Protein 2ERO (pdb70)

Organism: Crotalus atrox (NCBI:txid8730)

Nearest PDB structures (foldseek):
  2ero-assembly1_A  TM=1.002E+00  e=1.747E-100  Crotalus atrox
  3hdb-assembly1_A  TM=7.049E-01  e=2.674E-64  Deinagkistrodon acutus
  3dsl-assembly1_B  TM=7.406E-01  e=2.273E-59  Bothrops jararaca
  2e3x-assembly1_A  TM=6.129E-01  e=1.352E-60  Daboia siamensis
  9clp-assembly1_A  TM=6.199E-01  e=7.951E-56  Echis carinatus

B-factor: mean 44.91, std 15.79, range [10.2, 107.61]

Structure (mmCIF, N/CA/C/O backbone):
data_2ERO
#
_entry.id   2ERO
#
_cell.length_a   86.710
_cell.length_b   93.270
_cell.length_c   137.740
_cell.angle_alpha   90.00
_cell.angle_beta   90.00
_cell.angle_gamma   90.00
#
_symmetry.space_group_name_H-M   'P 21 21 21'
#
loop_
_entity.id
_entity.type
_entity.pdbx_description
1 polymer 'vascular apoptosis-inducing protein 1'
2 branched 2-acetamido-2-deoxy-beta-D-glucopyranose-(1-4)-2-acetamido-2-deoxy-beta-D-glucopyranose
3 non-polymer 'ZINC ION'
4 non-polymer 'CALCIUM ION'
5 non-polymer 'COBALT (III) ION'
6 water water
#
loop_
_atom_site.group_PDB
_atom_site.id
_atom_site.type_symbol
_atom_site.label_atom_id
_atom_site.label_alt_id
_atom_site.label_comp_id
_atom_site.label_asym_id
_atom_site.label_entity_id
_atom_site.label_seq_id
_atom_site.pdbx_PDB_ins_code
_atom_site.Cartn_x
_atom_site.Cartn_y
_atom_site.Cartn_z
_atom_site.occupancy
_atom_site.B_iso_or_equiv
_atom_site.auth_seq_id
_atom_site.auth_comp_id
_atom_site.auth_asym_id
_atom_site.auth_atom_id
_atom_site.pdbx_PDB_model_num
ATOM 1 N N . SER A 1 2 ? 47.289 -9.909 88.908 1.00 66.49 185 SER A N 1
ATOM 2 C CA . SER A 1 2 ? 48.219 -8.890 88.341 1.00 66.87 185 SER A CA 1
ATOM 3 C C . SER A 1 2 ? 48.341 -9.098 86.838 1.00 65.80 185 SER A C 1
ATOM 4 O O . SER A 1 2 ? 48.868 -8.251 86.120 1.00 65.41 185 SER A O 1
ATOM 7 N N . ASN A 1 3 ? 47.853 -10.243 86.375 1.00 67.11 186 ASN A N 1
ATOM 8 C CA . ASN A 1 3 ? 47.884 -10.583 84.958 1.00 67.02 186 ASN A CA 1
ATOM 9 C C . ASN A 1 3 ? 46.727 -9.885 84.254 1.00 63.73 186 ASN A C 1
ATOM 10 O O . ASN A 1 3 ? 45.797 -9.399 84.906 1.00 64.93 186 ASN A O 1
ATOM 15 N N . LEU A 1 4 ? 46.782 -9.840 82.928 1.00 58.97 187 LEU A N 1
ATOM 16 C CA . LEU A 1 4 ? 45.731 -9.203 82.143 1.00 53.23 187 LEU A CA 1
ATOM 17 C C . LEU A 1 4 ? 45.282 -10.168 81.050 1.00 50.69 187 LEU A C 1
ATOM 18 O O . LEU A 1 4 ? 46.095 -10.612 80.239 1.00 47.99 187 LEU A O 1
ATOM 23 N N . THR A 1 5 ? 43.993 -10.501 81.029 1.00 45.82 188 THR A N 1
ATOM 24 C CA . THR A 1 5 ? 43.478 -11.418 80.018 1.00 45.90 188 THR A CA 1
ATOM 25 C C . THR A 1 5 ? 43.321 -10.725 78.668 1.00 47.51 188 THR A C 1
ATOM 26 O O . THR A 1 5 ? 43.176 -9.505 78.597 1.00 48.38 188 THR A O 1
ATOM 30 N N . PRO A 1 6 ? 43.358 -11.498 77.572 1.00 48.61 189 PRO A N 1
ATOM 31 C CA . PRO A 1 6 ? 43.215 -10.920 76.235 1.00 47.78 189 PRO A CA 1
ATOM 32 C C . PRO A 1 6 ? 41.949 -10.085 76.105 1.00 46.18 189 PRO A C 1
ATOM 33 O O . PRO A 1 6 ? 41.964 -9.020 75.489 1.00 47.79 189 PRO A O 1
ATOM 37 N N . GLU A 1 7 ? 40.858 -10.564 76.693 1.00 44.47 190 GLU A N 1
ATOM 38 C CA . GLU A 1 7 ? 39.587 -9.850 76.633 1.00 42.79 190 GLU A CA 1
ATOM 39 C C . GLU A 1 7 ? 39.665 -8.505 77.352 1.00 40.44 190 GLU A C 1
ATOM 40 O O . GLU A 1 7 ? 39.055 -7.526 76.922 1.00 36.59 190 GLU A O 1
ATOM 46 N N . GLN A 1 8 ? 40.418 -8.463 78.445 1.00 36.53 191 GLN A N 1
ATOM 47 C CA . GLN A 1 8 ? 40.571 -7.235 79.217 1.00 37.91 191 GLN A CA 1
ATOM 48 C C . GLN A 1 8 ? 41.438 -6.223 78.472 1.00 37.99 191 GLN A C 1
ATOM 49 O O . GLN A 1 8 ? 41.096 -5.045 78.392 1.00 36.92 191 GLN A O 1
ATOM 55 N N . GLN A 1 9 ? 42.554 -6.685 77.918 1.00 37.72 192 GLN A N 1
ATOM 56 C CA . GLN A 1 9 ? 43.451 -5.804 77.185 1.00 40.30 192 GLN A CA 1
ATOM 57 C C . GLN A 1 9 ? 42.748 -5.249 75.948 1.00 39.06 192 GLN A C 1
ATOM 58 O O . GLN A 1 9 ? 42.936 -4.093 75.575 1.00 37.94 192 GLN A O 1
ATOM 64 N N . ARG A 1 10 ? 41.942 -6.093 75.319 1.00 37.26 193 ARG A N 1
ATOM 65 C CA . ARG A 1 10 ? 41.196 -5.728 74.124 1.00 36.63 193 ARG A CA 1
ATOM 66 C C . ARG A 1 10 ? 40.160 -4.677 74.512 1.00 37.26 193 ARG A C 1
ATOM 67 O O . ARG A 1 10 ? 39.886 -3.737 73.757 1.00 35.73 193 ARG A O 1
ATOM 75 N N . TYR A 1 11 ? 39.595 -4.835 75.705 1.00 30.91 194 TYR A N 1
ATOM 76 C CA . TYR A 1 11 ? 38.610 -3.882 76.193 1.00 30.84 194 TYR A CA 1
ATOM 77 C C . TYR A 1 11 ? 39.279 -2.526 76.446 1.00 30.13 194 TYR A C 1
ATOM 78 O O . TYR A 1 11 ? 38.782 -1.490 76.007 1.00 28.96 194 TYR A O 1
ATOM 87 N N . LEU A 1 12 ? 40.400 -2.549 77.167 1.00 27.96 195 LEU A N 1
ATOM 88 C CA . LEU A 1 12 ? 41.161 -1.345 77.494 1.00 28.60 195 LEU A CA 1
ATOM 89 C C . LEU A 1 12 ? 41.616 -0.564 76.259 1.00 30.21 195 LEU A C 1
ATOM 90 O O . LEU A 1 12 ? 41.617 0.669 76.273 1.00 31.75 195 LEU A O 1
ATOM 95 N N . ASN A 1 13 ? 41.999 -1.286 75.203 1.00 28.29 196 ASN A N 1
ATOM 96 C CA . ASN A 1 13 ? 42.481 -0.680 73.958 1.00 30.61 196 ASN A CA 1
ATOM 97 C C . ASN A 1 13 ? 41.424 -0.050 73.078 1.00 30.79 196 ASN A C 1
ATOM 98 O O . ASN A 1 13 ? 41.741 0.760 72.209 1.00 32.85 196 ASN A O 1
ATOM 103 N N . ALA A 1 14 ? 40.178 -0.448 73.265 1.00 28.15 197 ALA A N 1
ATOM 104 C CA . ALA A 1 14 ? 39.118 0.090 72.445 1.00 24.62 197 ALA A CA 1
ATOM 105 C C . ALA A 1 14 ? 38.833 1.549 72.793 1.00 25.59 197 ALA A C 1
ATOM 106 O O . ALA A 1 14 ? 38.898 1.955 73.949 1.00 23.38 197 ALA A O 1
ATOM 108 N N . LYS A 1 15 ? 38.543 2.325 71.760 1.00 26.95 198 LYS A N 1
ATOM 109 C CA . LYS A 1 15 ? 38.210 3.733 71.888 1.00 30.57 198 LYS A CA 1
ATOM 110 C C . LYS A 1 15 ? 36.902 3.766 72.692 1.00 30.54 198 LYS A C 1
ATOM 111 O O . LYS A 1 15 ? 36.021 2.928 72.483 1.00 31.46 198 LYS A O 1
ATOM 117 N N . LYS A 1 16 ? 36.769 4.706 73.620 1.00 29.09 199 LYS A N 1
ATOM 118 C CA . LYS A 1 16 ? 35.540 4.782 74.404 1.00 24.80 199 LYS A CA 1
ATOM 119 C C . LYS A 1 16 ? 34.709 5.993 74.013 1.00 24.37 199 LYS A C 1
ATOM 120 O O . LYS A 1 16 ? 35.240 7.015 73.560 1.00 21.94 199 LYS A O 1
ATOM 126 N N . TYR A 1 17 ? 33.402 5.869 74.186 1.00 20.19 200 TYR A N 1
ATOM 127 C CA . TYR A 1 17 ? 32.492 6.962 73.894 1.00 23.69 200 TYR A CA 1
ATOM 128 C C . TYR A 1 17 ? 31.457 7.026 75.005 1.00 26.53 200 TYR A C 1
ATOM 129 O O . TYR A 1 17 ? 31.083 6.004 75.577 1.00 28.42 200 TYR A O 1
ATOM 138 N N . VAL A 1 18 ? 31.011 8.230 75.333 1.00 25.98 201 VAL A N 1
ATOM 139 C CA . VAL A 1 18 ? 29.959 8.380 76.319 1.00 27.37 201 VAL A CA 1
ATOM 140 C C . VAL A 1 18 ? 28.840 9.149 75.624 1.00 28.38 201 VAL A C 1
ATOM 141 O O . VAL A 1 18 ? 28.888 10.369 75.495 1.00 30.23 201 VAL A O 1
ATOM 145 N N . LYS A 1 19 ? 27.854 8.413 75.130 1.00 26.18 202 LYS A N 1
ATOM 146 C CA . LYS A 1 19 ? 26.728 9.026 74.457 1.00 27.35 202 LYS A CA 1
ATOM 147 C C . LYS A 1 19 ? 25.878 9.612 75.579 1.00 27.93 202 LYS A C 1
ATOM 148 O O . LYS A 1 19 ? 25.141 8.913 76.269 1.00 30.34 202 LYS A O 1
ATOM 154 N N . LEU A 1 20 ? 26.016 10.921 75.745 1.00 26.74 203 LEU A N 1
ATOM 155 C CA . LEU A 1 20 ? 25.375 11.671 76.805 1.00 22.75 203 LEU A CA 1
ATOM 156 C C . LEU A 1 20 ? 24.056 12.371 76.505 1.00 26.71 203 LEU A C 1
ATOM 157 O O . LEU A 1 20 ? 23.888 13.006 75.458 1.00 28.36 203 LEU A O 1
ATOM 162 N N . PHE A 1 21 ? 23.129 12.274 77.452 1.00 23.58 204 PHE A N 1
ATOM 163 C CA . PHE A 1 21 ? 21.844 12.932 77.313 1.00 26.63 204 PHE A CA 1
ATOM 164 C C . PHE A 1 21 ? 21.743 13.954 78.446 1.00 25.81 204 PHE A C 1
ATOM 165 O O . PHE A 1 21 ? 21.920 13.602 79.610 1.00 25.31 204 PHE A O 1
ATOM 173 N N . LEU A 1 22 ? 21.479 15.213 78.110 1.00 24.20 205 LEU A N 1
ATOM 174 C CA . LEU A 1 22 ? 21.346 16.254 79.129 1.00 26.51 205 LEU A CA 1
ATOM 175 C C . LEU A 1 22 ? 19.910 16.736 79.250 1.00 28.82 205 LEU A C 1
ATOM 176 O O . LEU A 1 22 ? 19.181 16.820 78.258 1.00 31.28 205 LEU A O 1
ATOM 181 N N . VAL A 1 23 ? 19.520 17.069 80.473 1.00 26.54 206 VAL A N 1
ATOM 182 C CA . VAL A 1 23 ? 18.181 17.559 80.751 1.00 26.57 206 VAL A CA 1
ATOM 183 C C . VAL A 1 23 ? 18.275 18.809 81.633 1.00 27.33 206 VAL A C 1
ATOM 184 O O . VAL A 1 23 ? 19.096 18.878 82.544 1.00 30.80 206 VAL A O 1
ATOM 188 N N . ALA A 1 24 ? 17.434 19.794 81.351 1.00 26.88 207 ALA A N 1
ATOM 189 C CA . ALA A 1 24 ? 17.406 21.034 82.115 1.00 23.20 207 ALA A CA 1
ATOM 190 C C . ALA A 1 24 ? 16.003 21.197 82.705 1.00 26.54 207 ALA A C 1
ATOM 191 O O . ALA A 1 24 ? 15.005 20.999 82.010 1.00 27.20 207 ALA A O 1
ATOM 193 N N . ASP A 1 25 ? 15.923 21.566 83.978 1.00 27.48 208 ASP A N 1
ATOM 194 C CA . ASP A 1 25 ? 14.630 21.722 84.632 1.00 27.97 208 ASP A CA 1
ATOM 195 C C . ASP A 1 25 ? 13.993 23.093 84.408 1.00 28.83 208 ASP A C 1
ATOM 196 O O . ASP A 1 25 ? 14.590 23.982 83.794 1.00 26.94 208 ASP A O 1
ATOM 201 N N . TYR A 1 26 ? 12.772 23.249 84.917 1.00 28.67 209 TYR A N 1
ATOM 202 C CA . TYR A 1 26 ? 12.022 24.486 84.757 1.00 28.92 209 TYR A CA 1
ATOM 203 C C . TYR A 1 26 ? 12.760 25.712 85.277 1.00 28.40 209 TYR A C 1
ATOM 204 O O . TYR A 1 26 ? 12.718 26.777 84.648 1.00 28.40 209 TYR A O 1
ATOM 213 N N . ILE A 1 27 ? 13.428 25.575 86.417 1.00 27.20 210 ILE A N 1
ATOM 214 C CA . ILE A 1 27 ? 14.170 26.698 86.977 1.00 27.42 210 ILE A CA 1
ATOM 215 C C . ILE A 1 27 ? 15.239 27.204 85.997 1.00 29.39 210 ILE A C 1
ATOM 216 O O . ILE A 1 27 ? 15.430 28.420 85.858 1.00 25.56 210 ILE A O 1
ATOM 221 N N . MET A 1 28 ? 15.923 26.283 85.315 1.00 27.66 211 MET A N 1
ATOM 222 C CA . MET A 1 28 ? 16.940 26.662 84.328 1.00 27.40 211 MET A CA 1
ATOM 223 C C . MET A 1 28 ? 16.254 27.511 83.264 1.00 28.66 211 MET A C 1
ATOM 224 O O . MET A 1 28 ? 16.790 28.524 82.823 1.00 28.53 211 MET A O 1
ATOM 229 N N . TYR A 1 29 ? 15.060 27.087 82.859 1.00 27.21 212 TYR A N 1
ATOM 230 C CA . TYR A 1 29 ? 14.303 27.812 81.847 1.00 29.89 212 TYR A CA 1
ATOM 231 C C . TYR A 1 29 ? 14.031 29.256 82.281 1.00 27.18 212 TYR A C 1
ATOM 232 O O . TYR A 1 29 ? 14.229 30.188 81.508 1.00 27.06 212 TYR A O 1
ATOM 241 N N . LEU A 1 30 ? 13.571 29.437 83.515 1.00 29.18 213 LEU A N 1
ATOM 242 C CA . LEU A 1 30 ? 13.281 30.775 84.023 1.00 28.88 213 LEU A CA 1
ATOM 243 C C . LEU A 1 30 ? 14.567 31.555 84.261 1.00 28.96 213 LEU A C 1
ATOM 244 O O . LEU A 1 30 ? 14.666 32.743 83.939 1.00 28.53 213 LEU A O 1
ATOM 249 N N . LYS A 1 31 ? 15.553 30.872 84.825 1.00 27.31 214 LYS A N 1
ATOM 250 C CA . LYS A 1 31 ? 16.840 31.485 85.111 1.00 28.99 214 LYS A CA 1
ATOM 251 C C . LYS A 1 31 ? 17.420 32.132 83.858 1.00 30.58 214 LYS A C 1
ATOM 252 O O . LYS A 1 31 ? 18.077 33.167 83.936 1.00 33.45 214 LYS A O 1
ATOM 258 N N . TYR A 1 32 ? 17.180 31.534 82.696 1.00 29.97 215 TYR A N 1
ATOM 259 C CA . TYR A 1 32 ? 17.705 32.118 81.473 1.00 31.39 215 TYR A CA 1
ATOM 260 C C . TYR A 1 32 ? 16.686 32.888 80.649 1.00 31.29 215 TYR A C 1
ATOM 261 O O . TYR A 1 32 ? 16.754 32.922 79.420 1.00 30.87 215 TYR A O 1
ATOM 270 N N . GLY A 1 33 ? 15.751 33.525 81.351 1.00 31.27 216 GLY A N 1
ATOM 271 C CA . GLY A 1 33 ? 14.737 34.347 80.712 1.00 28.11 216 GLY A CA 1
ATOM 272 C C . GLY A 1 33 ? 13.796 33.688 79.731 1.00 28.05 216 GLY A C 1
ATOM 273 O O . GLY A 1 33 ? 13.380 34.326 78.762 1.00 27.92 216 GLY A O 1
ATOM 274 N N . ARG A 1 34 ? 13.442 32.432 79.980 1.00 28.90 217 ARG A N 1
ATOM 275 C CA . ARG A 1 34 ? 12.534 31.714 79.086 1.00 33.77 217 ARG A CA 1
ATOM 276 C C . ARG A 1 34 ? 13.057 31.742 77.648 1.00 34.06 217 ARG A C 1
ATOM 277 O O . ARG A 1 34 ? 12.279 31.833 76.697 1.00 36.50 217 ARG A O 1
ATOM 285 N N . ASN A 1 35 ? 14.376 31.662 77.501 1.00 33.18 218 ASN A N 1
ATOM 286 C CA . ASN A 1 35 ? 15.032 31.693 76.192 1.00 35.55 218 ASN A CA 1
ATOM 287 C C . ASN A 1 35 ? 15.687 30.333 75.911 1.00 34.76 218 ASN A C 1
ATOM 288 O O . ASN A 1 35 ? 16.802 30.070 76.362 1.00 39.22 218 ASN A O 1
ATOM 293 N N . LEU A 1 36 ? 15.005 29.472 75.164 1.00 33.88 219 LEU A N 1
ATOM 294 C CA . LEU A 1 36 ? 15.538 28.142 74.858 1.00 33.18 219 LEU A CA 1
ATOM 295 C C . LEU A 1 36 ? 16.906 28.177 74.179 1.00 33.84 219 LEU A C 1
ATOM 296 O O . LEU A 1 36 ? 17.694 27.247 74.318 1.00 34.89 219 LEU A O 1
ATOM 301 N N . THR A 1 37 ? 17.187 29.239 73.436 1.00 33.81 220 THR A N 1
ATOM 302 C CA . THR A 1 37 ? 18.469 29.357 72.762 1.00 34.18 220 THR A CA 1
ATOM 303 C C . THR A 1 37 ? 19.547 29.547 73.820 1.00 34.18 220 THR A C 1
ATOM 304 O O . THR A 1 37 ? 20.622 28.944 73.751 1.00 33.70 220 THR A O 1
ATOM 308 N N . ALA A 1 38 ? 19.239 30.382 74.806 1.00 32.84 221 ALA A N 1
ATOM 309 C CA . ALA A 1 38 ? 20.173 30.672 75.883 1.00 31.65 221 ALA A CA 1
ATOM 310 C C . ALA A 1 38 ? 20.444 29.424 76.706 1.00 31.66 221 ALA A C 1
ATOM 311 O O . ALA A 1 38 ? 21.591 29.153 77.071 1.00 34.74 221 ALA A O 1
ATOM 313 N N . VAL A 1 39 ? 19.395 28.659 76.988 1.00 26.72 222 VAL A N 1
ATOM 314 C CA . VAL A 1 39 ? 19.558 27.450 77.778 1.00 25.78 222 VAL A CA 1
ATOM 315 C C . VAL A 1 39 ? 20.405 26.431 77.035 1.00 28.55 222 VAL A C 1
ATOM 316 O O . VAL A 1 39 ? 21.312 25.823 77.603 1.00 27.30 222 VAL A O 1
ATOM 320 N N . ARG A 1 40 ? 20.094 26.249 75.755 1.00 30.57 223 ARG A N 1
ATOM 321 C CA . ARG A 1 40 ? 20.818 25.301 74.924 1.00 28.94 223 ARG A CA 1
ATOM 322 C C . ARG A 1 40 ? 22.266 25.714 74.786 1.00 29.15 223 ARG A C 1
ATOM 323 O O . ARG A 1 40 ? 23.159 24.877 74.873 1.00 25.05 223 ARG A O 1
ATOM 331 N N . THR A 1 41 ? 22.493 27.004 74.563 1.00 29.30 224 THR A N 1
ATOM 332 C CA . THR A 1 41 ? 23.850 27.514 74.428 1.00 32.91 224 THR A CA 1
ATOM 333 C C . THR A 1 41 ? 24.635 27.208 75.704 1.00 32.21 224 THR A C 1
ATOM 334 O O . THR A 1 41 ? 25.815 26.850 75.651 1.00 29.08 224 THR A O 1
ATOM 338 N N . ARG A 1 42 ? 23.964 27.333 76.846 1.00 30.39 225 ARG A N 1
ATOM 339 C CA . ARG A 1 42 ? 24.586 27.063 78.138 1.00 29.47 225 ARG A CA 1
ATOM 340 C C . ARG A 1 42 ? 25.027 25.603 78.199 1.00 31.06 225 ARG A C 1
ATOM 341 O O . ARG A 1 42 ? 26.136 25.292 78.637 1.00 33.17 225 ARG A O 1
ATOM 349 N N . MET A 1 43 ? 24.159 24.707 77.740 1.00 30.36 226 MET A N 1
ATOM 350 C CA . MET A 1 43 ? 24.461 23.281 77.758 1.00 31.22 226 MET A CA 1
ATOM 351 C C . MET A 1 43 ? 25.561 22.892 76.771 1.00 29.70 226 MET A C 1
ATOM 352 O O . MET A 1 43 ? 26.385 22.024 77.066 1.00 28.85 226 MET A O 1
ATOM 357 N N . TYR A 1 44 ? 25.570 23.530 75.603 1.00 27.87 227 TYR A N 1
ATOM 358 C CA . TYR A 1 44 ? 26.590 23.253 74.600 1.00 30.40 227 TYR A CA 1
ATOM 359 C C . TYR A 1 44 ? 27.926 23.711 75.182 1.00 31.81 227 TYR A C 1
ATOM 360 O O . TYR A 1 44 ? 28.915 22.983 75.132 1.00 32.08 227 TYR A O 1
ATOM 369 N N . ASP A 1 45 ? 27.940 24.919 75.744 1.00 34.25 228 ASP A N 1
ATOM 370 C CA . ASP A 1 45 ? 29.153 25.465 76.347 1.00 34.10 228 ASP A CA 1
ATOM 371 C C . ASP A 1 45 ? 29.718 24.517 77.394 1.00 32.51 228 ASP A C 1
ATOM 372 O O . ASP A 1 45 ? 30.931 24.326 77.470 1.00 32.62 228 ASP A O 1
ATOM 377 N N . ILE A 1 46 ? 28.836 23.930 78.203 1.00 27.86 229 ILE A N 1
ATOM 378 C CA . ILE A 1 46 ? 29.260 22.992 79.231 1.00 23.95 229 ILE A CA 1
ATOM 379 C C . ILE A 1 46 ? 29.836 21.733 78.583 1.00 25.44 229 ILE A C 1
ATOM 380 O O . ILE A 1 46 ? 30.881 21.229 78.996 1.00 24.05 229 ILE A O 1
ATOM 385 N N . VAL A 1 47 ? 29.170 21.231 77.554 1.00 27.35 230 VAL A N 1
ATOM 386 C CA . VAL A 1 47 ? 29.673 20.052 76.867 1.00 28.58 230 VAL A CA 1
ATOM 387 C C . VAL A 1 47 ? 31.061 20.361 76.291 1.00 29.82 230 VAL A C 1
ATOM 388 O O . VAL A 1 47 ? 31.937 19.506 76.285 1.00 32.75 230 VAL A O 1
ATOM 392 N N . ASN A 1 48 ? 31.249 21.596 75.827 1.00 29.90 231 ASN A N 1
ATOM 393 C CA . ASN A 1 48 ? 32.513 22.037 75.247 1.00 32.07 231 ASN A CA 1
ATOM 394 C C . ASN A 1 48 ? 33.683 21.951 76.212 1.00 32.26 231 ASN A C 1
ATOM 395 O O . ASN A 1 48 ? 34.816 21.732 75.794 1.00 33.68 231 ASN A O 1
ATOM 400 N N . VAL A 1 49 ? 33.417 22.149 77.499 1.00 31.33 232 VAL A N 1
ATOM 401 C CA . VAL A 1 49 ? 34.471 22.083 78.499 1.00 29.29 232 VAL A CA 1
ATOM 402 C C . VAL A 1 49 ? 34.692 20.638 78.958 1.00 30.62 232 VAL A C 1
ATOM 403 O O . VAL A 1 49 ? 35.813 20.243 79.250 1.00 32.62 232 VAL A O 1
ATOM 407 N N . ILE A 1 50 ? 33.613 19.858 79.002 1.00 31.45 233 ILE A N 1
ATOM 408 C CA . ILE A 1 50 ? 33.660 18.457 79.419 1.00 33.25 233 ILE A CA 1
ATOM 409 C C . ILE A 1 50 ? 34.382 17.527 78.441 1.00 32.18 233 ILE A C 1
ATOM 410 O O . ILE A 1 50 ? 35.125 16.638 78.855 1.00 32.60 233 ILE A O 1
ATOM 415 N N . THR A 1 51 ? 34.154 17.724 77.148 1.00 29.59 234 THR A N 1
ATOM 416 C CA . THR A 1 51 ? 34.765 16.878 76.134 1.00 28.20 234 THR A CA 1
ATOM 417 C C . THR A 1 51 ? 36.292 16.839 76.203 1.00 31.53 234 THR A C 1
ATOM 418 O O . THR A 1 51 ? 36.883 15.758 76.250 1.00 30.14 234 THR A O 1
ATOM 422 N N . PRO A 1 52 ? 36.959 18.010 76.197 1.00 31.82 235 PRO A N 1
ATOM 423 C CA . PRO A 1 52 ? 38.424 17.972 76.275 1.00 31.58 235 PRO A CA 1
ATOM 424 C C . PRO A 1 52 ? 38.888 17.408 77.615 1.00 32.06 235 PRO A C 1
ATOM 425 O O . PRO A 1 52 ? 39.977 16.836 77.711 1.00 34.09 235 PRO A O 1
ATOM 429 N N . ILE A 1 53 ? 38.055 17.555 78.647 1.00 28.77 236 ILE A N 1
ATOM 430 C CA . ILE A 1 53 ? 38.393 17.007 79.956 1.00 27.98 236 ILE A CA 1
ATOM 431 C C . ILE A 1 53 ? 38.417 15.479 79.870 1.00 29.26 236 ILE A C 1
ATOM 432 O O . ILE A 1 53 ? 39.272 14.829 80.468 1.00 30.02 236 ILE A O 1
ATOM 437 N N . TYR A 1 54 ? 37.484 14.901 79.124 1.00 25.78 237 TYR A N 1
ATOM 438 C CA . TYR A 1 54 ? 37.437 13.447 79.023 1.00 28.60 237 TYR A CA 1
ATOM 439 C C . TYR A 1 54 ? 38.263 12.819 77.911 1.00 29.99 237 TYR A C 1
ATOM 440 O O . TYR A 1 54 ? 38.598 11.637 77.989 1.00 28.35 237 TYR A O 1
ATOM 449 N N . HIS A 1 55 ? 38.612 13.592 76.884 1.00 31.32 238 HIS A N 1
ATOM 450 C CA . HIS A 1 55 ? 39.402 13.017 75.800 1.00 29.72 238 HIS A CA 1
ATOM 451 C C . HIS A 1 55 ? 40.765 12.590 76.323 1.00 29.73 238 HIS A C 1
ATOM 452 O O . HIS A 1 55 ? 41.396 11.682 75.779 1.00 28.95 238 HIS A O 1
ATOM 459 N N . ARG A 1 56 ? 41.213 13.234 77.394 1.00 32.98 239 ARG A N 1
ATOM 460 C CA . ARG A 1 56 ? 42.492 12.883 77.992 1.00 36.62 239 ARG A CA 1
ATOM 461 C C . ARG A 1 56 ? 42.380 11.503 78.623 1.00 39.40 239 ARG A C 1
ATOM 462 O O . ARG A 1 56 ? 43.381 10.828 78.833 1.00 42.88 239 ARG A O 1
ATOM 470 N N . MET A 1 57 ? 41.151 11.090 78.924 1.00 40.97 240 MET A N 1
ATOM 471 C CA . MET A 1 57 ? 40.893 9.781 79.518 1.00 41.36 240 MET A CA 1
ATOM 472 C C . MET A 1 57 ? 40.493 8.793 78.429 1.00 40.43 240 MET A C 1
ATOM 473 O O . MET A 1 57 ? 39.872 7.767 78.712 1.00 43.34 240 MET A O 1
ATOM 478 N N . ASN A 1 58 ? 40.840 9.107 77.183 1.00 34.78 241 ASN A N 1
ATOM 479 C CA . ASN A 1 58 ? 40.513 8.243 76.053 1.00 35.29 241 ASN A CA 1
ATOM 480 C C . ASN A 1 58 ? 38.997 8.079 75.876 1.00 34.52 241 ASN A C 1
ATOM 481 O O . ASN A 1 58 ? 38.526 7.140 75.225 1.00 34.79 241 ASN A O 1
ATOM 486 N N . ILE A 1 59 ? 38.237 9.003 76.455 1.00 30.48 242 ILE A N 1
ATOM 487 C CA . ILE A 1 59 ? 36.786 8.970 76.347 1.00 31.68 242 ILE A CA 1
ATOM 488 C C . ILE A 1 59 ? 36.273 10.112 75.472 1.00 30.51 242 ILE A C 1
ATOM 489 O O . ILE A 1 59 ? 36.625 11.274 75.680 1.00 32.01 242 ILE A O 1
ATOM 494 N N . HIS A 1 60 ? 35.444 9.770 74.494 1.00 26.21 243 HIS A N 1
ATOM 495 C CA . HIS A 1 60 ? 34.877 10.770 73.596 1.00 26.21 243 HIS A CA 1
ATOM 496 C C . HIS A 1 60 ? 33.416 11.031 73.947 1.00 25.77 243 HIS A C 1
ATOM 497 O O . HIS A 1 60 ? 32.547 10.204 73.672 1.00 28.83 243 HIS A O 1
ATOM 504 N N . VAL A 1 61 ? 33.153 12.177 74.566 1.00 23.67 244 VAL A N 1
ATOM 505 C CA . VAL A 1 61 ? 31.799 12.555 74.949 1.00 26.31 244 VAL A CA 1
ATOM 506 C C . VAL A 1 61 ? 31.002 13.034 73.739 1.00 28.46 244 VAL A C 1
ATOM 507 O O . VAL A 1 61 ? 31.499 13.810 72.921 1.00 30.72 244 VAL A O 1
ATOM 511 N N . ALA A 1 62 ? 29.760 12.576 73.632 1.00 28.55 245 ALA A N 1
ATOM 512 C CA . ALA A 1 62 ? 28.899 12.963 72.516 1.00 28.08 245 ALA A CA 1
ATOM 513 C C . ALA A 1 62 ? 27.472 13.194 73.000 1.00 27.74 245 ALA A C 1
ATOM 514 O O . ALA A 1 62 ? 26.854 12.295 73.577 1.00 23.22 245 ALA A O 1
ATOM 516 N N . LEU A 1 63 ? 26.954 14.397 72.767 1.00 25.72 246 LEU A N 1
ATOM 517 C CA . LEU A 1 63 ? 25.590 14.723 73.179 1.00 28.41 246 LEU A CA 1
ATOM 518 C C . LEU A 1 63 ? 24.591 14.100 72.205 1.00 26.54 246 LEU A C 1
ATOM 519 O O . LEU A 1 63 ? 24.438 14.574 71.085 1.00 27.88 246 LEU A O 1
ATOM 524 N N . VAL A 1 64 ? 23.913 13.038 72.619 1.00 26.92 247 VAL A N 1
ATOM 525 C CA . VAL A 1 64 ? 22.943 12.401 71.728 1.00 32.04 247 VAL A CA 1
ATOM 526 C C . VAL A 1 64 ? 21.506 12.769 72.088 1.00 33.46 247 VAL A C 1
ATOM 527 O O . VAL A 1 64 ? 20.562 12.312 71.449 1.00 36.49 247 VAL A O 1
ATOM 531 N N . GLY A 1 65 ? 21.349 13.598 73.111 1.00 34.80 248 GLY A N 1
ATOM 532 C CA . GLY A 1 65 ? 20.020 14.008 73.521 1.00 37.17 248 GLY A CA 1
ATOM 533 C C . GLY A 1 65 ? 20.011 15.265 74.370 1.00 37.75 248 GLY A C 1
ATOM 534 O O . GLY A 1 65 ? 20.893 15.467 75.209 1.00 39.29 248 GLY A O 1
ATOM 535 N N . LEU A 1 66 ? 19.010 16.111 74.148 1.00 36.84 249 LEU A N 1
ATOM 536 C CA . LEU A 1 66 ? 18.868 17.356 74.890 1.00 34.81 249 LEU A CA 1
ATOM 537 C C . LEU A 1 66 ? 17.395 17.636 75.154 1.00 36.63 249 LEU A C 1
ATOM 538 O O . LEU A 1 66 ? 16.611 17.788 74.216 1.00 39.53 249 LEU A O 1
ATOM 543 N N . GLU A 1 67 ? 17.023 17.711 76.430 1.00 36.58 250 GLU A N 1
ATOM 544 C CA . GLU A 1 67 ? 15.635 17.968 76.808 1.00 35.00 250 GLU A CA 1
ATOM 545 C C . GLU A 1 67 ? 15.508 19.084 77.852 1.00 36.84 250 GLU A C 1
ATOM 546 O O . GLU A 1 67 ? 16.107 19.020 78.929 1.00 40.59 250 GLU A O 1
ATOM 552 N N . ILE A 1 68 ? 14.720 20.104 77.528 1.00 34.58 251 ILE A N 1
ATOM 553 C CA . ILE A 1 68 ? 14.505 21.228 78.429 1.00 33.81 251 ILE A CA 1
ATOM 554 C C . ILE A 1 68 ? 13.055 21.267 78.905 1.00 35.44 251 ILE A C 1
ATOM 555 O O . ILE A 1 68 ? 12.140 21.499 78.111 1.00 38.00 251 ILE A O 1
ATOM 560 N N . TRP A 1 69 ? 12.850 21.056 80.202 1.00 33.42 252 TRP A N 1
ATOM 561 C CA . TRP A 1 69 ? 11.510 21.070 80.771 1.00 30.62 252 TRP A CA 1
ATOM 562 C C . TRP A 1 69 ? 10.951 22.492 80.889 1.00 33.04 252 TRP A C 1
ATOM 563 O O . TRP A 1 69 ? 10.732 22.996 81.987 1.00 34.56 252 TRP A O 1
ATOM 574 N N . SER A 1 70 ? 10.711 23.115 79.741 1.00 34.12 253 SER A N 1
ATOM 575 C CA . SER A 1 70 ? 10.204 24.479 79.666 1.00 37.68 253 SER A CA 1
ATOM 576 C C . SER A 1 70 ? 8.710 24.632 79.948 1.00 40.32 253 SER A C 1
ATOM 577 O O . SER A 1 70 ? 8.157 25.729 79.825 1.00 40.00 253 SER A O 1
ATOM 580 N N . ASN A 1 71 ? 8.048 23.545 80.315 1.00 42.27 254 ASN A N 1
ATOM 581 C CA . ASN A 1 71 ? 6.627 23.614 80.617 1.00 44.34 254 ASN A CA 1
ATOM 582 C C . ASN A 1 71 ? 6.423 23.238 82.072 1.00 44.47 254 ASN A C 1
ATOM 583 O O . ASN A 1 71 ? 5.882 24.014 82.852 1.00 46.28 254 ASN A O 1
ATOM 588 N N . THR A 1 72 ? 6.876 22.042 82.430 1.00 45.02 255 THR A N 1
ATOM 589 C CA . THR A 1 72 ? 6.752 21.537 83.791 1.00 45.22 255 THR A CA 1
ATOM 590 C C . THR A 1 72 ? 7.818 20.469 84.004 1.00 42.58 255 THR A C 1
ATOM 591 O O . THR A 1 72 ? 8.199 19.784 83.063 1.00 43.22 255 THR A O 1
ATOM 595 N N . ASP A 1 73 ? 8.302 20.334 85.235 1.00 38.86 256 ASP A N 1
ATOM 596 C CA . ASP A 1 73 ? 9.305 19.326 85.541 1.00 40.89 256 ASP A CA 1
ATOM 597 C C . ASP A 1 73 ? 8.645 17.950 85.412 1.00 41.59 256 ASP A C 1
ATOM 598 O O . ASP A 1 73 ? 7.467 17.795 85.725 1.00 41.80 256 ASP A O 1
ATOM 603 N N . LYS A 1 74 ? 9.395 16.954 84.944 1.00 42.15 257 LYS A N 1
ATOM 604 C CA . LYS A 1 74 ? 8.847 15.605 84.795 1.00 41.34 257 LYS A CA 1
ATOM 605 C C . LYS A 1 74 ? 8.949 14.871 86.125 1.00 39.47 257 LYS A C 1
ATOM 606 O O . LYS A 1 74 ? 8.407 13.782 86.291 1.00 41.10 257 LYS A O 1
ATOM 612 N N . ILE A 1 75 ? 9.675 15.475 87.058 1.00 37.95 258 ILE A N 1
ATOM 613 C CA . ILE A 1 75 ? 9.843 14.937 88.404 1.00 35.93 258 ILE A CA 1
ATOM 614 C C . ILE A 1 75 ? 9.840 16.142 89.330 1.00 36.60 258 ILE A C 1
ATOM 615 O O . ILE A 1 75 ? 9.949 17.281 88.875 1.00 37.13 258 ILE A O 1
ATOM 620 N N . ILE A 1 76 ? 9.720 15.897 90.625 1.00 37.39 259 ILE A N 1
ATOM 621 C CA . ILE A 1 76 ? 9.715 16.983 91.585 1.00 37.98 259 ILE A CA 1
ATOM 622 C C . ILE A 1 76 ? 11.154 17.295 92.000 1.00 38.16 259 ILE A C 1
ATOM 623 O O . ILE A 1 76 ? 11.723 16.621 92.856 1.00 36.21 259 ILE A O 1
ATOM 628 N N . VAL A 1 77 ? 11.737 18.308 91.361 1.00 39.78 260 VAL A N 1
ATOM 629 C CA . VAL A 1 77 ? 13.107 18.736 91.649 1.00 39.90 260 VAL A CA 1
ATOM 630 C C . VAL A 1 77 ? 13.126 19.351 93.044 1.00 40.08 260 VAL A C 1
ATOM 631 O O . VAL A 1 77 ? 12.494 20.378 93.281 1.00 45.52 260 VAL A O 1
ATOM 635 N N . GLN A 1 78 ? 13.862 18.736 93.959 1.00 37.66 261 GLN A N 1
ATOM 636 C CA . GLN A 1 78 ? 13.907 19.215 95.336 1.00 38.23 261 GLN A CA 1
ATOM 637 C C . GLN A 1 78 ? 15.300 19.587 95.821 1.00 37.42 261 GLN A C 1
ATOM 638 O O . GLN A 1 78 ? 16.305 19.090 95.308 1.00 33.84 261 GLN A O 1
ATOM 644 N N . SER A 1 79 ? 15.347 20.450 96.834 1.00 36.51 262 SER A N 1
ATOM 645 C CA . SER A 1 79 ? 16.610 20.899 97.399 1.00 39.18 262 SER A CA 1
ATOM 646 C C . SER A 1 79 ? 17.433 19.746 97.970 1.00 36.72 262 SER A C 1
ATOM 647 O O . SER A 1 79 ? 18.631 19.884 98.181 1.00 37.06 262 SER A O 1
ATOM 650 N N . SER A 1 80 ? 16.792 18.613 98.225 1.00 35.55 263 SER A N 1
ATOM 651 C CA . SER A 1 80 ? 17.524 17.454 98.721 1.00 37.64 263 SER A CA 1
ATOM 652 C C . SER A 1 80 ? 18.134 16.764 97.500 1.00 37.58 263 SER A C 1
ATOM 653 O O . SER A 1 80 ? 17.413 16.336 96.602 1.00 37.64 263 SER A O 1
ATOM 656 N N . ALA A 1 81 ? 19.457 16.663 97.464 1.00 36.53 264 ALA A N 1
ATOM 657 C CA . ALA A 1 81 ? 20.135 16.041 96.337 1.00 36.79 264 ALA A CA 1
ATOM 658 C C . ALA A 1 81 ? 19.812 14.555 96.204 1.00 38.00 264 ALA A C 1
ATOM 659 O O . ALA A 1 81 ? 19.468 14.086 95.119 1.00 36.87 264 ALA A O 1
ATOM 661 N N . ASP A 1 82 ? 19.920 13.817 97.305 1.00 40.75 265 ASP A N 1
ATOM 662 C CA . ASP A 1 82 ? 19.649 12.383 97.302 1.00 42.29 265 ASP A CA 1
ATOM 663 C C . ASP A 1 82 ? 18.291 12.043 96.694 1.00 40.65 265 ASP A C 1
ATOM 664 O O . ASP A 1 82 ? 18.180 11.133 95.874 1.00 42.13 265 ASP A O 1
ATOM 669 N N . VAL A 1 83 ? 17.259 12.779 97.097 1.00 37.18 266 VAL A N 1
ATOM 670 C CA . VAL A 1 83 ? 15.909 12.538 96.597 1.00 35.33 266 VAL A CA 1
ATOM 671 C C . VAL A 1 83 ? 15.758 12.897 95.129 1.00 35.77 266 VAL A C 1
ATOM 672 O O . VAL A 1 83 ? 15.032 12.227 94.390 1.00 39.99 266 VAL A O 1
ATOM 676 N N . THR A 1 84 ? 16.444 13.949 94.697 1.00 35.29 267 THR A N 1
ATOM 677 C CA . THR A 1 84 ? 16.364 14.359 93.302 1.00 36.56 267 THR A CA 1
ATOM 678 C C . THR A 1 84 ? 17.083 13.368 92.380 1.00 36.81 267 THR A C 1
ATOM 679 O O . THR A 1 84 ? 16.650 13.137 91.249 1.00 37.35 267 THR A O 1
ATOM 683 N N . LEU A 1 85 ? 18.176 12.781 92.862 1.00 34.73 268 LEU A N 1
ATOM 684 C CA . LEU A 1 85 ? 18.913 11.817 92.056 1.00 37.85 268 LEU A CA 1
ATOM 685 C C . LEU A 1 85 ? 18.031 10.586 91.865 1.00 40.08 268 LEU A C 1
ATOM 686 O O . LEU A 1 85 ? 17.778 10.152 90.738 1.00 40.46 268 LEU A O 1
ATOM 691 N N . ASP A 1 86 ? 17.559 10.041 92.980 1.00 42.26 269 ASP A N 1
ATOM 692 C CA . ASP A 1 86 ? 16.702 8.864 92.960 1.00 44.24 269 ASP A CA 1
ATOM 693 C C . ASP A 1 86 ? 15.534 9.022 91.992 1.00 43.38 269 ASP A C 1
ATOM 694 O O . ASP A 1 86 ? 15.234 8.107 91.225 1.00 46.44 269 ASP A O 1
ATOM 699 N N . LEU A 1 87 ? 14.887 10.185 92.021 1.00 40.93 270 LEU A N 1
ATOM 700 C CA . LEU A 1 87 ? 13.748 10.447 91.148 1.00 37.11 270 LEU A CA 1
ATOM 701 C C . LEU A 1 87 ? 14.154 10.605 89.680 1.00 39.16 270 LEU A C 1
ATOM 702 O O . LEU A 1 87 ? 13.465 10.118 88.783 1.00 40.11 270 LEU A O 1
ATOM 707 N N . PHE A 1 88 ? 15.270 11.289 89.436 1.00 35.56 271 PHE A N 1
ATOM 708 C CA . PHE A 1 88 ? 15.739 11.494 88.075 1.00 32.82 271 PHE A CA 1
ATOM 709 C C . PHE A 1 88 ? 16.156 10.173 87.425 1.00 32.90 271 PHE A C 1
ATOM 710 O O . PHE A 1 88 ? 15.791 9.894 86.287 1.00 32.20 271 PHE A O 1
ATOM 718 N N . ALA A 1 89 ? 16.926 9.368 88.148 1.00 32.64 272 ALA A N 1
ATOM 719 C CA . ALA A 1 89 ? 17.375 8.086 87.623 1.00 34.26 272 ALA A CA 1
ATOM 720 C C . ALA A 1 89 ? 16.163 7.209 87.277 1.00 3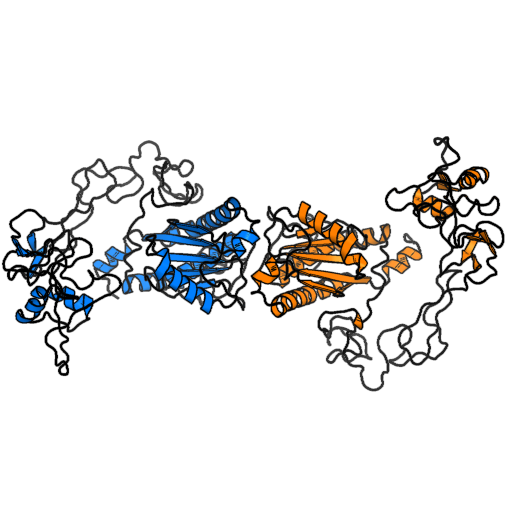8.52 272 ALA A C 1
ATOM 721 O O . ALA A 1 89 ? 16.166 6.499 86.265 1.00 38.22 272 ALA A O 1
ATOM 723 N N . LYS A 1 90 ? 15.123 7.269 88.108 1.00 39.84 273 LYS A N 1
ATOM 724 C CA . LYS A 1 90 ? 13.921 6.477 87.863 1.00 40.83 273 LYS A CA 1
ATOM 725 C C . LYS A 1 90 ? 13.152 6.985 86.651 1.00 40.76 273 LYS A C 1
ATOM 726 O O . LYS A 1 90 ? 12.586 6.195 85.888 1.00 41.22 273 LYS A O 1
ATOM 732 N N . TRP A 1 91 ? 13.128 8.302 86.472 1.00 37.57 274 TRP A N 1
ATOM 733 C CA . TRP A 1 91 ? 12.439 8.890 85.331 1.00 38.32 274 TRP A CA 1
ATOM 734 C C . TRP A 1 91 ? 13.187 8.487 84.066 1.00 43.08 274 TRP A C 1
ATOM 735 O O . TRP A 1 91 ? 12.588 8.272 83.013 1.00 45.08 274 TRP A O 1
ATOM 746 N N . ARG A 1 92 ? 14.508 8.411 84.180 1.00 43.92 275 ARG A N 1
ATOM 747 C CA . ARG A 1 92 ? 15.359 8.045 83.064 1.00 44.47 275 ARG A CA 1
ATOM 748 C C . ARG A 1 92 ? 15.114 6.584 82.686 1.00 45.05 275 ARG A C 1
ATOM 749 O O . ARG A 1 92 ? 14.906 6.255 81.516 1.00 42.62 275 ARG A O 1
ATOM 757 N N . ALA A 1 93 ? 15.145 5.718 83.694 1.00 44.54 276 ALA A N 1
ATOM 758 C CA . ALA A 1 93 ? 14.937 4.293 83.501 1.00 48.57 276 ALA A CA 1
ATOM 759 C C . ALA A 1 93 ? 13.498 3.951 83.133 1.00 51.80 276 ALA A C 1
ATOM 760 O O . ALA A 1 93 ? 13.187 2.793 82.861 1.00 56.06 276 ALA A O 1
ATOM 762 N N . THR A 1 94 ? 12.623 4.952 83.114 1.00 53.97 277 THR A N 1
ATOM 763 C CA . THR A 1 94 ? 11.218 4.717 82.796 1.00 55.56 277 THR A CA 1
ATOM 764 C C . THR A 1 94 ? 10.673 5.488 81.602 1.00 55.44 277 THR A C 1
ATOM 765 O O . THR A 1 94 ? 9.989 4.922 80.758 1.00 58.56 277 THR A O 1
ATOM 769 N N . ASP A 1 95 ? 10.972 6.778 81.531 1.00 56.21 278 ASP A N 1
ATOM 770 C CA . ASP A 1 95 ? 10.449 7.612 80.458 1.00 57.29 278 ASP A CA 1
ATOM 771 C C . ASP A 1 95 ? 11.444 8.038 79.378 1.00 56.95 278 ASP A C 1
ATOM 772 O O . ASP A 1 95 ? 11.041 8.348 78.258 1.00 57.48 278 ASP A O 1
ATOM 777 N N . LEU A 1 96 ? 12.737 8.052 79.694 1.00 55.15 279 LEU A N 1
ATOM 778 C CA . LEU A 1 96 ? 13.722 8.484 78.705 1.00 51.58 279 LEU A CA 1
ATOM 779 C C . LEU A 1 96 ? 14.354 7.348 77.898 1.00 50.03 279 LEU A C 1
ATOM 780 O O . LEU A 1 96 ? 14.503 7.467 76.681 1.00 50.24 279 LEU A O 1
ATOM 785 N N . LEU A 1 97 ? 14.722 6.251 78.561 1.00 44.91 280 LEU A N 1
ATOM 786 C CA . LEU A 1 97 ? 15.329 5.122 77.864 1.00 44.67 280 LEU A CA 1
ATOM 787 C C . LEU A 1 97 ? 14.373 4.434 76.891 1.00 49.05 280 LEU A C 1
ATOM 788 O O . LEU A 1 97 ? 14.805 3.805 75.925 1.00 49.10 280 LEU A O 1
ATOM 793 N N . SER A 1 98 ? 13.076 4.552 77.151 1.00 51.04 281 SER A N 1
ATOM 794 C CA . SER A 1 98 ? 12.072 3.947 76.286 1.00 53.58 281 SER A CA 1
ATOM 795 C C . SER A 1 98 ? 11.880 4.808 75.043 1.00 54.05 281 SER A C 1
ATOM 796 O O . SER A 1 98 ? 11.288 4.368 74.059 1.00 56.29 281 SER A O 1
ATOM 799 N N . ARG A 1 99 ? 12.388 6.033 75.094 1.00 52.91 282 ARG A N 1
ATOM 800 C CA . ARG A 1 99 ? 12.253 6.960 73.976 1.00 53.66 282 ARG A CA 1
ATOM 801 C C . ARG A 1 99 ? 13.579 7.275 73.282 1.00 53.70 282 ARG A C 1
ATOM 802 O O . ARG A 1 99 ? 13.592 7.775 72.160 1.00 54.92 282 ARG A O 1
ATOM 810 N N . LYS A 1 100 ? 14.694 6.979 73.945 1.00 53.05 283 LYS A N 1
ATOM 811 C CA . LYS A 1 100 ? 16.013 7.249 73.375 1.00 52.90 283 LYS A CA 1
ATOM 812 C C . LYS A 1 100 ? 17.118 6.418 74.023 1.00 50.27 283 LYS A C 1
ATOM 813 O O . LYS A 1 100 ? 17.148 6.234 75.236 1.00 49.25 283 LYS A O 1
ATOM 819 N N . SER A 1 101 ? 18.038 5.921 73.206 1.00 49.97 284 SER A N 1
ATOM 820 C CA . SER A 1 101 ? 19.139 5.117 73.720 1.00 48.00 284 SER A CA 1
ATOM 821 C C . SER A 1 101 ? 20.340 6.008 74.009 1.00 43.63 284 SER A C 1
ATOM 822 O O . SER A 1 101 ? 20.775 6.771 73.147 1.00 43.46 284 SER A O 1
ATOM 825 N N . HIS A 1 102 ? 20.857 5.925 75.228 1.00 37.24 285 HIS A N 1
ATOM 826 C CA . HIS A 1 102 ? 22.016 6.717 75.621 1.00 33.24 285 HIS A CA 1
ATOM 827 C C . HIS A 1 102 ? 22.752 5.994 76.740 1.00 31.39 285 HIS A C 1
ATOM 828 O O . HIS A 1 102 ? 22.188 5.114 77.393 1.00 29.40 285 HIS A O 1
ATOM 835 N N . ASP A 1 103 ? 24.009 6.367 76.960 1.00 31.71 286 ASP A N 1
ATOM 836 C CA . ASP A 1 103 ? 24.833 5.725 77.982 1.00 31.58 286 ASP A CA 1
ATOM 837 C C . ASP A 1 103 ? 24.746 6.337 79.370 1.00 33.13 286 ASP A C 1
ATOM 838 O O . ASP A 1 103 ? 24.981 5.659 80.369 1.00 35.05 286 ASP A O 1
ATOM 843 N N . ASN A 1 104 ? 24.417 7.619 79.439 1.00 31.92 287 ASN A N 1
ATOM 844 C CA . ASN A 1 104 ? 24.398 8.307 80.720 1.00 28.92 287 ASN A CA 1
ATOM 845 C C . ASN A 1 104 ? 23.648 9.628 80.569 1.00 28.99 287 ASN A C 1
ATOM 846 O O . ASN A 1 104 ? 23.715 10.282 79.527 1.00 31.89 287 ASN A O 1
ATOM 851 N N . ALA A 1 105 ? 22.908 10.001 81.602 1.00 26.92 288 ALA A N 1
ATOM 852 C CA . ALA A 1 105 ? 22.155 11.248 81.580 1.00 26.08 288 ALA A CA 1
ATOM 853 C C . ALA A 1 105 ? 22.504 12.071 82.804 1.00 25.38 288 ALA A C 1
ATOM 854 O O . ALA A 1 105 ? 22.826 11.529 83.862 1.00 27.36 288 ALA A O 1
ATOM 856 N N . GLN A 1 106 ? 22.444 13.387 82.647 1.00 23.45 289 GLN A N 1
ATOM 857 C CA . GLN A 1 106 ? 22.743 14.302 83.734 1.00 24.94 289 GLN A CA 1
ATOM 858 C C . GLN A 1 106 ? 21.648 15.357 83.777 1.00 27.17 289 GLN A C 1
ATOM 859 O O . GLN A 1 106 ? 21.225 15.875 82.738 1.00 25.51 289 GLN A O 1
ATOM 865 N N . LEU A 1 107 ? 21.172 15.656 84.976 1.00 28.03 290 LEU A N 1
ATOM 866 C CA . LEU A 1 107 ? 20.152 16.677 85.139 1.00 28.95 290 LEU A CA 1
ATOM 867 C C . LEU A 1 107 ? 20.839 17.979 85.552 1.00 29.18 290 LEU A C 1
ATOM 868 O O . LEU A 1 107 ? 21.511 18.033 86.577 1.00 28.44 290 LEU A O 1
ATOM 873 N N . LEU A 1 108 ? 20.697 19.016 84.735 1.00 25.91 291 LEU A N 1
ATOM 874 C CA . LEU A 1 108 ? 21.277 20.302 85.060 1.00 24.95 291 LEU A CA 1
ATOM 875 C C . LEU A 1 108 ? 20.131 21.120 85.649 1.00 27.76 291 LEU A C 1
ATOM 876 O O . LEU A 1 108 ? 19.209 21.517 84.930 1.00 26.88 291 LEU A O 1
ATOM 881 N N . THR A 1 109 ? 20.173 21.354 86.957 1.00 26.48 292 THR A N 1
ATOM 882 C CA . THR A 1 109 ? 19.101 22.099 87.616 1.00 30.49 292 THR A CA 1
ATOM 883 C C . THR A 1 109 ? 19.506 23.452 88.196 1.00 30.77 292 THR A C 1
ATOM 884 O O . THR A 1 109 ? 20.643 23.652 88.638 1.00 29.07 292 THR A O 1
ATOM 888 N N . GLY A 1 110 ? 18.548 24.372 88.211 1.00 28.62 293 GLY A N 1
ATOM 889 C CA . GLY A 1 110 ? 18.798 25.701 88.742 1.00 28.84 293 GLY A CA 1
ATOM 890 C C . GLY A 1 110 ? 18.520 25.822 90.234 1.00 29.81 293 GLY A C 1
ATOM 891 O O . GLY A 1 110 ? 18.761 26.868 90.837 1.00 33.50 293 GLY A O 1
ATOM 892 N N . ILE A 1 111 ? 18.013 24.749 90.829 1.00 28.65 294 ILE A N 1
ATOM 893 C CA . ILE A 1 111 ? 17.704 24.728 92.254 1.00 27.22 294 ILE A CA 1
ATOM 894 C C . ILE A 1 111 ? 19.000 24.645 93.069 1.00 28.43 294 ILE A C 1
ATOM 895 O O . ILE A 1 111 ? 20.059 24.298 92.539 1.00 30.75 294 ILE A O 1
ATOM 900 N N . ASN A 1 112 ? 18.920 24.968 94.356 1.00 26.56 295 ASN A N 1
ATOM 901 C CA . ASN A 1 112 ? 20.087 24.893 95.223 1.00 26.69 295 ASN A CA 1
ATOM 902 C C . ASN A 1 112 ? 19.989 23.656 96.095 1.00 28.89 295 ASN A C 1
ATOM 903 O O . ASN A 1 112 ? 19.003 23.481 96.806 1.00 33.48 295 ASN A O 1
ATOM 908 N N . PHE A 1 113 ? 20.997 22.795 96.052 1.00 31.51 296 PHE A N 1
ATOM 909 C CA . PHE A 1 113 ? 20.958 21.589 96.873 1.00 34.21 296 PHE A CA 1
ATOM 910 C C . PHE A 1 113 ? 21.399 21.923 98.281 1.00 35.73 296 PHE A C 1
ATOM 911 O O . PHE A 1 113 ? 22.354 22.677 98.468 1.00 37.38 296 PHE A O 1
ATOM 919 N N . ASN A 1 114 ? 20.702 21.356 99.265 1.00 36.06 297 ASN A N 1
ATOM 920 C CA . ASN A 1 114 ? 21.024 21.559 100.672 1.00 35.61 297 ASN A CA 1
ATOM 921 C C . ASN A 1 114 ? 22.488 21.212 100.887 1.00 35.92 297 ASN A C 1
ATOM 922 O O . ASN A 1 114 ? 22.997 20.263 100.295 1.00 33.81 297 ASN A O 1
ATOM 927 N N . GLY A 1 115 ? 23.163 21.982 101.731 1.00 35.48 298 GLY A N 1
ATOM 928 C CA . GLY A 1 115 ? 24.561 21.704 101.994 1.00 35.38 298 GLY A CA 1
ATOM 929 C C . GLY A 1 115 ? 25.497 22.388 101.021 1.00 35.24 298 GLY A C 1
ATOM 930 O O . GLY A 1 115 ? 25.065 23.194 100.199 1.00 36.21 298 GLY A O 1
ATOM 931 N N . PRO A 1 116 ? 26.797 22.072 101.089 1.00 34.79 299 PRO A N 1
ATOM 932 C CA . PRO A 1 116 ? 27.836 22.643 100.230 1.00 37.14 299 PRO A CA 1
ATOM 933 C C . PRO A 1 116 ? 27.997 22.006 98.849 1.00 38.95 299 PRO A C 1
ATOM 934 O O . PRO A 1 116 ? 28.658 22.575 97.980 1.00 39.12 299 PRO A O 1
ATOM 938 N N . THR A 1 117 ? 27.399 20.836 98.649 1.00 39.41 300 THR A N 1
ATOM 939 C CA . THR A 1 117 ? 27.513 20.128 97.370 1.00 40.29 300 THR A CA 1
ATOM 940 C C . THR A 1 117 ? 26.743 20.754 96.207 1.00 38.47 300 THR A C 1
ATOM 941 O O . THR A 1 117 ? 25.739 21.444 96.397 1.00 35.02 300 THR A O 1
ATOM 945 N N . ALA A 1 118 ? 27.225 20.489 94.997 1.00 36.38 301 ALA A N 1
ATOM 946 C CA . ALA A 1 118 ? 26.611 21.021 93.790 1.00 37.35 301 ALA A CA 1
ATOM 947 C C . ALA A 1 118 ? 26.280 19.905 92.808 1.00 37.23 301 ALA A C 1
ATOM 948 O O . ALA A 1 118 ? 26.166 20.135 91.602 1.00 35.68 301 ALA A O 1
ATOM 950 N N . GLY A 1 119 ? 26.128 18.691 93.324 1.00 36.01 302 GLY A N 1
ATOM 951 C CA . GLY A 1 119 ? 25.815 17.577 92.457 1.00 36.40 302 GLY A CA 1
ATOM 952 C C . GLY A 1 119 ? 25.868 16.252 93.175 1.00 36.13 302 GLY A C 1
ATOM 953 O O . GLY A 1 119 ? 26.343 16.169 94.306 1.00 35.64 302 GLY A O 1
ATOM 954 N N . LEU A 1 120 ? 25.378 15.211 92.511 1.00 33.60 303 LEU A N 1
ATOM 955 C CA . LEU A 1 120 ? 25.368 13.876 93.087 1.00 35.12 303 LEU A CA 1
ATOM 956 C C . LEU A 1 120 ? 25.243 12.857 91.957 1.00 34.60 303 LEU A C 1
ATOM 957 O O . LEU A 1 120 ? 24.625 13.135 90.931 1.00 33.63 303 LEU A O 1
ATOM 962 N N . GLY A 1 121 ? 25.834 11.685 92.143 1.00 33.88 304 GLY A N 1
ATOM 963 C CA . GLY A 1 121 ? 25.770 10.659 91.119 1.00 35.35 304 GLY A CA 1
ATOM 964 C C . GLY A 1 121 ? 26.076 9.281 91.671 1.00 38.53 304 GLY A C 1
ATOM 965 O O . GLY A 1 121 ? 26.711 9.149 92.719 1.00 44.11 304 GLY A O 1
ATOM 966 N N . TYR A 1 122 ? 25.631 8.250 90.967 1.00 36.93 305 TYR A N 1
ATOM 967 C CA . TYR A 1 122 ? 25.857 6.879 91.405 1.00 35.72 305 TYR A CA 1
ATOM 968 C C . TYR A 1 122 ? 27.250 6.375 91.052 1.00 33.30 305 TYR A C 1
ATOM 969 O O . TYR A 1 122 ? 27.693 6.462 89.908 1.00 33.89 305 TYR A O 1
ATOM 978 N N . LEU A 1 123 ? 27.943 5.848 92.054 1.00 35.34 306 LEU A N 1
ATOM 979 C CA . LEU A 1 123 ? 29.291 5.337 91.871 1.00 31.88 306 LEU A CA 1
ATOM 980 C C . LEU A 1 123 ? 29.312 4.098 90.986 1.00 35.44 306 LEU A C 1
ATOM 981 O O . LEU A 1 123 ? 28.679 3.088 91.304 1.00 34.62 306 LEU A O 1
ATOM 986 N N . GLY A 1 124 ? 30.037 4.197 89.871 1.00 35.92 307 GLY A N 1
ATOM 987 C CA . GLY A 1 124 ? 30.163 3.089 88.938 1.00 33.21 307 GLY A CA 1
ATOM 988 C C . GLY A 1 124 ? 28.893 2.644 88.235 1.00 32.33 307 GLY A C 1
ATOM 989 O O . GLY A 1 124 ? 28.802 1.503 87.792 1.00 33.94 307 GLY A O 1
ATOM 990 N N . GLY A 1 125 ? 27.919 3.536 88.111 1.00 30.19 308 GLY A N 1
ATOM 991 C CA . GLY A 1 125 ? 26.676 3.168 87.457 1.00 29.63 308 GLY A CA 1
ATOM 992 C C . GLY A 1 125 ? 26.621 3.433 85.961 1.00 31.91 308 GLY A C 1
ATOM 993 O O . GLY A 1 125 ? 25.531 3.480 85.388 1.00 29.85 308 GLY A O 1
ATOM 994 N N . ILE A 1 126 ? 27.780 3.594 85.322 1.00 30.25 309 ILE A N 1
ATOM 995 C CA . ILE A 1 126 ? 27.820 3.862 83.888 1.00 32.51 309 ILE A CA 1
ATOM 996 C C . ILE A 1 126 ? 27.232 2.697 83.075 1.00 33.12 309 ILE A C 1
ATOM 997 O O . ILE A 1 126 ? 27.563 1.532 83.310 1.00 30.87 309 ILE A O 1
ATOM 1002 N N . CYS A 1 127 ? 26.354 3.030 82.133 1.00 33.06 310 CYS A N 1
ATOM 1003 C CA . CYS A 1 127 ? 25.663 2.066 81.263 1.00 37.56 310 CYS A CA 1
ATOM 1004 C C . CYS A 1 127 ? 24.468 1.394 81.941 1.00 39.66 310 CYS A C 1
ATOM 1005 O O . CYS A 1 127 ? 23.575 0.879 81.269 1.00 41.77 310 CYS A O 1
ATOM 1008 N N . ASN A 1 128 ? 24.454 1.383 83.266 1.00 38.69 311 ASN A N 1
ATOM 1009 C CA . ASN A 1 128 ? 23.356 0.762 83.992 1.00 38.88 311 ASN A CA 1
ATOM 1010 C C . ASN A 1 128 ? 22.048 1.514 83.722 1.00 40.30 311 ASN A C 1
ATOM 1011 O O . ASN A 1 128 ? 21.988 2.733 83.842 1.00 42.10 311 ASN A O 1
ATOM 1016 N N . THR A 1 129 ? 21.002 0.787 83.349 1.00 41.27 312 THR A N 1
ATOM 1017 C CA . THR A 1 129 ? 19.712 1.404 83.053 1.00 43.59 312 THR A CA 1
ATOM 1018 C C . THR A 1 129 ? 19.059 2.030 84.293 1.00 43.20 312 THR A C 1
ATOM 1019 O O . THR A 1 129 ? 18.142 2.838 84.178 1.00 39.76 312 THR A O 1
ATOM 1023 N N . MET A 1 130 ? 19.544 1.654 85.473 1.00 41.34 313 MET A N 1
ATOM 1024 C CA . MET A 1 130 ? 19.017 2.171 86.732 1.00 43.03 313 MET A CA 1
ATOM 1025 C C . MET A 1 130 ? 19.850 3.328 87.267 1.00 44.08 313 MET A C 1
ATOM 1026 O O . MET A 1 130 ? 19.325 4.397 87.578 1.00 44.48 313 MET A O 1
ATOM 1031 N N . TYR A 1 131 ? 21.160 3.102 87.364 1.00 42.73 314 TYR A N 1
ATOM 1032 C CA . TYR A 1 131 ? 22.069 4.081 87.940 1.00 39.80 314 TYR A CA 1
ATOM 1033 C C . TYR A 1 131 ? 23.065 4.829 87.056 1.00 37.58 314 TYR A C 1
ATOM 1034 O O . TYR A 1 131 ? 24.045 5.361 87.569 1.00 38.91 314 TYR A O 1
ATOM 1043 N N . SER A 1 132 ? 22.856 4.885 85.748 1.00 33.92 315 SER A N 1
ATOM 1044 C CA . SER A 1 132 ? 23.806 5.635 84.933 1.00 30.94 315 SER A CA 1
ATOM 1045 C C . SER A 1 132 ? 23.295 7.054 84.829 1.00 29.85 315 SER A C 1
ATOM 1046 O O . SER A 1 132 ? 22.860 7.500 83.763 1.00 26.49 315 SER A O 1
ATOM 1049 N N . ALA A 1 133 ? 23.360 7.764 85.950 1.00 28.22 316 ALA A N 1
ATOM 1050 C CA . ALA A 1 133 ? 22.872 9.131 86.010 1.00 26.62 316 ALA A CA 1
ATOM 1051 C C . ALA A 1 133 ? 23.545 9.961 87.089 1.00 28.64 316 ALA A C 1
ATOM 1052 O O . ALA A 1 133 ? 24.212 9.439 87.991 1.00 25.14 316 ALA A O 1
ATOM 1054 N N . GLY A 1 134 ? 23.350 11.267 86.968 1.00 28.28 317 GLY A N 1
ATOM 1055 C CA . GLY A 1 134 ? 23.888 12.218 87.912 1.00 26.76 317 GLY A CA 1
ATOM 1056 C C . GLY A 1 134 ? 23.090 13.501 87.788 1.00 28.21 317 GLY A C 1
ATOM 1057 O O . GLY A 1 134 ? 22.368 13.701 86.805 1.00 25.67 317 GLY A O 1
ATOM 1058 N N . ILE A 1 135 ? 23.200 14.359 88.796 1.00 28.73 318 ILE A N 1
ATOM 1059 C CA . ILE A 1 135 ? 22.521 15.649 88.800 1.00 25.24 318 ILE A CA 1
ATOM 1060 C C . ILE A 1 135 ? 23.565 16.718 89.116 1.00 25.93 318 ILE A C 1
ATOM 1061 O O . ILE A 1 135 ? 24.475 16.496 89.918 1.00 23.42 318 ILE A O 1
ATOM 1066 N N . VAL A 1 136 ? 23.436 17.871 88.473 1.00 25.11 319 VAL A N 1
ATOM 1067 C CA . VAL A 1 136 ? 24.379 18.959 88.670 1.00 25.70 319 VAL A CA 1
ATOM 1068 C C . VAL A 1 136 ? 23.673 20.295 88.844 1.00 24.85 319 VAL A C 1
ATOM 1069 O O . VAL A 1 136 ? 22.763 20.627 88.093 1.00 27.83 319 VAL A O 1
ATOM 1073 N N . GLN A 1 137 ? 24.118 21.062 89.830 1.00 25.69 320 GLN A N 1
ATOM 1074 C CA . GLN A 1 137 ? 23.558 22.379 90.092 1.00 24.13 320 GLN A CA 1
ATOM 1075 C C . GLN A 1 137 ? 24.312 23.403 89.251 1.00 22.03 320 GLN A C 1
ATOM 1076 O O . GLN A 1 137 ? 25.538 23.393 89.216 1.00 21.63 320 GLN A O 1
ATOM 1082 N N . ASP A 1 138 ? 23.569 24.263 88.563 1.00 24.13 321 ASP A N 1
ATOM 1083 C CA . ASP A 1 138 ? 24.142 25.337 87.745 1.00 27.89 321 ASP A CA 1
ATOM 1084 C C . ASP A 1 138 ? 24.533 26.368 88.814 1.00 28.23 321 ASP A C 1
ATOM 1085 O O . ASP A 1 138 ? 24.086 27.514 88.795 1.00 30.41 321 ASP A O 1
ATOM 1090 N N . HIS A 1 139 ? 25.370 25.912 89.746 1.00 28.52 322 HIS A N 1
ATOM 1091 C CA . HIS A 1 139 ? 25.826 26.666 90.913 1.00 27.78 322 HIS A CA 1
ATOM 1092 C C . HIS A 1 139 ? 26.680 27.920 90.736 1.00 28.01 322 HIS A C 1
ATOM 1093 O O . HIS A 1 139 ? 26.903 28.648 91.698 1.00 30.21 322 HIS A O 1
ATOM 1100 N N . SER A 1 140 ? 27.163 28.183 89.532 1.00 27.08 323 SER A N 1
ATOM 1101 C CA . SER A 1 140 ? 28.003 29.350 89.319 1.00 27.59 323 SER A CA 1
ATOM 1102 C C . SER A 1 140 ? 27.722 29.986 87.974 1.00 30.61 323 SER A C 1
ATOM 1103 O O . SER A 1 140 ? 27.295 29.309 87.041 1.00 37.04 323 SER A O 1
ATOM 1106 N N . LYS A 1 141 ? 27.957 31.288 87.872 1.00 30.63 324 LYS A N 1
ATOM 1107 C CA . LYS A 1 141 ? 27.725 31.986 86.615 1.00 30.20 324 LYS A CA 1
ATOM 1108 C C . LYS A 1 141 ? 28.804 31.561 85.624 1.00 30.77 324 LYS A C 1
ATOM 1109 O O . LYS A 1 141 ? 28.597 31.614 84.410 1.00 31.33 324 LYS A O 1
ATOM 1115 N N . ILE A 1 142 ? 29.954 31.145 86.156 1.00 30.24 325 ILE A N 1
ATOM 1116 C CA . ILE A 1 142 ? 31.079 30.683 85.342 1.00 32.21 325 ILE A CA 1
ATOM 1117 C C . ILE A 1 142 ? 30.750 29.275 84.847 1.00 31.58 325 ILE A C 1
ATOM 1118 O O . ILE A 1 142 ? 30.888 28.305 85.593 1.00 31.32 325 ILE A O 1
ATOM 1123 N N . HIS A 1 143 ? 30.330 29.159 83.594 1.00 32.34 326 HIS A N 1
ATOM 1124 C CA . HIS A 1 143 ? 29.950 27.857 83.065 1.00 36.05 326 HIS A CA 1
ATOM 1125 C C . HIS A 1 143 ? 31.037 26.788 83.080 1.00 35.52 326 HIS A C 1
ATOM 1126 O O . HIS A 1 143 ? 30.718 25.600 83.103 1.00 33.11 326 HIS A O 1
ATOM 1133 N N . HIS A 1 144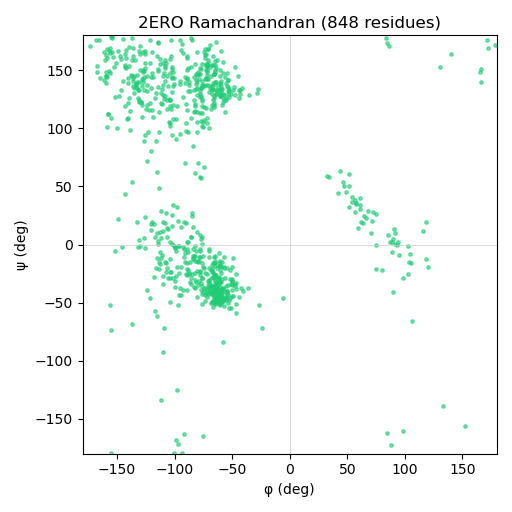 ? 32.311 27.173 83.087 1.00 35.42 327 HIS A N 1
ATOM 1134 C CA . HIS A 1 144 ? 33.334 26.138 83.112 1.00 35.15 327 HIS A CA 1
ATOM 1135 C C . HIS A 1 144 ? 33.416 25.476 84.492 1.00 33.44 327 HIS A C 1
ATOM 1136 O O . HIS A 1 144 ? 33.833 24.326 84.600 1.00 35.45 327 HIS A O 1
ATOM 1143 N N . LEU A 1 145 ? 32.992 26.181 85.541 1.00 32.78 328 LEU A N 1
ATOM 1144 C CA . LEU A 1 145 ? 32.993 25.603 86.888 1.00 31.12 328 LEU A CA 1
ATOM 1145 C C . LEU A 1 145 ? 31.863 24.583 87.008 1.00 28.21 328 LEU A C 1
ATOM 1146 O O . LEU A 1 145 ? 32.004 23.552 87.666 1.00 28.30 328 LEU A O 1
ATOM 1151 N N . VAL A 1 146 ? 30.735 24.885 86.378 1.00 26.37 329 VAL A N 1
ATOM 1152 C CA . VAL A 1 146 ? 29.590 23.983 86.394 1.00 22.72 329 VAL A CA 1
ATOM 1153 C C . VAL A 1 146 ? 29.978 22.716 85.634 1.00 23.77 329 VAL A C 1
ATOM 1154 O O . VAL A 1 146 ? 29.645 21.600 86.044 1.00 23.22 329 VAL A O 1
ATOM 1158 N N . ALA A 1 147 ? 30.700 22.905 84.530 1.00 21.50 330 ALA A N 1
ATOM 1159 C CA . ALA A 1 147 ? 31.152 21.791 83.708 1.00 23.01 330 ALA A CA 1
ATOM 1160 C C . ALA A 1 147 ? 32.044 20.851 84.510 1.00 22.58 330 ALA A C 1
ATOM 1161 O O . ALA A 1 147 ? 31.945 19.634 84.388 1.00 25.67 330 ALA A O 1
ATOM 1163 N N . ILE A 1 148 ? 32.918 21.417 85.330 1.00 23.42 331 ILE A N 1
ATOM 1164 C CA . ILE A 1 148 ? 33.800 20.600 86.141 1.00 23.07 331 ILE A CA 1
ATOM 1165 C C . ILE A 1 148 ? 32.958 19.780 87.125 1.00 25.01 331 ILE A C 1
ATOM 1166 O O . ILE A 1 148 ? 33.254 18.611 87.388 1.00 22.54 331 ILE A O 1
ATOM 1171 N N . ALA A 1 149 ? 31.900 20.392 87.647 1.00 20.37 332 ALA A N 1
ATOM 1172 C CA . ALA A 1 149 ? 31.007 19.726 88.583 1.00 19.82 332 ALA A CA 1
ATOM 1173 C C . ALA A 1 149 ? 30.351 18.531 87.888 1.00 22.50 332 ALA A C 1
ATOM 1174 O O . ALA A 1 149 ? 30.242 17.441 88.458 1.00 18.99 332 ALA A O 1
ATOM 1176 N N . MET A 1 150 ? 29.922 18.743 86.648 1.00 21.73 333 MET A N 1
ATOM 1177 C CA . MET A 1 150 ? 29.285 17.680 85.891 1.00 23.99 333 MET A CA 1
ATOM 1178 C C . MET A 1 150 ? 30.281 16.562 85.598 1.00 24.57 333 MET A C 1
ATOM 1179 O O . MET A 1 150 ? 29.941 15.381 85.697 1.00 27.84 333 MET A O 1
ATOM 1184 N N . ALA A 1 151 ? 31.506 16.934 85.237 1.00 21.07 334 ALA A N 1
ATOM 1185 C CA . ALA A 1 151 ? 32.534 15.942 84.934 1.00 20.01 334 ALA A CA 1
ATOM 1186 C C . ALA A 1 151 ? 32.808 15.112 86.181 1.00 20.99 334 ALA A C 1
ATOM 1187 O O . ALA A 1 151 ? 33.134 13.932 86.093 1.00 19.36 334 ALA A O 1
ATOM 1189 N N . HIS A 1 152 ? 32.659 15.751 87.341 1.00 23.56 335 HIS A N 1
ATOM 1190 C CA . HIS A 1 152 ? 32.854 15.114 88.638 1.00 25.86 335 HIS A CA 1
ATOM 1191 C C . HIS A 1 152 ? 31.804 14.006 88.819 1.00 26.22 335 HIS A C 1
ATOM 1192 O O . HIS A 1 152 ? 32.143 12.881 89.180 1.00 27.74 335 HIS A O 1
ATOM 1199 N N . GLU A 1 153 ? 30.534 14.321 88.560 1.00 21.10 336 GLU A N 1
ATOM 1200 C CA . GLU A 1 153 ? 29.475 13.326 88.703 1.00 24.27 336 GLU A CA 1
ATOM 1201 C C . GLU A 1 153 ? 29.638 12.201 87.679 1.00 26.06 336 GLU A C 1
ATOM 1202 O O . GLU A 1 153 ? 29.500 11.017 88.012 1.00 18.52 336 GLU A O 1
ATOM 1208 N N . MET A 1 154 ? 29.922 12.581 86.433 1.00 24.46 337 MET A N 1
ATOM 1209 C CA . MET A 1 154 ? 30.142 11.605 85.375 1.00 24.88 337 MET A CA 1
ATOM 1210 C C . MET A 1 154 ? 31.343 10.777 85.814 1.00 26.04 337 MET A C 1
ATOM 1211 O O . MET A 1 154 ? 31.458 9.593 85.503 1.00 24.27 337 MET A O 1
ATOM 1216 N N . GLY A 1 155 ? 32.243 11.430 86.538 1.00 28.42 338 GLY A N 1
ATOM 1217 C CA . GLY A 1 155 ? 33.422 10.753 87.035 1.00 28.82 338 GLY A CA 1
ATOM 1218 C C . GLY A 1 155 ? 33.009 9.647 87.980 1.00 29.65 338 GLY A C 1
ATOM 1219 O O . GLY A 1 155 ? 33.498 8.517 87.875 1.00 29.25 338 GLY A O 1
ATOM 1220 N N . HIS A 1 156 ? 32.123 9.968 88.918 1.00 27.20 339 HIS A N 1
ATOM 1221 C CA . HIS A 1 156 ? 31.645 8.956 89.849 1.00 27.24 339 HIS A CA 1
ATOM 1222 C C . HIS A 1 156 ? 30.995 7.843 89.029 1.00 27.37 339 HIS A C 1
ATOM 1223 O O . HIS A 1 156 ? 31.254 6.657 89.258 1.00 26.51 339 HIS A O 1
ATOM 1230 N N . ASN A 1 157 ? 30.152 8.239 88.072 1.00 22.60 340 ASN A N 1
ATOM 1231 C CA . ASN A 1 157 ? 29.466 7.285 87.206 1.00 24.23 340 ASN A CA 1
ATOM 1232 C C . ASN A 1 157 ? 30.459 6.329 86.574 1.00 24.66 340 ASN A C 1
ATOM 1233 O O . ASN A 1 157 ? 30.125 5.179 86.293 1.00 28.85 340 ASN A O 1
ATOM 1238 N N . LEU A 1 158 ? 31.684 6.810 86.373 1.00 26.73 341 LEU A N 1
ATOM 1239 C CA . LEU A 1 158 ? 32.742 6.025 85.751 1.00 25.62 341 LEU A CA 1
ATOM 1240 C C . LEU A 1 158 ? 33.672 5.294 86.717 1.00 27.37 341 LEU A C 1
ATOM 1241 O O . LEU A 1 158 ? 34.747 4.846 86.325 1.00 31.76 341 LEU A O 1
ATOM 1246 N N . GLY A 1 159 ? 33.265 5.185 87.976 1.00 28.61 342 GLY A N 1
ATOM 1247 C CA . GLY A 1 159 ? 34.063 4.464 88.954 1.00 29.28 342 GLY A CA 1
ATOM 1248 C C . GLY A 1 159 ? 35.104 5.223 89.761 1.00 32.31 342 GLY A C 1
ATOM 1249 O O . GLY A 1 159 ? 35.944 4.611 90.421 1.00 29.33 342 GLY A O 1
ATOM 1250 N N . MET A 1 160 ? 35.054 6.547 89.738 1.00 33.87 343 MET A N 1
ATOM 1251 C CA . MET A 1 160 ? 36.036 7.322 90.481 1.00 35.59 343 MET A CA 1
ATOM 1252 C C . MET A 1 160 ? 35.527 7.879 91.804 1.00 36.65 343 MET A C 1
ATOM 1253 O O . MET A 1 160 ? 34.409 8.388 91.897 1.00 33.48 343 MET A O 1
ATOM 1258 N N . ASP A 1 161 ? 36.363 7.758 92.831 1.00 39.16 344 ASP A N 1
ATOM 1259 C CA . ASP A 1 161 ? 36.041 8.262 94.155 1.00 41.80 344 ASP A CA 1
ATOM 1260 C C . ASP A 1 161 ? 36.650 9.649 94.307 1.00 40.83 344 ASP A C 1
ATOM 1261 O O . ASP A 1 161 ? 37.338 10.130 93.410 1.00 41.94 344 ASP A O 1
ATOM 1266 N N . HIS A 1 162 ? 36.389 10.303 95.431 1.00 40.77 345 HIS A N 1
ATOM 1267 C CA . HIS A 1 162 ? 36.956 11.625 95.661 1.00 40.99 345 HIS A CA 1
ATOM 1268 C C . HIS A 1 162 ? 38.445 11.479 95.936 1.00 39.81 345 HIS A C 1
ATOM 1269 O O . HIS A 1 162 ? 38.894 10.456 96.452 1.00 36.89 345 HIS A O 1
ATOM 1276 N N . ASP A 1 163 ? 39.214 12.498 95.579 1.00 43.48 346 ASP A N 1
ATOM 1277 C CA . ASP A 1 163 ? 40.654 12.477 95.805 1.00 46.67 346 ASP A CA 1
ATOM 1278 C C . ASP A 1 163 ? 40.991 12.607 97.291 1.00 48.53 346 ASP A C 1
ATOM 1279 O O . ASP A 1 163 ? 40.198 13.128 98.078 1.00 49.75 346 ASP A O 1
ATOM 1284 N N . LYS A 1 164 ? 42.167 12.116 97.662 1.00 51.90 347 LYS A N 1
ATOM 1285 C CA . LYS A 1 164 ? 42.651 12.192 99.035 1.00 54.66 347 LYS A CA 1
ATOM 1286 C C . LYS A 1 164 ? 43.692 13.310 99.068 1.00 56.49 347 LYS A C 1
ATOM 1287 O O . LYS A 1 164 ? 44.014 13.895 98.029 1.00 56.66 347 LYS A O 1
ATOM 1293 N N . ASP A 1 165 ? 44.216 13.612 100.250 1.00 59.29 348 ASP A N 1
ATOM 1294 C CA . ASP A 1 165 ? 45.223 14.661 100.377 1.00 60.69 348 ASP A CA 1
ATOM 1295 C C . ASP A 1 165 ? 46.470 14.303 99.575 1.00 58.17 348 ASP A C 1
ATOM 1296 O O . ASP A 1 165 ? 47.181 15.184 99.089 1.00 57.40 348 ASP A O 1
ATOM 1301 N N . THR A 1 166 ? 46.719 13.005 99.433 1.00 55.17 349 THR A N 1
ATOM 1302 C CA . THR A 1 166 ? 47.893 12.515 98.724 1.00 56.28 349 THR A CA 1
ATOM 1303 C C . THR A 1 166 ? 47.779 12.402 97.204 1.00 57.82 349 THR A C 1
ATOM 1304 O O . THR A 1 166 ? 48.791 12.201 96.525 1.00 59.48 349 THR A O 1
ATOM 1308 N N . CYS A 1 167 ? 46.568 12.522 96.666 1.00 57.16 350 CYS A N 1
ATOM 1309 C CA . CYS A 1 167 ? 46.367 12.425 95.219 1.00 57.67 350 CYS A CA 1
ATOM 1310 C C . CYS A 1 167 ? 46.645 13.767 94.551 1.00 57.61 350 CYS A C 1
ATOM 1311 O O . CYS A 1 167 ? 46.338 14.821 95.108 1.00 57.82 350 CYS A O 1
ATOM 1314 N N . THR A 1 168 ? 47.222 13.732 93.352 1.00 58.12 351 THR A N 1
ATOM 1315 C CA . THR A 1 168 ? 47.532 14.970 92.647 1.00 59.63 351 THR A CA 1
ATOM 1316 C C . THR A 1 168 ? 47.453 14.904 91.127 1.00 56.79 351 THR A C 1
ATOM 1317 O O . THR A 1 168 ? 47.472 13.826 90.527 1.00 54.06 351 THR A O 1
ATOM 1321 N N . CYS A 1 169 ? 47.375 16.089 90.529 1.00 55.62 352 CYS A N 1
ATOM 1322 C CA . CYS A 1 169 ? 47.299 16.273 89.083 1.00 55.71 352 CYS A CA 1
ATOM 1323 C C . CYS A 1 169 ? 47.976 17.615 88.802 1.00 57.87 352 CYS A C 1
ATOM 1324 O O . CYS A 1 169 ? 47.720 18.250 87.778 1.00 60.32 352 CYS A O 1
ATOM 1327 N N . GLY A 1 170 ? 48.826 18.048 89.730 1.00 57.82 353 GLY A N 1
ATOM 1328 C CA . GLY A 1 170 ? 49.520 19.313 89.565 1.00 59.80 353 GLY A CA 1
ATOM 1329 C C . GLY A 1 170 ? 49.486 20.205 90.794 1.00 61.01 353 GLY A C 1
ATOM 1330 O O . GLY A 1 170 ? 49.638 19.735 91.925 1.00 60.61 353 GLY A O 1
ATOM 1331 N N . THR A 1 171 ? 49.283 21.500 90.572 1.00 61.80 354 THR A N 1
ATOM 1332 C CA . THR A 1 171 ? 49.237 22.481 91.654 1.00 64.27 354 THR A CA 1
ATOM 1333 C C . THR A 1 171 ? 47.801 22.760 92.094 1.00 64.28 354 THR A C 1
ATOM 1334 O O . THR A 1 171 ? 47.525 22.951 93.280 1.00 65.04 354 THR A O 1
ATOM 1338 N N . ARG A 1 172 ? 46.894 22.784 91.125 1.00 61.91 355 ARG A N 1
ATOM 1339 C CA . ARG A 1 172 ? 45.488 23.042 91.401 1.00 59.26 355 ARG A CA 1
ATOM 1340 C C . ARG A 1 172 ? 44.764 21.742 91.702 1.00 55.31 355 ARG A C 1
ATOM 1341 O O . ARG A 1 172 ? 45.249 20.663 91.367 1.00 55.45 355 ARG A O 1
ATOM 1349 N N . PRO A 1 173 ? 43.594 21.826 92.351 1.00 51.83 356 PRO A N 1
ATOM 1350 C CA . PRO A 1 173 ? 42.826 20.620 92.670 1.00 47.21 356 PRO A CA 1
ATOM 1351 C C . PRO A 1 173 ? 42.292 19.968 91.388 1.00 43.88 356 PRO A C 1
ATOM 1352 O O . PRO A 1 173 ? 42.111 20.631 90.365 1.00 39.64 356 PRO A O 1
ATOM 1356 N N . CYS A 1 174 ? 42.048 18.666 91.448 1.00 43.04 357 CYS A N 1
ATOM 1357 C CA . CYS A 1 174 ? 41.578 17.922 90.291 1.00 38.58 357 CYS A CA 1
ATOM 1358 C C . CYS A 1 174 ? 40.062 17.822 90.241 1.00 38.75 357 CYS A C 1
ATOM 1359 O O . CYS A 1 174 ? 39.372 18.232 91.179 1.00 39.27 357 CYS A O 1
ATOM 1362 N N . VAL A 1 175 ? 39.553 17.291 89.135 1.00 33.72 358 VAL A N 1
ATOM 1363 C CA . VAL A 1 175 ? 38.120 17.142 88.929 1.00 31.15 358 VAL A CA 1
ATOM 1364 C C . VAL A 1 175 ? 37.430 16.399 90.064 1.00 33.49 358 VAL A C 1
ATOM 1365 O O . VAL A 1 175 ? 36.352 16.797 90.510 1.00 32.11 358 VAL A O 1
ATOM 1369 N N . MET A 1 176 ? 38.047 15.319 90.527 1.00 30.37 359 MET A N 1
ATOM 1370 C CA . MET A 1 176 ? 37.451 14.536 91.597 1.00 35.14 359 MET A CA 1
ATOM 1371 C C . MET A 1 176 ? 37.756 15.059 93.000 1.00 39.62 359 MET A C 1
ATOM 1372 O O . MET A 1 176 ? 37.761 14.296 93.969 1.00 40.32 359 MET A O 1
ATOM 1377 N N . ALA A 1 177 ? 38.000 16.361 93.111 1.00 41.99 360 ALA A N 1
ATOM 1378 C CA . ALA A 1 177 ? 38.273 16.959 94.416 1.00 46.88 360 ALA A CA 1
ATOM 1379 C C . ALA A 1 177 ? 37.009 16.818 95.250 1.00 45.83 360 ALA A C 1
ATOM 1380 O O . ALA A 1 177 ? 35.902 17.028 94.750 1.00 48.34 360 ALA A O 1
ATOM 1382 N N . GLY A 1 178 ? 37.183 16.464 96.521 1.00 47.66 361 GLY A N 1
ATOM 1383 C CA . GLY A 1 178 ? 36.055 16.278 97.417 1.00 47.70 361 GLY A CA 1
ATOM 1384 C C . GLY A 1 178 ? 35.103 17.452 97.558 1.00 49.08 361 GLY A C 1
ATOM 1385 O O . GLY A 1 178 ? 33.896 17.253 97.707 1.00 48.72 361 GLY A O 1
ATOM 1386 N N . ALA A 1 179 ? 35.629 18.673 97.519 1.00 51.22 362 ALA A N 1
ATOM 1387 C CA . ALA A 1 179 ? 34.790 19.857 97.658 1.00 54.50 362 ALA A CA 1
ATOM 1388 C C . ALA A 1 179 ? 35.036 20.885 96.557 1.00 56.85 362 ALA A C 1
ATOM 1389 O O . ALA A 1 179 ? 36.048 20.830 95.860 1.00 57.55 362 ALA A O 1
ATOM 1391 N N . LEU A 1 180 ? 34.104 21.823 96.416 1.00 59.71 363 LEU A N 1
ATOM 1392 C CA . LEU A 1 180 ? 34.196 22.870 95.401 1.00 62.93 363 LEU A CA 1
ATOM 1393 C C . LEU A 1 180 ? 35.383 23.813 95.585 1.00 65.81 363 LEU A C 1
ATOM 1394 O O . LEU A 1 180 ? 36.103 23.746 96.581 1.00 66.11 363 LEU A O 1
ATOM 1399 N N . SER A 1 181 ? 35.562 24.704 94.612 1.00 68.90 364 SER A N 1
ATOM 1400 C CA . SER A 1 181 ? 36.647 25.681 94.612 1.00 73.18 364 SER A CA 1
ATOM 1401 C C . SER A 1 181 ? 36.713 26.270 93.204 1.00 74.78 364 SER A C 1
ATOM 1402 O O . SER A 1 181 ? 36.562 25.534 92.227 1.00 76.11 364 SER A O 1
ATOM 1405 N N . CYS A 1 182 ? 36.936 27.579 93.084 1.00 76.13 365 CYS A N 1
ATOM 1406 C CA . CYS A 1 182 ? 36.994 28.197 91.761 1.00 78.10 365 CYS A CA 1
ATOM 1407 C C . CYS A 1 182 ? 38.375 28.108 91.130 1.00 77.64 365 CYS A C 1
ATOM 1408 O O . CYS A 1 182 ? 38.623 28.677 90.065 1.00 76.81 365 CYS A O 1
ATOM 1411 N N . GLU A 1 183 ? 39.269 27.381 91.794 1.00 77.59 366 GLU A N 1
ATOM 1412 C CA . GLU A 1 183 ? 40.629 27.180 91.303 1.00 77.93 366 GLU A CA 1
ATOM 1413 C C . GLU A 1 183 ? 40.703 25.812 90.634 1.00 74.64 366 GLU A C 1
ATOM 1414 O O . GLU A 1 183 ? 41.744 25.422 90.103 1.00 76.57 366 GLU A O 1
ATOM 1420 N N . ALA A 1 184 ? 39.584 25.093 90.670 1.00 68.93 367 ALA A N 1
ATOM 1421 C CA . ALA A 1 184 ? 39.479 23.764 90.085 1.00 63.67 367 ALA A CA 1
ATOM 1422 C C . ALA A 1 184 ? 40.117 23.662 88.698 1.00 60.48 367 ALA A C 1
ATOM 1423 O O . ALA A 1 184 ? 39.897 24.513 87.835 1.00 57.39 367 ALA A O 1
ATOM 1425 N N . SER A 1 185 ? 40.911 22.614 88.497 1.00 57.53 368 SER A N 1
ATOM 1426 C CA . SER A 1 185 ? 41.568 22.384 87.216 1.00 54.43 368 SER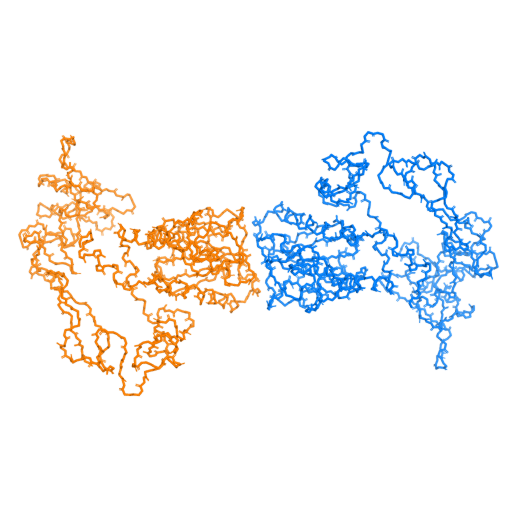 A CA 1
ATOM 1427 C C . SER A 1 185 ? 40.691 21.464 86.369 1.00 51.60 368 SER A C 1
ATOM 1428 O O . SER A 1 185 ? 39.612 21.049 86.799 1.00 50.95 368 SER A O 1
ATOM 1431 N N . PHE A 1 186 ? 41.165 21.141 85.171 1.00 46.54 369 PHE A N 1
ATOM 1432 C CA . PHE A 1 186 ? 40.423 20.287 84.254 1.00 42.95 369 PHE A CA 1
ATOM 1433 C C . PHE A 1 186 ? 41.048 18.900 84.162 1.00 42.34 369 PHE A C 1
ATOM 1434 O O . PHE A 1 186 ? 40.730 18.129 83.255 1.00 45.83 369 PHE A O 1
ATOM 1442 N N . LEU A 1 187 ? 41.931 18.580 85.099 1.00 38.57 370 LEU A N 1
ATOM 1443 C CA . LEU A 1 187 ? 42.618 17.297 85.085 1.00 35.62 370 LEU A CA 1
ATOM 1444 C C . LEU A 1 187 ? 42.172 16.306 86.149 1.00 34.94 370 LEU A C 1
ATOM 1445 O O . LEU A 1 187 ? 41.637 16.680 87.194 1.00 32.34 370 LEU A O 1
ATOM 1450 N N . PHE A 1 188 ? 42.395 15.031 85.859 1.00 31.10 371 PHE A N 1
ATOM 1451 C CA . PHE A 1 188 ? 42.063 13.965 86.788 1.00 29.28 371 PHE A CA 1
ATOM 1452 C C . PHE A 1 188 ? 43.370 13.567 87.472 1.00 30.23 371 PHE A C 1
ATOM 1453 O O . PHE A 1 188 ? 44.419 13.487 86.832 1.00 30.95 371 PHE A O 1
ATOM 1461 N N . SER A 1 189 ? 43.305 13.336 88.776 1.00 29.91 372 SER A N 1
ATOM 1462 C CA . SER A 1 189 ? 44.478 12.947 89.552 1.00 31.02 372 SER A CA 1
ATOM 1463 C C . SER A 1 189 ? 44.919 11.538 89.175 1.00 35.85 372 SER A C 1
ATOM 1464 O O . SER A 1 189 ? 44.219 10.835 88.445 1.00 35.05 372 SER A O 1
ATOM 1467 N N . ASP A 1 190 ? 46.075 11.123 89.682 1.00 40.02 373 ASP A N 1
ATOM 1468 C CA . ASP A 1 190 ? 46.566 9.786 89.394 1.00 43.62 373 ASP A CA 1
ATOM 1469 C C . ASP A 1 190 ? 45.654 8.748 90.038 1.00 42.48 373 ASP A C 1
ATOM 1470 O O . ASP A 1 190 ? 45.417 7.689 89.460 1.00 42.29 373 ASP A O 1
ATOM 1475 N N . CYS A 1 191 ? 45.127 9.064 91.219 1.00 40.97 374 CYS A N 1
ATOM 1476 C CA . CYS A 1 191 ? 44.237 8.145 91.921 1.00 44.43 374 CYS A CA 1
ATOM 1477 C C . CYS A 1 191 ? 42.970 7.881 91.120 1.00 44.86 374 CYS A C 1
ATOM 1478 O O . CYS A 1 191 ? 42.500 6.741 91.050 1.00 46.06 374 CYS A O 1
ATOM 1481 N N . SER A 1 192 ? 42.411 8.937 90.528 1.00 40.44 375 SER A N 1
ATOM 1482 C CA . SER A 1 192 ? 41.193 8.807 89.736 1.00 37.09 375 SER A CA 1
ATOM 1483 C C . SER A 1 192 ? 41.466 7.962 88.508 1.00 35.87 375 SER A C 1
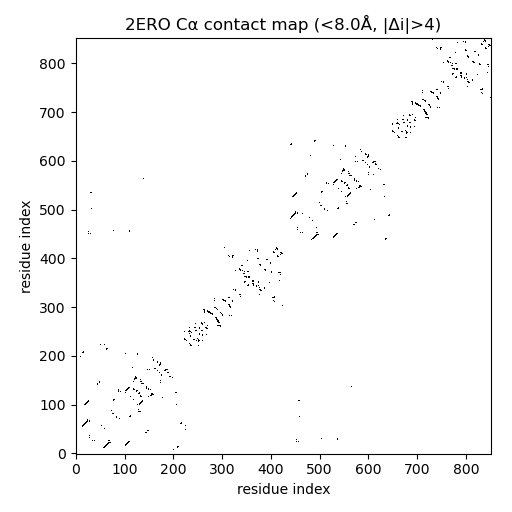ATOM 1484 O O . SER A 1 192 ? 40.632 7.157 88.101 1.00 34.06 375 SER A O 1
ATOM 1487 N N . GLN A 1 193 ? 42.645 8.151 87.924 1.00 36.26 376 GLN A N 1
ATOM 1488 C CA . GLN A 1 193 ? 43.032 7.401 86.739 1.00 40.69 376 GLN A CA 1
ATOM 1489 C C . GLN A 1 193 ? 43.245 5.927 87.050 1.00 43.48 376 GLN A C 1
ATOM 1490 O O . GLN A 1 193 ? 42.921 5.070 86.224 1.00 43.77 376 GLN A O 1
ATOM 1496 N N . LYS A 1 194 ? 43.783 5.618 88.227 1.00 43.31 377 LYS A N 1
ATOM 1497 C CA . LYS A 1 194 ? 43.993 4.219 88.563 1.00 43.74 377 LYS A CA 1
ATOM 1498 C C . LYS A 1 194 ? 42.689 3.540 88.974 1.00 40.97 377 LYS A C 1
ATOM 1499 O O . LYS A 1 194 ? 42.444 2.388 88.611 1.00 35.74 377 LYS A O 1
ATOM 1505 N N . ASP A 1 195 ? 41.847 4.243 89.722 1.00 39.25 378 ASP A N 1
ATOM 1506 C CA . ASP A 1 195 ? 40.581 3.647 90.117 1.00 42.25 378 ASP A CA 1
ATOM 1507 C C . ASP A 1 195 ? 39.742 3.378 88.874 1.00 42.37 378 ASP A C 1
ATOM 1508 O O . ASP A 1 195 ? 39.082 2.336 88.769 1.00 43.42 378 ASP A O 1
ATOM 1513 N N . HIS A 1 196 ? 39.777 4.317 87.930 1.00 37.06 379 HIS A N 1
ATOM 1514 C CA . HIS A 1 196 ? 39.011 4.184 86.697 1.00 33.68 379 HIS A CA 1
ATOM 1515 C C . HIS A 1 196 ? 39.486 3.002 85.856 1.00 31.04 379 HIS A C 1
ATOM 1516 O O . HIS A 1 196 ? 38.679 2.298 85.252 1.00 29.42 379 HIS A O 1
ATOM 1523 N N . ARG A 1 197 ? 40.794 2.790 85.805 1.00 27.29 380 ARG A N 1
ATOM 1524 C CA . ARG A 1 197 ? 41.328 1.677 85.043 1.00 28.58 380 ARG A CA 1
ATOM 1525 C C . ARG A 1 197 ? 40.812 0.386 85.671 1.00 30.01 380 ARG A C 1
ATOM 1526 O O . ARG A 1 197 ? 40.300 -0.488 84.978 1.00 31.01 380 ARG A O 1
ATOM 1534 N N . GLU A 1 198 ? 40.930 0.282 86.990 1.00 30.84 381 GLU A N 1
ATOM 1535 C CA . GLU A 1 198 ? 40.492 -0.911 87.697 1.00 34.01 381 GLU A CA 1
ATOM 1536 C C . GLU A 1 198 ? 38.993 -1.131 87.530 1.00 34.81 381 GLU A C 1
ATOM 1537 O O . GLU A 1 198 ? 38.541 -2.267 87.378 1.00 32.36 381 GLU A O 1
ATOM 1543 N N . PHE A 1 199 ? 38.220 -0.050 87.545 1.00 32.86 382 PHE A N 1
ATOM 1544 C CA . PHE A 1 199 ? 36.779 -0.180 87.384 1.00 30.70 382 PHE A CA 1
ATOM 1545 C C . PHE A 1 199 ? 36.435 -0.727 85.996 1.00 31.67 382 PHE A C 1
ATOM 1546 O O . PHE A 1 199 ? 35.453 -1.455 85.827 1.00 32.00 382 PHE A O 1
ATOM 1554 N N . LEU A 1 200 ? 37.242 -0.386 85.000 1.00 29.57 383 LEU A N 1
ATOM 1555 C CA . LEU A 1 200 ? 36.973 -0.857 83.649 1.00 32.39 383 LEU A CA 1
ATOM 1556 C C . LEU A 1 200 ? 37.360 -2.316 83.472 1.00 32.13 383 LEU A C 1
ATOM 1557 O O . LEU A 1 200 ? 36.626 -3.088 82.867 1.00 31.96 383 LEU A O 1
ATOM 1562 N N . ILE A 1 201 ? 38.513 -2.693 84.002 1.00 35.39 384 ILE A N 1
ATOM 1563 C CA . ILE A 1 201 ? 38.984 -4.064 83.890 1.00 36.61 384 ILE A CA 1
ATOM 1564 C C . ILE A 1 201 ? 38.048 -5.021 84.611 1.00 39.01 384 ILE A C 1
ATOM 1565 O O . ILE A 1 201 ? 37.848 -6.151 84.174 1.00 40.38 384 ILE A O 1
ATOM 1570 N N . LYS A 1 202 ? 37.463 -4.557 85.708 1.00 42.52 385 LYS A N 1
ATOM 1571 C CA . LYS A 1 202 ? 36.569 -5.387 86.502 1.00 44.07 385 LYS A CA 1
ATOM 1572 C C . LYS A 1 202 ? 35.134 -5.440 86.000 1.00 42.50 385 LYS A C 1
ATOM 1573 O O . LYS A 1 202 ? 34.506 -6.488 86.063 1.00 45.89 385 LYS A O 1
ATOM 1579 N N . ASN A 1 203 ? 34.624 -4.327 85.486 1.00 41.62 386 ASN A N 1
ATOM 1580 C CA . ASN A 1 203 ? 33.243 -4.269 85.008 1.00 39.27 386 ASN A CA 1
ATOM 1581 C C . ASN A 1 203 ? 33.048 -4.241 83.491 1.00 39.59 386 ASN A C 1
ATOM 1582 O O . ASN A 1 203 ? 31.964 -4.559 82.991 1.00 39.20 386 ASN A O 1
ATOM 1587 N N . MET A 1 204 ? 34.095 -3.855 82.768 1.00 39.07 387 MET A N 1
ATOM 1588 C CA . MET A 1 204 ? 34.049 -3.765 81.310 1.00 37.59 387 MET A CA 1
ATOM 1589 C C . MET A 1 204 ? 32.682 -3.378 80.748 1.00 37.07 387 MET A C 1
ATOM 1590 O O . MET A 1 204 ? 32.102 -4.131 79.968 1.00 36.57 387 MET A O 1
ATOM 1595 N N . PRO A 1 205 ? 32.150 -2.201 81.136 1.00 36.50 388 PRO A N 1
ATOM 1596 C CA . PRO A 1 205 ? 30.843 -1.766 80.626 1.00 37.00 388 PRO A CA 1
ATOM 1597 C C . PRO A 1 205 ? 30.879 -1.703 79.101 1.00 37.03 388 PRO A C 1
ATOM 1598 O O . PRO A 1 205 ? 31.766 -1.088 78.515 1.00 37.86 388 PRO A O 1
ATOM 1602 N N . GLN A 1 206 ? 29.899 -2.332 78.471 1.00 35.44 389 GLN A N 1
ATOM 1603 C CA . GLN A 1 206 ? 29.843 -2.418 77.019 1.00 35.29 389 GLN A CA 1
ATOM 1604 C C . GLN A 1 206 ? 29.291 -1.240 76.225 1.00 34.19 389 GLN A C 1
ATOM 1605 O O . GLN A 1 206 ? 29.731 -0.990 75.102 1.00 33.80 389 GLN A O 1
ATOM 1611 N N . CYS A 1 207 ? 28.339 -0.508 76.789 1.00 33.66 390 CYS A N 1
ATOM 1612 C CA . CYS A 1 207 ? 27.740 0.598 76.050 1.00 33.28 390 CYS A CA 1
ATOM 1613 C C . CYS A 1 207 ? 28.725 1.677 75.597 1.00 31.41 390 CYS A C 1
ATOM 1614 O O . CYS A 1 207 ? 28.510 2.322 74.570 1.00 30.39 390 CYS A O 1
ATOM 1617 N N . ILE A 1 208 ? 29.808 1.871 76.347 1.00 31.97 391 ILE A N 1
ATOM 1618 C CA . ILE A 1 208 ? 30.788 2.891 75.983 1.00 33.08 391 ILE A CA 1
ATOM 1619 C C . ILE A 1 208 ? 31.777 2.460 74.899 1.00 35.25 391 ILE A C 1
ATOM 1620 O O . ILE A 1 208 ? 32.768 3.154 74.655 1.00 35.32 391 ILE A O 1
ATOM 1625 N N . LEU A 1 209 ? 31.517 1.324 74.254 1.00 34.91 392 LEU A N 1
ATOM 1626 C CA . LEU A 1 209 ? 32.381 0.847 73.175 1.00 35.78 392 LEU A CA 1
ATOM 1627 C C . LEU A 1 209 ? 31.736 1.226 71.847 1.00 36.32 392 LEU A C 1
ATOM 1628 O O . LEU A 1 209 ? 32.423 1.404 70.834 1.00 35.56 392 LEU A O 1
ATOM 1633 N N . LYS A 1 210 ? 30.412 1.347 71.871 1.00 34.74 393 LYS A N 1
ATOM 1634 C CA . LYS A 1 210 ? 29.631 1.690 70.689 1.00 36.83 393 LYS A CA 1
ATOM 1635 C C . LYS A 1 210 ? 29.729 3.167 70.329 1.00 34.97 393 LYS A C 1
ATOM 1636 O O . LYS A 1 210 ? 29.360 4.040 71.110 1.00 33.89 393 LYS A O 1
ATOM 1642 N N . LYS A 1 211 ? 30.232 3.434 69.134 1.00 36.28 394 LYS A N 1
ATOM 1643 C CA . LYS A 1 211 ? 30.375 4.795 68.651 1.00 38.24 394 LYS A CA 1
ATOM 1644 C C . LYS A 1 211 ? 29.020 5.276 68.134 1.00 41.09 394 LYS A C 1
ATOM 1645 O O . LYS A 1 211 ? 28.278 4.515 67.504 1.00 42.47 394 LYS A O 1
ATOM 1651 N N . PRO A 1 212 ? 28.666 6.537 68.417 1.00 40.07 395 PRO A N 1
ATOM 1652 C CA . PRO A 1 212 ? 27.389 7.083 67.954 1.00 41.14 395 PRO A CA 1
ATOM 1653 C C . PRO A 1 212 ? 27.479 7.510 66.490 1.00 43.76 395 PRO A C 1
ATOM 1654 O O . PRO A 1 212 ? 28.537 7.929 66.027 1.00 45.71 395 PRO A O 1
ATOM 1658 N N . LEU A 1 213 ? 26.371 7.400 65.764 1.00 47.41 396 LEU A N 1
ATOM 1659 C CA . LEU A 1 213 ? 26.347 7.798 64.360 1.00 50.03 396 LEU A CA 1
ATOM 1660 C C . LEU A 1 213 ? 26.406 9.321 64.271 1.00 52.02 396 LEU A C 1
ATOM 1661 O O . LEU A 1 213 ? 25.856 10.022 65.121 1.00 53.73 396 LEU A O 1
ATOM 1666 N N . LYS A 1 214 ? 27.070 9.833 63.242 1.00 54.54 397 LYS A N 1
ATOM 1667 C CA . LYS A 1 214 ? 27.187 11.274 63.055 1.00 55.62 397 LYS A CA 1
ATOM 1668 C C . LYS A 1 214 ? 25.818 11.951 63.104 1.00 55.71 397 LYS A C 1
ATOM 1669 O O . LYS A 1 214 ? 25.724 13.152 63.363 1.00 56.48 397 LYS A O 1
ATOM 1675 N N . THR A 1 215 ? 24.759 11.182 62.858 1.00 53.85 398 THR A N 1
ATOM 1676 C CA . THR A 1 215 ? 23.408 11.734 62.875 1.00 53.24 398 THR A CA 1
ATOM 1677 C C . THR A 1 215 ? 22.731 11.592 64.237 1.00 55.61 398 THR A C 1
ATOM 1678 O O . THR A 1 215 ? 21.597 12.041 64.418 1.00 56.33 398 THR A O 1
ATOM 1682 N N . ASP A 1 216 ? 23.416 10.961 65.191 1.00 55.81 399 ASP A N 1
ATOM 1683 C CA . ASP A 1 216 ? 22.864 10.789 66.536 1.00 53.84 399 ASP A CA 1
ATOM 1684 C C . ASP A 1 216 ? 23.226 11.989 67.415 1.00 48.70 399 ASP A C 1
ATOM 1685 O O . ASP A 1 216 ? 22.562 12.255 68.410 1.00 47.32 399 ASP A O 1
ATOM 1690 N N . VAL A 1 217 ? 24.281 12.704 67.033 1.00 45.17 400 VAL A N 1
ATOM 1691 C CA . VAL A 1 217 ? 24.747 13.871 67.776 1.00 41.73 400 VAL A CA 1
ATOM 1692 C C . VAL A 1 217 ? 23.857 15.085 67.529 1.00 41.73 400 VAL A C 1
ATOM 1693 O O . VAL A 1 217 ? 23.820 15.619 66.424 1.00 41.03 400 VAL A O 1
ATOM 1697 N N . VAL A 1 218 ? 23.156 15.520 68.573 1.00 41.35 401 VAL A N 1
ATOM 1698 C CA . VAL A 1 218 ? 22.243 16.659 68.483 1.00 40.44 401 VAL A CA 1
ATOM 1699 C C . VAL A 1 218 ? 22.888 18.018 68.747 1.00 41.25 401 VAL A C 1
ATOM 1700 O O . VAL A 1 218 ? 22.247 19.055 68.591 1.00 43.60 401 VAL A O 1
ATOM 1704 N N . SER A 1 219 ? 24.150 18.020 69.153 1.00 41.78 402 SER A N 1
ATOM 1705 C CA . SER A 1 219 ? 24.843 19.274 69.418 1.00 43.65 402 SER A CA 1
ATOM 1706 C C . SER A 1 219 ? 25.347 19.879 68.109 1.00 46.39 402 SER A C 1
ATOM 1707 O O . SER A 1 219 ? 25.701 19.159 67.176 1.00 49.87 402 SER A O 1
ATOM 1710 N N . PRO A 1 220 ? 25.368 21.218 68.014 1.00 47.57 403 PRO A N 1
ATOM 1711 C CA . PRO A 1 220 ? 25.843 21.871 66.792 1.00 47.64 403 PRO A CA 1
ATOM 1712 C C . PRO A 1 220 ? 27.295 21.482 66.540 1.00 46.28 403 PRO A C 1
ATOM 1713 O O . PRO A 1 220 ? 28.139 21.615 67.424 1.00 45.33 403 PRO A O 1
ATOM 1717 N N . ALA A 1 221 ? 27.580 20.999 65.334 1.00 46.23 404 ALA A N 1
ATOM 1718 C CA . ALA A 1 221 ? 28.933 20.582 64.974 1.00 46.29 404 ALA A CA 1
ATOM 1719 C C . ALA A 1 221 ? 29.993 21.551 65.488 1.00 44.17 404 ALA A C 1
ATOM 1720 O O . ALA A 1 221 ? 29.850 22.764 65.375 1.00 47.28 404 ALA A O 1
ATOM 1722 N N . VAL A 1 222 ? 31.058 21.007 66.061 1.00 42.15 405 VAL A N 1
ATOM 1723 C CA . VAL A 1 222 ? 32.143 21.829 66.575 1.00 40.67 405 VAL A CA 1
ATOM 1724 C C . VAL A 1 222 ? 33.484 21.295 66.094 1.00 42.08 405 VAL A C 1
ATOM 1725 O O . VAL A 1 222 ? 33.792 20.118 66.280 1.00 41.07 405 VAL A O 1
ATOM 1729 N N . CYS A 1 223 ? 34.278 22.155 65.470 1.00 43.28 406 CYS A N 1
ATOM 1730 C CA . CYS A 1 223 ? 35.583 21.732 65.004 1.00 41.55 406 CYS A CA 1
ATOM 1731 C C . CYS A 1 223 ? 36.569 21.875 66.157 1.00 41.69 406 CYS A C 1
ATOM 1732 O O . CYS A 1 223 ? 36.925 22.985 66.561 1.00 39.90 406 CYS A O 1
ATOM 1735 N N . GLY A 1 224 ? 37.002 20.735 66.686 1.00 41.46 407 GLY A N 1
ATOM 1736 C CA . GLY A 1 224 ? 37.926 20.738 67.802 1.00 41.22 407 GLY A CA 1
ATOM 1737 C C . GLY A 1 224 ? 37.312 20.062 69.014 1.00 42.99 407 GLY A C 1
ATOM 1738 O O . GLY A 1 224 ? 37.759 20.264 70.140 1.00 45.14 407 GLY A O 1
ATOM 1739 N N . ASN A 1 225 ? 36.280 19.254 68.788 1.00 41.56 408 ASN A N 1
ATOM 1740 C CA . ASN A 1 225 ? 35.617 18.555 69.877 1.00 42.09 408 ASN A CA 1
ATOM 1741 C C . ASN A 1 225 ? 35.941 17.055 69.847 1.00 43.19 408 ASN A C 1
ATOM 1742 O O . ASN A 1 225 ? 35.236 16.243 70.447 1.00 45.73 408 ASN A O 1
ATOM 1747 N N . TYR A 1 226 ? 37.011 16.702 69.141 1.00 40.78 409 TYR A N 1
ATOM 1748 C CA . TYR A 1 226 ? 37.474 15.321 69.036 1.00 40.41 409 TYR A CA 1
ATOM 1749 C C . TYR A 1 226 ? 36.483 14.326 68.445 1.00 41.33 409 TYR A C 1
ATOM 1750 O O . TYR A 1 226 ? 36.661 13.112 68.568 1.00 41.20 409 TYR A O 1
ATOM 1759 N N . PHE A 1 227 ? 35.431 14.828 67.814 1.00 41.90 410 PHE A N 1
ATOM 1760 C CA . PHE A 1 227 ? 34.456 13.940 67.197 1.00 41.85 410 PHE A CA 1
ATOM 1761 C C . PHE A 1 227 ? 34.188 14.416 65.780 1.00 40.65 410 PHE A C 1
ATOM 1762 O O . PHE A 1 227 ? 33.803 15.564 65.565 1.00 43.12 410 PHE A O 1
ATOM 1770 N N . VAL A 1 228 ? 34.410 13.536 64.815 1.00 39.84 411 VAL A N 1
ATOM 1771 C CA . VAL A 1 228 ? 34.191 13.871 63.416 1.00 38.96 411 VAL A CA 1
ATOM 1772 C C . VAL A 1 228 ? 32.692 13.878 63.157 1.00 42.19 411 VAL A C 1
ATOM 1773 O O . VAL A 1 228 ? 32.062 12.824 63.090 1.00 43.26 411 VAL A O 1
ATOM 1777 N N . GLU A 1 229 ? 32.127 15.074 63.025 1.00 44.96 412 GLU A N 1
ATOM 1778 C CA . GLU A 1 229 ? 30.695 15.236 62.791 1.00 47.44 412 GLU A CA 1
ATOM 1779 C C . GLU A 1 229 ? 30.392 15.468 61.319 1.00 48.97 412 GLU A C 1
ATOM 1780 O O . GLU A 1 229 ? 31.256 15.281 60.462 1.00 49.21 412 GLU A O 1
ATOM 1786 N N . VAL A 1 230 ? 29.156 15.866 61.030 1.00 51.66 413 VAL A N 1
ATOM 1787 C CA . VAL A 1 230 ? 28.733 16.136 59.659 1.00 51.86 413 VAL A CA 1
ATOM 1788 C C . VAL A 1 230 ? 29.458 17.360 59.099 1.00 52.32 413 VAL A C 1
ATOM 1789 O O . VAL A 1 230 ? 29.416 18.444 59.693 1.00 50.25 413 VAL A O 1
ATOM 1793 N N . GLY A 1 231 ? 30.122 17.181 57.959 1.00 50.86 414 GLY A N 1
ATOM 1794 C CA . GLY A 1 231 ? 30.843 18.283 57.345 1.00 49.98 414 GLY A CA 1
ATOM 1795 C C . GLY A 1 231 ? 32.317 18.353 57.715 1.00 49.59 414 GLY A C 1
ATOM 1796 O O . GLY A 1 231 ? 33.019 19.264 57.290 1.00 51.29 414 GLY A O 1
ATOM 1797 N N . GLU A 1 232 ? 32.790 17.398 58.508 1.00 48.93 415 GLU A N 1
ATOM 1798 C CA . GLU A 1 232 ? 34.192 17.368 58.916 1.00 47.52 415 GLU A CA 1
ATOM 1799 C C . GLU A 1 232 ? 34.847 16.077 58.435 1.00 46.50 415 GLU A C 1
ATOM 1800 O O . GLU A 1 232 ? 34.194 15.038 58.348 1.00 47.39 415 GLU A O 1
ATOM 1806 N N . GLU A 1 233 ? 36.137 16.148 58.120 1.00 44.45 416 GLU A N 1
ATOM 1807 C CA . GLU A 1 233 ? 36.870 14.972 57.666 1.00 45.70 416 GLU A CA 1
ATOM 1808 C C . GLU A 1 233 ? 37.706 14.427 58.820 1.00 44.44 416 GLU A C 1
ATOM 1809 O O . GLU A 1 233 ? 37.981 13.234 58.891 1.00 46.26 416 GLU A O 1
ATOM 1815 N N . CYS A 1 234 ? 38.104 15.312 59.726 1.00 41.03 417 CYS A N 1
ATOM 1816 C CA . CYS A 1 234 ? 38.902 14.925 60.880 1.00 40.58 417 CYS A CA 1
ATOM 1817 C C . CYS A 1 234 ? 38.755 15.991 61.959 1.00 40.52 417 CYS A C 1
ATOM 1818 O O . CYS A 1 234 ? 38.362 17.121 61.673 1.00 41.63 417 CYS A O 1
ATOM 1821 N N . ASP A 1 235 ? 39.068 15.628 63.199 1.00 39.46 418 ASP A N 1
ATOM 1822 C CA . ASP A 1 235 ? 38.951 16.555 64.319 1.00 37.99 418 ASP A CA 1
ATOM 1823 C C . ASP A 1 235 ? 39.904 16.131 65.426 1.00 37.05 418 ASP A C 1
ATOM 1824 O O . ASP A 1 235 ? 39.687 15.126 66.092 1.00 38.04 418 ASP A O 1
ATOM 1829 N N . CYS A 1 236 ? 40.962 16.912 65.610 1.00 39.21 419 CYS A N 1
ATOM 1830 C CA . CYS A 1 236 ? 41.976 16.632 66.617 1.00 41.54 419 CYS A CA 1
ATOM 1831 C C . CYS A 1 236 ? 41.948 17.663 67.738 1.00 41.67 419 CYS A C 1
ATOM 1832 O O . CYS A 1 236 ? 42.972 17.940 68.360 1.00 42.40 419 CYS A O 1
ATOM 1835 N N . GLY A 1 237 ? 40.772 18.231 67.996 1.00 42.24 420 GLY A N 1
ATOM 1836 C CA . GLY A 1 237 ? 40.655 19.222 69.047 1.00 43.98 420 GLY A CA 1
ATOM 1837 C C . GLY A 1 237 ? 41.026 20.614 68.578 1.00 47.43 420 GLY A C 1
ATOM 1838 O O . GLY A 1 237 ? 41.063 20.875 67.375 1.00 49.01 420 GLY A O 1
ATOM 1839 N N . SER A 1 238 ? 41.301 21.510 69.522 1.00 50.68 421 SER A N 1
ATOM 1840 C CA . SER A 1 238 ? 41.659 22.888 69.193 1.00 54.25 421 SER A CA 1
ATOM 1841 C C . SER A 1 238 ? 43.061 23.004 68.594 1.00 55.33 421 SER A C 1
ATOM 1842 O O . SER A 1 238 ? 43.986 22.309 69.011 1.00 55.02 421 SER A O 1
ATOM 1845 N N . PRO A 1 239 ? 43.230 23.905 67.613 1.00 57.16 422 PRO A N 1
ATOM 1846 C CA . PRO A 1 239 ? 44.502 24.145 66.928 1.00 60.38 422 PRO A CA 1
ATOM 1847 C C . PRO A 1 239 ? 45.713 24.173 67.856 1.00 63.64 422 PRO A C 1
ATOM 1848 O O . PRO A 1 239 ? 46.787 23.688 67.500 1.00 64.38 422 PRO A O 1
ATOM 1852 N N . ARG A 1 240 ? 45.529 24.743 69.044 1.00 67.43 423 ARG A N 1
ATOM 1853 C CA . ARG A 1 240 ? 46.611 24.854 70.017 1.00 68.65 423 ARG A CA 1
ATOM 1854 C C . ARG A 1 240 ? 47.023 23.510 70.615 1.00 66.39 423 ARG A C 1
ATOM 1855 O O . ARG A 1 240 ? 48.201 23.299 70.918 1.00 66.43 423 ARG A O 1
ATOM 1863 N N . THR A 1 241 ? 46.067 22.601 70.786 1.00 62.69 424 THR A N 1
ATOM 1864 C CA . THR A 1 241 ? 46.368 21.292 71.362 1.00 61.24 424 THR A CA 1
ATOM 1865 C C . THR A 1 241 ? 46.674 20.222 70.314 1.00 60.58 424 THR A C 1
ATOM 1866 O O . THR A 1 241 ? 47.561 19.392 70.508 1.00 60.48 424 THR A O 1
ATOM 1870 N N . CYS A 1 242 ? 45.944 20.250 69.204 1.00 59.98 425 CYS A N 1
ATOM 1871 C CA . CYS A 1 242 ? 46.122 19.281 68.125 1.00 57.90 425 CYS A CA 1
ATOM 1872 C C . CYS A 1 242 ? 47.582 18.982 67.781 1.00 56.13 425 CYS A C 1
ATOM 1873 O O . CYS A 1 242 ? 48.395 19.889 67.623 1.00 53.23 425 CYS A O 1
ATOM 1876 N N . ARG A 1 243 ? 47.894 17.694 67.663 1.00 54.49 426 ARG A N 1
ATOM 1877 C CA . ARG A 1 243 ? 49.236 17.243 67.319 1.00 54.21 426 ARG A CA 1
ATOM 1878 C C . ARG A 1 243 ? 49.140 16.190 66.209 1.00 51.90 426 ARG A C 1
ATOM 1879 O O . ARG A 1 243 ? 50.067 15.407 65.996 1.00 49.71 426 ARG A O 1
ATOM 1887 N N . ASP A 1 244 ? 48.006 16.177 65.513 1.00 47.89 427 ASP A N 1
ATOM 1888 C CA . ASP A 1 244 ? 47.761 15.237 64.428 1.00 44.29 427 ASP A CA 1
ATOM 1889 C C . ASP A 1 244 ? 48.402 15.762 63.138 1.00 42.69 427 ASP A C 1
ATOM 1890 O O . ASP A 1 244 ? 47.993 16.792 62.605 1.00 43.28 427 ASP A O 1
ATOM 1895 N N . PRO A 1 245 ? 49.409 15.050 62.616 1.00 40.24 428 PRO A N 1
ATOM 1896 C CA . PRO A 1 245 ? 50.092 15.468 61.389 1.00 39.57 428 PRO A CA 1
ATOM 1897 C C . PRO A 1 245 ? 49.240 15.329 60.136 1.00 40.29 428 PRO A C 1
ATOM 1898 O O . PRO A 1 245 ? 49.652 15.743 59.053 1.00 42.47 428 PRO A O 1
ATOM 1902 N N . CYS A 1 246 ? 48.048 14.758 60.285 1.00 38.80 429 CYS A N 1
ATOM 1903 C CA . CYS A 1 246 ? 47.161 14.548 59.150 1.00 37.34 429 CYS A CA 1
ATOM 1904 C C . CYS A 1 246 ? 46.018 15.534 59.063 1.00 38.09 429 CYS A C 1
ATOM 1905 O O . CYS A 1 246 ? 45.466 15.756 57.986 1.00 38.73 429 CYS A O 1
ATOM 1908 N N . CYS A 1 247 ? 45.653 16.115 60.199 1.00 37.42 430 CYS A N 1
ATOM 1909 C CA . CYS A 1 247 ? 44.520 17.020 60.243 1.00 39.03 430 CYS A CA 1
ATOM 1910 C C . CYS A 1 247 ? 44.798 18.520 60.332 1.00 39.35 430 CYS A C 1
ATOM 1911 O O . CYS A 1 247 ? 45.778 18.959 60.929 1.00 39.93 430 CYS A O 1
ATOM 1914 N N . ASP A 1 248 ? 43.917 19.304 59.720 1.00 41.95 431 ASP A N 1
ATOM 1915 C CA . ASP A 1 248 ? 44.021 20.756 59.763 1.00 44.07 431 ASP A CA 1
ATOM 1916 C C . ASP A 1 248 ? 43.035 21.163 60.855 1.00 42.77 431 ASP A C 1
ATOM 1917 O O . ASP A 1 248 ? 41.854 21.381 60.590 1.00 42.51 431 ASP A O 1
ATOM 1922 N N . ALA A 1 249 ? 43.534 21.239 62.085 1.00 43.04 432 ALA A N 1
ATOM 1923 C CA . ALA A 1 249 ? 42.724 21.587 63.248 1.00 44.12 432 ALA A CA 1
ATOM 1924 C C . ALA A 1 249 ? 41.827 22.801 63.043 1.00 45.80 432 ALA A C 1
ATOM 1925 O O . ALA A 1 249 ? 40.733 22.864 63.597 1.00 46.30 432 ALA A O 1
ATOM 1927 N N . THR A 1 250 ? 42.289 23.760 62.249 1.00 46.04 433 THR A N 1
ATOM 1928 C CA . THR A 1 250 ? 41.518 24.969 62.000 1.00 45.63 433 THR A CA 1
ATOM 1929 C C . THR A 1 250 ? 40.266 24.750 61.146 1.00 46.51 433 THR A C 1
ATOM 1930 O O . THR A 1 250 ? 39.229 25.368 61.390 1.00 49.43 433 THR A O 1
ATOM 1934 N N . THR A 1 251 ? 40.352 23.865 60.160 1.00 43.77 434 THR A N 1
ATOM 1935 C CA . THR A 1 251 ? 39.216 23.627 59.277 1.00 43.84 434 THR A CA 1
ATOM 1936 C C . THR A 1 251 ? 38.610 22.243 59.423 1.00 44.71 434 THR A C 1
ATOM 1937 O O . THR A 1 251 ? 37.573 21.944 58.831 1.00 43.83 434 THR A O 1
ATOM 1941 N N . CYS A 1 252 ? 39.259 21.400 60.215 1.00 43.97 435 CYS A N 1
ATOM 1942 C CA . CYS A 1 252 ? 38.798 20.041 60.411 1.00 41.22 435 CYS A CA 1
ATOM 1943 C C . CYS A 1 252 ? 38.785 19.288 59.091 1.00 38.69 435 CYS A C 1
ATOM 1944 O O . CYS A 1 252 ? 37.984 18.385 58.876 1.00 38.39 435 CYS A O 1
ATOM 1947 N N . LYS A 1 253 ? 39.702 19.679 58.214 1.00 38.45 436 LYS A N 1
ATOM 1948 C CA . LYS A 1 253 ? 39.866 19.045 56.907 1.00 39.99 436 LYS A CA 1
ATOM 1949 C C . LYS A 1 253 ? 41.183 18.267 56.930 1.00 37.30 436 LYS A C 1
ATOM 1950 O O . LYS A 1 253 ? 42.078 18.577 57.716 1.00 36.62 436 LYS A O 1
ATOM 1956 N N . LEU A 1 254 ? 41.300 17.257 56.076 1.00 33.82 437 LEU A N 1
ATOM 1957 C CA . LEU A 1 254 ? 42.527 16.478 56.012 1.00 31.06 437 LEU A CA 1
ATOM 1958 C C . LEU A 1 254 ? 43.569 17.305 55.270 1.00 31.36 437 LEU A C 1
ATOM 1959 O O . LEU A 1 254 ? 43.247 17.996 54.303 1.00 31.08 437 LEU A O 1
ATOM 1964 N N . ARG A 1 255 ? 44.813 17.253 55.723 1.00 32.70 438 ARG A N 1
ATOM 1965 C CA . ARG A 1 255 ? 45.873 18.009 55.068 1.00 34.34 438 ARG A CA 1
ATOM 1966 C C . ARG A 1 255 ? 46.213 17.416 53.703 1.00 36.93 438 ARG A C 1
ATOM 1967 O O . ARG A 1 255 ? 45.797 16.306 53.363 1.00 35.57 438 ARG A O 1
ATOM 1975 N N . GLN A 1 256 ? 46.983 18.167 52.930 1.00 40.30 439 GLN A N 1
ATOM 1976 C CA . GLN A 1 256 ? 47.393 17.752 51.597 1.00 40.84 439 GLN A CA 1
ATOM 1977 C C . GLN A 1 256 ? 48.201 16.454 51.654 1.00 39.58 439 GLN A C 1
ATOM 1978 O O . GLN A 1 256 ? 49.171 16.349 52.407 1.00 38.10 439 GLN A O 1
ATOM 1984 N N . GLY A 1 257 ? 47.798 15.468 50.861 1.00 38.29 440 GLY A N 1
ATOM 1985 C CA . GLY A 1 257 ? 48.516 14.204 50.833 1.00 35.66 440 GLY A CA 1
ATOM 1986 C C . GLY A 1 257 ? 48.027 13.182 51.842 1.00 35.48 440 GLY A C 1
ATOM 1987 O O . GLY A 1 257 ? 48.604 12.105 51.978 1.00 34.89 440 GLY A O 1
ATOM 1988 N N . ALA A 1 258 ? 46.959 13.520 52.555 1.00 34.17 441 ALA A N 1
ATOM 1989 C CA . ALA A 1 258 ? 46.396 12.625 53.551 1.00 33.75 441 ALA A CA 1
ATOM 1990 C C . ALA A 1 258 ? 45.096 11.991 53.062 1.00 32.96 441 ALA A C 1
ATOM 1991 O O . ALA A 1 258 ? 44.247 12.664 52.480 1.00 34.45 441 ALA A O 1
ATOM 1993 N N . GLN A 1 259 ? 44.946 10.694 53.293 1.00 32.57 442 GLN A N 1
ATOM 1994 C CA . GLN A 1 259 ? 43.728 9.986 52.907 1.00 33.66 442 GLN A CA 1
ATOM 1995 C C . GLN A 1 259 ? 42.881 9.729 54.157 1.00 33.81 442 GLN A C 1
ATOM 1996 O O . GLN A 1 259 ? 41.665 9.555 54.069 1.00 35.42 442 GLN A O 1
ATOM 2002 N N . CYS A 1 260 ? 43.535 9.718 55.317 1.00 33.45 443 CYS A N 1
ATOM 2003 C CA . CYS A 1 260 ? 42.867 9.449 56.587 1.00 33.52 443 CYS A CA 1
ATOM 2004 C C . CYS A 1 260 ? 43.645 10.041 57.761 1.00 35.85 443 CYS A C 1
ATOM 2005 O O . CYS A 1 260 ? 44.794 10.456 57.606 1.00 35.91 443 CYS A O 1
ATOM 2008 N N . ALA A 1 261 ? 43.013 10.055 58.933 1.00 36.64 444 ALA A N 1
ATOM 2009 C CA . ALA A 1 261 ? 43.631 10.581 60.147 1.00 37.78 444 ALA A CA 1
ATOM 2010 C C . ALA A 1 261 ? 43.645 9.541 61.262 1.00 39.75 444 ALA A C 1
ATOM 2011 O O . ALA A 1 261 ? 44.619 9.442 62.006 1.00 42.56 444 ALA A O 1
ATOM 2013 N N . GLU A 1 262 ? 42.562 8.777 61.377 1.00 40.74 445 GLU A N 1
ATOM 2014 C CA . GLU A 1 262 ? 42.448 7.736 62.398 1.00 41.11 445 GLU A CA 1
ATOM 2015 C C . GLU A 1 262 ? 41.868 6.453 61.804 1.00 38.46 445 GLU A C 1
ATOM 2016 O O . GLU A 1 262 ? 41.270 6.478 60.728 1.00 40.03 445 GLU A O 1
ATOM 2022 N N . GLY A 1 263 ? 42.039 5.337 62.511 1.00 32.78 446 GLY A N 1
ATOM 2023 C CA . GLY A 1 263 ? 41.523 4.067 62.026 1.00 29.22 446 GLY A CA 1
ATOM 2024 C C . GLY A 1 263 ? 42.562 2.960 62.060 1.00 31.08 446 GLY A C 1
ATOM 2025 O O . GLY A 1 263 ? 43.762 3.214 61.967 1.00 28.59 446 GLY A O 1
ATOM 2026 N N . LEU A 1 264 ? 42.105 1.718 62.191 1.00 34.02 447 LEU A N 1
ATOM 2027 C CA . LEU A 1 264 ? 43.014 0.575 62.236 1.00 32.40 447 LEU A CA 1
ATOM 2028 C C . LEU A 1 264 ? 43.722 0.352 60.905 1.00 31.40 447 LEU A C 1
ATOM 2029 O O . LEU A 1 264 ? 44.771 -0.282 60.859 1.00 30.70 447 LEU A O 1
ATOM 2034 N N . CYS A 1 265 ? 43.141 0.873 59.830 1.00 30.34 448 CYS A N 1
ATOM 2035 C CA . CYS A 1 265 ? 43.734 0.730 58.506 1.00 34.09 448 CYS A CA 1
ATOM 2036 C C . CYS A 1 265 ? 44.319 2.042 58.021 1.00 35.66 448 CYS A C 1
ATOM 2037 O O . CYS A 1 265 ? 44.395 2.293 56.818 1.00 33.66 448 CYS A O 1
ATOM 2040 N N . CYS A 1 266 ? 44.719 2.881 58.973 1.00 33.75 449 CYS A N 1
ATOM 2041 C CA . CYS A 1 266 ? 45.324 4.163 58.659 1.00 33.27 449 CYS A CA 1
ATOM 2042 C C . CYS A 1 266 ? 46.688 4.217 59.338 1.00 34.64 449 CYS A C 1
ATOM 2043 O O . CYS A 1 266 ? 46.837 3.793 60.484 1.00 39.58 449 CYS A O 1
ATOM 2046 N N . ASP A 1 267 ? 47.689 4.717 58.623 1.00 34.55 450 ASP A N 1
ATOM 2047 C CA . ASP A 1 267 ? 49.040 4.828 59.164 1.00 32.87 450 ASP A CA 1
ATOM 2048 C C . ASP A 1 267 ? 49.747 5.988 58.487 1.00 31.56 450 ASP A C 1
ATOM 2049 O O . ASP A 1 267 ? 49.796 6.068 57.263 1.00 32.27 450 ASP A O 1
ATOM 2054 N N . GLN A 1 268 ? 50.285 6.892 59.296 1.00 30.54 451 GLN A N 1
ATOM 2055 C CA . GLN A 1 268 ? 50.979 8.064 58.782 1.00 29.27 451 GLN A CA 1
ATOM 2056 C C . GLN A 1 268 ? 50.157 8.781 57.710 1.00 29.90 451 GLN A C 1
ATOM 2057 O O . GLN A 1 268 ? 50.667 9.154 56.652 1.00 30.02 451 GLN A O 1
ATOM 2063 N N . CYS A 1 269 ? 48.869 8.951 58.008 1.00 27.98 452 CYS A N 1
ATOM 2064 C CA . CYS A 1 269 ? 47.918 9.640 57.137 1.00 28.54 452 CYS A CA 1
ATOM 2065 C C . CYS A 1 269 ? 47.519 8.916 55.853 1.00 29.11 452 CYS A C 1
ATOM 2066 O O . CYS A 1 269 ? 46.842 9.496 55.001 1.00 30.22 452 CYS A O 1
ATOM 2069 N N . ARG A 1 270 ? 47.902 7.651 55.722 1.00 28.41 453 ARG A N 1
ATOM 2070 C CA . ARG A 1 270 ? 47.619 6.897 54.506 1.00 26.84 453 ARG A CA 1
ATOM 2071 C C . ARG A 1 270 ? 46.924 5.566 54.763 1.00 26.51 453 ARG A C 1
ATOM 2072 O O . ARG A 1 270 ? 47.124 4.954 55.812 1.00 29.18 453 ARG A O 1
ATOM 2080 N N . PHE A 1 271 ? 46.116 5.123 53.803 1.00 21.88 454 PHE A N 1
ATOM 2081 C CA . PHE A 1 271 ? 45.422 3.842 53.912 1.00 22.17 454 PHE A CA 1
ATOM 2082 C C . PHE A 1 271 ? 46.477 2.734 53.854 1.00 23.61 454 PHE A C 1
ATOM 2083 O O . PHE A 1 271 ? 47.393 2.792 53.037 1.00 26.79 454 PHE A O 1
ATOM 2091 N N . LYS A 1 272 ? 46.361 1.730 54.715 1.00 26.27 455 LYS A N 1
ATOM 2092 C CA . LYS A 1 272 ? 47.314 0.625 54.693 1.00 28.90 455 LYS A CA 1
ATOM 2093 C C . LYS A 1 272 ? 47.048 -0.228 53.458 1.00 29.64 455 LYS A C 1
ATOM 2094 O O . LYS A 1 272 ? 45.929 -0.268 52.956 1.00 27.27 455 LYS A O 1
ATOM 2100 N N . GLY A 1 273 ? 48.081 -0.907 52.969 1.00 31.54 456 GLY A N 1
ATOM 2101 C CA . GLY A 1 273 ? 47.922 -1.728 51.779 1.00 30.38 456 GLY A CA 1
ATOM 2102 C C . GLY A 1 273 ? 46.805 -2.757 51.841 1.00 32.84 456 GLY A C 1
ATOM 210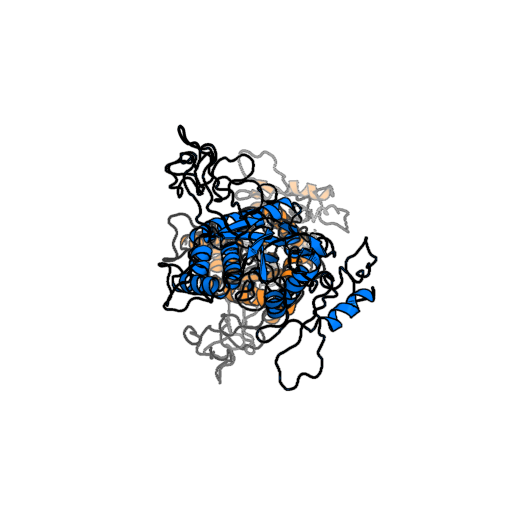3 O O . GLY A 1 273 ? 46.497 -3.305 52.907 1.00 32.30 456 GLY A O 1
ATOM 2104 N N . ALA A 1 274 ? 46.191 -3.023 50.693 1.00 30.33 457 ALA A N 1
ATOM 2105 C CA . ALA A 1 274 ? 45.126 -4.012 50.611 1.00 32.96 457 ALA A CA 1
ATOM 2106 C C . ALA A 1 274 ? 45.680 -5.367 51.066 1.00 35.11 457 ALA A C 1
ATOM 2107 O O . ALA A 1 274 ? 46.777 -5.764 50.672 1.00 33.56 457 ALA A O 1
ATOM 2109 N N . GLY A 1 275 ? 44.925 -6.059 51.912 1.00 35.15 458 GLY A N 1
ATOM 2110 C CA . GLY A 1 275 ? 45.367 -7.355 52.388 1.00 35.77 458 GLY A CA 1
ATOM 2111 C C . GLY A 1 275 ? 46.090 -7.356 53.722 1.00 36.15 458 GLY A C 1
ATOM 2112 O O . GLY A 1 275 ? 46.361 -8.420 54.272 1.00 37.86 458 GLY A O 1
ATOM 2113 N N . THR A 1 276 ? 46.409 -6.178 54.247 1.00 37.97 459 THR A N 1
ATOM 2114 C CA . THR A 1 276 ? 47.110 -6.083 55.527 1.00 37.75 459 THR A CA 1
ATOM 2115 C C . THR A 1 276 ? 46.169 -6.445 56.683 1.00 39.82 459 THR A C 1
ATOM 2116 O O . THR A 1 276 ? 45.006 -6.024 56.701 1.00 40.43 459 THR A O 1
ATOM 2120 N N . GLU A 1 277 ? 46.662 -7.223 57.645 1.00 39.49 460 GLU A N 1
ATOM 2121 C CA . GLU A 1 277 ? 45.833 -7.617 58.783 1.00 41.34 460 GLU A CA 1
ATOM 2122 C C . GLU A 1 277 ? 45.687 -6.487 59.782 1.00 40.43 460 GLU A C 1
ATOM 2123 O O . GLU A 1 277 ? 46.675 -5.909 60.236 1.00 40.81 460 GLU A O 1
ATOM 2129 N N . CYS A 1 278 ? 44.444 -6.179 60.127 1.00 39.93 461 CYS A N 1
ATOM 2130 C CA . CYS A 1 278 ? 44.181 -5.117 61.073 1.00 40.05 461 CYS A CA 1
ATOM 2131 C C . CYS A 1 278 ? 43.534 -5.583 62.369 1.00 39.34 461 CYS A C 1
ATOM 2132 O O . CYS A 1 278 ? 43.460 -4.826 63.335 1.00 39.89 461 CYS A O 1
ATOM 2135 N N . ARG A 1 279 ? 43.071 -6.829 62.398 1.00 40.15 462 ARG A N 1
ATOM 2136 C CA . ARG A 1 279 ? 42.459 -7.381 63.605 1.00 38.42 462 ARG A CA 1
ATOM 2137 C C . ARG A 1 279 ? 42.497 -8.904 63.612 1.00 37.63 462 ARG A C 1
ATOM 2138 O O . ARG A 1 279 ? 41.821 -9.553 62.814 1.00 34.39 462 ARG A O 1
ATOM 2146 N N . ALA A 1 280 ? 43.287 -9.467 64.519 1.00 36.00 463 ALA A N 1
ATOM 2147 C CA . ALA A 1 280 ? 43.400 -10.913 64.630 1.00 36.53 463 ALA A CA 1
ATOM 2148 C C . ALA A 1 280 ? 42.092 -11.491 65.165 1.00 37.78 463 ALA A C 1
ATOM 2149 O O . ALA A 1 280 ? 41.352 -10.812 65.875 1.00 35.13 463 ALA A O 1
ATOM 2151 N N . ALA A 1 281 ? 41.808 -12.743 64.817 1.00 39.00 464 ALA A N 1
ATOM 2152 C CA . ALA A 1 281 ? 40.591 -13.401 65.286 1.00 42.12 464 ALA A CA 1
ATOM 2153 C C . ALA A 1 281 ? 40.705 -13.602 66.795 1.00 42.65 464 ALA A C 1
ATOM 2154 O O . ALA A 1 281 ? 41.735 -14.071 67.288 1.00 44.66 464 ALA A O 1
ATOM 2156 N N . LYS A 1 282 ? 39.655 -13.251 67.532 1.00 42.48 465 LYS A N 1
ATOM 2157 C CA . LYS A 1 282 ? 39.691 -13.399 68.985 1.00 42.28 465 LYS A CA 1
ATOM 2158 C C . LYS A 1 282 ? 39.254 -14.779 69.462 1.00 42.62 465 LYS A C 1
ATOM 2159 O O . LYS A 1 282 ? 39.638 -15.211 70.545 1.00 41.37 465 LYS A O 1
ATOM 2165 N N . ASP A 1 283 ? 38.452 -15.470 68.660 1.00 44.85 466 ASP A N 1
ATOM 2166 C CA . ASP A 1 283 ? 37.995 -16.809 69.023 1.00 47.26 466 ASP A CA 1
ATOM 2167 C C . ASP A 1 283 ? 37.622 -17.649 67.800 1.00 47.71 466 ASP A C 1
ATOM 2168 O O . ASP A 1 283 ? 37.694 -17.174 66.666 1.00 48.13 466 ASP A O 1
ATOM 2173 N N . GLU A 1 284 ? 37.215 -18.892 68.044 1.00 47.70 467 GLU A N 1
ATOM 2174 C CA . GLU A 1 284 ? 36.856 -19.836 66.986 1.00 47.25 467 GLU A CA 1
ATOM 2175 C C . GLU A 1 284 ? 35.727 -19.419 66.041 1.00 46.05 467 GLU A C 1
ATOM 2176 O O . GLU A 1 284 ? 35.549 -20.025 64.985 1.00 46.69 467 GLU A O 1
ATOM 2182 N N . CYS A 1 285 ? 34.957 -18.399 66.412 1.00 44.42 468 CYS A N 1
ATOM 2183 C CA . CYS A 1 285 ? 33.868 -17.924 65.557 1.00 44.61 468 CYS A CA 1
ATOM 2184 C C . CYS A 1 285 ? 34.233 -16.593 64.902 1.00 42.68 468 CYS A C 1
ATOM 2185 O O . CYS A 1 285 ? 33.412 -15.963 64.233 1.00 39.59 468 CYS A O 1
ATOM 2188 N N . ASP A 1 286 ? 35.479 -16.184 65.097 1.00 38.97 469 ASP A N 1
ATOM 2189 C CA . ASP A 1 286 ? 35.983 -14.937 64.551 1.00 41.72 469 ASP A CA 1
ATOM 2190 C C . ASP A 1 286 ? 36.959 -15.244 63.415 1.00 44.53 469 ASP A C 1
ATOM 2191 O O . ASP A 1 286 ? 37.500 -16.353 63.323 1.00 47.47 469 ASP A O 1
ATOM 2196 N N . MET A 1 287 ? 37.175 -14.263 62.547 1.00 43.57 470 MET A N 1
ATOM 2197 C CA . MET A 1 287 ? 38.099 -14.418 61.431 1.00 44.68 470 MET A CA 1
ATOM 2198 C C . MET A 1 287 ? 38.985 -13.178 61.356 1.00 42.54 470 MET A C 1
ATOM 2199 O O . MET A 1 287 ? 38.507 -12.055 61.540 1.00 39.46 470 MET A O 1
ATOM 2204 N N . ALA A 1 288 ? 40.275 -13.380 61.105 1.00 42.09 471 ALA A N 1
ATOM 2205 C CA . ALA A 1 288 ? 41.202 -12.260 61.001 1.00 41.89 471 ALA A CA 1
ATOM 2206 C C . ALA A 1 288 ? 40.664 -11.296 59.945 1.00 41.03 471 ALA A C 1
ATOM 2207 O O . ALA A 1 288 ? 40.155 -11.717 58.902 1.00 40.26 471 ALA A O 1
ATOM 2209 N N . ASP A 1 289 ? 40.757 -10.005 60.230 1.00 39.79 472 ASP A N 1
ATOM 2210 C CA . ASP A 1 289 ? 40.266 -8.998 59.312 1.00 39.00 472 ASP A CA 1
ATOM 2211 C C . ASP A 1 289 ? 41.409 -8.357 58.542 1.00 37.16 472 ASP A C 1
ATOM 2212 O O . ASP A 1 289 ? 42.540 -8.291 59.022 1.00 35.74 472 ASP A O 1
ATOM 2217 N N . VAL A 1 290 ? 41.096 -7.879 57.346 1.00 34.75 473 VAL A N 1
ATOM 2218 C CA . VAL A 1 290 ? 42.090 -7.295 56.465 1.00 35.35 473 VAL A CA 1
ATOM 2219 C C . VAL A 1 290 ? 41.685 -5.928 55.901 1.00 34.72 473 VAL A C 1
ATOM 2220 O O . VAL A 1 290 ? 40.504 -5.653 55.719 1.00 32.34 473 VAL A O 1
ATOM 2224 N N . CYS A 1 291 ? 42.673 -5.077 55.631 1.00 34.31 474 CYS A N 1
ATOM 2225 C CA . CYS A 1 291 ? 42.409 -3.750 55.073 1.00 34.64 474 CYS A CA 1
ATOM 2226 C C . CYS A 1 291 ? 42.126 -3.851 53.583 1.00 35.09 474 CYS A C 1
ATOM 2227 O O . CYS A 1 291 ? 42.622 -4.754 52.910 1.00 37.02 474 CYS A O 1
ATOM 2230 N N . THR A 1 292 ? 41.335 -2.917 53.069 1.00 34.47 475 THR A N 1
ATOM 2231 C CA . THR A 1 292 ? 40.979 -2.907 51.658 1.00 32.74 475 THR A CA 1
ATOM 2232 C C . THR A 1 292 ? 41.969 -2.109 50.828 1.00 35.26 475 THR A C 1
ATOM 2233 O O . THR A 1 292 ? 42.106 -2.339 49.625 1.00 34.63 475 THR A O 1
ATOM 2237 N N . GLY A 1 293 ? 42.645 -1.166 51.473 1.00 33.35 476 GLY A N 1
ATOM 2238 C CA . GLY A 1 293 ? 43.592 -0.328 50.765 1.00 31.30 476 GLY A CA 1
ATOM 2239 C C . GLY A 1 293 ? 42.881 0.917 50.266 1.00 33.77 476 GLY A C 1
ATOM 2240 O O . GLY A 1 293 ? 43.481 1.782 49.631 1.00 36.87 476 GLY A O 1
ATOM 2241 N N . ARG A 1 294 ? 41.592 1.011 50.561 1.00 34.39 477 ARG A N 1
ATOM 2242 C CA . ARG A 1 294 ? 40.791 2.154 50.139 1.00 41.32 477 ARG A CA 1
ATOM 2243 C C . ARG A 1 294 ? 39.993 2.713 51.310 1.00 40.23 477 ARG A C 1
ATOM 2244 O O . ARG A 1 294 ? 39.194 3.628 51.143 1.00 39.50 477 ARG A O 1
ATOM 2252 N N . SER A 1 295 ? 40.200 2.157 52.493 1.00 37.61 478 SER A N 1
ATOM 2253 C CA . SER A 1 295 ? 39.460 2.609 53.659 1.00 37.64 478 SER A CA 1
ATOM 2254 C C . SER A 1 295 ? 40.344 2.615 54.895 1.00 37.44 478 SER A C 1
ATOM 2255 O O . SER A 1 295 ? 41.286 1.832 55.000 1.00 36.35 478 SER A O 1
ATOM 2258 N N . ALA A 1 296 ? 40.032 3.500 55.833 1.00 36.59 479 ALA A N 1
ATOM 2259 C CA . ALA A 1 296 ? 40.803 3.598 57.061 1.00 37.34 479 ALA A CA 1
ATOM 2260 C C . ALA A 1 296 ? 40.230 2.660 58.117 1.00 40.14 479 ALA A C 1
ATOM 2261 O O . ALA A 1 296 ? 40.888 2.354 59.116 1.00 40.64 479 ALA A O 1
ATOM 2263 N N . GLU A 1 297 ? 39.007 2.190 57.888 1.00 42.29 480 GLU A N 1
ATOM 2264 C CA . GLU A 1 297 ? 38.361 1.291 58.831 1.00 46.07 480 GLU A CA 1
ATOM 2265 C C . GLU A 1 297 ? 38.682 -0.165 58.528 1.00 46.01 480 GLU A C 1
ATOM 2266 O O . GLU A 1 297 ? 39.126 -0.508 57.436 1.00 44.05 480 GLU A O 1
ATOM 2272 N N . CYS A 1 298 ? 38.452 -1.014 59.520 1.00 45.39 481 CYS A N 1
ATOM 2273 C CA . CYS A 1 298 ? 38.719 -2.438 59.423 1.00 46.08 481 CYS A CA 1
ATOM 2274 C C . CYS A 1 298 ? 37.451 -3.187 59.806 1.00 47.01 481 CYS A C 1
ATOM 2275 O O . CYS A 1 298 ? 37.250 -3.517 60.974 1.00 47.74 481 CYS A O 1
ATOM 2278 N N . THR A 1 299 ? 36.595 -3.451 58.826 1.00 47.72 482 THR A N 1
ATOM 2279 C CA . THR A 1 299 ? 35.342 -4.147 59.088 1.00 49.39 482 THR A CA 1
ATOM 2280 C C . THR A 1 299 ? 35.590 -5.499 59.752 1.00 48.79 482 THR A C 1
ATOM 2281 O O . THR A 1 299 ? 36.382 -6.300 59.262 1.00 50.16 482 THR A O 1
ATOM 2285 N N . ASP A 1 300 ? 34.909 -5.741 60.870 1.00 47.25 483 ASP A N 1
ATOM 2286 C CA . ASP A 1 300 ? 35.063 -6.987 61.616 1.00 47.15 483 ASP A CA 1
ATOM 2287 C C . ASP A 1 300 ? 34.257 -8.121 60.992 1.00 46.24 483 ASP A C 1
ATOM 2288 O O . ASP A 1 300 ? 33.039 -8.166 61.120 1.00 43.71 483 ASP A O 1
ATOM 2293 N N . ARG A 1 301 ? 34.943 -9.038 60.320 1.00 48.23 484 ARG A N 1
ATOM 2294 C CA . ARG A 1 301 ? 34.265 -10.163 59.692 1.00 51.21 484 ARG A CA 1
ATOM 2295 C C . ARG A 1 301 ? 34.409 -11.411 60.556 1.00 49.24 484 ARG A C 1
ATOM 2296 O O . ARG A 1 301 ? 35.451 -11.642 61.175 1.00 46.48 484 ARG A O 1
ATOM 2304 N N . PHE A 1 302 ? 33.356 -12.220 60.583 1.00 47.32 485 PHE A N 1
ATOM 2305 C CA . PHE A 1 302 ? 33.345 -13.435 61.381 1.00 46.59 485 PHE A CA 1
ATOM 2306 C C . PHE A 1 302 ? 33.284 -14.670 60.511 1.00 48.20 485 PHE A C 1
ATOM 2307 O O . PHE A 1 302 ? 33.131 -14.574 59.293 1.00 48.00 485 PHE A O 1
ATOM 2315 N N . GLN A 1 303 ? 33.409 -15.831 61.151 1.00 48.78 486 GLN A N 1
ATOM 2316 C CA . GLN A 1 303 ? 33.326 -17.107 60.457 1.00 50.29 486 GLN A CA 1
ATOM 2317 C C . GLN A 1 303 ? 31.888 -17.214 59.962 1.00 51.10 486 GLN A C 1
ATOM 2318 O O . GLN A 1 303 ? 30.986 -16.599 60.530 1.00 51.03 486 GLN A O 1
ATOM 2324 N N . ARG A 1 304 ? 31.667 -17.979 58.901 1.00 54.66 487 ARG A N 1
ATOM 2325 C CA . ARG A 1 304 ? 30.319 -18.139 58.366 1.00 57.68 487 ARG A CA 1
ATOM 2326 C C . ARG A 1 304 ? 29.427 -18.884 59.355 1.00 55.95 487 ARG A C 1
ATOM 2327 O O . ARG A 1 304 ? 29.823 -19.899 59.925 1.00 54.12 487 ARG A O 1
ATOM 2335 N N . ASN A 1 305 ? 28.224 -18.363 59.567 1.00 54.19 488 ASN A N 1
ATOM 2336 C CA . ASN A 1 305 ? 27.277 -18.981 60.486 1.00 54.48 488 ASN A CA 1
ATOM 2337 C C . ASN A 1 305 ? 27.069 -20.451 60.122 1.00 56.98 488 ASN A C 1
ATOM 2338 O O . ASN A 1 305 ? 26.861 -20.791 58.956 1.00 59.10 488 ASN A O 1
ATOM 2343 N N . GLY A 1 306 ? 27.136 -21.322 61.125 1.00 57.17 489 GLY A N 1
ATOM 2344 C CA . GLY A 1 306 ? 26.972 -22.745 60.888 1.00 55.38 489 GLY A CA 1
ATOM 2345 C C . GLY A 1 306 ? 28.219 -23.483 61.325 1.00 57.44 489 GLY A C 1
ATOM 2346 O O . GLY A 1 306 ? 28.207 -24.691 61.555 1.00 59.29 489 GLY A O 1
ATOM 2347 N N . GLN A 1 307 ? 29.311 -22.738 61.435 1.00 57.24 490 GLN A N 1
ATOM 2348 C CA . GLN A 1 307 ? 30.593 -23.281 61.853 1.00 58.84 490 GLN A CA 1
ATOM 2349 C C . GLN A 1 307 ? 30.469 -23.910 63.240 1.00 60.01 490 GLN A C 1
ATOM 2350 O O . GLN A 1 307 ? 30.118 -23.235 64.207 1.00 57.95 490 GLN A O 1
ATOM 2356 N N . PRO A 1 308 ? 30.756 -25.215 63.356 1.00 61.14 491 PRO A N 1
ATOM 2357 C CA . PRO A 1 308 ? 30.666 -25.888 64.656 1.00 59.63 491 PRO A CA 1
ATOM 2358 C C . PRO A 1 308 ? 31.643 -25.270 65.653 1.00 58.19 491 PRO A C 1
ATOM 2359 O O . PRO A 1 308 ? 32.813 -25.055 65.329 1.00 59.42 491 PRO A O 1
ATOM 2363 N N . CYS A 1 309 ? 31.156 -24.988 66.861 1.00 55.18 492 CYS A N 1
ATOM 2364 C CA . CYS A 1 309 ? 31.979 -24.379 67.904 1.00 52.40 492 CYS A CA 1
ATOM 2365 C C . CYS A 1 309 ? 31.726 -24.969 69.291 1.00 51.84 492 CYS A C 1
ATOM 2366 O O . CYS A 1 309 ? 30.770 -25.715 69.500 1.00 47.95 492 CYS A O 1
ATOM 2369 N N . LYS A 1 310 ? 32.594 -24.608 70.233 1.00 51.87 493 LYS A N 1
ATOM 2370 C CA . LYS A 1 310 ? 32.519 -25.096 71.607 1.00 55.66 493 LYS A CA 1
ATOM 2371 C C . LYS A 1 310 ? 32.419 -26.617 71.643 1.00 56.81 493 LYS A C 1
ATOM 2372 O O . LYS A 1 310 ? 31.452 -27.187 72.152 1.00 55.32 493 LYS A O 1
ATOM 2378 N N . ASN A 1 311 ? 33.445 -27.259 71.094 1.00 58.76 494 ASN A N 1
ATOM 2379 C CA . ASN A 1 311 ? 33.541 -28.711 71.028 1.00 59.07 494 ASN A CA 1
ATOM 2380 C C . ASN A 1 311 ? 32.231 -29.340 70.559 1.00 57.86 494 ASN A C 1
ATOM 2381 O O . ASN A 1 311 ? 31.674 -30.219 71.211 1.00 55.26 494 ASN A O 1
ATOM 2386 N N . ASN A 1 312 ? 31.750 -28.861 69.417 1.00 57.30 495 ASN A N 1
ATOM 2387 C CA . ASN A 1 312 ? 30.523 -29.347 68.806 1.00 58.41 495 ASN A CA 1
ATOM 2388 C C . ASN A 1 312 ? 29.277 -29.243 69.678 1.00 56.65 495 ASN A C 1
ATOM 2389 O O . ASN A 1 312 ? 28.398 -30.104 69.621 1.00 55.44 495 ASN A O 1
ATOM 2394 N N . ASN A 1 313 ? 29.201 -28.193 70.486 1.00 54.23 496 ASN A N 1
ATOM 2395 C CA . ASN A 1 313 ? 28.033 -27.982 71.333 1.00 53.50 496 ASN A CA 1
ATOM 2396 C C . ASN A 1 313 ? 27.229 -26.815 70.774 1.00 51.87 496 ASN A C 1
ATOM 2397 O O . ASN A 1 313 ? 26.065 -26.628 71.117 1.00 52.06 496 ASN A O 1
ATOM 2402 N N . GLY A 1 314 ? 27.863 -26.040 69.902 1.00 50.28 497 GLY A N 1
ATOM 2403 C CA . GLY A 1 314 ? 27.187 -24.906 69.302 1.00 48.78 497 GLY A CA 1
ATOM 2404 C C . GLY A 1 314 ? 27.597 -24.655 67.863 1.00 46.63 497 GLY A C 1
ATOM 2405 O O . GLY A 1 314 ? 28.471 -25.327 67.323 1.00 44.41 497 GLY A O 1
ATOM 2406 N N . TYR A 1 315 ? 26.954 -23.674 67.245 1.00 46.39 498 TYR A N 1
ATOM 2407 C CA . TYR A 1 315 ? 27.240 -23.302 65.870 1.00 46.79 498 TYR A CA 1
ATOM 2408 C C . TYR A 1 315 ? 27.410 -21.795 65.837 1.00 46.87 498 TYR A C 1
ATOM 2409 O O . TYR A 1 315 ? 26.601 -21.069 66.413 1.00 49.62 498 TYR A O 1
ATOM 2418 N N . CYS A 1 316 ? 28.459 -21.319 65.177 1.00 45.12 499 CYS A N 1
ATOM 2419 C CA . CYS A 1 316 ? 28.702 -19.885 65.111 1.00 43.15 499 CYS A CA 1
ATOM 2420 C C . CYS A 1 316 ? 27.513 -19.114 64.580 1.00 40.96 499 CYS A C 1
ATOM 2421 O O . CYS A 1 316 ? 26.877 -19.524 63.611 1.00 39.85 499 CYS A O 1
ATOM 2424 N N . TYR A 1 317 ? 27.221 -17.993 65.231 1.00 39.03 500 TYR A N 1
ATOM 2425 C CA . TYR A 1 317 ? 26.135 -17.117 64.827 1.00 39.96 500 TYR A CA 1
ATOM 2426 C C . TYR A 1 317 ? 26.603 -15.671 65.001 1.00 41.49 500 TYR A C 1
ATOM 2427 O O . TYR A 1 317 ? 26.764 -15.189 66.126 1.00 40.65 500 TYR A O 1
ATOM 2436 N N . ASN A 1 318 ? 26.830 -14.998 63.875 1.00 42.02 501 ASN A N 1
ATOM 2437 C CA . ASN A 1 318 ? 27.283 -13.609 63.854 1.00 39.94 501 ASN A CA 1
ATOM 2438 C C . ASN A 1 318 ? 28.436 -13.321 64.806 1.00 39.80 501 ASN A C 1
ATOM 2439 O O . ASN A 1 318 ? 28.374 -12.378 65.593 1.00 39.37 501 ASN A O 1
ATOM 2444 N N . GLY A 1 319 ? 29.482 -14.140 64.745 1.00 38.67 502 GLY A N 1
ATOM 2445 C CA . GLY A 1 319 ? 30.638 -13.918 65.595 1.00 37.34 502 GLY A CA 1
ATOM 2446 C C . GLY A 1 319 ? 30.629 -14.555 66.972 1.00 40.22 502 GLY A C 1
ATOM 2447 O O . GLY A 1 319 ? 31.635 -14.506 67.684 1.00 39.49 502 GLY A O 1
ATOM 2448 N N . LYS A 1 320 ? 29.510 -15.154 67.360 1.00 41.23 503 LYS A N 1
ATOM 2449 C CA . LYS A 1 320 ? 29.427 -15.788 68.667 1.00 43.30 503 LYS A CA 1
ATOM 2450 C C . LYS A 1 320 ? 28.993 -17.246 68.585 1.00 43.28 503 LYS A C 1
ATOM 2451 O O . LYS A 1 320 ? 28.520 -17.714 67.544 1.00 41.04 503 LYS A O 1
ATOM 2457 N N . CYS A 1 321 ? 29.159 -17.958 69.695 1.00 42.85 504 CYS A N 1
ATOM 2458 C CA . CYS A 1 321 ? 28.775 -19.361 69.786 1.00 41.20 504 CYS A CA 1
ATOM 2459 C C . CYS A 1 321 ? 27.746 -19.493 70.903 1.00 41.86 504 CYS A C 1
ATOM 2460 O O . CYS A 1 321 ? 28.080 -19.871 72.027 1.00 45.83 504 CYS A O 1
ATOM 2463 N N . PRO A 1 322 ? 26.479 -19.172 70.614 1.00 40.10 505 PRO A N 1
ATOM 2464 C CA . PRO A 1 322 ? 25.423 -19.260 71.626 1.00 39.79 505 PRO A CA 1
ATOM 2465 C C . PRO A 1 322 ? 24.940 -20.680 71.918 1.00 38.10 505 PRO A C 1
ATOM 2466 O O . PRO A 1 322 ? 24.500 -21.392 71.013 1.00 40.28 505 PRO A O 1
ATOM 2470 N N . ILE A 1 323 ? 25.020 -21.076 73.188 1.00 35.37 506 ILE A N 1
ATOM 2471 C CA . ILE A 1 323 ? 24.586 -22.399 73.630 1.00 35.07 506 ILE A CA 1
ATOM 2472 C C . ILE A 1 323 ? 23.759 -22.301 74.916 1.00 35.72 506 ILE A C 1
ATOM 2473 O O . ILE A 1 323 ? 24.024 -21.459 75.779 1.00 31.11 506 ILE A O 1
ATOM 2478 N N . MET A 1 324 ? 22.761 -23.174 75.032 1.00 38.23 507 MET A N 1
ATOM 2479 C CA . MET A 1 324 ? 21.864 -23.215 76.186 1.00 37.59 507 MET A CA 1
ATOM 2480 C C . ME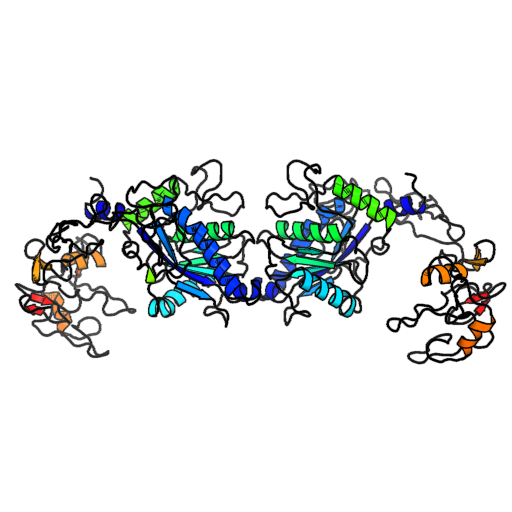T A 1 324 ? 22.548 -23.235 77.546 1.00 37.43 507 MET A C 1
ATOM 2481 O O . MET A 1 324 ? 22.079 -22.586 78.484 1.00 34.84 507 MET A O 1
ATOM 2486 N N . ALA A 1 325 ? 23.650 -23.969 77.652 1.00 38.43 508 ALA A N 1
ATOM 2487 C CA . ALA A 1 325 ? 24.395 -24.068 78.904 1.00 38.52 508 ALA A CA 1
ATOM 2488 C C . ALA A 1 325 ? 24.902 -22.709 79.415 1.00 39.78 508 ALA A C 1
ATOM 2489 O O . ALA A 1 325 ? 24.871 -22.443 80.620 1.00 41.55 508 ALA A O 1
ATOM 2491 N N . ASP A 1 326 ? 25.375 -21.854 78.511 1.00 38.47 509 ASP A N 1
ATOM 2492 C CA . ASP A 1 326 ? 25.861 -20.538 78.927 1.00 38.06 509 ASP A CA 1
ATOM 2493 C C . ASP A 1 326 ? 24.691 -19.600 79.157 1.00 35.50 509 ASP A C 1
ATOM 2494 O O . ASP A 1 326 ? 24.753 -18.709 80.000 1.00 37.76 509 ASP A O 1
ATOM 2499 N N . GLN A 1 327 ? 23.620 -19.812 78.405 1.00 35.85 510 GLN A N 1
ATOM 2500 C CA . GLN A 1 327 ? 22.434 -18.992 78.547 1.00 37.27 510 GLN A CA 1
ATOM 2501 C C . GLN A 1 327 ? 21.836 -19.149 79.950 1.00 38.02 510 GLN A C 1
ATOM 2502 O O . GLN A 1 327 ? 21.457 -18.156 80.578 1.00 37.41 510 GLN A O 1
ATOM 2508 N N . CYS A 1 328 ? 21.771 -20.382 80.453 1.00 34.61 511 CYS A N 1
ATOM 2509 C CA . CYS A 1 328 ? 21.229 -20.613 81.791 1.00 37.41 511 CYS A CA 1
ATOM 2510 C C . CYS A 1 328 ? 22.083 -19.917 82.846 1.00 38.20 511 CYS A C 1
ATOM 2511 O O . CYS A 1 328 ? 21.559 -19.337 83.796 1.00 35.78 511 CYS A O 1
ATOM 2514 N N . ILE A 1 329 ? 23.400 -19.996 82.681 1.00 38.13 512 ILE A N 1
ATOM 2515 C CA . ILE A 1 329 ? 24.326 -19.370 83.616 1.00 38.61 512 ILE A CA 1
ATOM 2516 C C . ILE A 1 329 ? 24.195 -17.850 83.556 1.00 40.07 512 ILE A C 1
ATOM 2517 O O . ILE A 1 329 ? 24.246 -17.174 84.585 1.00 40.17 512 ILE A O 1
ATOM 2522 N N . ALA A 1 330 ? 24.017 -17.319 82.350 1.00 38.11 513 ALA A N 1
ATOM 2523 C CA . ALA A 1 330 ? 23.881 -15.880 82.156 1.00 38.74 513 ALA A CA 1
ATOM 2524 C C . ALA A 1 330 ? 22.586 -15.342 82.766 1.00 39.37 513 ALA A C 1
ATOM 2525 O O . ALA A 1 330 ? 22.488 -14.159 83.096 1.00 38.33 513 ALA A O 1
ATOM 2527 N N . LEU A 1 331 ? 21.593 -16.211 82.918 1.00 38.57 514 LEU A N 1
ATOM 2528 C CA . LEU A 1 331 ? 20.313 -15.807 83.486 1.00 41.43 514 LEU A CA 1
ATOM 2529 C C . LEU A 1 331 ? 20.201 -16.090 84.988 1.00 42.58 514 LEU A C 1
ATOM 2530 O O . LEU A 1 331 ? 19.722 -15.244 85.750 1.00 43.05 514 LEU A O 1
ATOM 2535 N N . PHE A 1 332 ? 20.652 -17.268 85.414 1.00 40.53 515 PHE A N 1
ATOM 2536 C CA . PHE A 1 332 ? 20.545 -17.656 86.818 1.00 41.15 515 PHE A CA 1
ATOM 2537 C C . PHE A 1 332 ? 21.840 -17.773 87.623 1.00 43.86 515 PHE A C 1
ATOM 2538 O O . PHE A 1 332 ? 21.804 -18.191 88.780 1.00 42.71 515 PHE A O 1
ATOM 2546 N N . GLY A 1 333 ? 22.972 -17.406 87.024 1.00 45.08 516 GLY A N 1
ATOM 2547 C CA . GLY A 1 333 ? 24.239 -17.482 87.731 1.00 44.84 516 GLY A CA 1
ATOM 2548 C C . GLY A 1 333 ? 24.886 -18.856 87.694 1.00 48.71 516 GLY A C 1
ATOM 2549 O O . GLY A 1 333 ? 24.313 -19.797 87.149 1.00 48.34 516 GLY A O 1
ATOM 2550 N N . PRO A 1 334 ? 26.089 -19.004 88.278 1.00 50.63 517 PRO A N 1
ATOM 2551 C CA . PRO A 1 334 ? 26.819 -20.277 88.311 1.00 50.41 517 PRO A CA 1
ATOM 2552 C C . PRO A 1 334 ? 26.017 -21.416 88.934 1.00 50.23 517 PRO A C 1
ATOM 2553 O O . PRO A 1 334 ? 25.256 -21.208 89.882 1.00 49.07 517 PRO A O 1
ATOM 2557 N N . GLY A 1 335 ? 26.202 -22.621 88.400 1.00 49.96 518 GLY A N 1
ATOM 2558 C CA . GLY A 1 335 ? 25.497 -23.777 88.917 1.00 49.25 518 GLY A CA 1
ATOM 2559 C C . GLY A 1 335 ? 24.261 -24.136 88.113 1.00 47.97 518 GLY A C 1
ATOM 2560 O O . GLY A 1 335 ? 23.864 -25.302 88.055 1.00 49.02 518 GLY A O 1
ATOM 2561 N N . ALA A 1 336 ? 23.650 -23.135 87.490 1.00 44.51 519 ALA A N 1
ATOM 2562 C CA . ALA A 1 336 ? 22.454 -23.357 86.686 1.00 43.78 519 ALA A CA 1
ATOM 2563 C C . ALA A 1 336 ? 22.764 -24.239 85.482 1.00 41.21 519 ALA A C 1
ATOM 2564 O O . ALA A 1 336 ? 23.754 -24.021 84.789 1.00 43.88 519 ALA A O 1
ATOM 2566 N N . THR A 1 337 ? 21.927 -25.242 85.246 1.00 40.61 520 THR A N 1
ATOM 2567 C CA . THR A 1 337 ? 22.113 -26.135 84.109 1.00 40.13 520 THR A CA 1
ATOM 2568 C C . THR A 1 337 ? 20.804 -26.180 83.322 1.00 40.13 520 THR A C 1
ATOM 2569 O O . THR A 1 337 ? 19.757 -25.743 83.811 1.00 40.30 520 THR A O 1
ATOM 2573 N N . VAL A 1 338 ? 20.857 -26.700 82.103 1.00 37.80 521 VAL A N 1
ATOM 2574 C CA . VAL A 1 338 ? 19.663 -26.770 81.277 1.00 39.32 521 VAL A CA 1
ATOM 2575 C C . VAL A 1 338 ? 18.743 -27.882 81.764 1.00 38.52 521 VAL A C 1
ATOM 2576 O O . VAL A 1 338 ? 19.197 -28.976 82.096 1.00 40.41 521 VAL A O 1
ATOM 2580 N N . SER A 1 339 ? 17.447 -27.600 81.802 1.00 39.28 522 SER A N 1
ATOM 2581 C CA . SER A 1 339 ? 16.469 -28.583 82.244 1.00 41.37 522 SER A CA 1
ATOM 2582 C C . SER A 1 339 ? 16.393 -29.736 81.257 1.00 46.50 522 SER A C 1
ATOM 2583 O O . SER A 1 339 ? 16.836 -29.618 80.115 1.00 49.52 522 SER A O 1
ATOM 2586 N N . GLN A 1 340 ? 15.826 -30.849 81.708 1.00 51.15 523 GLN A N 1
ATOM 2587 C CA . GLN A 1 340 ? 15.654 -32.029 80.873 1.00 53.82 523 GLN A CA 1
ATOM 2588 C C . GLN A 1 340 ? 14.687 -31.693 79.730 1.00 52.66 523 GLN A C 1
ATOM 2589 O O . GLN A 1 340 ? 13.895 -30.754 79.835 1.00 51.52 523 GLN A O 1
ATOM 2595 N N . ASP A 1 341 ? 14.755 -32.459 78.644 1.00 52.00 524 ASP A N 1
ATOM 2596 C CA . ASP A 1 341 ? 13.899 -32.241 77.481 1.00 51.47 524 ASP A CA 1
ATOM 2597 C C . ASP A 1 341 ? 12.416 -32.083 77.808 1.00 52.11 524 ASP A C 1
ATOM 2598 O O . ASP A 1 341 ? 11.741 -31.201 77.272 1.00 53.74 524 ASP A O 1
ATOM 2603 N N . ALA A 1 342 ? 11.913 -32.944 78.682 1.00 49.34 525 ALA A N 1
ATOM 2604 C CA . ALA A 1 342 ? 10.506 -32.904 79.065 1.00 48.69 525 ALA A CA 1
ATOM 2605 C C . ALA A 1 342 ? 10.003 -31.510 79.422 1.00 48.18 525 ALA A C 1
ATOM 2606 O O . ALA A 1 342 ? 8.854 -31.173 79.138 1.00 49.64 525 ALA A O 1
ATOM 2608 N N . CYS A 1 343 ? 10.852 -30.694 80.043 1.00 46.70 526 CYS A N 1
ATOM 2609 C CA . CYS A 1 343 ? 10.437 -29.344 80.433 1.00 47.84 526 CYS A CA 1
ATOM 2610 C C . CYS A 1 343 ? 10.022 -28.455 79.263 1.00 47.43 526 CYS A C 1
ATOM 2611 O O . CYS A 1 343 ? 9.010 -27.754 79.328 1.00 48.61 526 CYS A O 1
ATOM 2614 N N . PHE A 1 344 ? 10.805 -28.479 78.194 1.00 45.57 527 PHE A N 1
ATOM 2615 C CA . PHE A 1 344 ? 10.510 -27.649 77.037 1.00 45.58 527 PHE A CA 1
ATOM 2616 C C . PHE A 1 344 ? 9.128 -27.893 76.436 1.00 45.92 527 PHE A C 1
ATOM 2617 O O . PHE A 1 344 ? 8.661 -27.117 75.606 1.00 44.81 527 PHE A O 1
ATOM 2625 N N . GLN A 1 345 ? 8.463 -28.954 76.878 1.00 46.75 528 GLN A N 1
ATOM 2626 C CA . GLN A 1 345 ? 7.133 -29.266 76.374 1.00 47.77 528 GLN A CA 1
ATOM 2627 C C . GLN A 1 345 ? 6.125 -28.215 76.819 1.00 48.85 528 GLN A C 1
ATOM 2628 O O . GLN A 1 345 ? 5.039 -28.111 76.240 1.00 50.20 528 GLN A O 1
ATOM 2634 N N . PHE A 1 346 ? 6.481 -27.434 77.839 1.00 46.35 529 PHE A N 1
ATOM 2635 C CA . PHE A 1 346 ? 5.593 -26.378 78.322 1.00 45.77 529 PHE A CA 1
ATOM 2636 C C . PHE A 1 346 ? 5.504 -25.250 77.297 1.00 46.62 529 PHE A C 1
ATOM 2637 O O . PHE A 1 346 ? 4.671 -24.354 77.429 1.00 46.56 529 PHE A O 1
ATOM 2645 N N . ASN A 1 347 ? 6.367 -25.285 76.285 1.00 45.41 530 ASN A N 1
ATOM 2646 C CA . ASN A 1 347 ? 6.335 -24.252 75.259 1.00 48.64 530 ASN A CA 1
ATOM 2647 C C . ASN A 1 347 ? 5.232 -24.531 74.247 1.00 50.96 530 ASN A C 1
ATOM 2648 O O . ASN A 1 347 ? 4.874 -23.663 73.453 1.00 51.47 530 ASN A O 1
ATOM 2653 N N . ARG A 1 348 ? 4.699 -25.749 74.268 1.00 53.21 531 ARG A N 1
ATOM 2654 C CA . ARG A 1 348 ? 3.618 -26.104 73.362 1.00 55.41 531 ARG A CA 1
ATOM 2655 C C . ARG A 1 348 ? 2.354 -25.447 73.899 1.00 57.91 531 ARG A C 1
ATOM 2656 O O . ARG A 1 348 ? 1.371 -25.270 73.185 1.00 57.69 531 ARG A O 1
ATOM 2664 N N . GLU A 1 349 ? 2.403 -25.083 75.175 1.00 61.51 532 GLU A N 1
ATOM 2665 C CA . GLU A 1 349 ? 1.292 -24.430 75.850 1.00 64.81 532 GLU A CA 1
ATOM 2666 C C . GLU A 1 349 ? 0.745 -23.304 74.985 1.00 66.37 532 GLU A C 1
ATOM 2667 O O . GLU A 1 349 ? -0.428 -23.302 74.610 1.00 68.11 532 GLU A O 1
ATOM 2673 N N . GLY A 1 350 ? 1.613 -22.350 74.663 1.00 65.97 533 GLY A N 1
ATOM 2674 C CA . GLY A 1 350 ? 1.202 -21.218 73.858 1.00 67.00 533 GLY A CA 1
ATOM 2675 C C . GLY A 1 350 ? 0.680 -20.097 74.738 1.00 68.27 533 GLY A C 1
ATOM 2676 O O . GLY A 1 350 ? 0.238 -19.058 74.247 1.00 67.48 533 GLY A O 1
ATOM 2677 N N . ASN A 1 351 ? 0.732 -20.309 76.051 1.00 69.39 534 ASN A N 1
ATOM 2678 C CA . ASN A 1 351 ? 0.259 -19.308 76.997 1.00 70.80 534 ASN A CA 1
ATOM 2679 C C . ASN A 1 351 ? 1.365 -18.361 77.456 1.00 67.57 534 ASN A C 1
ATOM 2680 O O . ASN A 1 351 ? 2.421 -18.278 76.837 1.00 67.82 534 ASN A O 1
ATOM 2685 N N . HIS A 1 352 ? 1.101 -17.666 78.555 1.00 63.72 535 HIS A N 1
ATOM 2686 C CA . HIS A 1 352 ? 2.003 -16.673 79.125 1.00 61.50 535 HIS A CA 1
ATOM 2687 C C . HIS A 1 352 ? 3.506 -16.747 78.845 1.00 57.48 535 HIS A C 1
ATOM 2688 O O . HIS A 1 352 ? 4.040 -15.916 78.111 1.00 52.75 535 HIS A O 1
ATOM 2695 N N . TYR A 1 353 ? 4.190 -17.728 79.428 1.00 53.57 536 TYR A N 1
ATOM 2696 C CA . TYR A 1 353 ? 5.638 -17.857 79.250 1.00 48.60 536 TYR A CA 1
ATOM 2697 C C . TYR A 1 353 ? 6.045 -18.898 78.216 1.00 47.15 536 TYR A C 1
ATOM 2698 O O . TYR A 1 353 ? 7.078 -18.756 77.560 1.00 47.71 536 TYR A O 1
ATOM 2707 N N . GLY A 1 354 ? 5.239 -19.947 78.082 1.00 46.13 537 GLY A N 1
ATOM 2708 C CA . GLY A 1 354 ? 5.556 -21.010 77.142 1.00 47.46 537 GLY A CA 1
ATOM 2709 C C . GLY A 1 354 ? 5.013 -20.833 75.736 1.00 48.84 537 GLY A C 1
ATOM 2710 O O . GLY A 1 354 ? 3.825 -21.038 75.486 1.00 49.06 537 GLY A O 1
ATOM 2711 N N . TYR A 1 355 ? 5.899 -20.466 74.816 1.00 49.68 538 TYR A N 1
ATOM 2712 C CA . TYR A 1 355 ? 5.539 -20.250 73.420 1.00 51.06 538 TYR A CA 1
ATOM 2713 C C . TYR A 1 355 ? 6.820 -20.125 72.594 1.00 53.65 538 TYR A C 1
ATOM 2714 O O . TYR A 1 355 ? 7.918 -20.129 73.148 1.00 54.10 538 TYR A O 1
ATOM 2723 N N . CYS A 1 356 ? 6.690 -20.010 71.275 1.00 58.12 539 CYS A N 1
ATOM 2724 C CA . CYS A 1 356 ? 7.868 -19.899 70.418 1.00 60.89 539 CYS A CA 1
ATOM 2725 C C . CYS A 1 356 ? 8.138 -18.513 69.856 1.00 62.79 539 CYS A C 1
ATOM 2726 O O . CYS A 1 356 ? 9.291 -18.162 69.600 1.00 63.32 539 CYS A O 1
ATOM 2729 N N . ARG A 1 357 ? 7.085 -17.728 69.662 1.00 65.51 540 ARG A N 1
ATOM 2730 C CA . ARG A 1 357 ? 7.238 -16.381 69.126 1.00 69.73 540 ARG A CA 1
ATOM 2731 C C . ARG A 1 357 ? 5.928 -15.616 69.144 1.00 73.21 540 ARG A C 1
ATOM 2732 O O . ARG A 1 357 ? 4.868 -16.177 69.415 1.00 71.49 540 ARG A O 1
ATOM 2740 N N . LYS A 1 358 ? 6.022 -14.322 68.850 1.00 78.57 541 LYS A N 1
ATOM 2741 C CA . LYS A 1 358 ? 4.868 -13.430 68.817 1.00 82.92 541 LYS A CA 1
ATOM 2742 C C . LYS A 1 358 ? 4.574 -13.029 67.372 1.00 86.72 541 LYS A C 1
ATOM 2743 O O . LYS A 1 358 ? 5.495 -12.729 66.609 1.00 87.73 541 LYS A O 1
ATOM 2749 N N . GLU A 1 359 ? 3.298 -13.029 66.997 1.00 90.22 542 GLU A N 1
ATOM 2750 C CA . GLU A 1 359 ? 2.904 -12.638 65.647 1.00 93.00 542 GLU A CA 1
ATOM 2751 C C . GLU A 1 359 ? 2.897 -11.112 65.632 1.00 94.77 542 GLU A C 1
ATOM 2752 O O . GLU A 1 359 ? 3.398 -10.477 64.705 1.00 96.04 542 GLU A O 1
ATOM 2758 N N . GLN A 1 360 ? 2.319 -10.541 66.683 1.00 95.85 543 GLN A N 1
ATOM 2759 C CA . GLN A 1 360 ? 2.232 -9.097 66.860 1.00 96.52 543 GLN A CA 1
ATOM 2760 C C . GLN A 1 360 ? 2.094 -8.864 68.357 1.00 95.40 543 GLN A C 1
ATOM 2761 O O . GLN A 1 360 ? 3.028 -8.425 69.027 1.00 95.51 543 GLN A O 1
ATOM 2767 N N . ASN A 1 361 ? 0.907 -9.173 68.864 1.00 94.01 544 ASN A N 1
ATOM 2768 C CA . ASN A 1 361 ? 0.588 -9.031 70.276 1.00 92.79 544 ASN A CA 1
ATOM 2769 C C . ASN A 1 361 ? 0.061 -10.383 70.736 1.00 89.78 544 ASN A C 1
ATOM 2770 O O . ASN A 1 361 ? -0.397 -10.536 71.870 1.00 89.11 544 ASN A O 1
ATOM 2775 N N . THR A 1 362 ? 0.131 -11.359 69.834 1.00 85.04 545 THR A N 1
ATOM 2776 C CA . THR A 1 362 ? -0.333 -12.711 70.110 1.00 81.67 545 THR A CA 1
ATOM 2777 C C . THR A 1 362 ? 0.818 -13.720 70.066 1.00 77.19 545 THR A C 1
ATOM 2778 O O . THR A 1 362 ? 1.601 -13.744 69.116 1.00 74.55 545 THR A O 1
ATOM 2782 N N . LYS A 1 363 ? 0.906 -14.550 71.101 1.00 73.39 546 LYS A N 1
ATOM 2783 C CA . LYS A 1 363 ? 1.962 -15.557 71.214 1.00 70.66 546 LYS A CA 1
ATOM 2784 C C . LYS A 1 363 ? 1.616 -16.868 70.519 1.00 68.44 546 LYS A C 1
ATOM 2785 O O . LYS A 1 363 ? 0.531 -17.416 70.702 1.00 67.93 546 LYS A O 1
ATOM 2791 N N . ILE A 1 364 ? 2.559 -17.371 69.732 1.00 66.88 547 ILE A N 1
ATOM 2792 C CA . ILE A 1 364 ? 2.369 -18.613 68.997 1.00 65.42 547 ILE A CA 1
ATOM 2793 C C . ILE A 1 364 ? 3.095 -19.760 69.692 1.00 63.56 547 ILE A C 1
ATOM 2794 O O . ILE A 1 364 ? 4.268 -19.643 70.042 1.00 62.12 547 ILE A O 1
ATOM 2799 N N . ALA A 1 365 ? 2.392 -20.871 69.885 1.00 61.24 548 ALA A N 1
ATOM 2800 C CA . ALA A 1 365 ? 2.973 -22.037 70.540 1.00 59.99 548 ALA A CA 1
ATOM 2801 C C . ALA A 1 365 ? 3.964 -22.754 69.636 1.00 59.20 548 ALA A C 1
ATOM 2802 O O . ALA A 1 365 ? 3.885 -22.658 68.415 1.00 59.46 548 ALA A O 1
ATOM 2804 N N . CYS A 1 366 ? 4.901 -23.474 70.244 1.00 59.12 549 CYS A N 1
ATOM 2805 C CA . CYS A 1 366 ? 5.897 -24.219 69.487 1.00 60.57 549 CYS A CA 1
ATOM 2806 C C . CYS A 1 366 ? 5.296 -25.527 68.995 1.00 61.96 549 CYS A C 1
ATOM 2807 O O . CYS A 1 366 ? 4.471 -26.134 69.679 1.00 61.03 549 CYS A O 1
ATOM 2810 N N . GLU A 1 367 ? 5.710 -25.966 67.810 1.00 63.29 550 GLU A N 1
ATOM 2811 C CA . GLU A 1 367 ? 5.244 -27.246 67.297 1.00 63.43 550 GLU A CA 1
ATOM 2812 C C . GLU A 1 367 ? 6.223 -28.231 67.931 1.00 62.44 550 GLU A C 1
ATOM 2813 O O . GLU A 1 367 ? 7.359 -27.867 68.235 1.00 61.45 550 GLU A O 1
ATOM 2819 N N . PRO A 1 368 ? 5.802 -29.485 68.140 1.00 61.52 551 PRO A N 1
ATOM 2820 C CA . PRO A 1 368 ? 6.676 -30.493 68.750 1.00 61.57 551 PRO A CA 1
ATOM 2821 C C . PRO A 1 368 ? 8.151 -30.378 68.347 1.00 62.98 551 PRO A C 1
ATOM 2822 O O . PRO A 1 368 ? 9.048 -30.589 69.168 1.00 61.97 551 PRO A O 1
ATOM 2826 N N . GLN A 1 369 ? 8.388 -30.027 67.088 1.00 62.95 552 GLN A N 1
ATOM 2827 C CA . GLN A 1 369 ? 9.744 -29.919 66.563 1.00 62.89 552 GLN A CA 1
ATOM 2828 C C . GLN A 1 369 ? 10.527 -28.663 66.977 1.00 60.31 552 GLN A C 1
ATOM 2829 O O . GLN A 1 369 ? 11.758 -28.698 67.059 1.00 56.66 552 GLN A O 1
ATOM 2835 N N . ASP A 1 370 ? 9.824 -27.562 67.234 1.00 59.88 553 ASP A N 1
ATOM 2836 C CA . ASP A 1 370 ? 10.477 -26.312 67.630 1.00 59.06 553 ASP A CA 1
ATOM 2837 C C . ASP A 1 370 ? 10.347 -26.079 69.135 1.00 57.68 553 ASP A C 1
ATOM 2838 O O . ASP A 1 370 ? 10.402 -24.943 69.611 1.00 57.51 553 ASP A O 1
ATOM 2843 N N . VAL A 1 371 ? 10.180 -27.159 69.879 1.00 55.44 554 VAL A N 1
ATOM 2844 C CA . VAL A 1 371 ? 10.005 -27.072 71.317 1.00 54.13 554 VAL A CA 1
ATOM 2845 C C . VAL A 1 371 ? 11.194 -26.430 72.041 1.00 52.24 554 VAL A C 1
ATOM 2846 O O . VAL A 1 371 ? 11.005 -25.643 72.963 1.00 49.09 554 VAL A O 1
ATOM 2850 N N . LYS A 1 372 ? 12.411 -26.753 71.611 1.00 51.66 555 LYS A N 1
ATOM 2851 C CA . LYS A 1 372 ? 13.612 -26.208 72.240 1.00 53.40 555 LYS A CA 1
ATOM 2852 C C . LYS A 1 372 ? 14.046 -24.827 71.749 1.00 54.75 555 LYS A C 1
ATOM 2853 O O . LYS A 1 372 ? 15.175 -24.399 72.002 1.00 54.97 555 LYS A O 1
ATOM 2859 N N . CYS A 1 373 ? 13.159 -24.124 71.057 1.00 53.07 556 CYS A N 1
ATOM 2860 C CA . CYS A 1 373 ? 13.501 -22.804 70.547 1.00 50.21 556 CYS A CA 1
ATOM 2861 C C . CYS A 1 373 ? 12.611 -21.691 71.077 1.00 48.93 556 CYS A C 1
ATOM 2862 O O . CYS A 1 373 ? 12.529 -20.617 70.484 1.00 49.47 556 CYS A O 1
ATOM 2865 N N . GLY A 1 374 ? 11.935 -21.958 72.189 1.00 46.21 557 GLY A N 1
ATOM 2866 C CA . GLY A 1 374 ? 11.088 -20.947 72.792 1.00 42.62 557 GLY A CA 1
ATOM 2867 C C . GLY A 1 374 ? 11.713 -20.542 74.115 1.00 40.43 557 GLY A C 1
ATOM 2868 O O . GLY A 1 374 ? 12.925 -20.309 74.193 1.00 36.27 557 GLY A O 1
ATOM 2869 N N . ARG A 1 375 ? 10.895 -20.465 75.160 1.00 37.37 558 ARG A N 1
ATOM 2870 C CA . ARG A 1 375 ? 11.395 -20.114 76.484 1.00 37.50 558 ARG A CA 1
ATOM 2871 C C . ARG A 1 375 ? 12.430 -21.166 76.896 1.00 35.91 558 ARG A C 1
ATOM 2872 O O . ARG A 1 375 ? 12.239 -22.361 76.655 1.00 33.19 558 ARG A O 1
ATOM 2880 N N . LEU A 1 376 ? 13.522 -20.711 77.504 1.00 35.66 559 LEU A N 1
ATOM 2881 C CA . LEU A 1 376 ? 14.593 -21.593 77.963 1.00 34.69 559 LEU A CA 1
ATOM 2882 C C . LEU A 1 376 ? 14.288 -22.093 79.376 1.00 34.76 559 LEU A C 1
ATOM 2883 O O . LEU A 1 376 ? 13.840 -21.319 80.222 1.00 34.83 559 LEU A O 1
ATOM 2888 N N . TYR A 1 377 ? 14.515 -23.381 79.627 1.00 34.03 560 TYR A N 1
ATOM 2889 C CA . TYR A 1 377 ? 14.262 -23.955 80.948 1.00 32.30 560 TYR A CA 1
ATOM 2890 C C . TYR A 1 377 ? 15.565 -24.361 81.625 1.00 35.35 560 TYR A C 1
ATOM 2891 O O . TYR A 1 377 ? 16.410 -25.030 81.028 1.00 35.19 560 TYR A O 1
ATOM 2900 N N . CYS A 1 378 ? 15.725 -23.933 82.872 1.00 37.61 561 CYS A N 1
ATOM 2901 C CA . CYS A 1 378 ? 16.930 -24.226 83.637 1.00 41.24 561 CYS A CA 1
ATOM 2902 C C . CYS A 1 378 ? 16.544 -24.611 85.056 1.00 39.44 561 CYS A C 1
ATOM 2903 O O . CYS A 1 378 ? 15.364 -24.586 85.416 1.00 39.78 561 CYS A O 1
ATOM 2906 N N . PHE A 1 379 ? 17.545 -24.958 85.859 1.00 37.62 562 PHE A N 1
ATOM 2907 C CA . PHE A 1 379 ? 17.329 -25.309 87.257 1.00 39.03 562 PHE A CA 1
ATOM 2908 C C . PHE A 1 379 ? 18.641 -25.166 88.019 1.00 37.11 562 PHE A C 1
ATOM 2909 O O . PHE A 1 379 ? 19.715 -25.406 87.475 1.00 38.06 562 PHE A O 1
ATOM 2917 N N . PRO A 1 380 ? 18.568 -24.742 89.291 1.00 38.63 563 PRO A N 1
ATOM 2918 C CA . PRO A 1 380 ? 19.750 -24.552 90.137 1.00 39.25 563 PRO A CA 1
ATOM 2919 C C . PRO A 1 380 ? 20.315 -25.865 90.675 1.00 42.52 563 PRO A C 1
ATOM 2920 O O . PRO A 1 380 ? 19.579 -26.833 90.864 1.00 47.18 563 PRO A O 1
ATOM 2924 N N . ASN A 1 381 ? 21.621 -25.889 90.925 1.00 44.04 564 ASN A N 1
ATOM 2925 C CA . ASN A 1 381 ? 22.297 -27.089 91.419 1.00 46.00 564 ASN A CA 1
ATOM 2926 C C . ASN A 1 381 ? 22.084 -27.349 92.911 1.00 44.71 564 ASN A C 1
ATOM 2927 O O . ASN A 1 381 ? 22.538 -28.361 93.435 1.00 48.47 564 ASN A O 1
ATOM 2932 N N . SER A 1 382 ? 21.398 -26.436 93.585 1.00 42.20 565 SER A N 1
ATOM 2933 C CA . SER A 1 382 ? 21.145 -26.563 95.017 1.00 41.69 565 SER A CA 1
ATOM 2934 C C . SER A 1 382 ? 20.459 -27.867 95.432 1.00 40.10 565 SER A C 1
ATOM 2935 O O . SER A 1 382 ? 19.378 -28.201 94.944 1.00 40.31 565 SER A O 1
ATOM 2938 N N . PRO A 1 383 ? 21.083 -28.614 96.353 1.00 36.38 566 PRO A N 1
ATOM 2939 C CA . PRO A 1 383 ? 20.530 -29.878 96.841 1.00 37.98 566 PRO A CA 1
ATOM 2940 C C . PRO A 1 383 ? 19.110 -29.718 97.374 1.00 38.31 566 PRO A C 1
ATOM 2941 O O . PRO A 1 383 ? 18.367 -30.690 97.476 1.00 36.26 566 PRO A O 1
ATOM 2945 N N . GLU A 1 384 ? 18.739 -28.483 97.705 1.00 40.25 567 GLU A N 1
ATOM 2946 C CA . GLU A 1 384 ? 17.410 -28.191 98.235 1.00 37.77 567 GLU A CA 1
ATOM 2947 C C . GLU A 1 384 ? 16.395 -27.851 97.150 1.00 37.70 567 GLU A C 1
ATOM 2948 O O . GLU A 1 384 ? 15.211 -27.697 97.436 1.00 38.68 567 GLU A O 1
ATOM 2954 N N . ASN A 1 385 ? 16.854 -27.721 95.907 1.00 37.84 568 ASN A N 1
ATOM 2955 C CA . ASN A 1 385 ? 15.949 -27.426 94.794 1.00 37.79 568 ASN A CA 1
ATOM 2956 C C . ASN A 1 385 ? 15.015 -28.611 94.542 1.00 37.50 568 ASN A C 1
ATOM 2957 O O . ASN A 1 385 ? 15.467 -29.752 94.412 1.00 34.95 568 ASN A O 1
ATOM 2962 N N . LYS A 1 386 ? 13.720 -28.333 94.462 1.00 36.77 569 LYS A N 1
ATOM 2963 C CA . LYS A 1 386 ? 12.727 -29.375 94.242 1.00 38.65 569 LYS A CA 1
ATOM 2964 C C . LYS A 1 386 ? 12.071 -29.291 92.871 1.00 37.79 569 LYS A C 1
ATOM 2965 O O . LYS A 1 386 ? 11.340 -30.195 92.480 1.00 39.44 569 LYS A O 1
ATOM 2971 N N . ASN A 1 387 ? 12.333 -28.218 92.136 1.00 36.65 570 ASN A N 1
ATOM 2972 C CA . ASN A 1 387 ? 11.720 -28.049 90.821 1.00 36.06 570 ASN A CA 1
ATOM 2973 C C . ASN A 1 387 ? 12.703 -28.231 89.668 1.00 35.57 570 ASN A C 1
ATOM 2974 O O . ASN A 1 387 ? 13.751 -27.600 89.630 1.00 34.48 570 ASN A O 1
ATOM 2979 N N . PRO A 1 388 ? 12.359 -29.099 88.705 1.00 35.44 571 PRO A N 1
ATOM 2980 C CA . PRO A 1 388 ? 13.187 -29.388 87.532 1.00 35.56 571 PRO A CA 1
ATOM 2981 C C . PRO A 1 388 ? 13.074 -28.356 86.402 1.00 37.34 571 PRO A C 1
ATOM 2982 O O . PRO A 1 388 ? 13.982 -28.253 85.575 1.00 34.96 571 PRO A O 1
ATOM 2986 N N . CYS A 1 389 ? 11.968 -27.611 86.353 1.00 37.88 572 CYS A N 1
ATOM 2987 C CA . CYS A 1 389 ? 11.767 -26.600 85.303 1.00 41.37 572 CYS A CA 1
ATOM 2988 C C . CYS A 1 389 ? 11.598 -25.179 85.844 1.00 38.27 572 CYS A C 1
ATOM 2989 O O . CYS A 1 389 ? 10.614 -24.877 86.524 1.00 36.71 572 CYS A O 1
ATOM 2992 N N . ASN A 1 390 ? 12.541 -24.301 85.514 1.00 37.24 573 ASN A N 1
ATOM 2993 C CA . ASN A 1 390 ? 12.470 -22.906 85.956 1.00 38.61 573 ASN A CA 1
ATOM 2994 C C . ASN A 1 390 ? 12.741 -21.989 84.775 1.00 38.63 573 ASN A C 1
ATOM 2995 O O . ASN A 1 390 ? 13.529 -22.330 83.892 1.00 38.73 573 ASN A O 1
ATOM 3000 N N . ILE A 1 391 ? 12.092 -20.829 84.750 1.00 38.42 574 ILE A N 1
ATOM 3001 C CA . ILE A 1 391 ? 12.295 -19.888 83.655 1.00 37.69 574 ILE A CA 1
ATOM 3002 C C . ILE A 1 391 ? 12.493 -18.454 84.125 1.00 38.65 574 ILE A C 1
ATOM 3003 O O . ILE A 1 391 ? 12.109 -18.086 85.237 1.00 39.61 574 ILE A O 1
ATOM 3008 N N . TYR A 1 392 ? 13.100 -17.650 83.261 1.00 37.88 575 TYR A N 1
ATOM 3009 C CA . TYR A 1 392 ? 13.366 -16.249 83.543 1.00 35.64 575 TYR A CA 1
ATOM 3010 C C . TYR A 1 392 ? 12.331 -15.453 82.753 1.00 36.74 575 TYR A C 1
ATOM 3011 O O . TYR A 1 392 ? 12.217 -15.609 81.537 1.00 35.26 575 TYR A O 1
ATOM 3020 N N . TYR A 1 393 ? 11.574 -14.607 83.444 1.00 35.17 576 TYR A N 1
ATOM 3021 C CA . TYR A 1 393 ? 10.550 -13.810 82.783 1.00 36.36 576 TYR A CA 1
ATOM 3022 C C . TYR A 1 393 ? 10.588 -12.340 83.198 1.00 37.89 576 TYR A C 1
ATOM 3023 O O . TYR A 1 393 ? 10.751 -12.008 84.375 1.00 40.14 576 TYR A O 1
ATOM 3032 N N . SER A 1 394 ? 10.428 -11.461 82.222 1.00 36.26 577 SER A N 1
ATOM 3033 C CA . SER A 1 394 ? 10.420 -10.031 82.486 1.00 36.62 577 SER A CA 1
ATOM 3034 C C . SER A 1 394 ? 9.180 -9.402 81.867 1.00 35.68 577 SER A C 1
ATOM 3035 O O . SER A 1 394 ? 9.067 -9.314 80.651 1.00 34.57 577 SER A O 1
ATOM 3038 N N . PRO A 1 395 ? 8.230 -8.958 82.698 1.00 37.98 578 PRO A N 1
ATOM 3039 C CA . PRO A 1 395 ? 7.030 -8.347 82.125 1.00 42.45 578 PRO A CA 1
ATOM 3040 C C . PRO A 1 395 ? 7.388 -7.109 81.307 1.00 48.18 578 PRO A C 1
ATOM 3041 O O . PRO A 1 395 ? 6.572 -6.600 80.540 1.00 48.99 578 PRO A O 1
ATOM 3045 N N . ASN A 1 396 ? 8.621 -6.636 81.482 1.00 53.62 579 ASN A N 1
ATOM 3046 C CA . ASN A 1 396 ? 9.128 -5.468 80.762 1.00 57.95 579 ASN A CA 1
ATOM 3047 C C . ASN A 1 396 ? 9.411 -5.836 79.297 1.00 59.03 579 ASN A C 1
ATOM 3048 O O . ASN A 1 396 ? 8.996 -5.125 78.378 1.00 60.92 579 ASN A O 1
ATOM 3053 N N . ASP A 1 397 ? 10.123 -6.947 79.099 1.00 58.86 580 ASP A N 1
ATOM 3054 C CA . ASP A 1 397 ? 10.482 -7.460 77.774 1.00 56.59 580 ASP A CA 1
ATOM 3055 C C . ASP A 1 397 ? 10.307 -8.982 77.801 1.00 53.59 580 ASP A C 1
ATOM 3056 O O . ASP A 1 397 ? 11.180 -9.713 78.271 1.00 53.18 580 ASP A O 1
ATOM 3061 N N . GLU A 1 398 ? 9.180 -9.460 77.288 1.00 50.56 581 GLU A N 1
ATOM 3062 C CA . GLU A 1 398 ? 8.888 -10.888 77.290 1.00 48.70 581 GLU A CA 1
ATOM 3063 C C . GLU A 1 398 ? 9.871 -11.760 76.521 1.00 46.19 581 GLU A C 1
ATOM 3064 O O . GLU A 1 398 ? 9.892 -12.973 76.692 1.00 44.30 581 GLU A O 1
ATOM 3070 N N . ASP A 1 399 ? 10.689 -11.144 75.680 1.00 46.59 582 ASP A N 1
ATOM 3071 C CA . ASP A 1 399 ? 11.657 -11.883 74.880 1.00 45.63 582 ASP A CA 1
ATOM 3072 C C . ASP A 1 399 ? 12.859 -12.277 75.740 1.00 43.22 582 ASP A C 1
ATOM 3073 O O . ASP A 1 399 ? 13.588 -13.223 75.431 1.00 38.90 582 ASP A O 1
ATOM 3078 N N . LYS A 1 400 ? 13.062 -11.534 76.821 1.00 38.67 583 LYS A N 1
ATOM 3079 C CA . LYS A 1 400 ? 14.156 -11.812 77.730 1.00 36.96 583 LYS A CA 1
ATOM 3080 C C . LYS A 1 400 ? 13.864 -13.163 78.375 1.00 37.10 583 LYS A C 1
ATOM 3081 O O . LYS A 1 400 ? 12.782 -13.376 78.924 1.00 37.32 583 LYS A O 1
ATOM 3087 N N . GLY A 1 401 ? 14.814 -14.085 78.287 1.00 36.24 584 GLY A N 1
ATOM 3088 C CA . GLY A 1 401 ? 14.609 -15.397 78.869 1.00 35.68 584 GLY A CA 1
ATOM 3089 C C . GLY A 1 401 ? 14.319 -16.468 77.833 1.00 37.30 584 GLY A C 1
ATOM 3090 O O . GLY A 1 401 ? 14.265 -17.658 78.165 1.00 36.99 584 GLY A O 1
ATOM 3091 N N . MET A 1 402 ? 14.125 -16.052 76.583 1.00 35.25 585 MET A N 1
ATOM 3092 C CA . MET A 1 402 ? 13.852 -16.989 75.492 1.00 35.27 585 MET A CA 1
ATOM 3093 C C . MET A 1 402 ? 15.178 -17.458 74.892 1.00 35.88 585 MET A C 1
ATOM 3094 O O . MET A 1 402 ? 16.177 -16.735 74.940 1.00 37.05 585 MET A O 1
ATOM 3099 N N . VAL A 1 403 ? 15.192 -18.669 74.337 1.00 34.10 586 VAL A N 1
ATOM 3100 C CA . VAL A 1 403 ? 16.402 -19.211 73.721 1.00 35.80 586 VAL A CA 1
ATOM 3101 C C . VAL A 1 403 ? 16.938 -18.226 72.680 1.00 35.66 586 VAL A C 1
ATOM 3102 O O . VAL A 1 403 ? 16.201 -17.760 71.813 1.00 35.04 586 VAL A O 1
ATOM 3106 N N . LEU A 1 404 ? 18.228 -17.920 72.768 1.00 37.42 587 LEU A N 1
ATOM 3107 C CA . LEU A 1 404 ? 18.857 -16.978 71.847 1.00 37.18 587 LEU A CA 1
ATOM 3108 C C . LEU A 1 404 ? 18.858 -17.458 70.399 1.00 40.44 587 LEU A C 1
ATOM 3109 O O . LEU A 1 404 ? 18.854 -18.660 70.125 1.00 41.01 587 LEU A O 1
ATOM 3114 N N . PRO A 1 405 ? 18.858 -16.511 69.444 1.00 41.84 588 PRO A N 1
ATOM 3115 C CA . PRO A 1 405 ? 18.865 -16.878 68.026 1.00 40.08 588 PRO A CA 1
ATOM 3116 C C . PRO A 1 405 ? 20.170 -17.599 67.700 1.00 40.75 588 PRO A C 1
ATOM 3117 O O . PRO A 1 405 ? 21.205 -17.320 68.306 1.00 40.28 588 PRO A O 1
ATOM 3121 N N . GLY A 1 406 ? 20.115 -18.530 66.754 1.00 40.22 589 GLY A N 1
ATOM 3122 C CA . GLY A 1 406 ? 21.312 -19.257 66.380 1.00 39.72 589 GLY A CA 1
ATOM 3123 C C . GLY A 1 406 ? 21.743 -20.315 67.380 1.00 38.26 589 GLY A C 1
ATOM 3124 O O . GLY A 1 406 ? 22.736 -21.006 67.163 1.00 36.73 589 GLY A O 1
ATOM 3125 N N . THR A 1 407 ? 21.006 -20.452 68.476 1.00 39.21 590 THR A N 1
ATOM 3126 C CA . THR A 1 407 ? 21.358 -21.454 69.475 1.00 41.98 590 THR A CA 1
ATOM 3127 C C . THR A 1 407 ? 21.131 -22.858 68.922 1.00 41.92 590 THR A C 1
ATOM 3128 O O . THR A 1 407 ? 20.108 -23.127 68.287 1.00 42.47 590 THR A O 1
ATOM 3132 N N . LYS A 1 408 ? 22.083 -23.750 69.166 1.00 41.87 591 LYS A N 1
ATOM 3133 C CA . LYS A 1 408 ? 21.979 -25.128 68.704 1.00 43.73 591 LYS A CA 1
ATOM 3134 C C . LYS A 1 408 ? 20.819 -25.843 69.408 1.00 47.06 591 LYS A C 1
ATOM 3135 O O . LYS A 1 408 ? 20.822 -25.986 70.635 1.00 44.75 591 LYS A O 1
ATOM 3141 N N . CYS A 1 409 ? 19.833 -26.281 68.627 1.00 51.84 592 CYS A N 1
ATOM 3142 C CA . CYS A 1 409 ? 18.653 -26.971 69.152 1.00 56.19 592 CYS A CA 1
ATOM 3143 C C . CYS A 1 409 ? 18.629 -28.458 68.820 1.00 57.51 592 CYS A C 1
ATOM 3144 O O . CYS A 1 409 ? 17.860 -29.215 69.406 1.00 56.96 592 CYS A O 1
ATOM 3147 N N . ALA A 1 410 ? 19.468 -28.877 67.879 1.00 62.12 593 ALA A N 1
ATOM 3148 C CA . ALA A 1 410 ? 19.527 -30.281 67.481 1.00 67.42 593 ALA A CA 1
ATOM 3149 C C . ALA A 1 410 ? 20.854 -30.622 66.807 1.00 70.04 593 ALA A C 1
ATOM 3150 O O . ALA A 1 410 ? 21.625 -29.731 66.455 1.00 71.60 593 ALA A O 1
ATOM 3152 N N . ASP A 1 411 ? 21.101 -31.920 66.627 1.00 72.41 594 ASP A N 1
ATOM 3153 C CA . ASP A 1 411 ? 22.332 -32.417 66.016 1.00 75.15 594 ASP A CA 1
ATOM 3154 C C . ASP A 1 411 ? 23.000 -31.443 65.054 1.00 77.04 594 ASP A C 1
ATOM 3155 O O . ASP A 1 411 ? 24.194 -31.170 65.176 1.00 80.44 594 ASP A O 1
ATOM 3160 N N . ARG A 1 412 ? 22.240 -30.923 64.095 1.00 75.44 595 ARG A N 1
ATOM 3161 C CA . ARG A 1 412 ? 22.798 -29.985 63.130 1.00 74.26 595 ARG A CA 1
ATOM 3162 C C . ARG A 1 412 ? 21.784 -28.908 62.779 1.00 71.27 595 ARG A C 1
ATOM 3163 O O . ARG A 1 412 ? 21.618 -28.552 61.612 1.00 69.54 595 ARG A O 1
ATOM 3171 N N . LYS A 1 413 ? 21.107 -28.392 63.800 1.00 68.90 596 LYS A N 1
ATOM 3172 C CA . LYS A 1 413 ? 20.107 -27.347 63.606 1.00 66.65 596 LYS A CA 1
ATOM 3173 C C . LYS A 1 413 ? 20.231 -26.259 64.676 1.00 62.90 596 LYS A C 1
ATOM 3174 O O . LYS A 1 413 ? 20.799 -26.486 65.742 1.00 61.77 596 LYS A O 1
ATOM 3180 N N . ALA A 1 414 ? 19.705 -25.075 64.378 1.00 58.35 597 ALA A N 1
ATOM 3181 C CA . ALA A 1 414 ? 19.754 -23.957 65.316 1.00 55.68 597 ALA A CA 1
ATOM 3182 C C . ALA A 1 414 ? 18.465 -23.148 65.239 1.00 54.96 597 ALA A C 1
ATOM 3183 O O . ALA A 1 414 ? 17.785 -23.138 64.212 1.00 54.71 597 ALA A O 1
ATOM 3185 N N . CYS A 1 415 ? 18.138 -22.462 66.328 1.00 53.01 598 CYS A N 1
ATOM 3186 C CA . CYS A 1 415 ? 16.916 -21.673 66.383 1.00 56.84 598 CYS A CA 1
ATOM 3187 C C . CYS A 1 415 ? 16.913 -20.464 65.457 1.00 59.53 598 CYS A C 1
ATOM 3188 O O . CYS A 1 415 ? 17.881 -19.704 65.401 1.00 61.18 598 CYS A O 1
ATOM 3191 N N . SER A 1 416 ? 15.812 -20.292 64.733 1.00 62.57 599 SER A N 1
ATOM 3192 C CA . SER A 1 416 ? 15.661 -19.177 63.805 1.00 64.68 599 SER A CA 1
ATOM 3193 C C . SER A 1 416 ? 14.623 -18.204 64.352 1.00 65.91 599 SER A C 1
ATOM 3194 O O . SER A 1 416 ? 14.951 -17.302 65.122 1.00 68.05 599 SER A O 1
ATOM 3197 N N . ASN A 1 417 ? 13.371 -18.384 63.956 1.00 66.62 600 ASN A N 1
ATOM 3198 C CA . ASN A 1 417 ? 12.303 -17.517 64.430 1.00 69.96 600 ASN A CA 1
ATOM 3199 C C . ASN A 1 417 ? 11.357 -18.372 65.249 1.00 70.43 600 ASN A C 1
ATOM 3200 O O . ASN A 1 417 ? 10.187 -18.535 64.901 1.00 69.91 600 ASN A O 1
ATOM 3205 N N . GLY A 1 418 ? 11.876 -18.920 66.343 1.00 70.53 601 GLY A N 1
ATOM 3206 C CA . GLY A 1 418 ? 11.071 -19.778 67.186 1.00 70.70 601 GLY A CA 1
ATOM 3207 C C . GLY A 1 418 ? 10.913 -21.120 66.499 1.00 70.58 601 GLY A C 1
ATOM 3208 O O . GLY A 1 418 ? 9.937 -21.833 66.722 1.00 71.86 601 GLY A O 1
ATOM 3209 N N . GLN A 1 419 ? 11.880 -21.452 65.647 1.00 69.79 602 GLN A N 1
ATOM 3210 C CA . GLN A 1 419 ? 11.864 -22.709 64.910 1.00 68.85 602 GLN A CA 1
ATOM 3211 C C . GLN A 1 419 ? 13.260 -23.302 64.820 1.00 68.08 602 GLN A C 1
ATOM 3212 O O . GLN A 1 419 ? 14.236 -22.586 64.610 1.00 66.60 602 GLN A O 1
ATOM 3218 N N . CYS A 1 420 ? 13.345 -24.618 64.980 1.00 69.52 603 CYS A N 1
ATOM 3219 C CA . CYS A 1 420 ? 14.621 -25.312 64.914 1.00 73.11 603 CYS A CA 1
ATOM 3220 C C . CYS A 1 420 ? 14.873 -25.722 63.467 1.00 73.60 603 CYS A C 1
ATOM 3221 O O . CYS A 1 420 ? 14.362 -26.736 63.001 1.00 75.32 603 CYS A O 1
ATOM 3224 N N . VAL A 1 421 ? 15.663 -24.916 62.763 1.00 75.24 604 VAL A N 1
ATOM 3225 C CA . VAL A 1 421 ? 15.970 -25.159 61.355 1.00 75.99 604 VAL A CA 1
ATOM 3226 C C . VAL A 1 421 ? 17.371 -25.725 61.144 1.00 77.84 604 VAL A C 1
ATOM 3227 O O . VAL A 1 421 ? 18.243 -25.579 62.000 1.00 77.26 604 VAL A O 1
ATOM 3231 N N . ASP A 1 422 ? 17.579 -26.361 59.991 1.00 81.17 605 ASP A N 1
ATOM 3232 C CA . ASP A 1 422 ? 18.872 -26.948 59.645 1.00 83.47 605 ASP A CA 1
ATOM 3233 C C . ASP A 1 422 ? 19.943 -25.884 59.486 1.00 83.50 605 ASP A C 1
ATOM 3234 O O . ASP A 1 422 ? 19.695 -24.815 58.930 1.00 82.49 605 ASP A O 1
ATOM 3239 N N . VAL A 1 423 ? 21.138 -26.191 59.971 1.00 84.84 606 VAL A N 1
ATOM 3240 C CA . VAL A 1 423 ? 22.253 -25.263 59.895 1.00 87.09 606 VAL A CA 1
ATOM 3241 C C . VAL A 1 423 ? 22.916 -25.336 58.519 1.00 88.68 606 VAL A C 1
ATOM 3242 O O . VAL A 1 423 ? 23.871 -24.611 58.236 1.00 88.82 606 VAL A O 1
ATOM 3246 N N . THR A 1 424 ? 22.398 -26.214 57.664 1.00 90.75 607 THR A N 1
ATOM 3247 C CA . THR A 1 424 ? 22.933 -26.386 56.316 1.00 92.44 607 THR A CA 1
ATOM 3248 C C . THR A 1 424 ? 22.309 -25.386 55.344 1.00 92.92 607 THR A C 1
ATOM 3249 O O . THR A 1 424 ? 22.538 -25.450 54.137 1.00 93.19 607 THR A O 1
ATOM 3253 N N . THR A 1 425 ? 21.516 -24.468 55.884 1.00 93.51 608 THR A N 1
ATOM 3254 C CA . THR A 1 425 ? 20.861 -23.436 55.090 1.00 93.77 608 THR A CA 1
ATOM 3255 C C . THR A 1 425 ? 21.438 -22.086 55.504 1.00 94.75 608 THR A C 1
ATOM 3256 O O . THR A 1 425 ? 21.606 -21.818 56.692 1.00 94.99 608 THR A O 1
ATOM 3260 N N . PRO A 1 426 ? 21.750 -21.221 54.528 1.00 95.41 609 PRO A N 1
ATOM 3261 C CA . PRO A 1 426 ? 22.311 -19.909 54.865 1.00 96.22 609 PRO A CA 1
ATOM 3262 C C . PRO A 1 426 ? 21.434 -19.120 55.839 1.00 96.91 609 PRO A C 1
ATOM 3263 O O . PRO A 1 426 ? 20.242 -18.919 55.596 1.00 96.67 609 PRO A O 1
ATOM 3267 N N . TYR A 1 427 ? 22.037 -18.687 56.944 1.00 96.71 610 TYR A N 1
ATOM 3268 C CA . TYR A 1 427 ? 21.327 -17.916 57.964 1.00 96.59 610 TYR A CA 1
ATOM 3269 C C . TYR A 1 427 ? 22.301 -17.013 58.722 1.00 96.86 610 TYR A C 1
ATOM 3270 O O . TYR A 1 427 ? 22.003 -15.805 58.854 1.00 97.70 610 TYR A O 1
ATOM 3280 N N . SER B 1 2 ? 39.328 74.094 107.540 1.00 98.37 185 SER B N 1
ATOM 3281 C CA . SER B 1 2 ? 40.303 74.751 106.622 1.00 99.30 185 SER B CA 1
ATOM 3282 C C . SER B 1 2 ? 39.791 74.763 105.180 1.00 98.50 185 SER B C 1
ATOM 3283 O O . SER B 1 2 ? 39.328 75.793 104.684 1.00 98.90 185 SER B O 1
ATOM 3286 N N . ASN B 1 3 ? 39.875 73.617 104.513 1.00 96.71 186 ASN B N 1
ATOM 3287 C CA . ASN B 1 3 ? 39.414 73.500 103.135 1.00 94.06 186 ASN B CA 1
ATOM 3288 C C . ASN B 1 3 ? 37.921 73.184 103.138 1.00 90.43 186 ASN B C 1
ATOM 3289 O O . ASN B 1 3 ? 37.193 73.543 102.210 1.00 89.39 186 ASN B O 1
ATOM 3294 N N . LEU B 1 4 ? 37.479 72.513 104.196 1.00 85.44 187 LEU B N 1
ATOM 3295 C CA . LEU B 1 4 ? 36.082 72.126 104.348 1.00 81.37 187 LEU B CA 1
ATOM 3296 C C . LEU B 1 4 ? 35.367 73.056 105.327 1.00 78.94 187 LEU B C 1
ATOM 3297 O O . LEU B 1 4 ? 35.951 73.498 106.315 1.00 79.79 187 LEU B O 1
ATOM 3302 N N . THR B 1 5 ? 34.103 73.351 105.050 1.00 75.37 188 THR B N 1
ATOM 3303 C CA . THR B 1 5 ? 33.325 74.218 105.926 1.00 73.30 188 THR B CA 1
ATOM 3304 C C . THR B 1 5 ? 33.013 73.464 107.217 1.00 73.04 188 THR B C 1
ATOM 3305 O O . THR B 1 5 ? 33.063 72.236 107.260 1.00 71.87 188 THR B O 1
ATOM 3309 N N . PRO B 1 6 ? 32.696 74.195 108.293 1.00 72.46 189 PRO B N 1
ATOM 3310 C CA . PRO B 1 6 ? 32.379 73.544 109.568 1.00 71.93 189 PRO B CA 1
ATOM 3311 C C . PRO B 1 6 ? 31.211 72.573 109.400 1.00 70.88 189 PRO B C 1
ATOM 3312 O O . PRO B 1 6 ? 31.013 71.667 110.212 1.00 70.87 189 PRO B O 1
ATOM 3316 N N . GLU B 1 7 ? 30.437 72.777 108.337 1.00 68.12 190 GLU B N 1
ATOM 3317 C CA . GLU B 1 7 ? 29.295 71.919 108.042 1.00 65.71 190 GLU B CA 1
ATOM 3318 C C . GLU B 1 7 ? 29.788 70.597 107.456 1.00 63.13 190 GLU B C 1
ATOM 3319 O O . GLU B 1 7 ? 29.400 69.524 107.917 1.00 60.84 190 GLU B O 1
ATOM 3325 N N . GLN B 1 8 ? 30.642 70.680 106.439 1.00 59.83 191 GLN B N 1
ATOM 3326 C CA . GLN B 1 8 ? 31.198 69.487 105.806 1.00 60.47 191 GLN B CA 1
ATOM 3327 C C . GLN B 1 8 ? 31.997 68.680 106.819 1.00 60.50 191 GLN B C 1
ATOM 3328 O O . GLN B 1 8 ? 31.802 67.471 106.962 1.00 59.36 191 GLN B O 1
ATOM 3334 N N . GLN B 1 9 ? 32.902 69.360 107.511 1.00 60.49 192 GLN B N 1
ATOM 3335 C CA . GLN B 1 9 ? 33.742 68.720 108.511 1.00 60.65 192 GLN B CA 1
ATOM 3336 C C . GLN B 1 9 ? 32.869 67.962 109.505 1.00 58.82 192 GLN B C 1
ATOM 3337 O O . GLN B 1 9 ? 33.126 66.802 109.813 1.00 58.06 192 GLN B O 1
ATOM 3343 N N . ARG B 1 10 ? 31.829 68.627 109.998 1.00 58.83 193 ARG B N 1
ATOM 3344 C CA . ARG B 1 10 ? 30.913 68.025 110.962 1.00 57.92 193 ARG B CA 1
ATOM 3345 C C . ARG B 1 10 ? 30.184 66.809 110.380 1.00 55.09 193 ARG B C 1
ATOM 3346 O O . ARG B 1 10 ? 29.982 65.808 111.069 1.00 53.41 193 ARG B O 1
ATOM 3354 N N . TYR B 1 11 ? 29.798 66.903 109.112 1.00 52.13 194 TYR B N 1
ATOM 3355 C CA . TYR B 1 11 ? 29.100 65.819 108.431 1.00 49.88 194 TYR B CA 1
ATOM 3356 C C . TYR B 1 11 ? 29.995 64.582 108.308 1.00 49.75 194 TYR B C 1
ATOM 3357 O O . TYR B 1 11 ? 29.551 63.458 108.542 1.00 48.83 194 TYR B O 1
ATOM 3366 N N . LEU B 1 12 ? 31.256 64.791 107.947 1.00 47.72 195 LEU B N 1
ATOM 3367 C CA . LEU B 1 12 ? 32.198 63.686 107.791 1.00 47.28 195 LEU B CA 1
ATOM 3368 C C . LEU B 1 12 ? 32.481 62.937 109.093 1.00 48.92 195 LEU B C 1
ATOM 3369 O O . LEU B 1 12 ? 32.665 61.720 109.085 1.00 48.63 195 LEU B O 1
ATOM 3374 N N . ASN B 1 13 ? 32.529 63.664 110.204 1.00 49.13 196 ASN B N 1
ATOM 3375 C CA . ASN B 1 13 ? 32.805 63.046 111.491 1.00 52.44 196 ASN B CA 1
ATOM 3376 C C . ASN B 1 13 ? 31.594 62.339 112.073 1.00 51.39 196 ASN B C 1
ATOM 3377 O O . ASN B 1 13 ? 31.708 61.612 113.059 1.00 52.26 196 ASN B O 1
ATOM 3382 N N . ALA B 1 14 ? 30.434 62.554 111.471 1.00 50.26 197 ALA B N 1
ATOM 3383 C CA . ALA B 1 14 ? 29.222 61.911 111.956 1.00 48.75 197 ALA B CA 1
ATOM 3384 C C . ALA B 1 14 ? 29.267 60.437 111.589 1.00 49.73 197 ALA B C 1
ATOM 3385 O O . ALA B 1 14 ? 29.875 60.055 110.588 1.00 49.02 197 ALA B O 1
ATOM 3387 N N . LYS B 1 15 ? 28.638 59.609 112.412 1.00 50.92 198 LYS B N 1
ATOM 3388 C CA . LYS B 1 15 ? 28.596 58.179 112.144 1.00 50.77 198 LYS B CA 1
ATOM 3389 C C . LYS B 1 15 ? 27.580 57.969 111.027 1.00 47.92 198 LYS B C 1
ATOM 3390 O O . LYS B 1 15 ? 26.517 58.594 111.027 1.00 48.21 198 LYS B O 1
ATOM 3396 N N . LYS B 1 16 ? 27.917 57.116 110.064 1.00 43.48 199 LYS B N 1
ATOM 3397 C CA . LYS B 1 16 ? 27.018 56.862 108.942 1.00 40.24 199 LYS B CA 1
ATOM 3398 C C . LYS B 1 16 ? 26.263 55.550 109.089 1.00 38.28 199 LYS B C 1
ATOM 3399 O O . LYS B 1 16 ? 26.774 54.590 109.666 1.00 38.42 199 LYS B O 1
ATOM 3405 N N . TYR B 1 17 ? 25.041 55.521 108.565 1.00 36.78 200 TYR B N 1
ATOM 3406 C CA . TYR B 1 17 ? 24.207 54.326 108.621 1.00 39.10 200 TYR B CA 1
ATOM 3407 C C . TYR B 1 17 ? 23.452 54.113 107.315 1.00 38.91 200 TYR B C 1
ATOM 3408 O O . TYR B 1 17 ? 22.746 55.004 106.847 1.00 42.24 200 TYR B O 1
ATOM 3417 N N . VAL B 1 18 ? 23.590 52.937 106.722 1.00 36.41 201 VAL B N 1
ATOM 3418 C CA . VAL B 1 18 ? 22.849 52.650 105.512 1.00 30.09 201 VAL B CA 1
ATOM 3419 C C . VAL B 1 18 ? 21.704 51.721 105.892 1.00 31.31 201 VAL B C 1
ATOM 3420 O O . VAL B 1 18 ? 21.912 50.540 106.170 1.00 33.61 201 VAL B O 1
ATOM 3424 N N . LYS B 1 19 ? 20.499 52.276 105.946 1.00 29.52 202 LYS B N 1
ATOM 3425 C CA . LYS B 1 19 ? 19.316 51.502 106.290 1.00 29.74 202 LYS B CA 1
ATOM 3426 C C . LYS B 1 19 ? 18.892 50.772 105.019 1.00 31.42 202 LYS B C 1
ATOM 3427 O O . LYS B 1 19 ? 18.212 51.326 104.152 1.00 31.40 202 LYS B O 1
ATOM 3433 N N . LEU B 1 20 ? 19.325 49.520 104.931 1.00 29.32 203 LEU B N 1
ATOM 3434 C CA . LEU B 1 20 ? 19.090 48.654 103.785 1.00 30.33 203 LEU B CA 1
ATOM 3435 C C . LEU B 1 20 ? 17.792 47.848 103.778 1.00 31.87 203 LEU B C 1
ATOM 3436 O O . LEU B 1 20 ? 17.353 47.317 104.803 1.00 33.33 203 LEU B O 1
ATOM 3441 N N . PHE B 1 21 ? 17.186 47.770 102.602 1.00 29.38 204 PHE B N 1
ATOM 3442 C CA . PHE B 1 21 ? 15.975 46.997 102.406 1.00 28.37 204 PHE B CA 1
ATOM 3443 C C . PHE B 1 21 ? 16.336 45.988 101.315 1.00 27.59 204 PHE B C 1
ATOM 3444 O O . PHE B 1 21 ? 16.745 46.381 100.220 1.00 25.19 204 PHE B O 1
ATOM 3452 N N . LEU B 1 22 ? 16.201 44.700 101.611 1.00 28.33 205 LEU B N 1
ATOM 3453 C CA . LEU B 1 22 ? 16.533 43.658 100.637 1.00 28.23 205 LEU B CA 1
ATOM 3454 C C . LEU B 1 22 ? 15.321 42.951 100.066 1.00 26.87 205 LEU B C 1
ATOM 3455 O O . LEU B 1 22 ? 14.364 42.667 100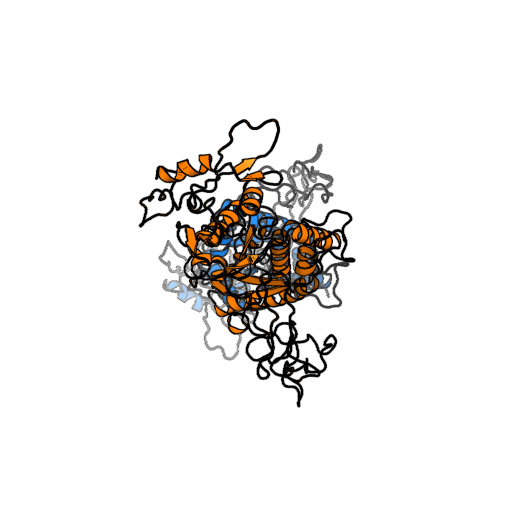.786 1.00 29.42 205 LEU B O 1
ATOM 3460 N N . VAL B 1 23 ? 15.383 42.658 98.769 1.00 26.26 206 VAL B N 1
ATOM 3461 C CA . VAL B 1 23 ? 14.303 41.959 98.072 1.00 28.02 206 VAL B CA 1
ATOM 3462 C C . VAL B 1 23 ? 14.838 40.726 97.341 1.00 29.65 206 VAL B C 1
ATOM 3463 O O . VAL B 1 23 ? 15.854 40.801 96.651 1.00 28.49 206 VAL B O 1
ATOM 3467 N N . ALA B 1 24 ? 14.159 39.595 97.504 1.00 28.13 207 ALA B N 1
ATOM 3468 C CA . ALA B 1 24 ? 14.539 38.352 96.833 1.00 28.61 207 ALA B CA 1
ATOM 3469 C C . ALA B 1 24 ? 13.428 38.096 95.821 1.00 30.08 207 ALA B C 1
ATOM 3470 O O . ALA B 1 24 ? 12.248 38.215 96.155 1.00 31.42 207 ALA B O 1
ATOM 3472 N N . ASP B 1 25 ? 13.791 37.750 94.588 1.00 28.91 208 ASP B N 1
ATOM 3473 C CA . ASP B 1 25 ? 12.779 37.548 93.556 1.00 28.61 208 ASP B CA 1
ATOM 3474 C C . ASP B 1 25 ? 12.166 36.152 93.516 1.00 27.84 208 ASP B C 1
ATOM 3475 O O . ASP B 1 25 ? 12.538 35.273 94.292 1.00 24.18 208 ASP B O 1
ATOM 3480 N N . TYR B 1 26 ? 11.208 35.967 92.615 1.00 28.94 209 TYR B N 1
ATOM 3481 C CA . TYR B 1 26 ? 10.508 34.695 92.480 1.00 26.90 209 TYR B CA 1
ATOM 3482 C C . TYR B 1 26 ? 11.456 33.526 92.265 1.00 27.13 209 TYR B C 1
ATOM 3483 O O . TYR B 1 26 ? 11.291 32.473 92.883 1.00 28.20 209 TYR B O 1
ATOM 3492 N N . ILE B 1 27 ? 12.449 33.707 91.394 1.00 27.74 210 ILE B N 1
ATOM 3493 C CA . ILE B 1 27 ? 13.421 32.648 91.119 1.00 27.47 210 ILE B CA 1
ATOM 3494 C C . ILE B 1 27 ? 14.206 32.278 92.386 1.00 30.17 210 ILE B C 1
ATOM 3495 O O . ILE B 1 27 ? 14.576 31.114 92.574 1.00 29.39 210 ILE B O 1
ATOM 3500 N N . MET B 1 28 ? 14.468 33.263 93.249 1.00 27.30 211 MET B N 1
ATOM 3501 C CA . MET B 1 28 ? 15.187 32.994 94.496 1.00 25.59 211 MET B CA 1
ATOM 3502 C C . MET B 1 28 ? 14.373 32.027 95.346 1.00 24.72 211 MET B C 1
ATOM 3503 O O . MET B 1 28 ? 14.913 31.083 95.918 1.00 25.77 211 MET B O 1
ATOM 3508 N N . TYR B 1 29 ? 13.067 32.277 95.410 1.00 24.87 212 TYR B N 1
ATOM 3509 C CA . TYR B 1 29 ? 12.137 31.458 96.177 1.00 26.98 212 TYR B CA 1
ATOM 3510 C C . TYR B 1 29 ? 12.111 30.017 95.675 1.00 28.72 212 TYR B C 1
ATOM 3511 O O . TYR B 1 29 ? 12.119 29.087 96.472 1.00 28.95 212 TYR B O 1
ATOM 3520 N N . LEU B 1 30 ? 12.060 29.833 94.356 1.00 29.40 213 LEU B N 1
ATOM 3521 C CA . LEU B 1 30 ? 12.055 28.488 93.781 1.00 28.95 213 LEU B CA 1
ATOM 3522 C C . LEU B 1 30 ? 13.416 27.833 94.009 1.00 29.23 213 LEU B C 1
ATOM 3523 O O . LEU B 1 30 ? 13.512 26.711 94.510 1.00 28.09 213 LEU B O 1
ATOM 3528 N N . LYS B 1 31 ? 14.467 28.561 93.648 1.00 31.61 214 LYS B N 1
ATOM 3529 C CA . LYS B 1 31 ? 15.838 28.086 93.791 1.00 27.53 214 LYS B CA 1
ATOM 3530 C C . LYS B 1 31 ? 16.113 27.475 95.157 1.00 28.36 214 LYS B C 1
ATOM 3531 O O . LYS B 1 31 ? 16.818 26.475 95.264 1.00 28.92 214 LYS B O 1
ATOM 3537 N N . TYR B 1 32 ? 15.553 28.063 96.208 1.00 28.76 215 TYR B N 1
ATOM 3538 C CA . TYR B 1 32 ? 15.784 27.524 97.537 1.00 30.74 215 TYR B CA 1
ATOM 3539 C C . TYR B 1 32 ? 14.663 26.621 98.056 1.00 33.63 215 TYR B C 1
ATOM 3540 O O . TYR B 1 32 ? 14.399 26.555 99.258 1.00 34.39 215 TYR B O 1
ATOM 3549 N N . GLY B 1 33 ? 14.024 25.916 97.125 1.00 35.14 216 GLY B N 1
ATOM 3550 C CA . GLY B 1 33 ? 12.975 24.968 97.462 1.00 33.91 216 GLY B CA 1
ATOM 3551 C C . GLY B 1 33 ? 11.664 25.485 98.011 1.00 35.11 216 GLY B C 1
ATOM 3552 O O . GLY B 1 33 ? 10.996 24.766 98.751 1.00 34.40 216 GLY B O 1
ATOM 3553 N N . ARG B 1 34 ? 11.281 26.704 97.643 1.00 37.11 217 ARG B N 1
ATOM 3554 C CA . ARG B 1 34 ? 10.029 27.291 98.129 1.00 37.85 217 ARG B CA 1
ATOM 3555 C C . ARG B 1 34 ? 10.043 27.294 99.656 1.00 36.33 217 ARG B C 1
ATOM 3556 O O . ARG B 1 34 ? 9.027 27.055 100.304 1.00 36.21 217 ARG B O 1
ATOM 3564 N N . ASN B 1 35 ? 11.215 27.569 100.219 1.00 34.95 218 ASN B N 1
ATOM 3565 C CA . ASN B 1 35 ? 11.409 27.580 101.658 1.00 34.67 218 ASN B CA 1
ATOM 3566 C C . ASN B 1 35 ? 11.774 28.990 102.117 1.00 34.36 218 ASN B C 1
ATOM 3567 O O . ASN B 1 35 ? 12.949 29.346 102.184 1.00 36.23 218 ASN B O 1
ATOM 3572 N N . LEU B 1 36 ? 10.763 29.795 102.429 1.00 34.16 219 LEU B N 1
ATOM 3573 C CA . LEU B 1 36 ? 10.987 31.162 102.875 1.00 30.62 219 LEU B CA 1
ATOM 3574 C C . LEU B 1 36 ? 12.043 31.212 103.973 1.00 31.06 219 LEU B C 1
ATOM 3575 O O . LEU B 1 36 ? 12.819 32.158 104.057 1.00 31.19 219 LEU B O 1
ATOM 3580 N N . THR B 1 37 ? 12.079 30.186 104.810 1.00 32.91 220 THR B N 1
ATOM 3581 C CA . THR B 1 37 ? 13.050 30.129 105.894 1.00 34.12 220 THR B CA 1
ATOM 3582 C C . THR B 1 37 ? 14.472 30.065 105.338 1.00 34.07 220 THR B C 1
ATOM 3583 O O . THR B 1 37 ? 15.395 30.662 105.899 1.00 32.90 220 THR B O 1
ATOM 3587 N N . ALA B 1 38 ? 14.640 29.337 104.236 1.00 31.46 221 ALA B N 1
ATOM 3588 C CA . ALA B 1 38 ? 15.946 29.187 103.602 1.00 28.99 221 ALA B CA 1
ATOM 3589 C C . ALA B 1 38 ? 16.354 30.472 102.875 1.00 28.96 221 ALA B C 1
ATOM 3590 O O . ALA B 1 38 ? 17.500 30.908 102.969 1.00 24.53 221 ALA B O 1
ATOM 3592 N N . VAL B 1 39 ? 15.416 31.072 102.149 1.00 26.89 222 VAL B N 1
ATOM 3593 C CA . VAL B 1 39 ? 15.708 32.307 101.434 1.00 30.87 222 VAL B CA 1
ATOM 3594 C C . VAL B 1 39 ? 16.097 33.389 102.439 1.00 33.09 222 VAL B C 1
ATOM 3595 O O . VAL B 1 39 ? 17.118 34.066 102.283 1.00 35.36 222 VAL B O 1
ATOM 3599 N N . ARG B 1 40 ? 15.281 33.536 103.474 1.00 33.63 223 ARG B N 1
ATOM 3600 C CA . ARG B 1 40 ? 15.520 34.528 104.513 1.00 37.83 223 ARG B CA 1
ATOM 3601 C C . ARG B 1 40 ? 16.899 34.327 105.142 1.00 38.48 223 ARG B C 1
ATOM 3602 O O . ARG B 1 40 ? 17.660 35.284 105.319 1.00 37.02 223 ARG B O 1
ATOM 3610 N N . THR B 1 41 ? 17.221 33.082 105.470 1.00 37.09 224 THR B N 1
ATOM 3611 C CA . THR B 1 41 ? 18.510 32.770 106.072 1.00 38.09 224 THR B CA 1
ATOM 3612 C C . THR B 1 41 ? 19.663 33.157 105.154 1.00 37.95 224 THR B C 1
ATOM 3613 O O . THR B 1 41 ? 20.648 33.745 105.597 1.00 39.07 224 THR B O 1
ATOM 3617 N N . ARG B 1 42 ? 19.540 32.817 103.876 1.00 36.54 225 ARG B N 1
ATOM 3618 C CA . ARG B 1 42 ? 20.561 33.146 102.894 1.00 35.51 225 ARG B CA 1
ATOM 3619 C C . ARG B 1 42 ? 20.809 34.660 102.940 1.00 37.85 225 ARG B C 1
ATOM 3620 O O . ARG B 1 42 ? 21.952 35.112 102.962 1.00 37.78 225 ARG B O 1
ATOM 3628 N N . MET B 1 43 ? 19.732 35.439 102.974 1.00 37.20 226 MET B N 1
ATOM 3629 C CA . MET B 1 43 ? 19.844 36.894 103.016 1.00 37.52 226 MET B CA 1
ATOM 3630 C C . MET B 1 43 ? 20.530 37.416 104.277 1.00 38.10 226 MET B C 1
ATOM 3631 O O . MET B 1 43 ? 21.304 38.381 104.219 1.00 34.73 226 MET B O 1
ATOM 3636 N N . TYR B 1 44 ? 20.246 36.786 105.416 1.00 35.79 227 TYR B N 1
ATOM 3637 C CA . TYR B 1 44 ? 20.864 37.200 106.669 1.00 35.53 227 TYR B CA 1
ATOM 3638 C C . TYR B 1 44 ? 22.365 36.973 106.571 1.00 36.40 227 TYR B C 1
ATOM 3639 O O . TYR B 1 44 ? 23.156 37.869 106.863 1.00 39.49 227 TYR B O 1
ATOM 3648 N N . ASP B 1 45 ? 22.756 35.775 106.153 1.00 34.63 228 ASP B N 1
ATOM 3649 C CA . ASP B 1 45 ? 24.172 35.456 106.027 1.00 33.96 228 ASP B CA 1
ATOM 3650 C C . ASP B 1 45 ? 24.879 36.481 105.154 1.00 30.82 228 ASP B C 1
ATOM 3651 O O . ASP B 1 45 ? 25.996 36.901 105.453 1.00 33.70 228 ASP B O 1
ATOM 3656 N N . ILE B 1 46 ? 24.219 36.894 104.081 1.00 28.93 229 ILE B N 1
ATOM 3657 C CA . ILE B 1 46 ? 24.785 37.875 103.177 1.00 27.76 229 ILE B CA 1
ATOM 3658 C C . ILE B 1 46 ? 24.989 39.219 103.880 1.00 28.37 229 ILE B C 1
ATOM 3659 O O . ILE B 1 46 ? 26.027 39.866 103.711 1.00 29.35 229 ILE B O 1
ATOM 3664 N N . VAL B 1 47 ? 24.013 39.639 104.679 1.00 28.80 230 VAL B N 1
ATOM 3665 C CA . VAL B 1 47 ? 24.149 40.905 105.390 1.00 30.13 230 VAL B CA 1
ATOM 3666 C C . VAL B 1 47 ? 25.215 40.779 106.475 1.00 30.74 230 VAL B C 1
ATOM 3667 O O . VAL B 1 47 ? 25.919 41.745 106.781 1.00 32.02 230 VAL B O 1
ATOM 3671 N N . ASN B 1 48 ? 25.343 39.583 107.043 1.00 30.34 231 ASN B N 1
ATOM 3672 C CA . ASN B 1 48 ? 26.341 39.345 108.082 1.00 30.95 231 ASN B CA 1
ATOM 3673 C C . ASN B 1 48 ? 27.761 39.486 107.540 1.00 31.95 231 ASN B C 1
ATOM 3674 O O . ASN B 1 48 ? 28.714 39.598 108.310 1.00 31.15 231 ASN B O 1
ATOM 3679 N N . VAL B 1 49 ? 27.902 39.469 106.216 1.00 31.73 232 VAL B N 1
ATOM 3680 C CA . VAL B 1 49 ? 29.208 39.618 105.583 1.00 29.69 232 VAL B CA 1
ATOM 3681 C C . VAL B 1 49 ? 29.392 41.057 105.106 1.00 30.52 232 VAL B C 1
ATOM 3682 O O . VAL B 1 49 ? 30.493 41.608 105.172 1.00 31.53 232 VAL B O 1
ATOM 3686 N N . ILE B 1 50 ? 28.312 41.666 104.634 1.00 27.63 233 ILE B N 1
ATOM 3687 C CA . ILE B 1 50 ? 28.364 43.041 104.156 1.00 31.69 233 ILE B CA 1
ATOM 3688 C C . ILE B 1 50 ? 28.673 44.027 105.286 1.00 34.51 233 ILE B C 1
ATOM 3689 O O . ILE B 1 50 ? 29.465 44.959 105.114 1.00 35.37 233 ILE B O 1
ATOM 3694 N N . THR B 1 51 ? 28.037 43.814 106.434 1.00 33.81 234 THR B N 1
ATOM 3695 C CA . THR B 1 51 ? 28.211 44.679 107.593 1.00 32.91 234 THR B CA 1
ATOM 3696 C C . THR B 1 51 ? 29.663 44.896 108.017 1.00 32.20 234 THR B C 1
ATOM 3697 O O . THR B 1 51 ? 30.099 46.039 108.152 1.00 34.82 234 THR B O 1
ATOM 3701 N N . PRO B 1 52 ? 30.427 43.820 108.259 1.00 32.70 235 PRO B N 1
ATOM 3702 C CA . PRO B 1 52 ? 31.815 44.099 108.652 1.00 31.17 235 PRO B CA 1
ATOM 3703 C C . PRO B 1 52 ? 32.620 44.751 107.525 1.00 31.98 235 PRO B C 1
ATOM 3704 O O . PRO B 1 52 ? 33.556 45.516 107.778 1.00 32.81 235 PRO B O 1
ATOM 3708 N N . ILE B 1 53 ? 32.250 44.463 106.279 1.00 31.32 236 ILE B N 1
ATOM 3709 C CA . ILE B 1 53 ? 32.948 45.054 105.143 1.00 29.99 236 ILE B CA 1
ATOM 3710 C C . ILE B 1 53 ? 32.799 46.570 105.157 1.00 31.25 236 ILE B C 1
ATOM 3711 O O . ILE B 1 53 ? 33.755 47.297 104.891 1.00 32.93 236 ILE B O 1
ATOM 3716 N N . TYR B 1 54 ? 31.600 47.047 105.472 1.00 28.71 237 TYR B N 1
ATOM 3717 C CA . TYR B 1 54 ? 31.344 48.474 105.487 1.00 29.63 237 TYR B CA 1
ATOM 3718 C C . TYR B 1 54 ? 31.732 49.180 106.769 1.00 33.52 237 TYR B C 1
ATOM 3719 O O . TYR B 1 54 ? 31.780 50.411 106.813 1.00 31.39 237 TYR B O 1
ATOM 3728 N N . HIS B 1 55 ? 32.009 48.415 107.818 1.00 34.07 238 HIS B N 1
ATOM 3729 C CA . HIS B 1 55 ? 32.414 49.041 109.061 1.00 36.99 238 HIS B CA 1
ATOM 3730 C C . HIS B 1 55 ? 33.768 49.714 108.853 1.00 36.71 238 HIS B C 1
ATOM 3731 O O . HIS B 1 55 ? 34.090 50.688 109.529 1.00 35.56 238 HIS B O 1
ATOM 3738 N N . ARG B 1 56 ? 34.543 49.205 107.900 1.00 33.74 239 ARG B N 1
ATOM 3739 C CA . ARG B 1 56 ? 35.854 49.773 107.607 1.00 36.83 239 ARG B CA 1
ATOM 3740 C C . ARG B 1 56 ? 35.741 51.070 106.813 1.00 38.05 239 ARG B C 1
ATOM 3741 O O . ARG B 1 56 ? 36.745 51.673 106.458 1.00 38.28 239 ARG B O 1
ATOM 3749 N N . MET B 1 57 ? 34.512 51.478 106.523 1.00 40.89 240 MET B N 1
ATOM 3750 C CA . MET B 1 57 ? 34.247 52.708 105.786 1.00 42.04 240 MET B CA 1
ATOM 3751 C C . MET B 1 57 ? 33.402 53.608 106.680 1.00 43.57 240 MET B C 1
ATOM 3752 O O . MET B 1 57 ? 32.757 54.539 106.205 1.00 45.50 240 MET B O 1
ATOM 3757 N N . ASN B 1 58 ? 33.397 53.307 107.976 1.00 40.83 241 ASN B N 1
ATOM 3758 C CA . ASN B 1 58 ? 32.638 54.090 108.944 1.00 43.00 241 ASN B CA 1
ATOM 3759 C C . ASN B 1 58 ? 31.152 54.152 108.629 1.00 40.01 241 ASN B C 1
ATOM 3760 O O . ASN B 1 58 ? 30.497 55.166 108.863 1.00 41.00 241 ASN B O 1
ATOM 3765 N N . ILE B 1 59 ? 30.622 53.056 108.105 1.00 37.31 242 ILE B N 1
ATOM 3766 C CA . ILE B 1 59 ? 29.211 52.986 107.768 1.00 33.99 242 ILE B CA 1
ATOM 3767 C C . ILE B 1 59 ? 28.652 51.703 108.330 1.00 31.81 242 ILE B C 1
ATOM 3768 O O . ILE B 1 59 ? 29.247 50.644 108.169 1.00 32.35 242 ILE B O 1
ATOM 3773 N N . HIS B 1 60 ? 27.513 51.793 108.999 1.00 30.93 243 HIS B N 1
ATOM 3774 C CA . HIS B 1 60 ? 26.899 50.594 109.521 1.00 28.95 243 HIS B CA 1
ATOM 3775 C C . HIS B 1 60 ? 25.687 50.252 108.677 1.00 28.32 243 HIS B C 1
ATOM 3776 O O . HIS B 1 60 ? 24.722 51.019 108.623 1.00 30.49 243 HIS B O 1
ATOM 3783 N N . VAL B 1 61 ? 25.746 49.101 108.019 1.00 27.32 244 VAL B N 1
ATOM 3784 C CA . VAL B 1 61 ? 24.653 48.616 107.185 1.00 24.82 244 VAL B CA 1
ATOM 3785 C C . VAL B 1 61 ? 23.645 47.911 108.094 1.00 24.85 244 VAL B C 1
ATOM 3786 O O . VAL B 1 61 ? 24.000 46.986 108.825 1.00 23.99 244 VAL B O 1
ATOM 3790 N N . ALA B 1 62 ? 22.395 48.354 108.053 1.00 21.80 245 ALA B N 1
ATOM 3791 C CA . ALA B 1 62 ? 21.363 47.755 108.886 1.00 23.38 245 ALA B CA 1
ATOM 3792 C C . ALA B 1 62 ? 20.145 47.348 108.059 1.00 27.52 245 ALA B C 1
ATOM 3793 O O . ALA B 1 62 ? 19.503 48.181 107.412 1.00 26.73 245 ALA B O 1
ATOM 3795 N N . LEU B 1 63 ? 19.830 46.061 108.093 1.00 23.86 246 LEU B N 1
ATOM 3796 C CA . LEU B 1 63 ? 18.695 45.540 107.360 1.00 27.08 246 LEU B CA 1
ATOM 3797 C C . LEU B 1 63 ? 17.440 46.028 108.066 1.00 27.45 246 LEU B C 1
ATOM 3798 O O . LEU B 1 63 ? 17.096 45.516 109.130 1.00 30.39 246 LEU B O 1
ATOM 3803 N N . VAL B 1 64 ? 16.766 47.020 107.489 1.00 28.10 247 VAL B N 1
ATOM 3804 C CA . VAL B 1 64 ? 15.548 47.555 108.110 1.00 30.92 247 VAL B CA 1
ATOM 3805 C C . VAL B 1 64 ? 14.282 47.020 107.458 1.00 31.47 247 VAL B C 1
ATOM 3806 O O . VAL B 1 64 ? 13.175 47.349 107.877 1.00 31.39 247 VAL B O 1
ATOM 3810 N N . GLY B 1 65 ? 14.454 46.194 106.433 1.00 29.71 248 GLY B N 1
ATOM 3811 C CA . GLY B 1 65 ? 13.307 45.631 105.749 1.00 32.02 248 GLY B CA 1
ATOM 3812 C C . GLY B 1 65 ? 13.689 44.487 104.830 1.00 34.97 248 GLY B C 1
ATOM 3813 O O . GLY B 1 65 ? 14.784 44.471 104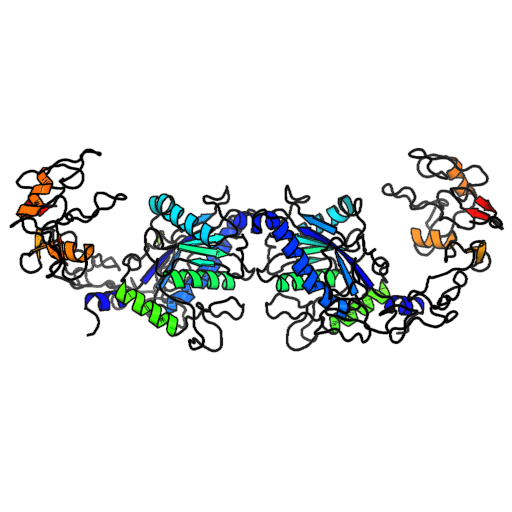.254 1.00 33.99 248 GLY B O 1
ATOM 3814 N N . LEU B 1 66 ? 12.776 43.534 104.679 1.00 33.03 249 LEU B N 1
ATOM 3815 C CA . LEU B 1 66 ? 13.022 42.377 103.833 1.00 36.38 249 LEU B CA 1
ATOM 3816 C C . LEU B 1 66 ? 11.751 41.888 103.151 1.00 38.66 249 LEU B C 1
ATOM 3817 O O . LEU B 1 66 ? 10.711 41.723 103.791 1.00 42.99 249 LEU B O 1
ATOM 3822 N N . GLU B 1 67 ? 11.840 41.638 101.852 1.00 37.98 250 GLU B N 1
ATOM 3823 C CA . GLU B 1 67 ? 10.685 41.180 101.097 1.00 36.39 250 GLU B CA 1
ATOM 3824 C C . GLU B 1 67 ? 11.065 40.041 100.143 1.00 37.57 250 GLU B C 1
ATOM 3825 O O . GLU B 1 67 ? 12.102 40.090 99.481 1.00 36.85 250 GLU B O 1
ATOM 3831 N N . ILE B 1 68 ? 10.229 39.007 100.095 1.00 36.36 251 ILE B N 1
ATOM 3832 C CA . ILE B 1 68 ? 10.479 37.868 99.213 1.00 32.85 251 ILE B CA 1
ATOM 3833 C C . ILE B 1 68 ? 9.284 37.717 98.291 1.00 29.55 251 ILE B C 1
ATOM 3834 O O . ILE B 1 68 ? 8.184 37.438 98.750 1.00 30.76 251 ILE B O 1
ATOM 3839 N N . TRP B 1 69 ? 9.494 37.898 96.992 1.00 27.96 252 TRP B N 1
ATOM 3840 C CA . TRP B 1 69 ? 8.392 37.793 96.046 1.00 30.04 252 TRP B CA 1
ATOM 3841 C C . TRP B 1 69 ? 8.027 36.344 95.741 1.00 32.75 252 TRP B C 1
ATOM 3842 O O . TRP B 1 69 ? 8.046 35.909 94.589 1.00 33.80 252 TRP B O 1
ATOM 3853 N N . SER B 1 70 ? 7.684 35.608 96.791 1.00 35.04 253 SER B N 1
ATOM 3854 C CA . SER B 1 70 ? 7.322 34.201 96.683 1.00 37.25 253 SER B CA 1
ATOM 3855 C C . SER B 1 70 ? 6.028 33.969 95.912 1.00 36.61 253 SER B C 1
ATOM 3856 O O . SER B 1 70 ? 5.811 32.886 95.379 1.00 36.69 253 SER B O 1
ATOM 3859 N N . ASN B 1 71 ? 5.162 34.970 95.850 1.00 38.75 254 ASN B N 1
ATOM 3860 C CA . ASN B 1 71 ? 3.918 34.787 95.116 1.00 44.63 254 ASN B CA 1
ATOM 3861 C C . ASN B 1 71 ? 4.064 35.096 93.642 1.00 46.53 254 ASN B C 1
ATOM 3862 O O . ASN B 1 71 ? 3.407 34.472 92.816 1.00 53.44 254 ASN B O 1
ATOM 3867 N N . THR B 1 72 ? 4.936 36.043 93.314 1.00 47.10 255 THR B N 1
ATOM 3868 C CA . THR B 1 72 ? 5.157 36.433 91.925 1.00 42.73 255 THR B CA 1
ATOM 3869 C C . THR B 1 72 ? 5.933 37.756 91.946 1.00 38.77 255 THR B C 1
ATOM 3870 O O . THR B 1 72 ? 5.797 38.523 92.899 1.00 38.26 255 THR B O 1
ATOM 3874 N N . ASP B 1 73 ? 6.747 38.020 90.924 1.00 34.66 256 ASP B N 1
ATOM 3875 C CA . ASP B 1 73 ? 7.532 39.263 90.885 1.00 34.03 256 ASP B CA 1
ATOM 3876 C C . ASP B 1 73 ? 6.669 40.520 90.785 1.00 32.41 256 ASP B C 1
ATOM 3877 O O . ASP B 1 73 ? 5.574 40.493 90.218 1.00 32.98 256 ASP B O 1
ATOM 3882 N N . LYS B 1 74 ? 7.173 41.618 91.342 1.00 31.88 257 LYS B N 1
ATOM 3883 C CA . LYS B 1 74 ? 6.469 42.897 91.319 1.00 33.85 257 LYS B CA 1
ATOM 3884 C C . LYS B 1 74 ? 7.015 43.811 90.220 1.00 33.88 257 LYS B C 1
ATOM 3885 O O . LYS B 1 74 ? 6.534 44.928 90.026 1.00 37.15 257 LYS B O 1
ATOM 3891 N N . ILE B 1 75 ? 8.041 43.335 89.524 1.00 32.27 258 ILE B N 1
ATOM 3892 C CA . ILE B 1 75 ? 8.630 44.058 88.402 1.00 31.99 258 ILE B CA 1
ATOM 3893 C C . ILE B 1 75 ? 9.012 42.991 87.388 1.00 36.04 258 ILE B C 1
ATOM 3894 O O . ILE B 1 75 ? 9.081 41.805 87.719 1.00 36.98 258 ILE B O 1
ATOM 3899 N N . ILE B 1 76 ? 9.270 43.395 86.154 1.00 36.05 259 ILE B N 1
ATOM 3900 C CA . ILE B 1 76 ? 9.640 42.421 85.154 1.00 34.15 259 ILE B CA 1
ATOM 3901 C C . ILE B 1 76 ? 11.135 42.123 85.231 1.00 33.89 259 ILE B C 1
ATOM 3902 O O . ILE B 1 76 ? 11.937 42.731 84.523 1.00 33.87 259 ILE B O 1
ATOM 3907 N N . VAL B 1 77 ? 11.501 41.199 86.119 1.00 30.77 260 VAL B N 1
ATOM 3908 C CA . VAL B 1 77 ? 12.892 40.777 86.275 1.00 27.18 260 VAL B CA 1
ATOM 3909 C C . VAL B 1 77 ? 13.258 40.078 84.976 1.00 28.61 260 VAL B C 1
ATOM 3910 O O . VAL B 1 77 ? 12.555 39.171 84.549 1.00 30.02 260 VAL B O 1
ATOM 3914 N N . GLN B 1 78 ? 14.359 40.488 84.356 1.00 30.20 261 GLN B N 1
ATOM 3915 C CA . GLN B 1 78 ? 14.755 39.908 83.078 1.00 28.82 261 GLN B CA 1
ATOM 3916 C C . GLN B 1 78 ? 16.263 39.866 82.835 1.00 27.59 261 GLN B C 1
ATOM 3917 O O . GLN B 1 78 ? 17.041 40.504 83.536 1.00 28.85 261 GLN B O 1
ATOM 3923 N N . SER B 1 79 ? 16.655 39.108 81.819 1.00 27.96 262 SER B N 1
ATOM 3924 C CA . SER B 1 79 ? 18.051 38.910 81.450 1.00 30.82 262 SER B CA 1
ATOM 3925 C C . SER B 1 79 ? 18.884 40.180 81.307 1.00 31.40 262 SER B C 1
ATOM 3926 O O . SER B 1 79 ? 20.093 40.158 81.523 1.00 30.38 262 SER B O 1
ATOM 3929 N N . SER B 1 80 ? 18.247 41.279 80.920 1.00 32.55 263 SER B N 1
ATOM 3930 C CA . SER B 1 80 ? 18.954 42.546 80.771 1.00 31.39 263 SER B CA 1
ATOM 3931 C C . SER B 1 80 ? 19.073 43.223 82.129 1.00 32.44 263 SER B C 1
ATOM 3932 O O . SER B 1 80 ? 18.072 43.615 82.727 1.00 34.38 263 SER B O 1
ATOM 3935 N N . ALA B 1 81 ? 20.298 43.358 82.625 1.00 33.27 264 ALA B N 1
ATOM 3936 C CA . ALA B 1 81 ? 20.507 43.985 83.922 1.00 34.00 264 ALA B CA 1
ATOM 3937 C C . ALA B 1 81 ? 20.065 45.444 83.896 1.00 32.22 264 ALA B C 1
ATOM 3938 O O . ALA B 1 81 ? 19.486 45.944 84.859 1.00 31.62 264 ALA B O 1
ATOM 3940 N N . ASP B 1 82 ? 20.322 46.115 82.779 1.00 33.90 265 ASP B N 1
ATOM 3941 C CA . ASP B 1 82 ? 19.957 47.521 82.626 1.00 36.48 265 ASP B CA 1
ATOM 3942 C C . ASP B 1 82 ? 18.458 47.769 82.801 1.00 35.85 265 ASP B C 1
ATOM 3943 O O . ASP B 1 82 ? 18.052 48.659 83.555 1.00 34.60 265 ASP B O 1
ATOM 3948 N N . VAL B 1 83 ? 17.643 46.979 82.102 1.00 32.12 266 VAL B N 1
ATOM 3949 C CA . VAL B 1 83 ? 16.193 47.116 82.177 1.00 29.84 266 VAL B CA 1
ATOM 3950 C C . VAL B 1 83 ? 15.673 46.759 83.568 1.00 28.53 266 VAL B C 1
ATOM 3951 O O . VAL B 1 83 ? 14.784 47.437 84.107 1.00 26.36 266 VAL B O 1
ATOM 3955 N N . THR B 1 84 ? 16.235 45.705 84.152 1.00 25.93 267 THR B N 1
ATOM 3956 C CA . THR B 1 84 ? 15.815 45.266 85.477 1.00 27.00 267 THR B CA 1
ATOM 3957 C C . THR B 1 84 ? 16.084 46.331 86.532 1.00 27.33 267 THR B C 1
ATOM 3958 O O . THR B 1 84 ? 15.227 46.595 87.376 1.00 26.04 267 THR B O 1
ATOM 3962 N N . LEU B 1 85 ? 17.267 46.943 86.477 1.00 24.61 268 LEU B N 1
ATOM 3963 C CA . LEU B 1 85 ? 17.628 47.988 87.430 1.00 24.32 268 LEU B CA 1
ATOM 3964 C C . LEU B 1 85 ? 16.631 49.138 87.318 1.00 24.77 268 LEU B C 1
ATOM 3965 O O . LEU B 1 85 ? 16.072 49.604 88.314 1.00 23.67 268 LEU B O 1
ATOM 3970 N N . ASP B 1 86 ? 16.410 49.588 86.091 1.00 26.29 269 ASP B N 1
ATOM 3971 C CA . ASP B 1 86 ? 15.472 50.669 85.829 1.00 29.93 269 ASP B CA 1
ATOM 3972 C C . ASP B 1 86 ? 14.092 50.347 86.432 1.00 29.53 269 ASP B C 1
ATOM 3973 O O . ASP B 1 86 ? 13.513 51.157 87.158 1.00 32.21 269 ASP B O 1
ATOM 3978 N N . LEU B 1 87 ? 13.574 49.160 86.148 1.00 27.18 270 LEU B N 1
ATOM 3979 C CA . LEU B 1 87 ? 12.272 48.762 86.670 1.00 29.81 270 LEU B CA 1
ATOM 3980 C C . LEU B 1 87 ? 12.269 48.647 88.195 1.00 28.46 270 LEU B C 1
ATOM 3981 O O . LEU B 1 87 ? 11.310 49.055 88.850 1.00 28.28 270 LEU B O 1
ATOM 3986 N N . PHE B 1 88 ? 13.338 48.098 88.762 1.00 25.94 271 PHE B N 1
ATOM 3987 C CA . PHE B 1 88 ? 13.420 47.965 90.210 1.00 26.83 271 PHE B CA 1
ATOM 3988 C C . PHE B 1 88 ? 13.442 49.330 90.906 1.00 25.57 271 PHE B C 1
ATOM 3989 O O . PHE B 1 88 ? 12.743 49.533 91.898 1.00 26.05 271 PHE B O 1
ATOM 3997 N N . ALA B 1 89 ? 14.248 50.257 90.398 1.00 24.20 272 ALA B N 1
ATOM 3998 C CA . ALA B 1 89 ? 14.331 51.585 90.994 1.00 26.55 272 ALA B CA 1
ATOM 3999 C C . ALA B 1 89 ? 12.968 52.277 90.930 1.00 29.62 272 ALA B C 1
ATOM 4000 O O . ALA B 1 89 ? 12.505 52.860 91.917 1.00 32.37 272 ALA B O 1
ATOM 4002 N N . LYS B 1 90 ? 12.326 52.206 89.766 1.00 30.73 273 LYS B N 1
ATOM 4003 C CA . LYS B 1 90 ? 11.010 52.812 89.572 1.00 33.30 273 LYS B CA 1
ATOM 4004 C C . LYS B 1 90 ? 10.006 52.263 90.572 1.00 32.49 273 LYS B C 1
ATOM 4005 O O . LYS B 1 90 ? 9.255 53.020 91.188 1.00 35.80 273 LYS B O 1
ATOM 4011 N N . TRP B 1 91 ? 9.993 50.939 90.718 1.00 30.45 274 TRP B N 1
ATOM 4012 C CA . TRP B 1 91 ? 9.092 50.270 91.646 1.00 30.34 274 TRP B CA 1
ATOM 4013 C C . TRP B 1 91 ? 9.406 50.698 93.075 1.00 33.35 274 TRP B C 1
ATOM 4014 O O . TRP B 1 91 ? 8.515 50.812 93.915 1.00 35.25 274 TRP B O 1
ATOM 4025 N N . ARG B 1 92 ? 10.685 50.917 93.351 1.00 33.06 275 ARG B N 1
ATOM 4026 C CA . ARG B 1 92 ? 11.100 51.347 94.676 1.00 35.26 275 ARG B CA 1
ATOM 4027 C C . ARG B 1 92 ? 10.541 52.736 94.987 1.00 37.93 275 ARG B C 1
ATOM 4028 O O . ARG B 1 92 ? 10.154 53.023 96.126 1.00 36.26 275 ARG B O 1
ATOM 4036 N N . ALA B 1 93 ? 10.489 53.590 93.967 1.00 35.92 276 ALA B N 1
ATOM 4037 C CA . ALA B 1 93 ? 10.008 54.952 94.141 1.00 38.99 276 ALA B CA 1
ATOM 4038 C C . ALA B 1 93 ? 8.494 55.103 94.288 1.00 40.99 276 ALA B C 1
ATOM 4039 O O . ALA B 1 93 ? 8.027 55.888 95.113 1.00 39.78 276 ALA B O 1
ATOM 4041 N N . THR B 1 94 ? 7.727 54.353 93.504 1.00 41.69 277 THR B N 1
ATOM 4042 C CA . THR B 1 94 ? 6.275 54.469 93.570 1.00 46.50 277 THR B CA 1
ATOM 4043 C C . THR B 1 94 ? 5.571 53.479 94.490 1.00 47.24 277 THR B C 1
ATOM 4044 O O . THR B 1 94 ? 4.428 53.716 94.891 1.00 49.78 277 THR B O 1
ATOM 4048 N N . ASP B 1 95 ? 6.237 52.384 94.837 1.00 44.18 278 ASP B N 1
ATOM 4049 C CA . ASP B 1 95 ? 5.606 51.383 95.685 1.00 43.76 278 ASP B CA 1
ATOM 4050 C C . ASP B 1 95 ? 6.247 51.185 97.058 1.00 42.44 278 ASP B C 1
ATOM 4051 O O . ASP B 1 95 ? 5.598 51.409 98.077 1.00 45.06 278 ASP B O 1
ATOM 4056 N N . LEU B 1 96 ? 7.511 50.777 97.096 1.00 41.98 279 LEU B N 1
ATOM 4057 C CA . LEU B 1 96 ? 8.185 50.522 98.372 1.00 41.25 279 LEU B CA 1
ATOM 4058 C C . LEU B 1 96 ? 8.387 51.743 99.269 1.00 41.73 279 LEU B C 1
ATOM 4059 O O . LEU B 1 96 ? 8.043 51.708 100.447 1.00 41.94 279 LEU B O 1
ATOM 4064 N N . LEU B 1 97 ? 8.949 52.817 98.724 1.00 43.28 280 LEU B N 1
ATOM 4065 C CA . LEU B 1 97 ? 9.185 54.020 99.514 1.00 45.33 280 LEU B CA 1
ATOM 4066 C C . LEU B 1 97 ? 7.903 54.644 100.057 1.00 46.62 280 LEU B C 1
ATOM 4067 O O . LEU B 1 97 ? 7.953 55.574 100.858 1.00 48.21 280 LEU B O 1
ATOM 4072 N N . SER B 1 98 ? 6.754 54.136 99.634 1.00 47.89 281 SER B N 1
ATOM 4073 C CA . SER B 1 98 ? 5.489 54.682 100.107 1.00 51.26 281 SER B CA 1
ATOM 4074 C C . SER B 1 98 ? 4.981 53.945 101.343 1.00 51.78 281 SER B C 1
ATOM 4075 O O . SER B 1 98 ? 4.037 54.395 101.992 1.00 52.19 281 SER B O 1
ATOM 4078 N N . ARG B 1 99 ? 5.603 52.816 101.667 1.00 51.12 282 ARG B N 1
ATOM 4079 C CA . ARG B 1 99 ? 5.177 52.033 102.821 1.00 49.38 282 ARG B CA 1
ATOM 4080 C C . ARG B 1 99 ? 6.311 51.609 103.750 1.00 48.89 282 ARG B C 1
ATOM 4081 O O . ARG B 1 99 ? 6.074 50.981 104.785 1.00 49.53 282 ARG B O 1
ATOM 4089 N N . LYS B 1 100 ? 7.541 51.958 103.393 1.00 47.55 283 LYS B N 1
ATOM 4090 C CA . LYS B 1 100 ? 8.689 51.597 104.213 1.00 45.70 283 LYS B CA 1
ATOM 4091 C C . LYS B 1 100 ? 9.866 52.514 103.930 1.00 47.02 283 LYS B C 1
ATOM 4092 O O . LYS B 1 100 ? 10.444 52.481 102.844 1.00 47.25 283 LYS B O 1
ATOM 4098 N N . SER B 1 101 ? 10.218 53.338 104.910 1.00 44.71 284 SER B N 1
ATOM 4099 C CA . SER B 1 101 ? 11.333 54.251 104.749 1.00 41.88 284 SER B CA 1
ATOM 4100 C C . SER B 1 101 ? 12.637 53.469 104.833 1.00 38.47 284 SER B C 1
ATOM 4101 O O . SER B 1 101 ? 12.796 52.597 105.689 1.00 34.51 284 SER B O 1
ATOM 4104 N N . HIS B 1 102 ? 13.559 53.777 103.929 1.00 35.04 285 HIS B N 1
ATOM 4105 C CA . HIS B 1 102 ? 14.859 53.119 103.886 1.00 30.67 285 HIS B CA 1
ATOM 4106 C C . HIS B 1 102 ? 15.748 53.930 102.961 1.00 28.36 285 HIS B C 1
ATOM 4107 O O . HIS B 1 102 ? 15.258 54.594 102.055 1.00 32.06 285 HIS B O 1
ATOM 4114 N N . ASP B 1 103 ? 17.052 53.855 103.182 1.00 30.88 286 ASP B N 1
ATOM 4115 C CA . ASP B 1 103 ? 18.024 54.616 102.401 1.00 28.05 286 ASP B CA 1
ATOM 4116 C C . ASP B 1 103 ? 18.451 53.963 101.102 1.00 28.97 286 ASP B C 1
ATOM 4117 O O . ASP B 1 103 ? 18.865 54.646 100.170 1.00 29.79 286 ASP B O 1
ATOM 4122 N N . ASN B 1 104 ? 18.356 52.640 101.039 1.00 26.97 287 ASN B N 1
ATOM 4123 C CA . ASN B 1 104 ? 18.826 51.928 99.867 1.00 23.36 287 ASN B CA 1
ATOM 4124 C C . ASN B 1 104 ? 18.191 50.549 99.749 1.00 25.82 287 ASN B C 1
ATOM 4125 O O . ASN B 1 104 ? 17.937 49.875 100.752 1.00 26.89 287 ASN B O 1
ATOM 4130 N N . ALA B 1 105 ? 17.927 50.132 98.515 1.00 24.59 288 ALA B N 1
ATOM 4131 C CA . ALA B 1 105 ? 17.329 48.828 98.275 1.00 23.09 288 ALA B CA 1
ATOM 4132 C C . ALA B 1 105 ? 18.162 48.051 97.267 1.00 25.14 288 ALA B C 1
ATOM 4133 O O . ALA B 1 105 ? 18.653 48.610 96.288 1.00 22.06 288 ALA B O 1
ATOM 4135 N N . GLN B 1 106 ? 18.322 46.759 97.521 1.00 25.20 289 GLN B N 1
ATOM 4136 C CA . GLN B 1 106 ? 19.079 45.903 96.625 1.00 25.31 289 GLN B CA 1
ATOM 4137 C C . GLN B 1 106 ? 18.208 44.708 96.295 1.00 26.30 289 GLN B C 1
ATOM 4138 O O . GLN B 1 106 ? 17.545 44.159 97.172 1.00 24.96 289 GLN B O 1
ATOM 4144 N N . LEU B 1 107 ? 18.195 44.333 95.023 1.00 25.69 290 LEU B N 1
ATOM 4145 C CA . LEU B 1 107 ? 17.419 43.194 94.559 1.00 25.96 290 LEU B CA 1
ATOM 4146 C C . LEU B 1 107 ? 18.319 41.978 94.361 1.00 25.79 290 LEU B C 1
ATOM 4147 O O . LEU B 1 107 ? 19.268 42.020 93.583 1.00 29.38 290 LEU B O 1
ATOM 4152 N N . LEU B 1 108 ? 18.033 40.905 95.084 1.00 25.14 291 LEU B N 1
ATOM 4153 C CA . LEU B 1 108 ? 18.791 39.676 94.944 1.00 25.06 291 LEU B CA 1
ATOM 4154 C C . LEU B 1 108 ? 17.931 38.752 94.093 1.00 26.50 291 LEU B C 1
ATOM 4155 O O . LEU B 1 108 ? 16.905 38.256 94.555 1.00 29.05 291 LEU B O 1
ATOM 4160 N N . THR B 1 109 ? 18.346 38.536 92.848 1.00 27.44 292 THR B N 1
ATOM 4161 C CA . THR B 1 109 ? 17.607 37.681 91.918 1.00 27.34 292 THR B CA 1
ATOM 4162 C C . THR B 1 109 ? 18.371 36.431 91.531 1.00 26.77 292 THR B C 1
ATOM 4163 O O . THR B 1 109 ? 19.606 36.436 91.486 1.00 24.89 292 THR B O 1
ATOM 4167 N N . GLY B 1 110 ? 17.618 35.377 91.221 1.00 27.32 293 GLY B N 1
ATOM 4168 C CA . GLY B 1 110 ? 18.204 34.110 90.821 1.00 23.79 293 GLY B CA 1
ATOM 4169 C C . GLY B 1 110 ? 18.384 33.986 89.315 1.00 24.79 293 GLY B C 1
ATOM 4170 O O . GLY B 1 110 ? 18.934 32.995 88.825 1.00 26.09 293 GLY B O 1
ATOM 4171 N N . ILE B 1 111 ? 17.920 34.985 88.570 1.00 20.51 294 ILE B N 1
ATOM 4172 C CA . ILE B 1 111 ? 18.056 34.965 87.119 1.00 23.64 294 ILE B CA 1
ATOM 4173 C C . ILE B 1 111 ? 19.523 35.174 86.723 1.00 28.72 294 ILE B C 1
ATOM 4174 O O . ILE B 1 111 ? 20.364 35.525 87.556 1.00 28.95 294 ILE B O 1
ATOM 4179 N N . ASN B 1 112 ? 19.826 34.946 85.453 1.00 29.19 295 ASN B N 1
ATOM 4180 C CA . ASN B 1 112 ? 21.176 35.131 84.945 1.00 27.12 295 ASN B CA 1
ATOM 4181 C C . ASN B 1 112 ? 21.172 36.328 84.023 1.00 28.59 295 ASN B C 1
ATOM 4182 O O . ASN B 1 112 ? 20.450 36.341 83.026 1.00 29.32 295 ASN B O 1
ATOM 4187 N N . PHE B 1 113 ? 21.975 37.333 84.344 1.00 28.72 296 PHE B N 1
ATOM 4188 C CA . PHE B 1 113 ? 22.035 38.516 83.501 1.00 30.70 296 PHE B CA 1
ATOM 4189 C C . PHE B 1 113 ? 22.902 38.268 82.275 1.00 30.62 296 PHE B C 1
ATOM 4190 O O . PHE B 1 113 ? 23.919 37.568 82.352 1.00 27.59 296 PHE B O 1
ATOM 4198 N N . ASN B 1 114 ? 22.492 38.832 81.139 1.00 31.36 297 ASN B N 1
ATOM 4199 C CA . ASN B 1 114 ? 23.263 38.693 79.911 1.00 32.59 297 ASN B CA 1
ATOM 4200 C C . ASN B 1 114 ? 24.634 39.305 80.185 1.00 32.47 297 ASN B C 1
ATOM 4201 O O . ASN B 1 114 ? 24.746 40.287 80.924 1.00 34.61 297 ASN B O 1
ATOM 4206 N N . GLY B 1 115 ? 25.673 38.729 79.598 1.00 30.60 298 GLY B N 1
ATOM 4207 C CA . GLY B 1 115 ? 27.003 39.250 79.822 1.00 33.62 298 GLY B CA 1
ATOM 4208 C C . GLY B 1 115 ? 27.580 38.673 81.098 1.00 35.31 298 GLY B C 1
ATOM 4209 O O . GLY B 1 115 ? 26.882 37.985 81.836 1.00 34.64 298 GLY B O 1
ATOM 4210 N N . PRO B 1 116 ? 28.857 38.944 81.388 1.00 37.03 299 PRO B N 1
ATOM 4211 C CA . PRO B 1 116 ? 29.544 38.449 82.584 1.00 36.34 299 PRO B CA 1
ATOM 4212 C C . PRO B 1 116 ? 29.247 39.201 83.885 1.00 36.22 299 PRO B C 1
ATOM 4213 O O . PRO B 1 116 ? 29.617 38.744 84.964 1.00 34.88 299 PRO B O 1
ATOM 4217 N N . THR B 1 117 ? 28.590 40.349 83.791 1.00 37.40 300 THR B N 1
ATOM 4218 C CA . THR B 1 117 ? 28.271 41.120 84.991 1.00 41.08 300 THR B CA 1
ATOM 4219 C C . THR B 1 117 ? 27.284 40.370 85.882 1.00 40.67 300 THR B C 1
ATOM 4220 O O . THR B 1 117 ? 26.423 39.646 85.389 1.00 40.44 300 THR B O 1
ATOM 4224 N N . ALA B 1 118 ? 27.424 40.548 87.192 1.00 39.43 301 ALA B N 1
ATOM 4225 C CA . ALA B 1 118 ? 26.554 39.888 88.157 1.00 37.42 301 ALA B CA 1
ATOM 4226 C C . ALA B 1 118 ? 25.768 40.908 88.977 1.00 37.77 301 ALA B C 1
ATOM 4227 O O . ALA B 1 118 ? 25.249 40.588 90.046 1.00 38.39 301 ALA B O 1
ATOM 4229 N N . GLY B 1 119 ? 25.694 42.137 88.478 1.00 35.49 302 GLY B N 1
ATOM 4230 C CA . GLY B 1 119 ? 24.971 43.172 89.192 1.00 32.63 302 GLY B CA 1
ATOM 4231 C C . GLY B 1 119 ? 25.034 44.513 88.494 1.00 32.34 302 GLY B C 1
ATOM 4232 O O . GLY B 1 119 ? 25.770 44.688 87.525 1.00 33.18 302 GLY B O 1
ATOM 4233 N N . LEU B 1 120 ? 24.253 45.466 88.986 1.00 32.10 303 LEU B N 1
ATOM 4234 C CA . LEU B 1 120 ? 24.226 46.801 88.411 1.00 30.66 303 LEU B CA 1
ATOM 4235 C C . LEU B 1 120 ? 23.670 47.762 89.456 1.00 30.11 303 LEU B C 1
ATOM 4236 O O . LEU B 1 120 ? 22.804 47.394 90.250 1.00 30.04 303 LEU B O 1
ATOM 4241 N N . GLY B 1 121 ? 24.186 48.985 89.467 1.00 31.23 304 GLY B N 1
ATOM 4242 C CA . GLY B 1 121 ? 23.712 49.972 90.417 1.00 31.47 304 GLY B CA 1
ATOM 4243 C C . GLY B 1 121 ? 23.964 51.388 89.938 1.00 31.59 304 GLY B C 1
ATOM 4244 O O . GLY B 1 121 ? 24.933 51.646 89.233 1.00 35.27 304 GLY B O 1
ATOM 4245 N N . TYR B 1 122 ? 23.083 52.311 90.300 1.00 30.75 305 TYR B N 1
ATOM 4246 C CA . TYR B 1 122 ? 23.256 53.700 89.905 1.00 31.77 305 TYR B CA 1
ATOM 4247 C C . TYR B 1 122 ? 24.452 54.284 90.668 1.00 33.58 305 TYR B C 1
ATOM 4248 O O . TYR B 1 122 ? 24.569 54.124 91.888 1.00 32.41 305 TYR B O 1
ATOM 4257 N N . LEU B 1 123 ? 25.347 54.943 89.935 1.00 32.81 306 LEU B N 1
ATOM 4258 C CA . LEU B 1 123 ? 26.537 55.546 90.523 1.00 31.75 306 LEU B CA 1
ATOM 4259 C C . LEU B 1 123 ? 26.177 56.790 91.322 1.00 29.17 306 LEU B C 1
ATOM 4260 O O . LEU B 1 123 ? 25.677 57.757 90.775 1.00 28.62 306 LEU B O 1
ATOM 4265 N N . GLY B 1 124 ? 26.430 56.756 92.625 1.00 30.55 307 GLY B N 1
ATOM 4266 C CA . GLY B 1 124 ? 26.121 57.900 93.462 1.00 25.61 307 GLY B CA 1
ATOM 4267 C C . GLY B 1 124 ? 24.641 58.122 93.717 1.00 25.38 307 GLY B C 1
ATOM 4268 O O . GLY B 1 124 ? 24.214 59.250 93.955 1.00 24.20 307 GLY B O 1
ATOM 4269 N N . GLY B 1 125 ? 23.849 57.055 93.690 1.00 23.48 308 GLY B N 1
ATOM 4270 C CA . GLY B 1 125 ? 22.423 57.219 93.920 1.00 24.37 308 GLY B CA 1
ATOM 4271 C C . GLY B 1 125 ? 22.006 57.146 95.377 1.00 25.98 308 GLY B C 1
ATOM 4272 O O . GLY B 1 125 ? 20.819 57.264 95.693 1.00 24.39 308 GLY B O 1
ATOM 4273 N N . ILE B 1 126 ? 22.976 56.983 96.273 1.00 25.22 309 ILE B N 1
ATOM 4274 C CA . ILE B 1 126 ? 22.670 56.854 97.690 1.00 27.05 309 ILE B CA 1
ATOM 4275 C C . ILE B 1 126 ? 21.695 57.916 98.206 1.00 27.92 309 ILE B C 1
ATOM 4276 O O . ILE B 1 126 ? 21.871 59.115 97.978 1.00 26.54 309 ILE B O 1
ATOM 4281 N N . CYS B 1 127 ? 20.652 57.449 98.884 1.00 28.36 310 CYS B N 1
ATOM 4282 C CA . CYS B 1 127 ? 19.600 58.300 99.441 1.00 28.91 310 CYS B CA 1
ATOM 4283 C C . CYS B 1 127 ? 18.631 58.855 98.414 1.00 29.27 310 CYS B C 1
ATOM 4284 O O . CYS B 1 127 ? 17.520 59.250 98.767 1.00 28.95 310 CYS B O 1
ATOM 4287 N N . ASN B 1 128 ? 19.030 58.895 97.148 1.00 30.65 311 ASN B N 1
ATOM 4288 C CA . ASN B 1 128 ? 18.138 59.442 96.137 1.00 30.78 311 ASN B CA 1
ATOM 4289 C C . ASN B 1 128 ? 16.857 58.631 96.024 1.00 30.46 311 ASN B C 1
ATOM 4290 O O . ASN B 1 128 ? 16.871 57.403 95.998 1.00 29.93 311 ASN B O 1
ATOM 4295 N N . THR B 1 129 ? 15.744 59.344 95.953 1.00 32.61 312 THR B N 1
ATOM 4296 C CA . THR B 1 129 ? 14.425 58.740 95.861 1.00 33.19 312 THR B CA 1
ATOM 4297 C C . THR B 1 129 ? 14.194 57.881 94.617 1.00 31.42 312 THR B C 1
ATOM 4298 O O . THR B 1 129 ? 13.289 57.042 94.592 1.00 29.71 312 THR B O 1
ATOM 4302 N N . MET B 1 130 ? 15.015 58.064 93.593 1.00 27.74 313 MET B N 1
ATOM 4303 C CA . MET B 1 130 ? 14.836 57.273 92.394 1.00 30.85 313 MET B CA 1
ATOM 4304 C C . MET B 1 130 ? 16.062 56.509 91.938 1.00 30.22 313 MET B C 1
ATOM 4305 O O . MET B 1 130 ? 15.979 55.736 90.986 1.00 32.52 313 MET B O 1
ATOM 4310 N N . TYR B 1 131 ? 17.190 56.683 92.625 1.00 28.80 314 TYR B N 1
ATOM 4311 C CA . TYR B 1 131 ? 18.413 56.000 92.206 1.00 26.38 314 TYR B CA 1
ATOM 4312 C C . TYR B 1 131 ? 19.193 55.237 93.264 1.00 25.63 314 TYR B C 1
ATOM 4313 O O . TYR B 1 131 ? 20.215 54.632 92.960 1.00 22.00 314 TYR B O 1
ATOM 4322 N N . SER B 1 132 ? 18.725 55.256 94.507 1.00 27.16 315 SER B N 1
ATOM 4323 C CA . SER B 1 132 ? 19.437 54.534 95.554 1.00 25.31 315 SER B CA 1
ATOM 4324 C C . SER B 1 132 ? 19.075 53.055 95.443 1.00 25.20 315 SER B C 1
ATOM 4325 O O . SER B 1 132 ? 18.378 52.505 96.296 1.00 24.90 315 SER B O 1
ATOM 4328 N N . ALA B 1 133 ? 19.563 52.409 94.389 1.00 22.32 316 ALA B N 1
ATOM 4329 C CA . ALA B 1 133 ? 19.239 51.012 94.166 1.00 22.83 316 ALA B CA 1
ATOM 4330 C C . ALA B 1 133 ? 20.312 50.220 93.435 1.00 21.12 316 ALA B C 1
ATOM 4331 O O . ALA B 1 133 ? 21.129 50.770 92.698 1.00 21.19 316 ALA B O 1
ATOM 4333 N N . GLY B 1 134 ? 20.291 48.910 93.651 1.00 20.99 317 GLY B N 1
ATOM 4334 C CA . GLY B 1 134 ? 21.231 48.022 93.002 1.00 18.29 317 GLY B CA 1
ATOM 4335 C C . GLY B 1 134 ? 20.593 46.653 92.880 1.00 21.99 317 GLY B C 1
ATOM 4336 O O . GLY B 1 134 ? 19.704 46.305 93.662 1.00 25.09 317 GLY B O 1
ATOM 4337 N N . ILE B 1 135 ? 21.013 45.886 91.882 1.00 22.63 318 ILE B N 1
ATOM 4338 C CA . ILE B 1 135 ? 20.499 44.535 91.691 1.00 20.14 318 ILE B CA 1
ATOM 4339 C C . ILE B 1 135 ? 21.721 43.631 91.681 1.00 22.45 318 ILE B C 1
ATOM 4340 O O . ILE B 1 135 ? 22.787 44.019 91.202 1.00 22.82 318 ILE B O 1
ATOM 4345 N N . VAL B 1 136 ? 21.559 42.432 92.222 1.00 19.57 319 VAL B N 1
ATOM 4346 C CA . VAL B 1 136 ? 22.649 41.491 92.314 1.00 18.57 319 VAL B CA 1
ATOM 4347 C C . VAL B 1 136 ? 22.153 40.119 91.914 1.00 20.41 319 VAL B C 1
ATOM 4348 O O . VAL B 1 136 ? 21.037 39.733 92.249 1.00 21.88 319 VAL B O 1
ATOM 4352 N N . GLN B 1 137 ? 22.988 39.393 91.183 1.00 19.80 320 GLN B N 1
ATOM 4353 C CA . GLN B 1 137 ? 22.656 38.041 90.787 1.00 21.33 320 GLN B CA 1
ATOM 4354 C C . GLN B 1 137 ? 23.194 37.113 91.879 1.00 22.00 320 GLN B C 1
ATOM 4355 O O . GLN B 1 137 ? 24.284 37.330 92.411 1.00 20.91 320 GLN B O 1
ATOM 4361 N N . ASP B 1 138 ? 22.423 36.097 92.228 1.00 23.46 321 ASP B N 1
ATOM 4362 C CA . ASP B 1 138 ? 22.851 35.131 93.230 1.00 27.81 321 ASP B CA 1
ATOM 4363 C C . ASP B 1 138 ? 23.745 34.166 92.415 1.00 28.61 321 ASP B C 1
ATOM 4364 O O . ASP B 1 138 ? 23.479 32.969 92.300 1.00 24.59 321 ASP B O 1
ATOM 4369 N N . HIS B 1 139 ? 24.820 34.737 91.872 1.00 28.56 322 HIS B N 1
ATOM 4370 C CA . HIS B 1 139 ? 25.759 34.062 90.978 1.00 30.38 322 HIS B CA 1
ATOM 4371 C C . HIS B 1 139 ? 26.628 32.908 91.460 1.00 31.76 322 HIS B C 1
ATOM 4372 O O . HIS B 1 139 ? 27.180 32.173 90.642 1.00 29.41 322 HIS B O 1
ATOM 4379 N N . SER B 1 140 ? 26.759 32.734 92.767 1.00 34.02 323 SER B N 1
ATOM 4380 C CA . SER B 1 140 ? 27.579 31.645 93.286 1.00 30.59 323 SER B CA 1
ATOM 4381 C C . SER B 1 140 ? 26.934 30.989 94.483 1.00 29.63 323 SER B C 1
ATOM 4382 O O . SER B 1 140 ? 26.159 31.611 95.196 1.00 33.03 323 SER B O 1
ATOM 4385 N N . LYS B 1 141 ? 27.261 29.724 94.702 1.00 28.98 324 LYS B N 1
ATOM 4386 C CA . LYS B 1 141 ? 26.715 28.989 95.827 1.00 29.99 324 LYS B CA 1
ATOM 4387 C C . LYS B 1 141 ? 27.309 29.542 97.125 1.00 30.18 324 LYS B C 1
ATOM 4388 O O . LYS B 1 141 ? 26.659 29.524 98.172 1.00 29.81 324 LYS B O 1
ATOM 4394 N N . ILE B 1 142 ? 28.541 30.041 97.040 1.00 31.73 325 ILE B N 1
ATOM 4395 C CA . ILE B 1 142 ? 29.256 30.613 98.186 1.00 34.67 325 ILE B CA 1
ATOM 4396 C C . ILE B 1 142 ? 28.660 31.989 98.513 1.00 34.27 325 ILE B C 1
ATOM 4397 O O . ILE B 1 142 ? 28.896 32.958 97.791 1.00 35.29 325 ILE B O 1
ATOM 4402 N N . HIS B 1 143 ? 27.908 32.084 99.608 1.00 31.30 326 HIS B N 1
ATOM 4403 C CA . HIS B 1 143 ? 27.253 33.341 99.949 1.00 33.47 326 HIS B CA 1
ATOM 4404 C C . HIS B 1 143 ? 28.142 34.557 100.219 1.00 33.65 326 HIS B C 1
ATOM 4405 O O . HIS B 1 143 ? 27.709 35.686 99.976 1.00 27.79 326 HIS B O 1
ATOM 4412 N N . HIS B 1 144 ? 29.372 34.355 100.689 1.00 33.41 327 HIS B N 1
ATOM 4413 C CA . HIS B 1 144 ? 30.228 35.508 100.947 1.00 35.29 327 HIS B CA 1
ATOM 4414 C C . HIS B 1 144 ? 30.660 36.169 99.630 1.00 34.59 327 HIS B C 1
ATOM 4415 O O . HIS B 1 144 ? 31.031 37.344 99.612 1.00 33.90 327 HIS B O 1
ATOM 4422 N N . LEU B 1 145 ? 30.579 35.426 98.527 1.00 31.25 328 LEU B N 1
ATOM 4423 C CA . LEU B 1 145 ? 30.923 35.978 97.214 1.00 30.33 328 LEU B CA 1
ATOM 4424 C C . LEU B 1 145 ? 29.736 36.758 96.649 1.00 29.61 328 LEU B C 1
ATOM 4425 O O . LEU B 1 145 ? 29.906 37.651 95.816 1.00 30.50 328 LEU B O 1
ATOM 4430 N N . VAL B 1 146 ? 28.531 36.417 97.088 1.00 27.17 329 VAL B N 1
ATOM 4431 C CA . VAL B 1 146 ? 27.354 37.129 96.620 1.00 25.18 329 VAL B CA 1
ATOM 4432 C C . VAL B 1 146 ? 27.297 38.426 97.419 1.00 25.29 329 VAL B C 1
ATOM 4433 O O . VAL B 1 146 ? 26.899 39.481 96.912 1.00 23.76 329 VAL B O 1
ATOM 4437 N N . ALA B 1 147 ? 27.721 38.347 98.675 1.00 22.94 330 ALA B N 1
ATOM 4438 C CA . ALA B 1 147 ? 27.739 39.522 99.522 1.00 24.53 330 ALA B CA 1
ATOM 4439 C C . ALA B 1 147 ? 28.712 40.547 98.925 1.00 23.42 330 ALA B C 1
ATOM 4440 O O . ALA B 1 147 ? 28.395 41.729 98.824 1.00 25.69 330 ALA B O 1
ATOM 4442 N N . ILE B 1 148 ? 29.891 40.094 98.513 1.00 21.26 331 ILE B N 1
ATOM 4443 C CA . ILE B 1 148 ? 30.861 41.004 97.921 1.00 25.18 331 ILE B CA 1
ATOM 4444 C C . ILE B 1 148 ? 30.260 41.668 96.685 1.00 27.36 331 ILE B C 1
ATOM 4445 O O . ILE B 1 148 ? 30.400 42.880 96.487 1.00 28.45 331 ILE B O 1
ATOM 4450 N N . ALA B 1 149 ? 29.573 40.883 95.865 1.00 22.04 332 ALA B N 1
ATOM 4451 C CA . ALA B 1 149 ? 28.948 41.436 94.669 1.00 23.20 332 ALA B CA 1
ATOM 4452 C C . ALA B 1 149 ? 27.937 42.494 95.083 1.00 24.59 332 ALA B C 1
ATOM 4453 O O . ALA B 1 149 ? 27.851 43.548 94.455 1.00 24.28 332 ALA B O 1
ATOM 4455 N N . MET B 1 150 ? 27.170 42.215 96.137 1.00 21.74 333 MET B N 1
ATOM 4456 C CA . MET B 1 150 ? 26.181 43.180 96.596 1.00 23.00 333 MET B CA 1
ATOM 4457 C C . MET B 1 150 ? 26.871 44.416 97.152 1.00 24.41 333 MET B C 1
ATOM 4458 O O . MET B 1 150 ? 26.415 45.534 96.929 1.00 24.31 333 MET B O 1
ATOM 4463 N N . ALA B 1 151 ? 27.976 44.215 97.864 1.00 26.31 334 ALA B N 1
ATOM 4464 C CA . ALA B 1 151 ? 28.736 45.326 98.441 1.00 28.13 334 ALA B CA 1
ATOM 4465 C C . ALA B 1 151 ? 29.311 46.206 97.329 1.00 27.62 334 ALA B C 1
ATOM 4466 O O . ALA B 1 151 ? 29.423 47.419 97.474 1.00 29.27 334 ALA B O 1
ATOM 4468 N N . HIS B 1 152 ? 29.672 45.571 96.220 1.00 25.38 335 HIS B N 1
ATOM 4469 C CA . HIS B 1 152 ? 30.214 46.257 95.053 1.00 27.53 335 HIS B CA 1
ATOM 4470 C C . HIS B 1 152 ? 29.165 47.235 94.498 1.00 28.62 335 HIS B C 1
ATOM 4471 O O . HIS B 1 152 ? 29.478 48.393 94.206 1.00 28.67 335 HIS B O 1
ATOM 4478 N N . GLU B 1 153 ? 27.917 46.778 94.362 1.00 27.26 336 GLU B N 1
ATOM 4479 C CA . GLU B 1 153 ? 26.861 47.645 93.836 1.00 29.75 336 GLU B CA 1
ATOM 4480 C C . GLU B 1 153 ? 26.556 48.784 94.804 1.00 30.37 336 GLU B C 1
ATOM 4481 O O . GLU B 1 153 ? 26.329 49.923 94.383 1.00 30.65 336 GLU B O 1
ATOM 4487 N N . MET B 1 154 ? 26.534 48.471 96.096 1.00 28.38 337 MET B N 1
ATOM 4488 C CA . MET B 1 154 ? 26.297 49.486 97.110 1.00 27.37 337 MET B CA 1
ATOM 4489 C C . MET B 1 154 ? 27.492 50.426 97.022 1.00 30.54 337 MET B C 1
ATOM 4490 O O . MET B 1 154 ? 27.395 51.613 97.343 1.00 30.08 337 MET B O 1
ATOM 4495 N N . GLY B 1 155 ? 28.622 49.875 96.582 1.00 28.28 338 GLY B N 1
ATOM 4496 C CA . GLY B 1 155 ? 29.822 50.671 96.426 1.00 27.98 338 GLY B CA 1
ATOM 4497 C C . GLY B 1 155 ? 29.545 51.779 95.431 1.00 29.24 338 GLY B C 1
ATOM 4498 O O . GLY B 1 155 ? 29.788 52.949 95.722 1.00 30.83 338 GLY B O 1
ATOM 4499 N N . HIS B 1 156 ? 29.027 51.412 94.262 1.00 27.83 339 HIS B N 1
ATOM 4500 C CA . HIS B 1 156 ? 28.708 52.389 93.226 1.00 24.66 339 HIS B CA 1
ATOM 4501 C C . HIS B 1 156 ? 27.694 53.384 93.782 1.00 29.80 339 HIS B C 1
ATOM 4502 O O . HIS B 1 156 ? 27.858 54.602 93.628 1.00 31.58 339 HIS B O 1
ATOM 4509 N N . ASN B 1 157 ? 26.643 52.862 94.420 1.00 27.55 340 ASN B N 1
ATOM 4510 C CA . ASN B 1 157 ? 25.603 53.703 95.012 1.00 28.46 340 ASN B CA 1
ATOM 4511 C C . ASN B 1 157 ? 26.231 54.779 95.890 1.00 30.60 340 ASN B C 1
ATOM 4512 O O . ASN B 1 157 ? 25.721 55.896 95.980 1.00 32.79 340 ASN B O 1
ATOM 4517 N N . LEU B 1 158 ? 27.330 54.423 96.550 1.00 29.68 341 LEU B N 1
ATOM 4518 C CA . LEU B 1 158 ? 28.023 55.331 97.453 1.00 30.98 341 LEU B CA 1
ATOM 4519 C C . LEU B 1 158 ? 29.100 56.173 96.769 1.00 32.57 341 LEU B C 1
ATOM 4520 O O . LEU B 1 158 ? 29.985 56.717 97.429 1.00 32.98 341 LEU B O 1
ATOM 4525 N N . GLY B 1 159 ? 29.018 56.268 95.445 1.00 36.27 342 GLY B N 1
ATOM 4526 C CA . GLY B 1 159 ? 29.950 57.088 94.688 1.00 34.21 342 GLY B CA 1
ATOM 4527 C C . GLY B 1 159 ? 31.285 56.508 94.273 1.00 36.09 342 GLY B C 1
ATOM 4528 O O . GLY B 1 159 ? 32.127 57.236 93.755 1.00 36.55 342 GLY B O 1
ATOM 4529 N N . MET B 1 160 ? 31.493 55.215 94.476 1.00 37.98 343 MET B N 1
ATOM 4530 C CA . MET B 1 160 ? 32.764 54.604 94.106 1.00 39.11 343 MET B CA 1
ATOM 4531 C C . MET B 1 160 ? 32.791 54.035 92.692 1.00 42.12 343 MET B C 1
ATOM 4532 O O . MET B 1 160 ? 31.795 53.500 92.199 1.00 42.05 343 MET B O 1
ATOM 4537 N N . ASP B 1 161 ? 33.948 54.161 92.046 1.00 44.13 344 ASP B N 1
ATOM 4538 C CA . ASP B 1 161 ? 34.155 53.653 90.695 1.00 43.77 344 ASP B CA 1
ATOM 4539 C C . ASP B 1 161 ? 34.908 52.341 90.817 1.00 42.65 344 ASP B C 1
ATOM 4540 O O . ASP B 1 161 ? 35.210 51.902 91.922 1.00 43.08 344 ASP B O 1
ATOM 4545 N N . HIS B 1 162 ? 35.207 51.719 89.681 1.00 42.52 345 HIS B N 1
ATOM 4546 C CA . HIS B 1 162 ? 35.950 50.465 89.684 1.00 45.00 345 HIS B CA 1
ATOM 4547 C C . HIS B 1 162 ? 37.426 50.747 89.910 1.00 47.31 345 HIS B C 1
ATOM 4548 O O . HIS B 1 162 ? 37.937 51.782 89.482 1.00 48.43 345 HIS B O 1
ATOM 4555 N N . ASP B 1 163 ? 38.111 49.837 90.593 1.00 49.38 346 ASP B N 1
ATOM 4556 C CA . ASP B 1 163 ? 39.533 50.020 90.824 1.00 51.92 346 ASP B CA 1
ATOM 4557 C C . ASP B 1 163 ? 40.228 49.933 89.476 1.00 56.12 346 ASP B C 1
ATOM 4558 O O . ASP B 1 163 ? 39.888 49.095 88.638 1.00 52.15 346 ASP B O 1
ATOM 4563 N N . LYS B 1 164 ? 41.198 50.814 89.271 1.00 61.90 347 LYS B N 1
ATOM 4564 C CA . LYS B 1 164 ? 41.951 50.839 88.035 1.00 67.85 347 LYS B CA 1
ATOM 4565 C C . LYS B 1 164 ? 43.365 50.346 88.314 1.00 71.00 347 LYS B C 1
ATOM 4566 O O . LYS B 1 164 ? 43.890 50.540 89.406 1.00 73.19 347 LYS B O 1
ATOM 4572 N N . ASP B 1 165 ? 43.951 49.694 87.316 1.00 74.09 348 ASP B N 1
ATOM 4573 C CA . ASP B 1 165 ? 45.305 49.146 87.359 1.00 76.32 348 ASP B CA 1
ATOM 4574 C C . ASP B 1 165 ? 46.207 49.425 88.570 1.00 75.85 348 ASP B C 1
ATOM 4575 O O . ASP B 1 165 ? 46.846 48.507 89.085 1.00 75.33 348 ASP B O 1
ATOM 4580 N N . THR B 1 166 ? 46.266 50.679 89.021 1.00 73.89 349 THR B N 1
ATOM 4581 C CA . THR B 1 166 ? 47.136 51.049 90.139 1.00 72.16 349 THR B CA 1
ATOM 4582 C C . THR B 1 166 ? 46.535 51.129 91.550 1.00 71.26 349 THR B C 1
ATOM 4583 O O . THR B 1 166 ? 47.258 51.418 92.508 1.00 71.86 349 THR B O 1
ATOM 4587 N N . CYS B 1 167 ? 45.235 50.882 91.691 1.00 67.02 350 CYS B N 1
ATOM 4588 C CA . CYS B 1 167 ? 44.602 50.930 93.010 1.00 61.79 350 CYS B CA 1
ATOM 4589 C C . CYS B 1 167 ? 44.898 49.641 93.771 1.00 57.62 350 CYS B C 1
ATOM 4590 O O . CYS B 1 167 ? 45.004 48.574 93.170 1.00 54.43 350 CYS B O 1
ATOM 4593 N N . THR B 1 168 ? 45.032 49.737 95.088 1.00 54.24 351 THR B N 1
ATOM 4594 C CA . THR B 1 168 ? 45.335 48.555 95.888 1.00 55.01 351 THR B CA 1
ATOM 4595 C C . THR B 1 168 ? 44.721 48.554 97.289 1.00 53.97 351 THR B C 1
ATOM 4596 O O . THR B 1 168 ? 44.342 49.598 97.820 1.00 53.20 351 THR B O 1
ATOM 4600 N N . CYS B 1 169 ? 44.620 47.360 97.865 1.00 54.15 352 CYS B N 1
ATOM 4601 C CA . CYS B 1 169 ? 44.083 47.165 99.212 1.00 56.30 352 CYS B CA 1
ATOM 4602 C C . CYS B 1 169 ? 44.860 46.002 99.806 1.00 56.70 352 CYS B C 1
ATOM 4603 O O . CYS B 1 169 ? 44.650 45.622 100.958 1.00 58.18 352 CYS B O 1
ATOM 4606 N N . GLY B 1 170 ? 45.759 45.445 98.999 1.00 56.81 353 GLY B N 1
ATOM 4607 C CA . GLY B 1 170 ? 46.575 44.326 99.436 1.00 56.47 353 GLY B CA 1
ATOM 4608 C C . GLY B 1 170 ? 46.999 43.437 98.282 1.00 56.38 353 GLY B C 1
ATOM 4609 O O . GLY B 1 170 ? 47.050 43.875 97.133 1.00 55.51 353 GLY B O 1
ATOM 4610 N N . THR B 1 171 ? 47.299 42.179 98.581 1.00 56.77 354 THR B N 1
ATOM 4611 C CA . THR B 1 171 ? 47.722 41.243 97.549 1.00 59.23 354 THR B CA 1
ATOM 4612 C C . THR B 1 171 ? 46.548 40.633 96.788 1.00 58.45 354 THR B C 1
ATOM 4613 O O . THR B 1 171 ? 46.744 39.974 95.768 1.00 59.32 354 THR B O 1
ATOM 4617 N N . ARG B 1 172 ? 45.332 40.860 97.279 1.00 57.89 355 ARG B N 1
ATOM 4618 C CA . ARG B 1 172 ? 44.130 40.331 96.635 1.00 57.72 355 ARG B CA 1
ATOM 4619 C C . ARG B 1 172 ? 43.223 41.442 96.097 1.00 54.51 355 ARG B C 1
ATOM 4620 O O . ARG B 1 172 ? 43.340 42.601 96.498 1.00 55.92 355 ARG B O 1
ATOM 4628 N N . PRO B 1 173 ? 42.304 41.096 95.180 1.00 51.38 356 PRO B N 1
ATOM 4629 C CA . PRO B 1 173 ? 41.373 42.066 94.584 1.00 50.00 356 PRO B CA 1
ATOM 4630 C C . PRO B 1 173 ? 40.478 42.727 95.633 1.00 48.53 356 PRO B C 1
ATOM 4631 O O . PRO B 1 173 ? 40.159 42.118 96.653 1.00 48.27 356 PRO B O 1
ATOM 4635 N N . CYS B 1 174 ? 40.063 43.964 95.374 1.00 45.12 357 CYS B N 1
ATOM 4636 C CA . CYS B 1 174 ? 39.216 44.685 96.319 1.00 44.45 357 CYS B CA 1
ATOM 4637 C C . CYS B 1 174 ? 37.759 44.708 95.870 1.00 41.73 357 CYS B C 1
ATOM 4638 O O . CYS B 1 174 ? 37.449 44.457 94.707 1.00 38.96 357 CYS B O 1
ATOM 4641 N N . VAL B 1 175 ? 36.873 45.013 96.809 1.00 37.69 358 VAL B N 1
ATOM 4642 C CA . VAL B 1 175 ? 35.450 45.055 96.538 1.00 34.71 358 VAL B CA 1
ATOM 4643 C C . VAL B 1 175 ? 35.106 45.749 95.231 1.00 35.63 358 VAL B C 1
ATOM 4644 O O . VAL B 1 175 ? 34.291 45.250 94.462 1.00 35.07 358 VAL B O 1
ATOM 4648 N N . MET B 1 176 ? 35.728 46.895 94.971 1.00 37.25 359 MET B N 1
ATOM 4649 C CA . MET B 1 176 ? 35.425 47.623 93.750 1.00 36.76 359 MET B CA 1
ATOM 4650 C C . MET B 1 176 ? 36.202 47.180 92.523 1.00 38.38 359 MET B C 1
ATOM 4651 O O . MET B 1 176 ? 36.381 47.957 91.584 1.00 38.01 359 MET B O 1
ATOM 4656 N N . ALA B 1 177 ? 36.666 45.932 92.523 1.00 39.23 360 ALA B N 1
ATOM 4657 C CA . ALA B 1 177 ? 37.376 45.417 91.360 1.00 41.78 360 ALA B CA 1
ATOM 4658 C C . ALA B 1 177 ? 36.331 45.377 90.254 1.00 44.40 360 ALA B C 1
ATOM 4659 O O . ALA B 1 177 ? 35.152 45.132 90.522 1.00 39.88 360 ALA B O 1
ATOM 4661 N N . GLY B 1 178 ? 36.761 45.619 89.019 1.00 49.05 361 GLY B N 1
ATOM 4662 C CA . GLY B 1 178 ? 35.840 45.633 87.893 1.00 50.05 361 GLY B CA 1
ATOM 4663 C C . GLY B 1 178 ? 35.169 44.326 87.504 1.00 51.34 361 GLY B C 1
ATOM 4664 O O . GLY B 1 178 ? 34.066 44.349 86.964 1.00 50.62 361 GLY B O 1
ATOM 4665 N N . ALA B 1 179 ? 35.817 43.194 87.765 1.00 54.20 362 ALA B N 1
ATOM 4666 C CA . ALA B 1 179 ? 35.241 41.900 87.403 1.00 58.27 362 ALA B CA 1
ATOM 4667 C C . ALA B 1 179 ? 35.243 40.888 88.546 1.00 60.95 362 ALA B C 1
ATOM 4668 O O . ALA B 1 179 ? 35.849 41.118 89.593 1.00 62.33 362 ALA B O 1
ATOM 4670 N N . LEU B 1 180 ? 34.566 39.761 88.324 1.00 64.09 363 LEU B N 1
ATOM 4671 C CA . LEU B 1 180 ? 34.451 38.689 89.316 1.00 65.01 363 LEU B CA 1
ATOM 4672 C C . LEU B 1 180 ? 35.706 37.849 89.526 1.00 65.06 363 LEU B C 1
ATOM 4673 O O . LEU B 1 180 ? 36.658 37.914 88.749 1.00 65.53 363 LEU B O 1
ATOM 4678 N N . SER B 1 181 ? 35.673 37.050 90.588 1.00 65.94 364 SER B N 1
ATOM 4679 C CA . SER B 1 181 ? 36.763 36.158 90.972 1.00 68.57 364 SER B CA 1
ATOM 4680 C C . SER B 1 181 ? 36.488 35.713 92.404 1.00 70.64 364 SER B C 1
ATOM 4681 O O . SER B 1 181 ? 35.896 36.464 93.180 1.00 71.04 364 SER B O 1
ATOM 4684 N N . CYS B 1 182 ? 36.897 34.500 92.766 1.00 72.55 365 CYS B N 1
ATOM 4685 C CA . CYS B 1 182 ? 36.654 34.050 94.132 1.00 76.38 365 CYS B CA 1
ATOM 4686 C C . CYS B 1 182 ? 37.806 34.435 95.051 1.00 76.92 365 CYS B C 1
ATOM 4687 O O . CYS B 1 182 ? 37.798 34.119 96.242 1.00 76.77 365 CYS B O 1
ATOM 4690 N N . GLU B 1 183 ? 38.792 35.127 94.485 1.00 77.00 366 GLU B N 1
ATOM 4691 C CA . GLU B 1 183 ? 39.942 35.594 95.250 1.00 75.80 366 GLU B CA 1
ATOM 4692 C C . GLU B 1 183 ? 39.513 36.897 95.912 1.00 73.28 366 GLU B C 1
ATOM 4693 O O . GLU B 1 183 ? 40.208 37.437 96.772 1.00 74.46 366 GLU B O 1
ATOM 4699 N N . ALA B 1 184 ? 38.349 37.388 95.497 1.00 68.52 367 ALA B N 1
ATOM 4700 C CA . ALA B 1 184 ? 37.786 38.625 96.018 1.00 64.75 367 ALA B CA 1
ATOM 4701 C C . ALA B 1 184 ? 37.926 38.723 97.531 1.00 61.82 367 ALA B C 1
ATOM 4702 O O . ALA B 1 184 ? 37.583 37.790 98.258 1.00 61.03 367 ALA B O 1
ATOM 4704 N N . SER B 1 185 ? 38.444 39.856 97.999 1.00 57.85 368 SER B N 1
ATOM 4705 C CA . SER B 1 185 ? 38.615 40.087 99.429 1.00 55.26 368 SER B CA 1
ATOM 4706 C C . SER B 1 185 ? 37.428 40.902 99.932 1.00 51.70 368 SER B C 1
ATOM 4707 O O . SER B 1 185 ? 36.465 41.123 99.204 1.00 50.08 368 SER B O 1
ATOM 4710 N N . PHE B 1 186 ? 37.500 41.356 101.177 1.00 49.02 369 PHE B N 1
ATOM 4711 C CA . PHE B 1 186 ? 36.418 42.134 101.758 1.00 47.30 369 PHE B CA 1
ATOM 4712 C C . PHE B 1 186 ? 36.861 43.573 102.003 1.00 43.72 369 PHE B C 1
ATOM 4713 O O . PHE B 1 186 ? 36.159 44.347 102.652 1.00 44.71 369 PHE B O 1
ATOM 4721 N N . LEU B 1 187 ? 38.020 43.932 101.467 1.00 37.03 370 LEU B N 1
ATOM 4722 C CA . LEU B 1 187 ? 38.554 45.270 101.667 1.00 35.42 370 LEU B CA 1
ATOM 4723 C C . LEU B 1 187 ? 38.375 46.214 100.481 1.00 35.83 370 LEU B C 1
ATOM 4724 O O . LEU B 1 187 ? 38.339 45.791 99.324 1.00 36.05 370 LEU B O 1
ATOM 4729 N N . PHE B 1 188 ? 38.271 47.504 100.786 1.00 36.05 371 PHE B N 1
ATOM 4730 C CA . PHE B 1 188 ? 38.136 48.535 99.768 1.00 36.28 371 PHE B CA 1
ATOM 4731 C C . PHE B 1 188 ? 39.527 49.083 99.472 1.00 37.99 371 PHE B C 1
ATOM 4732 O O . PHE B 1 188 ? 40.342 49.237 100.380 1.00 37.86 371 PHE B O 1
ATOM 4740 N N . SER B 1 189 ? 39.796 49.363 98.204 1.00 39.70 372 SER B N 1
ATOM 4741 C CA . SER B 1 189 ? 41.084 49.904 97.794 1.00 43.00 372 SER B CA 1
ATOM 4742 C C . SER B 1 189 ? 41.181 51.354 98.239 1.00 46.83 372 SER B C 1
ATOM 4743 O O . SER B 1 189 ? 40.173 51.990 98.556 1.00 47.74 372 SER B O 1
ATOM 4746 N N . ASP B 1 190 ? 42.403 51.875 98.241 1.00 50.05 373 ASP B N 1
ATOM 4747 C CA . ASP B 1 190 ? 42.667 53.258 98.625 1.00 51.72 373 ASP B CA 1
ATOM 4748 C C . ASP B 1 190 ? 41.875 54.235 97.748 1.00 50.63 373 ASP B C 1
ATOM 4749 O O . ASP B 1 190 ? 41.377 55.249 98.235 1.00 52.23 373 ASP B O 1
ATOM 4754 N N . CYS B 1 191 ? 41.769 53.923 96.456 1.00 48.77 374 CYS B N 1
ATOM 4755 C CA . CYS B 1 191 ? 41.034 54.766 95.513 1.00 49.19 374 CYS B CA 1
ATOM 4756 C C . CYS B 1 191 ? 39.574 54.908 95.907 1.00 49.10 374 CYS B C 1
ATOM 4757 O O . CYS B 1 191 ? 39.015 56.009 95.878 1.00 47.85 374 CYS B O 1
ATOM 4760 N N . SER B 1 192 ? 38.952 53.782 96.257 1.00 46.60 375 SER B N 1
ATOM 4761 C CA . SER B 1 192 ? 37.555 53.772 96.665 1.00 43.25 375 SER B CA 1
ATOM 4762 C C . SER B 1 192 ? 37.377 54.676 97.877 1.00 42.60 375 SER B C 1
ATOM 4763 O O . SER B 1 192 ? 36.373 55.381 98.001 1.00 42.56 375 SER B O 1
ATOM 4766 N N . GLN B 1 193 ? 38.361 54.648 98.769 1.00 41.38 376 GLN B N 1
ATOM 4767 C CA . GLN B 1 193 ? 38.330 55.465 99.975 1.00 44.16 376 GLN B CA 1
ATOM 4768 C C . GLN B 1 193 ? 38.216 56.937 99.595 1.00 45.50 376 GLN B C 1
ATOM 4769 O O . GLN B 1 193 ? 37.381 57.666 100.130 1.00 43.76 376 GLN B O 1
ATOM 4775 N N . LYS B 1 194 ? 39.068 57.369 98.668 1.00 46.96 377 LYS B N 1
ATOM 4776 C CA . LYS B 1 194 ? 39.064 58.756 98.222 1.00 51.24 377 LYS B CA 1
ATOM 4777 C C . LYS B 1 194 ? 37.801 59.104 97.449 1.00 50.83 377 LYS B C 1
ATOM 4778 O O . LYS B 1 194 ? 37.164 60.118 97.732 1.00 50.22 377 LYS B O 1
ATOM 4784 N N . ASP B 1 195 ? 37.448 58.275 96.469 1.00 49.68 378 ASP B N 1
ATOM 4785 C CA . ASP B 1 195 ? 36.249 58.530 95.682 1.00 47.11 378 ASP B CA 1
ATOM 4786 C C . ASP B 1 195 ? 35.085 58.759 96.633 1.00 44.92 378 ASP B C 1
ATOM 4787 O O . ASP B 1 195 ? 34.402 59.782 96.561 1.00 43.97 378 ASP B O 1
ATOM 4792 N N . HIS B 1 196 ? 34.877 57.800 97.528 1.00 39.88 379 HIS B N 1
ATOM 4793 C CA . HIS B 1 196 ? 33.787 57.873 98.488 1.00 38.81 379 HIS B CA 1
ATOM 4794 C C . HIS B 1 196 ? 33.816 59.138 99.330 1.00 41.29 379 HIS B C 1
ATOM 4795 O O . HIS B 1 196 ? 32.787 59.803 99.505 1.00 41.38 379 HIS B O 1
ATOM 4802 N N . ARG B 1 197 ? 34.990 59.465 99.859 1.00 40.17 380 ARG B N 1
ATOM 4803 C CA . ARG B 1 197 ? 35.143 60.652 100.684 1.00 42.90 380 ARG B CA 1
ATOM 4804 C C . ARG B 1 197 ? 34.777 61.901 99.883 1.00 42.71 380 ARG B C 1
ATOM 4805 O O . ARG B 1 197 ? 33.987 62.729 100.338 1.00 44.02 380 ARG B O 1
ATOM 4813 N N . GLU B 1 198 ? 35.345 62.027 98.686 1.00 40.14 381 GLU B N 1
ATOM 4814 C CA . GLU B 1 198 ? 35.067 63.181 97.839 1.00 42.01 381 GLU B CA 1
ATOM 4815 C C . GLU B 1 198 ? 33.580 63.259 97.526 1.00 42.42 381 GLU B C 1
ATOM 4816 O O . GLU B 1 198 ? 32.980 64.336 97.578 1.00 40.51 381 GLU B O 1
ATOM 4822 N N . PHE B 1 199 ? 32.986 62.111 97.209 1.00 42.13 382 PHE B N 1
ATOM 4823 C CA . PHE B 1 199 ? 31.570 62.056 96.889 1.00 37.92 382 PHE B CA 1
ATOM 4824 C C . PHE B 1 199 ? 30.770 62.659 98.027 1.00 37.72 382 PHE B C 1
ATOM 4825 O O . PHE B 1 199 ? 29.860 63.450 97.796 1.00 38.86 382 PHE B O 1
ATOM 4833 N N . LEU B 1 200 ? 31.115 62.272 99.253 1.00 37.87 383 LEU B N 1
ATOM 4834 C CA . LEU B 1 200 ? 30.427 62.772 100.439 1.00 40.12 383 LEU B CA 1
ATOM 4835 C C . LEU B 1 200 ? 30.628 64.272 100.605 1.00 40.78 383 LEU B C 1
ATOM 4836 O O . LEU B 1 200 ? 29.681 65.011 100.886 1.00 41.58 383 LEU B O 1
ATOM 4841 N N . ILE B 1 201 ? 31.864 64.719 100.430 1.00 40.13 384 ILE B N 1
ATOM 4842 C CA . ILE B 1 201 ? 32.167 66.134 100.560 1.00 42.36 384 ILE B CA 1
ATOM 4843 C C . ILE B 1 201 ? 31.287 66.957 99.622 1.00 42.28 384 ILE B C 1
ATOM 4844 O O . ILE B 1 201 ? 30.680 67.941 100.040 1.00 41.22 384 ILE B O 1
ATOM 4849 N N . LYS B 1 202 ? 31.194 66.531 98.364 1.00 43.24 385 LYS B N 1
ATOM 4850 C CA . LYS B 1 202 ? 30.396 67.242 97.369 1.00 45.81 385 LYS B CA 1
ATOM 4851 C C . LYS B 1 202 ? 28.892 67.050 97.462 1.00 43.82 385 LYS B C 1
ATOM 4852 O O . LYS B 1 202 ? 28.132 67.940 97.088 1.00 43.48 385 LYS B O 1
ATOM 4858 N N . ASN B 1 203 ? 28.447 65.905 97.966 1.00 41.89 386 ASN B N 1
ATOM 4859 C CA . ASN B 1 203 ? 27.016 65.651 98.001 1.00 38.73 386 ASN B CA 1
ATOM 4860 C C . ASN B 1 203 ? 26.340 65.566 99.359 1.00 38.62 386 ASN B C 1
ATOM 4861 O O . ASN B 1 203 ? 25.134 65.751 99.453 1.00 39.54 386 ASN B O 1
ATOM 4866 N N . MET B 1 204 ? 27.108 65.294 100.403 1.00 40.12 387 MET B N 1
ATOM 4867 C CA . MET B 1 204 ? 26.562 65.192 101.754 1.00 40.93 387 MET B CA 1
ATOM 4868 C C . MET B 1 204 ? 25.149 64.606 101.838 1.00 39.63 387 MET B C 1
ATOM 4869 O O . MET B 1 204 ? 24.235 65.252 102.348 1.00 39.42 387 MET B O 1
ATOM 4874 N N . PRO B 1 205 ? 24.947 63.377 101.333 1.00 40.52 388 PRO B N 1
ATOM 4875 C CA . PRO B 1 205 ? 23.593 62.821 101.427 1.00 40.91 388 PRO B CA 1
ATOM 4876 C C . PRO B 1 205 ? 23.177 62.754 102.898 1.00 40.87 388 PRO B C 1
ATOM 4877 O O . PRO B 1 205 ? 23.892 62.198 103.728 1.00 45.47 388 PRO B O 1
ATOM 4881 N N . GLN B 1 206 ? 22.023 63.330 103.208 1.00 37.96 389 GLN B N 1
ATOM 4882 C CA . GLN B 1 206 ? 21.518 63.394 104.574 1.00 38.22 389 GLN B CA 1
ATOM 4883 C C . GLN B 1 206 ? 20.981 62.115 105.208 1.00 40.30 389 GLN B C 1
ATOM 4884 O O . GLN B 1 206 ? 21.245 61.840 106.379 1.00 42.18 389 GLN B O 1
ATOM 4890 N N . CYS B 1 207 ? 20.225 61.334 104.444 1.00 39.50 390 CYS B N 1
ATOM 4891 C CA . CYS B 1 207 ? 19.603 60.130 104.972 1.00 37.03 390 CYS B CA 1
ATOM 4892 C C . CYS B 1 207 ? 20.500 59.148 105.732 1.00 35.82 390 CYS B C 1
ATOM 4893 O O . CYS B 1 207 ? 20.034 58.498 106.670 1.00 33.76 390 CYS B O 1
ATOM 4896 N N . ILE B 1 208 ? 21.777 59.051 105.361 1.00 33.78 391 ILE B N 1
ATOM 4897 C CA . ILE B 1 208 ? 22.674 58.123 106.051 1.00 36.36 391 ILE B CA 1
ATOM 4898 C C . ILE B 1 208 ? 23.197 58.595 107.414 1.00 39.01 391 ILE B C 1
ATOM 4899 O O . ILE B 1 208 ? 24.072 57.958 108.005 1.00 39.18 391 ILE B O 1
ATOM 4904 N N . LEU B 1 209 ? 22.656 59.705 107.912 1.00 40.20 392 LEU B N 1
ATOM 4905 C CA . LEU B 1 209 ? 23.045 60.230 109.220 1.00 38.46 392 LEU B CA 1
ATOM 4906 C C . LEU B 1 209 ? 22.040 59.755 110.267 1.00 36.53 392 LEU B C 1
ATOM 4907 O O . LEU B 1 209 ? 22.354 59.680 111.447 1.00 35.17 392 LEU B O 1
ATOM 4912 N N . LYS B 1 210 ? 20.826 59.448 109.819 1.00 39.40 393 LYS B N 1
ATOM 4913 C CA . LYS B 1 210 ? 19.753 58.986 110.700 1.00 41.78 393 LYS B CA 1
ATOM 4914 C C . LYS B 1 210 ? 20.000 57.547 111.125 1.00 42.27 393 LYS B C 1
ATOM 4915 O O . LYS B 1 210 ? 20.051 56.645 110.292 1.00 41.98 393 LYS B O 1
ATOM 4921 N N . LYS B 1 211 ? 20.152 57.338 112.428 1.00 41.44 394 LYS B N 1
ATOM 4922 C CA . LYS B 1 211 ? 20.398 56.008 112.966 1.00 40.05 394 LYS B CA 1
ATOM 4923 C C . LYS B 1 211 ? 19.094 55.222 113.077 1.00 38.85 394 LYS B C 1
ATOM 4924 O O . LYS B 1 211 ? 18.077 55.742 113.541 1.00 40.62 394 LYS B O 1
ATOM 4930 N N . PRO B 1 212 ? 19.101 53.957 112.641 1.00 35.30 395 PRO B N 1
ATOM 4931 C CA . PRO B 1 212 ? 17.870 53.172 112.735 1.00 35.95 395 PRO B CA 1
ATOM 4932 C C . PRO B 1 212 ? 17.548 52.789 114.175 1.00 37.36 395 PRO B C 1
ATOM 4933 O O . PRO B 1 212 ? 18.451 52.612 114.992 1.00 37.22 395 PRO B O 1
ATOM 4937 N N . LEU B 1 213 ? 16.261 52.672 114.483 1.00 39.90 396 LEU B N 1
ATOM 4938 C CA . LEU B 1 213 ? 15.835 52.278 115.820 1.00 39.77 396 LEU B CA 1
ATOM 4939 C C . LEU B 1 213 ? 16.141 50.794 115.946 1.00 39.12 396 LEU B C 1
ATOM 4940 O O . LEU B 1 213 ? 15.986 50.054 114.982 1.00 41.68 396 LEU B O 1
ATOM 4945 N N . LYS B 1 214 ? 16.577 50.355 117.121 1.00 39.58 397 LYS B N 1
ATOM 4946 C CA . LYS B 1 214 ? 16.891 48.944 117.313 1.00 42.19 397 LYS B CA 1
ATOM 4947 C C . LYS B 1 214 ? 15.720 48.076 116.855 1.00 43.27 397 LYS B C 1
ATOM 4948 O O . LYS B 1 214 ? 15.916 46.979 116.335 1.00 42.59 397 LYS B O 1
ATOM 4954 N N . THR B 1 215 ? 14.503 48.580 117.046 1.00 42.36 398 THR B N 1
ATOM 4955 C CA . THR B 1 215 ? 13.300 47.849 116.666 1.00 43.64 398 THR B CA 1
ATOM 4956 C C . THR B 1 215 ? 12.998 47.894 115.169 1.00 43.70 398 THR B C 1
ATOM 4957 O O . THR B 1 215 ? 12.062 47.237 114.709 1.00 42.57 398 THR B O 1
ATOM 4961 N N . ASP B 1 216 ? 13.777 48.669 114.414 1.00 42.80 399 ASP B N 1
ATOM 4962 C CA . ASP B 1 216 ? 13.586 48.751 112.967 1.00 44.23 399 ASP B CA 1
ATOM 4963 C C . ASP B 1 216 ? 14.437 47.701 112.250 1.00 43.35 399 ASP B C 1
ATOM 4964 O O . ASP B 1 216 ? 14.222 47.422 111.077 1.00 46.84 399 ASP B O 1
ATOM 4969 N N . VAL B 1 217 ? 15.411 47.124 112.947 1.00 40.96 400 VAL B N 1
ATOM 4970 C CA . VAL B 1 217 ? 16.273 46.116 112.335 1.00 40.53 400 VAL B CA 1
ATOM 4971 C C . VAL B 1 217 ? 15.597 44.748 112.357 1.00 39.60 400 VAL B C 1
ATOM 4972 O O . VAL B 1 217 ? 15.270 44.233 113.421 1.00 40.49 400 VAL B O 1
ATOM 4976 N N . VAL B 1 218 ? 15.399 44.159 111.180 1.00 35.92 401 VAL B N 1
ATOM 4977 C CA . VAL B 1 218 ? 14.739 42.862 111.091 1.00 33.91 401 VAL B CA 1
ATOM 4978 C C . VAL B 1 218 ? 15.678 41.665 111.005 1.00 33.10 401 VAL B C 1
ATOM 4979 O O . VAL B 1 218 ? 15.217 40.529 110.944 1.00 33.87 401 VAL B O 1
ATOM 4983 N N . SER B 1 219 ? 16.985 41.910 111.000 1.00 29.89 402 SER B N 1
ATOM 4984 C CA . SER B 1 219 ? 17.955 40.819 110.929 1.00 28.78 402 SER B CA 1
ATOM 4985 C C . SER B 1 219 ? 18.295 40.344 112.337 1.00 26.91 402 SER B C 1
ATOM 4986 O O . SER B 1 219 ? 18.372 41.140 113.263 1.00 30.38 402 SER B O 1
ATOM 4989 N N . PRO B 1 220 ? 18.485 39.029 112.515 1.00 26.64 403 PRO B N 1
ATOM 4990 C CA . PRO B 1 220 ? 18.818 38.499 113.841 1.00 28.80 403 PRO B CA 1
ATOM 4991 C C . PRO B 1 220 ? 20.010 39.252 114.405 1.00 31.49 403 PRO B C 1
ATOM 4992 O O . PRO B 1 220 ? 21.013 39.451 113.714 1.00 32.60 403 PRO B O 1
ATOM 4996 N N . ALA B 1 221 ? 19.895 39.675 115.658 1.00 30.73 404 ALA B N 1
ATOM 4997 C CA . ALA B 1 221 ? 20.959 40.415 116.321 1.00 30.50 404 ALA B CA 1
ATOM 4998 C C . ALA B 1 221 ? 22.294 39.674 116.259 1.00 32.66 404 ALA B C 1
ATOM 4999 O O . ALA B 1 221 ? 22.343 38.445 116.364 1.00 33.67 404 ALA B O 1
ATOM 5001 N N . VAL B 1 222 ? 23.375 40.423 116.070 1.00 30.47 405 VAL B N 1
ATOM 5002 C CA . VAL B 1 222 ? 24.705 39.825 116.031 1.00 31.86 405 VAL B CA 1
ATOM 5003 C C . VAL B 1 222 ? 25.555 40.543 117.063 1.00 34.16 405 VAL B C 1
ATOM 5004 O O . VAL B 1 222 ? 25.787 41.749 116.956 1.00 34.49 405 VAL B O 1
ATOM 5008 N N . CYS B 1 223 ? 26.009 39.805 118.069 1.00 35.65 406 CYS B N 1
ATOM 5009 C CA . CYS B 1 223 ? 26.827 40.391 119.119 1.00 39.17 406 CYS B CA 1
ATOM 5010 C C . CYS B 1 223 ? 28.261 40.570 118.640 1.00 38.08 406 CYS B C 1
ATOM 5011 O O . CYS B 1 223 ? 28.971 39.595 118.388 1.00 39.06 406 CYS B O 1
ATOM 5014 N N . GLY B 1 224 ? 28.680 41.826 118.515 1.00 36.46 407 GLY B N 1
ATOM 5015 C CA . GLY B 1 224 ? 30.024 42.116 118.055 1.00 33.22 407 GLY B CA 1
ATOM 5016 C C . GLY B 1 224 ? 30.054 42.847 116.724 1.00 31.87 407 GLY B C 1
ATOM 5017 O O . GLY B 1 224 ? 31.114 42.966 116.114 1.00 32.35 407 GLY B O 1
ATOM 5018 N N . ASN B 1 225 ? 28.902 43.333 116.265 1.00 29.68 408 ASN B N 1
ATOM 5019 C CA . ASN B 1 225 ? 28.854 44.057 114.996 1.00 30.34 408 ASN B CA 1
ATOM 5020 C C . ASN B 1 225 ? 28.781 45.573 115.185 1.00 29.15 408 ASN B C 1
ATOM 5021 O O . ASN B 1 225 ? 28.440 46.306 114.262 1.00 27.38 408 ASN B O 1
ATOM 5026 N N . TYR B 1 226 ? 29.107 46.027 116.391 1.00 30.79 409 TYR B N 1
ATOM 5027 C CA . TYR B 1 226 ? 29.124 47.451 116.727 1.00 31.85 409 TYR B CA 1
ATOM 5028 C C . TYR B 1 226 ? 27.788 48.191 116.654 1.00 32.36 409 TYR B C 1
ATOM 5029 O O . TYR B 1 226 ? 27.753 49.421 116.574 1.00 33.96 409 TYR B O 1
ATOM 5038 N N . PHE B 1 227 ? 26.690 47.451 116.674 1.00 32.76 410 PHE B N 1
ATOM 5039 C CA . PHE B 1 227 ? 25.372 48.076 116.652 1.00 32.16 410 PHE B CA 1
ATOM 5040 C C . PHE B 1 227 ? 24.534 47.359 117.695 1.00 31.47 410 PHE B C 1
ATOM 5041 O O . PHE B 1 227 ? 24.492 46.127 117.727 1.00 31.35 410 PHE B O 1
ATOM 5049 N N . VAL B 1 228 ? 23.879 48.133 118.551 1.00 31.75 411 VAL B N 1
ATOM 5050 C CA . VAL B 1 228 ? 23.055 47.575 119.608 1.00 32.53 411 VAL B CA 1
ATOM 5051 C C . VAL B 1 228 ? 21.701 47.161 119.054 1.00 33.95 411 VAL B C 1
ATOM 5052 O O . VAL B 1 228 ? 20.909 47.999 118.627 1.00 35.63 411 VAL B O 1
ATOM 5056 N N . GLU B 1 229 ? 21.441 45.860 119.067 1.00 34.98 412 GLU B N 1
ATOM 5057 C CA . GLU B 1 229 ? 20.194 45.324 118.543 1.00 38.21 412 GLU B CA 1
ATOM 5058 C C . GLU B 1 229 ? 19.329 44.738 119.656 1.00 41.11 412 GLU B C 1
ATOM 5059 O O . GLU B 1 229 ? 19.827 44.415 120.739 1.00 40.77 412 GLU B O 1
ATOM 5065 N N . VAL B 1 230 ? 18.033 44.615 119.388 1.00 40.57 413 VAL B N 1
ATOM 5066 C CA . VAL B 1 230 ? 17.104 44.081 120.377 1.00 42.51 413 VAL B CA 1
ATOM 5067 C C . VAL B 1 230 ? 17.700 42.851 121.054 1.00 42.52 413 VAL B C 1
ATOM 5068 O O . VAL B 1 230 ? 18.111 41.909 120.384 1.00 41.37 413 VAL B O 1
ATOM 5072 N N . GLY B 1 231 ? 17.749 42.873 122.383 1.00 45.39 414 GLY B N 1
ATOM 5073 C CA . GLY B 1 231 ? 18.308 41.756 123.126 1.00 45.02 414 GLY B CA 1
ATOM 5074 C C . GLY B 1 231 ? 19.704 42.056 123.643 1.00 46.27 414 GLY B C 1
ATOM 5075 O O . GLY B 1 231 ? 20.212 41.353 124.513 1.00 46.70 414 GLY B O 1
ATOM 5076 N N . GLU B 1 232 ? 20.330 43.103 123.107 1.00 45.06 415 GLU B N 1
ATOM 5077 C CA . GLU B 1 232 ? 21.673 43.491 123.526 1.00 43.02 415 GLU B CA 1
ATOM 5078 C C . GLU B 1 232 ? 21.587 44.783 124.328 1.00 44.58 415 GLU B C 1
ATOM 5079 O O . GLU B 1 232 ? 20.662 45.574 124.150 1.00 43.35 415 GLU B O 1
ATOM 5085 N N . GLU B 1 233 ? 22.551 44.992 125.219 1.00 46.37 416 GLU B N 1
ATOM 5086 C CA . GLU B 1 233 ? 22.582 46.198 126.038 1.00 46.04 416 GLU B CA 1
ATOM 5087 C C . GLU B 1 233 ? 23.645 47.137 125.495 1.00 43.22 416 GLU B C 1
ATOM 5088 O O . GLU B 1 233 ? 23.538 48.354 125.620 1.00 44.83 416 GLU B O 1
ATOM 5094 N N . CYS B 1 234 ? 24.670 46.550 124.886 1.00 40.25 417 CYS B N 1
ATOM 5095 C CA . CYS B 1 234 ? 25.774 47.298 124.299 1.00 37.82 417 CYS B CA 1
ATOM 5096 C C . CYS B 1 234 ? 26.493 46.394 123.308 1.00 36.14 417 CYS B C 1
ATOM 5097 O O . CYS B 1 234 ? 26.283 45.178 123.306 1.00 34.58 417 CYS B O 1
ATOM 5100 N N . ASP B 1 235 ? 27.333 46.986 122.466 1.00 35.61 418 ASP B N 1
ATOM 5101 C CA . ASP B 1 235 ? 28.072 46.227 121.459 1.00 34.06 418 ASP B CA 1
ATOM 5102 C C . ASP B 1 235 ? 29.298 47.029 121.031 1.00 35.39 418 ASP B C 1
ATOM 5103 O O . ASP B 1 235 ? 29.194 47.971 120.238 1.00 31.57 418 ASP B O 1
ATOM 5108 N N . CYS B 1 236 ? 30.454 46.646 121.566 1.00 39.04 419 CYS B N 1
ATOM 5109 C CA . CYS B 1 236 ? 31.726 47.310 121.277 1.00 41.05 419 CYS B CA 1
ATOM 5110 C C . CYS B 1 236 ? 32.609 46.466 120.357 1.00 41.49 419 CYS B C 1
ATOM 5111 O O . CYS B 1 236 ? 33.805 46.736 120.204 1.00 43.48 419 CYS B O 1
ATOM 5114 N N . GLY B 1 237 ? 32.019 45.444 119.749 1.00 37.97 420 GLY B N 1
ATOM 5115 C CA . GLY B 1 237 ? 32.784 44.576 118.875 1.00 37.98 420 GLY B CA 1
ATOM 5116 C C . GLY B 1 237 ? 33.207 43.305 119.596 1.00 37.42 420 GLY B C 1
ATOM 5117 O O . GLY B 1 237 ? 32.625 42.925 120.610 1.00 35.84 420 GLY B O 1
ATOM 5118 N N . SER B 1 238 ? 34.222 42.639 119.069 1.00 36.96 421 SER B N 1
ATOM 5119 C CA . SER B 1 238 ? 34.708 41.411 119.672 1.00 39.90 421 SER B CA 1
ATOM 5120 C C . SER B 1 238 ? 35.491 41.727 120.943 1.00 41.59 421 SER B C 1
ATOM 5121 O O . SER B 1 238 ? 35.859 42.873 121.190 1.00 42.31 421 SER B O 1
ATOM 5124 N N . PRO B 1 239 ? 35.749 40.707 121.772 1.00 42.04 422 PRO B N 1
ATOM 5125 C CA . PRO B 1 239 ? 36.499 40.931 123.009 1.00 40.46 422 PRO B CA 1
ATOM 5126 C C . PRO B 1 239 ? 37.901 41.474 122.734 1.00 40.56 422 PRO B C 1
ATOM 5127 O O . PRO B 1 239 ? 38.506 42.110 123.593 1.00 41.19 422 PRO B O 1
ATOM 5131 N N . ARG B 1 240 ? 38.405 41.242 121.526 1.00 37.94 423 ARG B N 1
ATOM 5132 C CA . ARG B 1 240 ? 39.745 41.694 121.176 1.00 38.69 423 ARG B CA 1
ATOM 5133 C C . ARG B 1 240 ? 39.833 43.159 120.737 1.00 40.06 423 ARG B C 1
ATOM 5134 O O . ARG B 1 240 ? 40.860 43.807 120.945 1.00 39.96 423 ARG B O 1
ATOM 5142 N N . THR B 1 241 ? 38.766 43.679 120.135 1.00 39.62 424 THR B N 1
ATOM 5143 C CA . THR B 1 241 ? 38.770 45.061 119.663 1.00 39.96 424 THR B CA 1
ATOM 5144 C C . THR B 1 241 ? 37.987 46.013 120.555 1.00 38.68 424 THR B C 1
ATOM 5145 O O . THR B 1 241 ? 38.092 47.233 120.416 1.00 35.87 424 THR B O 1
ATOM 5149 N N . CYS B 1 242 ? 37.202 45.457 121.467 1.00 38.26 425 CYS B N 1
ATOM 5150 C CA . CYS B 1 242 ? 36.397 46.271 122.365 1.00 42.95 425 CYS B CA 1
ATOM 5151 C C . CYS B 1 242 ? 37.235 47.256 123.190 1.00 43.93 425 CYS B C 1
ATOM 5152 O O . CYS B 1 242 ? 38.162 46.868 123.896 1.00 43.71 425 CYS B O 1
ATOM 5155 N N . ARG B 1 243 ? 36.896 48.536 123.089 1.00 44.48 426 ARG B N 1
ATOM 5156 C CA . ARG B 1 243 ? 37.603 49.574 123.830 1.00 46.50 426 ARG B CA 1
ATOM 5157 C C . ARG B 1 243 ? 36.689 50.243 124.845 1.00 45.21 426 ARG B C 1
ATOM 5158 O O . ARG B 1 243 ? 37.050 51.252 125.442 1.00 48.12 426 ARG B O 1
ATOM 5166 N N . ASP B 1 244 ? 35.506 49.678 125.043 1.00 45.19 427 ASP B N 1
ATOM 5167 C CA . ASP B 1 244 ? 34.555 50.242 125.986 1.00 45.77 427 ASP B CA 1
ATOM 5168 C C . ASP B 1 244 ? 34.513 49.431 127.277 1.00 45.77 427 ASP B C 1
ATOM 5169 O O . ASP B 1 244 ? 33.888 48.375 127.348 1.00 46.48 427 ASP B O 1
ATOM 5174 N N . PRO B 1 245 ? 35.169 49.939 128.328 1.00 46.59 428 PRO B N 1
ATOM 5175 C CA . PRO B 1 245 ? 35.233 49.290 129.641 1.00 46.86 428 PRO B CA 1
ATOM 5176 C C . PRO B 1 245 ? 33.875 49.015 130.281 1.00 47.42 428 PRO B C 1
ATOM 5177 O O . PRO B 1 245 ? 33.765 48.176 131.173 1.00 50.51 428 PRO B O 1
ATOM 5181 N N . CYS B 1 246 ? 32.840 49.714 129.828 1.00 46.33 429 CYS B N 1
ATOM 5182 C CA . CYS B 1 246 ? 31.506 49.528 130.391 1.00 46.74 429 CYS B CA 1
ATOM 5183 C C . CYS B 1 246 ? 30.804 48.279 129.875 1.00 46.43 429 CYS B C 1
ATOM 5184 O O . CYS B 1 246 ? 29.920 47.729 130.533 1.00 44.95 429 CYS B O 1
ATOM 5187 N N . CYS B 1 247 ? 31.211 47.826 128.699 1.00 46.73 430 CYS B N 1
ATOM 5188 C CA . CYS B 1 247 ? 30.584 46.675 128.070 1.00 47.05 430 CYS B CA 1
ATOM 5189 C C . CYS B 1 247 ? 31.419 45.396 128.098 1.00 45.79 430 CYS B C 1
ATOM 5190 O O . CYS B 1 247 ? 32.644 45.441 128.018 1.00 48.74 430 CYS B O 1
ATOM 5193 N N . ASP B 1 248 ? 30.742 44.262 128.231 1.00 42.42 431 ASP B N 1
ATOM 5194 C CA . ASP B 1 248 ? 31.403 42.967 128.199 1.00 43.29 431 ASP B CA 1
ATOM 5195 C C . ASP B 1 248 ? 31.114 42.439 126.795 1.00 40.56 431 ASP B C 1
ATOM 5196 O O . ASP B 1 248 ? 30.075 41.834 126.541 1.00 35.70 431 ASP B O 1
ATOM 5201 N N . ALA B 1 249 ? 32.047 42.695 125.888 1.00 40.63 432 ALA B N 1
ATOM 5202 C CA . ALA B 1 249 ? 31.916 42.301 124.492 1.00 40.98 432 ALA B CA 1
ATOM 5203 C C . ALA B 1 249 ? 31.530 40.848 124.225 1.00 42.57 432 ALA B C 1
ATOM 5204 O O . ALA B 1 249 ? 31.061 40.529 123.137 1.00 46.19 432 ALA B O 1
ATOM 5206 N N . THR B 1 250 ? 31.719 39.970 125.204 1.00 43.79 433 THR B N 1
ATOM 5207 C CA . THR B 1 250 ? 31.402 38.556 125.009 1.00 44.44 433 THR B CA 1
ATOM 5208 C C . THR B 1 250 ? 29.909 38.250 125.074 1.00 43.89 433 THR B C 1
ATOM 5209 O O . THR B 1 250 ? 29.413 37.363 124.374 1.00 40.01 433 THR B O 1
ATOM 5213 N N . THR B 1 251 ? 29.194 38.991 125.908 1.00 41.66 434 THR B N 1
ATOM 5214 C CA . THR B 1 251 ? 27.768 38.764 126.075 1.00 43.07 434 THR B CA 1
ATOM 5215 C C . THR B 1 251 ? 26.916 39.898 125.531 1.00 44.05 434 THR B C 1
ATOM 5216 O O . THR B 1 251 ? 25.697 39.756 125.396 1.00 44.77 434 THR B O 1
ATOM 5220 N N . CYS B 1 252 ? 27.554 41.019 125.212 1.00 44.29 435 CYS B N 1
ATOM 5221 C CA . CYS B 1 252 ? 26.834 42.192 124.726 1.00 47.64 435 CYS B CA 1
ATOM 5222 C C . CYS B 1 252 ? 25.858 42.648 125.811 1.00 50.17 435 CYS B C 1
ATOM 5223 O O . CYS B 1 252 ? 24.715 43.041 125.544 1.00 49.37 435 CYS B O 1
ATOM 5226 N N . LYS B 1 253 ? 26.346 42.576 127.046 1.00 49.59 436 LYS B N 1
ATOM 5227 C CA . LYS B 1 253 ? 25.601 42.984 128.227 1.00 51.07 436 LYS B CA 1
ATOM 5228 C C . LYS B 1 253 ? 26.486 43.966 128.986 1.00 50.36 436 LYS B C 1
ATOM 5229 O O . LYS B 1 253 ? 27.716 43.873 128.934 1.00 49.40 436 LYS B O 1
ATOM 5235 N N . LEU B 1 254 ? 25.861 44.916 129.675 1.00 49.88 437 LEU B N 1
ATOM 5236 C CA . LEU B 1 254 ? 26.604 45.901 130.451 1.00 52.49 437 LEU B CA 1
ATOM 5237 C C . LEU B 1 254 ? 27.315 45.180 131.589 1.00 54.93 437 LEU B C 1
ATOM 5238 O O . LEU B 1 254 ? 26.802 44.193 132.123 1.00 53.87 437 LEU B O 1
ATOM 5243 N N . ARG B 1 255 ? 28.495 45.666 131.960 1.00 59.65 438 ARG B N 1
ATOM 5244 C CA . ARG B 1 255 ? 29.232 45.051 133.057 1.00 64.10 438 ARG B CA 1
ATOM 5245 C C . ARG B 1 255 ? 28.719 45.599 134.378 1.00 65.91 438 ARG B C 1
ATOM 5246 O O . ARG B 1 255 ? 28.541 46.808 134.531 1.00 65.58 438 ARG B O 1
ATOM 5254 N N . GLN B 1 256 ? 28.468 44.691 135.315 1.00 70.25 439 GLN B N 1
ATOM 5255 C CA . GLN B 1 256 ? 27.941 45.032 136.634 1.00 73.87 439 GLN B CA 1
ATOM 5256 C C . GLN B 1 256 ? 28.336 46.429 137.095 1.00 72.63 439 GLN B C 1
ATOM 5257 O O . GLN B 1 256 ? 29.506 46.811 137.046 1.00 70.09 439 GLN B O 1
ATOM 5263 N N . GLY B 1 257 ? 27.336 47.188 137.533 1.00 72.57 440 GLY B N 1
ATOM 5264 C CA . GLY B 1 257 ? 27.579 48.543 137.988 1.00 73.22 440 GLY B CA 1
ATOM 5265 C C . GLY B 1 257 ? 27.091 49.562 136.975 1.00 72.96 440 GLY B C 1
ATOM 5266 O O . GLY B 1 257 ? 26.152 50.312 137.240 1.00 74.37 440 GLY B O 1
ATOM 5267 N N . ALA B 1 258 ? 27.731 49.573 135.809 1.00 71.71 441 ALA B N 1
ATOM 5268 C CA . ALA B 1 258 ? 27.395 50.490 134.725 1.00 69.16 441 ALA B CA 1
ATOM 5269 C C . ALA B 1 258 ? 25.899 50.555 134.419 1.00 67.32 441 ALA B C 1
ATOM 5270 O O . ALA B 1 258 ? 25.165 49.598 134.652 1.00 65.28 441 ALA B O 1
ATOM 5272 N N . GLN B 1 259 ? 25.457 51.696 133.895 1.00 67.05 442 GLN B N 1
ATOM 5273 C CA . GLN B 1 259 ? 24.051 51.902 133.541 1.00 67.48 442 GLN B CA 1
ATOM 5274 C C . GLN B 1 259 ? 23.934 52.106 132.031 1.00 65.49 442 GLN B C 1
ATOM 5275 O O . GLN B 1 259 ? 22.861 51.943 131.447 1.00 65.26 442 GLN B O 1
ATOM 5281 N N . CYS B 1 260 ? 25.052 52.476 131.414 1.00 63.77 443 CYS B N 1
ATOM 5282 C CA . CYS B 1 260 ? 25.122 52.736 129.981 1.00 63.30 443 CYS B CA 1
ATOM 5283 C C . CYS B 1 260 ? 26.554 52.513 129.505 1.00 62.27 443 CYS B C 1
ATOM 5284 O O . CYS B 1 260 ? 27.444 52.236 130.307 1.00 59.90 443 CYS B O 1
ATOM 5287 N N . ALA B 1 261 ? 26.780 52.659 128.203 1.00 62.05 444 ALA B N 1
ATOM 5288 C CA . ALA B 1 261 ? 28.108 52.451 127.649 1.00 64.40 444 ALA B CA 1
ATOM 5289 C C . ALA B 1 261 ? 28.492 53.505 126.623 1.00 65.64 444 ALA B C 1
ATOM 5290 O O . ALA B 1 261 ? 29.384 54.316 126.845 1.00 65.73 444 ALA B O 1
ATOM 5292 N N . GLU B 1 262 ? 27.820 53.472 125.484 1.00 71.18 445 GLU B N 1
ATOM 5293 C CA . GLU B 1 262 ? 28.093 54.419 124.418 1.00 74.57 445 GLU B CA 1
ATOM 5294 C C . GLU B 1 262 ? 27.021 55.491 124.428 1.00 74.61 445 GLU B C 1
ATOM 5295 O O . GLU B 1 262 ? 25.858 55.213 124.728 1.00 75.86 445 GLU B O 1
ATOM 5301 N N . GLY B 1 263 ? 27.416 56.719 124.116 1.00 73.66 446 GLY B N 1
ATOM 5302 C CA . GLY B 1 263 ? 26.452 57.801 124.094 1.00 73.14 446 GLY B CA 1
ATOM 5303 C C . GLY B 1 263 ? 26.976 59.098 124.669 1.00 72.07 446 GLY B C 1
ATOM 5304 O O . GLY B 1 263 ? 27.989 59.120 125.376 1.00 71.64 446 GLY B O 1
ATOM 5305 N N . LEU B 1 264 ? 26.271 60.183 124.366 1.00 70.57 447 LEU B N 1
ATOM 5306 C CA . LEU B 1 264 ? 26.645 61.509 124.836 1.00 67.88 447 LEU B CA 1
ATOM 5307 C C . LEU B 1 264 ? 26.221 61.761 126.282 1.00 65.59 447 LEU B C 1
ATOM 5308 O O . LEU B 1 264 ? 26.690 62.703 126.917 1.00 64.45 447 LEU B O 1
ATOM 5313 N N . CYS B 1 265 ? 25.330 60.922 126.803 1.00 64.71 448 CYS B N 1
ATOM 5314 C CA . CYS B 1 265 ? 24.875 61.077 128.177 1.00 65.15 448 CYS B CA 1
ATOM 5315 C C . CYS B 1 265 ? 25.309 59.922 129.059 1.00 64.31 448 CYS B C 1
ATOM 5316 O O . CYS B 1 265 ? 24.510 59.349 129.798 1.00 63.08 448 CYS B O 1
ATOM 5319 N N . CYS B 1 266 ? 26.589 59.583 128.975 1.00 64.40 449 CYS B N 1
ATOM 5320 C CA . CYS B 1 266 ? 27.136 58.508 129.783 1.00 64.96 449 CYS B CA 1
ATOM 5321 C C . CYS B 1 266 ? 28.593 58.828 130.089 1.00 65.02 449 CYS B C 1
ATOM 5322 O O . CYS B 1 266 ? 29.377 59.123 129.184 1.00 62.64 449 CYS B O 1
ATOM 5325 N N . ASP B 1 267 ? 28.943 58.791 131.371 1.00 66.55 450 ASP B N 1
ATOM 5326 C CA . ASP B 1 267 ? 30.306 59.064 131.811 1.00 67.01 450 ASP B CA 1
ATOM 5327 C C . ASP B 1 267 ? 30.707 57.969 132.789 1.00 65.22 450 ASP B C 1
ATOM 5328 O O . ASP B 1 267 ? 29.929 57.610 133.673 1.00 62.99 450 ASP B O 1
ATOM 5333 N N . GLN B 1 268 ? 31.917 57.442 132.628 1.00 64.67 451 GLN B N 1
ATOM 5334 C CA . GLN B 1 268 ? 32.409 56.372 133.488 1.00 64.10 451 GLN B CA 1
ATOM 5335 C C . GLN B 1 268 ? 31.326 55.333 133.764 1.00 61.58 451 GLN B C 1
ATOM 5336 O O . GLN B 1 268 ? 31.132 54.903 134.902 1.00 59.74 451 GLN B O 1
ATOM 5342 N N . CYS B 1 269 ? 30.614 54.951 132.712 1.00 58.24 452 CYS B N 1
ATOM 5343 C CA . CYS B 1 269 ? 29.561 53.949 132.802 1.00 56.77 452 CYS B CA 1
ATOM 5344 C C . CYS B 1 269 ? 28.347 54.358 133.628 1.00 56.52 452 CYS B C 1
ATOM 5345 O O . CYS B 1 269 ? 27.607 53.501 134.113 1.00 55.42 452 CYS B O 1
ATOM 5348 N N . ARG B 1 270 ? 28.135 55.659 133.787 1.00 58.53 453 ARG B N 1
ATOM 5349 C CA . ARG B 1 270 ? 26.986 56.144 134.542 1.00 59.81 453 ARG B CA 1
ATOM 5350 C C . ARG B 1 270 ? 26.325 57.326 133.841 1.00 59.11 453 ARG B C 1
ATOM 5351 O O . ARG B 1 270 ? 26.997 58.143 133.210 1.00 56.45 453 ARG B O 1
ATOM 5359 N N . PHE B 1 271 ? 25.000 57.395 133.945 1.00 58.61 454 PHE B N 1
ATOM 5360 C CA . PHE B 1 271 ? 24.216 58.466 133.335 1.00 56.42 454 PHE B CA 1
ATOM 5361 C C . PHE B 1 271 ? 24.739 59.840 133.727 1.00 55.35 454 PHE B C 1
ATOM 5362 O O . PHE B 1 271 ? 24.888 60.131 134.916 1.00 55.97 454 PHE B O 1
ATOM 5370 N N . LYS B 1 272 ? 25.020 60.682 132.738 1.00 53.75 455 LYS B N 1
ATOM 5371 C CA . LYS B 1 272 ? 25.496 62.028 133.035 1.00 53.89 455 LYS B CA 1
ATOM 5372 C C . LYS B 1 272 ? 24.444 62.719 133.897 1.00 54.09 455 LYS B C 1
ATOM 5373 O O . LYS B 1 272 ? 23.271 62.340 133.878 1.00 50.43 455 LYS B O 1
ATOM 5379 N N . GLY B 1 273 ? 24.868 63.728 134.649 1.00 55.59 456 GLY B N 1
ATOM 5380 C CA . GLY B 1 273 ? 23.944 64.438 135.516 1.00 57.97 456 GLY B CA 1
ATOM 5381 C C . GLY B 1 273 ? 22.777 65.102 134.809 1.00 58.21 456 GLY B C 1
ATOM 5382 O O . GLY B 1 273 ? 22.948 65.727 133.761 1.00 56.45 456 GLY B O 1
ATOM 5383 N N . ALA B 1 274 ? 21.580 64.964 135.380 1.00 57.89 457 ALA B N 1
ATOM 5384 C CA . ALA B 1 274 ? 20.391 65.580 134.805 1.00 56.00 457 ALA B CA 1
ATOM 5385 C C . ALA B 1 274 ? 20.679 67.064 134.604 1.00 55.15 457 ALA B C 1
ATOM 5386 O O . ALA B 1 274 ? 21.212 67.727 135.494 1.00 56.69 457 ALA B O 1
ATOM 5388 N N . GLY B 1 275 ? 20.339 67.583 133.434 1.00 53.49 458 GLY B N 1
ATOM 5389 C CA . GLY B 1 275 ? 20.586 68.985 133.173 1.00 53.03 458 GLY B CA 1
ATOM 5390 C C . GLY B 1 275 ? 21.976 69.244 132.630 1.00 53.91 458 GLY B C 1
ATOM 5391 O O . GLY B 1 275 ? 22.357 70.391 132.404 1.00 53.44 458 GLY B O 1
ATOM 5392 N N . THR B 1 276 ? 22.747 68.183 132.421 1.00 56.77 459 THR B N 1
ATOM 5393 C CA . THR B 1 276 ? 24.094 68.345 131.895 1.00 60.76 459 THR B CA 1
ATOM 5394 C C . THR B 1 276 ? 24.042 68.505 130.380 1.00 63.94 459 THR B C 1
ATOM 5395 O O . THR B 1 276 ? 23.242 67.855 129.701 1.00 62.73 459 THR B O 1
ATOM 5399 N N . GLU B 1 277 ? 24.895 69.379 129.854 1.00 65.99 460 GLU B N 1
ATOM 5400 C CA . GLU B 1 277 ? 24.940 69.617 128.421 1.00 69.26 460 GLU B CA 1
ATOM 5401 C C . GLU B 1 277 ? 25.697 68.496 127.726 1.00 71.14 460 GLU B C 1
ATOM 5402 O O . GLU B 1 277 ? 26.826 68.171 128.097 1.00 72.60 460 GLU B O 1
ATOM 5408 N N . CYS B 1 278 ? 25.068 67.901 126.721 1.00 71.93 461 CYS B N 1
ATOM 5409 C CA . CYS B 1 278 ? 25.684 66.810 125.976 1.00 73.21 461 CYS B CA 1
ATOM 5410 C C . CYS B 1 278 ? 26.162 67.311 124.619 1.00 72.82 461 CYS B C 1
ATOM 5411 O O . CYS B 1 278 ? 27.302 67.073 124.218 1.00 75.22 461 CYS B O 1
ATOM 5414 N N . ARG B 1 279 ? 25.271 68.011 123.920 1.00 70.77 462 ARG B N 1
ATOM 5415 C CA . ARG B 1 279 ? 25.555 68.540 122.592 1.00 68.10 462 ARG B CA 1
ATOM 5416 C C . ARG B 1 279 ? 25.326 70.046 122.546 1.00 67.25 462 ARG B C 1
ATOM 5417 O O . ARG B 1 279 ? 24.219 70.525 122.792 1.00 66.74 462 ARG B O 1
ATOM 5425 N N . ALA B 1 280 ? 26.378 70.790 122.233 1.00 67.55 463 ALA B N 1
ATOM 5426 C CA . ALA B 1 280 ? 26.284 72.238 122.151 1.00 69.19 463 ALA B CA 1
ATOM 5427 C C . ALA B 1 280 ? 25.540 72.640 120.883 1.00 70.68 463 ALA B C 1
ATOM 5428 O O . ALA B 1 280 ? 25.427 71.848 119.944 1.00 70.45 463 ALA B O 1
ATOM 5430 N N . ALA B 1 281 ? 25.031 73.870 120.862 1.00 71.66 464 ALA B N 1
ATOM 5431 C CA . ALA B 1 281 ? 24.302 74.380 119.705 1.00 73.22 464 ALA B CA 1
ATOM 5432 C C . ALA B 1 281 ? 25.263 74.580 118.529 1.00 73.07 464 ALA B C 1
ATOM 5433 O O . ALA B 1 281 ? 26.353 75.130 118.697 1.00 72.29 464 ALA B O 1
ATOM 5435 N N . LYS B 1 282 ? 24.850 74.130 117.345 1.00 72.77 465 LYS B N 1
ATOM 5436 C CA . LYS B 1 282 ? 25.680 74.248 116.148 1.00 72.41 465 LYS B CA 1
ATOM 5437 C C . LYS B 1 282 ? 25.496 75.575 115.421 1.00 71.95 465 LYS B C 1
ATOM 5438 O O . LYS B 1 282 ? 26.395 76.035 114.718 1.00 71.28 465 LYS B O 1
ATOM 5444 N N . ASP B 1 283 ? 24.329 76.189 115.592 1.00 71.82 466 ASP B N 1
ATOM 5445 C CA . ASP B 1 283 ? 24.044 77.469 114.953 1.00 70.23 466 ASP B CA 1
ATOM 5446 C C . ASP B 1 283 ? 22.954 78.245 115.682 1.00 69.53 466 ASP B C 1
ATOM 5447 O O . ASP B 1 283 ? 22.236 77.700 116.523 1.00 67.76 466 ASP B O 1
ATOM 5452 N N . GLU B 1 284 ? 22.839 79.522 115.336 1.00 67.83 467 GLU B N 1
ATOM 5453 C CA . GLU B 1 284 ? 21.871 80.421 115.949 1.00 66.74 467 GLU B CA 1
ATOM 5454 C C . GLU B 1 284 ? 20.433 79.913 116.028 1.00 65.61 467 GLU B C 1
ATOM 5455 O O . GLU B 1 284 ? 19.604 80.515 116.711 1.00 65.16 467 GLU B O 1
ATOM 5461 N N . CYS B 1 285 ? 20.129 78.819 115.334 1.00 62.97 468 CYS B N 1
ATOM 5462 C CA . CYS B 1 285 ? 18.778 78.262 115.367 1.00 62.76 468 CYS B CA 1
ATOM 5463 C C . CYS B 1 285 ? 18.738 76.940 116.115 1.00 61.52 468 CYS B C 1
ATOM 5464 O O . CYS B 1 285 ? 17.743 76.214 116.066 1.00 58.73 468 CYS B O 1
ATOM 5467 N N . ASP B 1 286 ? 19.822 76.627 116.809 1.00 62.22 469 ASP B N 1
ATOM 5468 C CA . ASP B 1 286 ? 19.902 75.388 117.567 1.00 63.82 469 ASP B CA 1
ATOM 5469 C C . ASP B 1 286 ? 19.947 75.718 119.055 1.00 64.65 469 ASP B C 1
ATOM 5470 O O . ASP B 1 286 ? 20.354 76.813 119.445 1.00 63.68 469 ASP B O 1
ATOM 5475 N N . MET B 1 287 ? 19.520 74.771 119.880 1.00 66.30 470 MET B N 1
ATOM 5476 C CA . MET B 1 287 ? 19.524 74.964 121.325 1.00 68.42 470 MET B CA 1
ATOM 5477 C C . MET B 1 287 ? 20.322 73.833 121.972 1.00 67.59 470 MET B C 1
ATOM 5478 O O . MET B 1 287 ? 20.125 72.663 121.644 1.00 67.91 470 MET B O 1
ATOM 5483 N N . ALA B 1 288 ? 21.231 74.189 122.877 1.00 66.27 471 ALA B N 1
ATOM 5484 C CA . ALA B 1 288 ? 22.052 73.195 123.557 1.00 63.55 471 ALA B CA 1
ATOM 5485 C C . ALA B 1 288 ? 21.180 72.071 124.098 1.00 63.26 471 ALA B C 1
ATOM 5486 O O . ALA B 1 288 ? 20.150 72.317 124.726 1.00 61.53 471 ALA B O 1
ATOM 5488 N N . ASP B 1 289 ? 21.600 70.837 123.845 1.00 64.73 472 ASP B N 1
ATOM 5489 C CA . ASP B 1 289 ? 20.863 69.665 124.299 1.00 65.89 472 ASP B CA 1
ATOM 5490 C C . ASP B 1 289 ? 21.333 69.246 125.693 1.00 64.69 472 ASP B C 1
ATOM 5491 O O . ASP B 1 289 ? 22.520 69.331 126.012 1.00 64.54 472 ASP B O 1
ATOM 5496 N N . VAL B 1 290 ? 20.393 68.791 126.515 1.00 63.20 473 VAL B N 1
ATOM 5497 C CA . VAL B 1 290 ? 20.694 68.399 127.887 1.00 63.56 473 VAL B CA 1
ATOM 5498 C C . VAL B 1 290 ? 20.229 66.985 128.246 1.00 64.95 473 VAL B C 1
ATOM 5499 O O . VAL B 1 290 ? 19.177 66.531 127.792 1.00 66.14 473 VAL B O 1
ATOM 5503 N N . CYS B 1 291 ? 21.017 66.295 129.070 1.00 63.77 474 CYS B N 1
ATOM 5504 C CA . CYS B 1 291 ? 20.683 64.938 129.492 1.00 65.08 474 CYS B CA 1
ATOM 5505 C C . CYS B 1 291 ? 19.527 64.944 130.486 1.00 66.83 474 CYS B C 1
ATOM 5506 O O . CYS B 1 291 ? 19.311 65.930 131.192 1.00 66.88 474 CYS B O 1
ATOM 5509 N N . THR B 1 292 ? 18.785 63.844 130.544 1.00 67.68 475 THR B N 1
ATOM 5510 C CA . THR B 1 292 ? 17.649 63.745 131.453 1.00 69.85 475 THR B CA 1
ATOM 5511 C C . THR B 1 292 ? 17.986 62.999 132.738 1.00 72.58 475 THR B C 1
ATOM 5512 O O . THR B 1 292 ? 17.159 62.912 133.647 1.00 74.03 475 THR B O 1
ATOM 5516 N N . GLY B 1 293 ? 19.197 62.456 132.811 1.00 74.39 476 GLY B N 1
ATOM 5517 C CA . GLY B 1 293 ? 19.608 61.731 134.000 1.00 75.77 476 GLY B CA 1
ATOM 5518 C C . GLY B 1 293 ? 19.287 60.248 133.981 1.00 78.10 476 GLY B C 1
ATOM 5519 O O . GLY B 1 293 ? 20.100 59.437 134.417 1.00 80.22 476 GLY B O 1
ATOM 5520 N N . ARG B 1 294 ? 18.107 59.884 133.481 1.00 80.04 477 ARG B N 1
ATOM 5521 C CA . ARG B 1 294 ? 17.694 58.483 133.427 1.00 81.75 477 ARG B CA 1
ATOM 5522 C C . ARG B 1 294 ? 17.937 57.844 132.059 1.00 81.45 477 ARG B C 1
ATOM 5523 O O . ARG B 1 294 ? 17.982 56.619 131.936 1.00 81.87 477 ARG B O 1
ATOM 5531 N N . SER B 1 295 ? 18.086 58.674 131.033 1.00 80.59 478 SER B N 1
ATOM 5532 C CA . SER B 1 295 ? 18.309 58.191 129.675 1.00 78.86 478 SER B CA 1
ATOM 5533 C C . SER B 1 295 ? 19.788 58.131 129.322 1.00 76.53 478 SER B C 1
ATOM 5534 O O . SER B 1 295 ? 20.631 58.675 130.029 1.00 75.73 478 SER B O 1
ATOM 5537 N N . ALA B 1 296 ? 20.093 57.467 128.214 1.00 76.28 479 ALA B N 1
ATOM 5538 C CA . ALA B 1 296 ? 21.468 57.334 127.754 1.00 75.84 479 ALA B CA 1
ATOM 5539 C C . ALA B 1 296 ? 21.697 58.160 126.488 1.00 75.05 479 ALA B C 1
ATOM 5540 O O . ALA B 1 296 ? 22.819 58.597 126.221 1.00 72.34 479 ALA B O 1
ATOM 5542 N N . GLU B 1 297 ? 20.631 58.369 125.714 1.00 75.39 480 GLU B N 1
ATOM 5543 C CA . GLU B 1 297 ? 20.729 59.151 124.483 1.00 77.54 480 GLU B CA 1
ATOM 5544 C C . GLU B 1 297 ? 20.400 60.610 124.780 1.00 75.48 480 GLU B C 1
ATOM 5545 O O . GLU B 1 297 ? 19.843 60.923 125.833 1.00 74.41 480 GLU B O 1
ATOM 5551 N N . CYS B 1 298 ? 20.736 61.498 123.850 1.00 73.30 481 CYS B N 1
ATOM 5552 C CA . CYS B 1 298 ? 20.493 62.916 124.059 1.00 72.36 481 CYS B CA 1
ATOM 5553 C C . CYS B 1 298 ? 19.677 63.581 122.954 1.00 71.01 481 CYS B C 1
ATOM 5554 O O . CYS B 1 298 ? 20.225 64.027 121.944 1.00 70.04 481 CYS B O 1
ATOM 5557 N N . THR B 1 299 ? 18.365 63.650 123.167 1.00 69.35 482 THR B N 1
ATOM 5558 C CA . THR B 1 299 ? 17.434 64.253 122.219 1.00 69.08 482 THR B CA 1
ATOM 5559 C C . THR B 1 299 ? 17.954 65.588 121.686 1.00 67.89 482 THR B C 1
ATOM 5560 O O . THR B 1 299 ? 18.604 66.343 122.411 1.00 67.55 482 THR B O 1
ATOM 5564 N N . ASP B 1 300 ? 17.670 65.875 120.419 1.00 65.94 483 ASP B N 1
ATOM 5565 C CA . ASP B 1 300 ? 18.114 67.125 119.816 1.00 65.23 483 ASP B CA 1
ATOM 5566 C C . ASP B 1 300 ? 16.947 68.098 119.688 1.00 65.80 483 ASP B C 1
ATOM 5567 O O . ASP B 1 300 ? 15.913 67.777 119.099 1.00 63.55 483 ASP B O 1
ATOM 5572 N N . ARG B 1 301 ? 17.131 69.293 120.239 1.00 67.22 484 ARG B N 1
ATOM 5573 C CA . ARG B 1 301 ? 16.107 70.331 120.220 1.00 67.10 484 ARG B CA 1
ATOM 5574 C C . ARG B 1 301 ? 16.670 71.621 119.633 1.00 65.63 484 ARG B C 1
ATOM 5575 O O . ARG B 1 301 ? 17.867 71.888 119.737 1.00 64.04 484 ARG B O 1
ATOM 5583 N N . PHE B 1 302 ? 15.802 72.422 119.022 1.00 65.93 485 PHE B N 1
ATOM 5584 C CA . PHE B 1 302 ? 16.225 73.680 118.416 1.00 65.10 485 PHE B CA 1
ATOM 5585 C C . PHE B 1 302 ? 15.479 74.859 119.021 1.00 63.51 485 PHE B C 1
ATOM 5586 O O . PHE B 1 302 ? 14.583 74.683 119.846 1.00 64.16 485 PHE B O 1
ATOM 5594 N N . GLN B 1 303 ? 15.854 76.061 118.602 1.00 62.03 486 GLN B N 1
ATOM 5595 C CA . GLN B 1 303 ? 15.206 77.274 119.083 1.00 61.47 486 GLN B CA 1
ATOM 5596 C C . GLN B 1 303 ? 13.722 77.242 118.731 1.00 60.34 486 GLN B C 1
ATOM 5597 O O . GLN B 1 303 ? 13.279 76.416 117.934 1.00 58.72 486 GLN B O 1
ATOM 5603 N N . ARG B 1 304 ? 12.961 78.144 119.335 1.00 62.27 487 ARG B N 1
ATOM 5604 C CA . ARG B 1 304 ? 11.522 78.246 119.092 1.00 61.97 487 ARG B CA 1
ATOM 5605 C C . ARG B 1 304 ? 11.328 78.969 117.753 1.00 58.64 487 ARG B C 1
ATOM 5606 O O . ARG B 1 304 ? 11.961 79.994 117.501 1.00 57.70 487 ARG B O 1
ATOM 5614 N N . ASN B 1 305 ? 10.475 78.428 116.889 1.00 56.65 488 ASN B N 1
ATOM 5615 C CA . ASN B 1 305 ? 10.229 79.053 115.589 1.00 54.99 488 ASN B CA 1
ATOM 5616 C C . ASN B 1 305 ? 9.890 80.528 115.753 1.00 54.06 488 ASN B C 1
ATOM 5617 O O . ASN B 1 305 ? 9.034 80.891 116.558 1.00 53.32 488 ASN B O 1
ATOM 5622 N N . GLY B 1 306 ? 10.571 81.379 114.995 1.00 55.18 489 GLY B N 1
ATOM 5623 C CA . GLY B 1 306 ? 10.319 82.807 115.083 1.00 56.45 489 GLY B CA 1
ATOM 5624 C C . GLY B 1 306 ? 11.546 83.571 115.533 1.00 55.97 489 GLY B C 1
ATOM 5625 O O . GLY B 1 306 ? 11.588 84.799 115.458 1.00 54.96 489 GLY B O 1
ATOM 5626 N N . GLN B 1 307 ? 12.545 82.838 116.013 1.00 58.12 490 GLN B N 1
ATOM 5627 C CA . GLN B 1 307 ? 13.798 83.432 116.472 1.00 59.53 490 GLN B CA 1
ATOM 5628 C C . GLN B 1 307 ? 14.527 84.051 115.282 1.00 58.25 490 GLN B C 1
ATOM 5629 O O . GLN B 1 307 ? 14.852 83.356 114.322 1.00 58.81 490 GLN B O 1
ATOM 5635 N N . PRO B 1 308 ? 14.784 85.364 115.323 1.00 57.88 491 PRO B N 1
ATOM 5636 C CA . PRO B 1 308 ? 15.482 86.013 114.208 1.00 58.48 491 PRO B CA 1
ATOM 5637 C C . PRO B 1 308 ? 16.868 85.403 113.968 1.00 59.73 491 PRO B C 1
ATOM 5638 O O . PRO B 1 308 ? 17.635 85.181 114.910 1.00 60.48 491 PRO B O 1
ATOM 5642 N N . CYS B 1 309 ? 17.176 85.126 112.703 1.00 58.72 492 CYS B N 1
ATOM 5643 C CA . CYS B 1 309 ? 18.450 84.522 112.335 1.00 58.07 492 CYS B CA 1
ATOM 5644 C C . CYS B 1 309 ? 19.101 85.167 111.122 1.00 57.97 492 CYS B C 1
ATOM 5645 O O . CYS B 1 309 ? 18.490 85.978 110.424 1.00 56.83 492 CYS B O 1
ATOM 5648 N N . LYS B 1 310 ? 20.357 84.792 110.891 1.00 58.27 493 LYS B N 1
ATOM 5649 C CA . LYS B 1 310 ? 21.152 85.291 109.777 1.00 56.08 493 LYS B CA 1
ATOM 5650 C C . LYS B 1 310 ? 21.030 86.794 109.546 1.00 56.88 493 LYS B C 1
ATOM 5651 O O . LYS B 1 310 ? 20.558 87.234 108.500 1.00 56.74 493 LYS B O 1
ATOM 5657 N N . ASN B 1 311 ? 21.459 87.578 110.531 1.00 59.21 494 ASN B N 1
ATOM 5658 C CA . ASN B 1 311 ? 21.430 89.039 110.443 1.00 63.77 494 ASN B CA 1
ATOM 5659 C C . ASN B 1 311 ? 20.090 89.644 110.050 1.00 65.26 494 ASN B C 1
ATOM 5660 O O . ASN B 1 311 ? 20.023 90.478 109.143 1.00 64.87 494 ASN B O 1
ATOM 5665 N N . ASN B 1 312 ? 19.030 89.237 110.737 1.00 66.18 495 ASN B N 1
ATOM 5666 C CA . ASN B 1 312 ? 17.694 89.750 110.460 1.00 66.41 495 ASN B CA 1
ATOM 5667 C C . ASN B 1 312 ? 17.284 89.597 109.009 1.00 64.49 495 ASN B C 1
ATOM 5668 O O . ASN B 1 312 ? 16.695 90.507 108.422 1.00 64.62 495 ASN B O 1
ATOM 5673 N N . ASN B 1 313 ? 17.610 88.449 108.426 1.00 61.28 496 ASN B N 1
ATOM 5674 C CA . ASN B 1 313 ? 17.235 88.169 107.047 1.00 59.33 496 ASN B CA 1
ATOM 5675 C C . ASN B 1 313 ? 16.225 87.028 107.064 1.00 57.38 496 ASN B C 1
ATOM 5676 O O . ASN B 1 313 ? 15.531 86.785 106.073 1.00 56.77 496 ASN B O 1
ATOM 5681 N N . GLY B 1 314 ? 16.145 86.345 108.206 1.00 54.69 497 GLY B N 1
ATOM 5682 C CA . GLY B 1 314 ? 15.215 85.240 108.361 1.00 53.30 497 GLY B CA 1
ATOM 5683 C C . GLY B 1 314 ? 14.793 84.960 109.795 1.00 51.12 497 GLY B C 1
ATOM 5684 O O . GLY B 1 314 ? 15.222 85.633 110.727 1.00 49.61 497 GLY B O 1
ATOM 5685 N N . TYR B 1 315 ? 13.930 83.964 109.961 1.00 50.43 498 TYR B N 1
ATOM 5686 C CA . TYR B 1 315 ? 13.444 83.555 111.273 1.00 48.32 498 TYR B CA 1
ATOM 5687 C C . TYR B 1 315 ? 13.602 82.043 111.341 1.00 49.37 498 TYR B C 1
ATOM 5688 O O . TYR B 1 315 ? 13.350 81.349 110.357 1.00 48.66 498 TYR B O 1
ATOM 5697 N N . CYS B 1 316 ? 14.026 81.532 112.491 1.00 51.03 499 CYS B N 1
ATOM 5698 C CA . CYS B 1 316 ? 14.232 80.098 112.636 1.00 54.42 499 CYS B CA 1
ATOM 5699 C C . CYS B 1 316 ? 12.968 79.291 112.386 1.00 55.01 499 CYS B C 1
ATOM 5700 O O . CYS B 1 316 ? 11.869 79.686 112.776 1.00 54.49 499 CYS B O 1
ATOM 5703 N N . TYR B 1 317 ? 13.137 78.152 111.720 1.00 55.70 500 TYR B N 1
ATOM 5704 C CA . TYR B 1 317 ? 12.026 77.265 111.413 1.00 55.21 500 TYR B CA 1
ATOM 5705 C C . TYR B 1 317 ? 12.487 75.824 111.563 1.00 55.35 500 TYR B C 1
ATOM 5706 O O . TYR B 1 317 ? 13.262 75.329 110.749 1.00 57.45 500 TYR B O 1
ATOM 5715 N N . ASN B 1 318 ? 12.017 75.162 112.613 1.00 55.46 501 ASN B N 1
ATOM 5716 C CA . ASN B 1 318 ? 12.375 73.771 112.872 1.00 55.66 501 ASN B CA 1
ATOM 5717 C C . ASN B 1 318 ? 13.878 73.499 112.852 1.00 53.94 501 ASN B C 1
ATOM 5718 O O . ASN B 1 318 ? 14.314 72.415 112.472 1.00 53.29 501 ASN B O 1
ATOM 5723 N N . GLY B 1 319 ? 14.673 74.481 113.255 1.00 53.63 502 GLY B N 1
ATOM 5724 C CA . GLY B 1 319 ? 16.110 74.272 113.290 1.00 54.39 502 GLY B CA 1
ATOM 5725 C C . GLY B 1 319 ? 16.902 74.953 112.194 1.00 54.09 502 GLY B C 1
ATOM 5726 O O . GLY B 1 319 ? 18.122 75.085 112.297 1.00 55.24 502 GLY B O 1
ATOM 5727 N N . LYS B 1 320 ? 16.222 75.385 111.139 1.00 53.13 503 LYS B N 1
ATOM 5728 C CA . LYS B 1 320 ? 16.910 76.049 110.044 1.00 53.62 503 LYS B CA 1
ATOM 5729 C C . LYS B 1 320 ? 16.493 77.500 109.915 1.00 51.31 503 LYS B C 1
ATOM 5730 O O . LYS B 1 320 ? 15.602 77.963 110.620 1.00 49.49 503 LYS B O 1
ATOM 5736 N N . CYS B 1 321 ? 17.160 78.214 109.015 1.00 50.82 504 CYS B N 1
ATOM 5737 C CA . CYS B 1 321 ? 16.875 79.619 108.773 1.00 52.70 504 CYS B CA 1
ATOM 5738 C C . CYS B 1 321 ? 16.565 79.815 107.288 1.00 53.98 504 CYS B C 1
ATOM 5739 O O . CYS B 1 321 ? 17.364 80.388 106.547 1.00 55.01 504 CYS B O 1
ATOM 5742 N N . PRO B 1 322 ? 15.387 79.346 106.836 1.00 54.28 505 PRO B N 1
ATOM 5743 C CA . PRO B 1 322 ? 14.972 79.466 105.435 1.00 53.00 505 PRO B CA 1
ATOM 5744 C C . PRO B 1 322 ? 14.979 80.902 104.934 1.00 52.38 505 PRO B C 1
ATOM 5745 O O . PRO B 1 322 ? 14.199 81.738 105.389 1.00 53.16 505 PRO B O 1
ATOM 5749 N N . ILE B 1 323 ? 15.875 81.168 103.990 1.00 52.56 506 ILE B N 1
ATOM 5750 C CA . ILE B 1 323 ? 16.030 82.490 103.399 1.00 50.67 506 ILE B CA 1
ATOM 5751 C C . ILE B 1 323 ? 15.751 82.433 101.899 1.00 44.93 506 ILE B C 1
ATOM 5752 O O . ILE B 1 323 ? 16.090 81.460 101.230 1.00 40.63 506 ILE B O 1
ATOM 5757 N N . MET B 1 324 ? 15.140 83.487 101.377 1.00 42.75 507 MET B N 1
ATOM 5758 C CA . MET B 1 324 ? 14.805 83.556 99.966 1.00 40.70 507 MET B CA 1
ATOM 5759 C C . MET B 1 324 ? 16.041 83.588 99.063 1.00 41.31 507 MET B C 1
ATOM 5760 O O . MET B 1 324 ? 16.000 83.099 97.930 1.00 40.14 507 MET B O 1
ATOM 5765 N N . ALA B 1 325 ? 17.138 84.151 99.563 1.00 38.73 508 ALA B N 1
ATOM 5766 C CA . ALA B 1 325 ? 18.368 84.234 98.777 1.00 40.13 508 ALA B CA 1
ATOM 5767 C C . ALA B 1 325 ? 19.024 82.864 98.635 1.00 40.89 508 ALA B C 1
ATOM 5768 O O . ALA B 1 325 ? 19.555 82.523 97.578 1.00 39.46 508 ALA B O 1
ATOM 5770 N N . ASP B 1 326 ? 18.988 82.082 99.706 1.00 42.88 509 ASP B N 1
ATOM 5771 C CA . ASP B 1 326 ? 19.580 80.757 99.680 1.00 45.68 509 ASP B CA 1
ATOM 5772 C C . ASP B 1 326 ? 18.767 79.803 98.820 1.00 45.36 509 ASP B C 1
ATOM 5773 O O . ASP B 1 326 ? 19.319 78.894 98.199 1.00 48.69 509 ASP B O 1
ATOM 5778 N N . GLN B 1 327 ? 17.454 80.008 98.777 1.00 43.49 510 GLN B N 1
ATOM 5779 C CA . GLN B 1 327 ? 16.593 79.144 97.976 1.00 42.73 510 GLN B CA 1
ATOM 5780 C C . GLN B 1 327 ? 16.868 79.355 96.496 1.00 40.81 510 GLN B C 1
ATOM 5781 O O . GLN B 1 327 ? 16.929 78.388 95.732 1.00 40.20 510 GLN B O 1
ATOM 5787 N N . CYS B 1 328 ? 17.042 80.613 96.097 1.00 37.96 511 CYS B N 1
ATOM 5788 C CA . CYS B 1 328 ? 17.340 80.942 94.707 1.00 37.19 511 CYS B CA 1
ATOM 5789 C C . CYS B 1 328 ? 18.677 80.321 94.300 1.00 38.00 511 CYS B C 1
ATOM 5790 O O . CYS B 1 328 ? 18.822 79.832 93.181 1.00 37.65 511 CYS B O 1
ATOM 5793 N N . ILE B 1 329 ? 19.652 80.345 95.204 1.00 36.82 512 ILE B N 1
ATOM 5794 C CA . ILE B 1 329 ? 20.954 79.764 94.906 1.00 36.96 512 ILE B CA 1
ATOM 5795 C C . ILE B 1 329 ? 20.849 78.250 94.755 1.00 38.72 512 ILE B C 1
ATOM 5796 O O . ILE B 1 329 ? 21.513 77.652 93.910 1.00 39.14 512 ILE B O 1
ATOM 5801 N N . ALA B 1 330 ? 20.003 77.636 95.573 1.00 39.67 513 ALA B N 1
ATOM 5802 C CA . ALA B 1 330 ? 19.815 76.190 95.527 1.00 42.01 513 ALA B CA 1
ATOM 5803 C C . ALA B 1 330 ? 19.118 75.728 94.248 1.00 42.21 513 ALA B C 1
ATOM 5804 O O . ALA B 1 330 ? 19.333 74.609 93.786 1.00 41.52 513 ALA B O 1
ATOM 5806 N N . LEU B 1 331 ? 18.281 76.591 93.678 1.00 40.89 514 LEU B N 1
ATOM 5807 C CA . LEU B 1 331 ? 17.547 76.239 92.470 1.00 41.54 514 LEU B CA 1
ATOM 5808 C C . LEU B 1 331 ? 18.287 76.581 91.175 1.00 43.49 514 LEU B C 1
ATOM 5809 O O . LEU B 1 331 ? 18.249 75.808 90.214 1.00 44.40 514 LEU B O 1
ATOM 5814 N N . PHE B 1 332 ? 18.966 77.724 91.152 1.00 43.16 515 PHE B N 1
ATOM 5815 C CA . PHE B 1 332 ? 19.670 78.160 89.953 1.00 41.40 515 PHE B CA 1
ATOM 5816 C C . PHE B 1 332 ? 21.193 78.236 90.046 1.00 42.57 515 PHE B C 1
ATOM 5817 O O . PHE B 1 332 ? 21.849 78.653 89.093 1.00 44.43 515 PHE B O 1
ATOM 5825 N N . GLY B 1 333 ? 21.753 77.847 91.186 1.00 41.17 516 GLY B N 1
ATOM 5826 C CA . GLY B 1 333 ? 23.197 77.874 91.332 1.00 37.74 516 GLY B CA 1
ATOM 5827 C C . GLY B 1 333 ? 23.778 79.198 91.781 1.00 40.99 516 GLY B C 1
ATOM 5828 O O . GLY B 1 333 ? 23.072 80.208 91.842 1.00 38.76 516 GLY B O 1
ATOM 5829 N N . PRO B 1 334 ? 25.083 79.223 92.106 1.00 43.57 517 PRO B N 1
ATOM 5830 C CA . PRO B 1 334 ? 25.815 80.411 92.561 1.00 42.11 517 PRO B CA 1
ATOM 5831 C C . PRO B 1 334 ? 25.582 81.624 91.677 1.00 41.41 517 PRO B C 1
ATOM 5832 O O . PRO B 1 334 ? 25.610 81.516 90.454 1.00 40.47 517 PRO B O 1
ATOM 5836 N N . GLY B 1 335 ? 25.361 82.775 92.305 1.00 41.16 518 GLY B N 1
ATOM 5837 C CA . GLY B 1 335 ? 25.132 83.999 91.559 1.00 41.24 518 GLY B CA 1
ATOM 5838 C C . GLY B 1 335 ? 23.666 84.372 91.526 1.00 42.32 518 GLY B C 1
ATOM 5839 O O . GLY B 1 335 ? 23.309 85.541 91.369 1.00 41.13 518 GLY B O 1
ATOM 5840 N N . ALA B 1 336 ? 22.812 83.362 91.670 1.00 43.64 519 ALA B N 1
ATOM 5841 C CA . ALA B 1 336 ? 21.372 83.564 91.660 1.00 44.19 519 ALA B CA 1
ATOM 5842 C C . ALA B 1 336 ? 20.964 84.500 92.789 1.00 44.74 519 ALA B C 1
ATOM 5843 O O . ALA B 1 336 ? 21.371 84.320 93.936 1.00 44.72 519 ALA B O 1
ATOM 5845 N N . THR B 1 337 ? 20.163 85.503 92.450 1.00 42.66 520 THR B N 1
ATOM 5846 C CA . THR B 1 337 ? 19.684 86.458 93.432 1.00 43.05 520 THR B CA 1
ATOM 5847 C C . THR B 1 337 ? 18.167 86.505 93.363 1.00 43.30 520 THR B C 1
ATOM 5848 O O . THR B 1 337 ? 17.566 86.036 92.392 1.00 40.68 520 THR B O 1
ATOM 5852 N N . VAL B 1 338 ? 17.551 87.066 94.399 1.00 41.49 521 VAL B N 1
ATOM 5853 C CA . VAL B 1 338 ? 16.101 87.166 94.455 1.00 38.93 521 VAL B CA 1
ATOM 5854 C C . VAL B 1 338 ? 15.621 88.288 93.553 1.00 38.27 521 VAL B C 1
ATOM 5855 O O . VAL B 1 338 ? 16.180 89.384 93.561 1.00 36.41 521 VAL B O 1
ATOM 5859 N N . SER B 1 339 ? 14.579 88.007 92.776 1.00 38.40 522 SER B N 1
ATOM 5860 C CA . SER B 1 339 ? 14.017 88.996 91.871 1.00 38.68 522 SER B CA 1
ATOM 5861 C C . SER B 1 339 ? 13.458 90.164 92.657 1.00 40.09 522 SER B C 1
ATOM 5862 O O . SER B 1 339 ? 13.157 90.043 93.843 1.00 40.59 522 SER B O 1
ATOM 5865 N N . GLN B 1 340 ? 13.322 91.294 91.981 1.00 43.03 523 GLN B N 1
ATOM 5866 C CA . GLN B 1 340 ? 12.777 92.492 92.587 1.00 47.56 523 GLN B CA 1
ATOM 5867 C C . GLN B 1 340 ? 11.321 92.210 92.942 1.00 48.74 523 GLN B C 1
ATOM 5868 O O . GLN B 1 340 ? 10.677 91.367 92.319 1.00 48.58 523 GLN B O 1
ATOM 5874 N N . ASP B 1 341 ? 10.814 92.930 93.936 1.00 50.85 524 ASP B N 1
ATOM 5875 C CA . ASP B 1 341 ? 9.440 92.774 94.404 1.00 49.58 524 ASP B CA 1
ATOM 5876 C C . ASP B 1 341 ? 8.378 92.717 93.310 1.00 46.82 524 ASP B C 1
ATOM 5877 O O . ASP B 1 341 ? 7.554 91.806 93.286 1.00 46.07 524 ASP B O 1
ATOM 5882 N N . ALA B 1 342 ? 8.395 93.690 92.410 1.00 44.32 525 ALA B N 1
ATOM 5883 C CA . ALA B 1 342 ? 7.415 93.748 91.333 1.00 44.09 525 ALA B CA 1
ATOM 5884 C C . ALA B 1 342 ? 7.197 92.421 90.597 1.00 46.00 525 ALA B C 1
ATOM 5885 O O . ALA B 1 342 ? 6.130 92.197 90.017 1.00 45.61 525 ALA B O 1
ATOM 5887 N N . CYS B 1 343 ? 8.204 91.551 90.607 1.00 43.78 526 CYS B N 1
ATOM 5888 C CA . CYS B 1 343 ? 8.093 90.259 89.934 1.00 42.83 526 CYS B CA 1
ATOM 5889 C C . CYS B 1 343 ? 7.090 89.349 90.620 1.00 42.78 526 CYS B C 1
ATOM 5890 O O . CYS B 1 343 ? 6.369 88.594 89.964 1.00 41.61 526 CYS B O 1
ATOM 5893 N N . PHE B 1 344 ? 7.053 89.415 91.944 1.00 40.11 527 PHE B N 1
ATOM 5894 C CA . PHE B 1 344 ? 6.147 88.575 92.707 1.00 41.91 527 PHE B CA 1
ATOM 5895 C C . PHE B 1 344 ? 4.671 88.883 92.455 1.00 40.55 527 PHE B C 1
ATOM 5896 O O . PHE B 1 344 ? 3.803 88.089 92.811 1.00 40.85 527 PHE B O 1
ATOM 5904 N N . GLN B 1 345 ? 4.377 90.021 91.833 1.00 38.52 528 GLN B N 1
ATOM 5905 C CA . GLN B 1 345 ? 2.992 90.364 91.524 1.00 36.73 528 GLN B CA 1
ATOM 5906 C C . GLN B 1 345 ? 2.380 89.294 90.612 1.00 36.14 528 GLN B C 1
ATOM 5907 O O . GLN B 1 345 ? 1.151 89.180 90.496 1.00 30.98 528 GLN B O 1
ATOM 5913 N N . PHE B 1 346 ? 3.240 88.513 89.966 1.00 35.84 529 PHE B N 1
ATOM 5914 C CA . PHE B 1 346 ? 2.773 87.455 89.079 1.00 40.79 529 PHE B CA 1
ATOM 5915 C C . PHE B 1 346 ? 2.010 86.386 89.858 1.00 42.23 529 PHE B C 1
ATOM 5916 O O . PHE B 1 346 ? 1.254 85.606 89.280 1.00 43.10 529 PHE B O 1
ATOM 5924 N N . ASN B 1 347 ? 2.209 86.358 91.171 1.00 43.51 530 ASN B N 1
ATOM 5925 C CA . ASN B 1 347 ? 1.536 85.388 92.027 1.00 43.73 530 ASN B CA 1
ATOM 5926 C C . ASN B 1 347 ? 0.071 85.732 92.283 1.00 45.87 530 ASN B C 1
ATOM 5927 O O . ASN B 1 347 ? -0.695 84.885 92.736 1.00 46.29 530 ASN B O 1
ATOM 5932 N N . ARG B 1 348 ? -0.314 86.970 91.996 1.00 48.34 531 ARG B N 1
ATOM 5933 C CA . ARG B 1 348 ? -1.699 87.392 92.188 1.00 50.92 531 ARG B CA 1
ATOM 5934 C C . ARG B 1 348 ? -2.546 86.940 91.004 1.00 53.12 531 ARG B C 1
ATOM 5935 O O . ARG B 1 348 ? -3.765 87.102 91.000 1.00 52.51 531 ARG B O 1
ATOM 5943 N N . GLU B 1 349 ? -1.889 86.373 89.998 1.00 56.51 532 GLU B N 1
ATOM 5944 C CA . GLU B 1 349 ? -2.576 85.913 88.799 1.00 59.11 532 GLU B CA 1
ATOM 5945 C C . GLU B 1 349 ? -3.365 84.635 89.025 1.00 59.65 532 GLU B C 1
ATOM 5946 O O . GLU B 1 349 ? -4.467 84.466 88.496 1.00 60.67 532 GLU B O 1
ATOM 5952 N N . GLY B 1 350 ? -2.799 83.731 89.813 1.00 58.61 533 GLY B N 1
ATOM 5953 C CA . GLY B 1 350 ? -3.469 82.471 90.045 1.00 56.33 533 GLY B CA 1
ATOM 5954 C C . GLY B 1 350 ? -3.375 81.667 88.763 1.00 55.29 533 GLY B C 1
ATOM 5955 O O . GLY B 1 350 ? -4.158 80.744 88.540 1.00 54.93 533 GLY B O 1
ATOM 5956 N N . ASN B 1 351 ? -2.421 82.032 87.907 1.00 54.62 534 ASN B N 1
ATOM 5957 C CA . ASN B 1 351 ? -2.230 81.327 86.647 1.00 53.62 534 ASN B CA 1
ATOM 5958 C C . ASN B 1 351 ? -1.552 79.984 86.910 1.00 50.41 534 ASN B C 1
ATOM 5959 O O . ASN B 1 351 ? -1.501 79.523 88.045 1.00 52.20 534 ASN B O 1
ATOM 5964 N N . HIS B 1 352 ? -1.021 79.366 85.862 1.00 49.19 535 HIS B N 1
ATOM 5965 C CA . HIS B 1 352 ? -0.388 78.061 85.980 1.00 46.61 535 HIS B CA 1
ATOM 5966 C C . HIS B 1 352 ? 0.809 77.958 86.920 1.00 46.50 535 HIS B C 1
ATOM 5967 O O . HIS B 1 352 ? 1.026 76.913 87.533 1.00 44.59 535 HIS B O 1
ATOM 5974 N N . TYR B 1 353 ? 1.585 79.028 87.044 1.00 44.77 536 TYR B N 1
ATOM 5975 C CA . TYR B 1 353 ? 2.762 78.995 87.906 1.00 42.33 536 TYR B CA 1
ATOM 5976 C C . TYR B 1 353 ? 2.674 80.000 89.037 1.00 42.75 536 TYR B C 1
ATOM 5977 O O . TYR B 1 353 ? 3.256 79.791 90.101 1.00 43.14 536 TYR B O 1
ATOM 5986 N N . GLY B 1 354 ? 1.942 81.086 88.799 1.00 43.06 537 GLY B N 1
ATOM 5987 C CA . GLY B 1 354 ? 1.817 82.135 89.797 1.00 43.54 537 GLY B CA 1
ATOM 5988 C C . GLY B 1 354 ? 0.601 82.064 90.703 1.00 44.20 537 GLY B C 1
ATOM 5989 O O . GLY B 1 354 ? -0.469 82.558 90.352 1.00 44.22 537 GLY B O 1
ATOM 5990 N N . TYR B 1 355 ? 0.783 81.457 91.874 1.00 43.37 538 TYR B N 1
ATOM 5991 C CA . TYR B 1 355 ? -0.273 81.309 92.869 1.00 41.21 538 TYR B CA 1
ATOM 5992 C C . TYR B 1 355 ? 0.351 81.166 94.254 1.00 44.00 538 TYR B C 1
ATOM 5993 O O . TYR B 1 355 ? 1.572 81.197 94.394 1.00 40.97 538 TYR B O 1
ATOM 6002 N N . CYS B 1 356 ? -0.488 81.013 95.277 1.00 47.04 539 CYS B N 1
ATOM 6003 C CA . CYS B 1 356 ? -0.003 80.864 96.643 1.00 49.11 539 CYS B CA 1
ATOM 6004 C C . CYS B 1 356 ? -0.212 79.471 97.216 1.00 50.44 539 CYS B C 1
ATOM 6005 O O . CYS B 1 356 ? 0.611 78.985 97.991 1.00 50.41 539 CYS B O 1
ATOM 6008 N N . ARG B 1 357 ? -1.309 78.828 96.828 1.00 51.18 540 ARG B N 1
ATOM 6009 C CA . ARG B 1 357 ? -1.608 77.489 97.315 1.00 52.01 540 ARG B CA 1
ATOM 6010 C C . ARG B 1 357 ? -2.698 76.855 96.462 1.00 51.65 540 ARG B C 1
ATOM 6011 O O . ARG B 1 357 ? -3.239 77.491 95.563 1.00 47.67 540 ARG B O 1
ATOM 6019 N N . LYS B 1 358 ? -3.006 75.594 96.749 1.00 53.68 541 LYS B N 1
ATOM 6020 C CA . LYS B 1 358 ? -4.052 74.864 96.037 1.00 56.75 541 LYS B CA 1
ATOM 6021 C C . LYS B 1 358 ? -5.103 74.436 97.055 1.00 59.95 541 LYS B C 1
ATOM 6022 O O . LYS B 1 358 ? -4.761 74.101 98.189 1.00 59.74 541 LYS B O 1
ATOM 6028 N N . GLU B 1 359 ? -6.374 74.448 96.660 1.00 65.72 542 GLU B N 1
ATOM 6029 C CA . GLU B 1 359 ? -7.447 74.027 97.561 1.00 71.83 542 GLU B CA 1
ATOM 6030 C C . GLU B 1 359 ? -7.533 72.500 97.533 1.00 74.84 542 GLU B C 1
ATOM 6031 O O . GLU B 1 359 ? -7.790 71.857 98.555 1.00 74.97 542 GLU B O 1
ATOM 6037 N N . GLN B 1 360 ? -7.322 71.942 96.347 1.00 76.75 543 GLN B N 1
ATOM 6038 C CA . GLN B 1 360 ? -7.322 70.500 96.126 1.00 79.04 543 GLN B CA 1
ATOM 6039 C C . GLN B 1 360 ? -6.480 70.286 94.877 1.00 78.80 543 GLN B C 1
ATOM 6040 O O . GLN B 1 360 ? -5.533 69.497 94.872 1.00 80.80 543 GLN B O 1
ATOM 6046 N N . ASN B 1 361 ? -6.836 71.012 93.824 1.00 77.04 544 ASN B N 1
ATOM 6047 C CA . ASN B 1 361 ? -6.126 70.958 92.553 1.00 75.62 544 ASN B CA 1
ATOM 6048 C C . ASN B 1 361 ? -6.303 72.310 91.880 1.00 72.40 544 ASN B C 1
ATOM 6049 O O . ASN B 1 361 ? -5.715 72.586 90.835 1.00 75.25 544 ASN B O 1
ATOM 6054 N N . THR B 1 362 ? -7.123 73.150 92.504 1.00 66.00 545 THR B N 1
ATOM 6055 C CA . THR B 1 362 ? -7.397 74.487 92.005 1.00 59.89 545 THR B CA 1
ATOM 6056 C C . THR B 1 362 ? -6.389 75.470 92.602 1.00 53.71 545 THR B C 1
ATOM 6057 O O . THR B 1 362 ? -6.283 75.603 93.822 1.00 52.20 545 THR B O 1
ATOM 6061 N N . LYS B 1 363 ? -5.640 76.142 91.736 1.00 47.97 546 LYS B N 1
ATOM 6062 C CA . LYS B 1 363 ? -4.636 77.105 92.180 1.00 45.50 546 LYS B CA 1
ATOM 6063 C C . LYS B 1 363 ? -5.269 78.420 92.625 1.00 44.91 546 LYS B C 1
ATOM 6064 O O . LYS B 1 363 ? -6.027 79.040 91.880 1.00 46.99 546 LYS B O 1
ATOM 6070 N N . ILE B 1 364 ? -4.959 78.836 93.849 1.00 43.22 547 ILE B N 1
ATOM 6071 C CA . ILE B 1 364 ? -5.508 80.068 94.404 1.00 44.41 547 ILE B CA 1
ATOM 6072 C C . ILE B 1 364 ? -4.493 81.202 94.388 1.00 43.44 547 ILE B C 1
ATOM 6073 O O . ILE B 1 364 ? -3.459 81.130 95.047 1.00 41.19 547 ILE B O 1
ATOM 6078 N N . ALA B 1 365 ? -4.809 82.253 93.638 1.00 45.04 548 ALA B N 1
ATOM 6079 C CA . ALA B 1 365 ? -3.938 83.418 93.516 1.00 45.65 548 ALA B CA 1
ATOM 6080 C C . ALA B 1 365 ? -3.651 84.052 94.874 1.00 45.32 548 ALA B C 1
ATOM 6081 O O . ALA B 1 365 ? -4.493 84.038 95.768 1.00 46.15 548 ALA B O 1
ATOM 6083 N N . CYS B 1 366 ? -2.454 84.610 95.015 1.00 45.32 549 CYS B N 1
ATOM 6084 C CA . CYS B 1 366 ? -2.049 85.249 96.260 1.00 46.50 549 CYS B CA 1
ATOM 6085 C C . CYS B 1 366 ? -2.785 86.558 96.496 1.00 47.76 549 CYS B C 1
ATOM 6086 O O . CYS B 1 366 ? -3.221 87.221 95.554 1.00 43.04 549 CYS B O 1
ATOM 6089 N N . GLU B 1 367 ? -2.898 86.925 97.767 1.00 50.92 550 GLU B N 1
ATOM 6090 C CA . GLU B 1 367 ? -3.515 88.180 98.172 1.00 54.87 550 GLU B CA 1
ATOM 6091 C C . GLU B 1 367 ? -2.391 89.200 98.014 1.00 55.62 550 GLU B C 1
ATOM 6092 O O . GLU B 1 367 ? -1.217 88.839 98.070 1.00 56.82 550 GLU B O 1
ATOM 6098 N N . PRO B 1 368 ? -2.729 90.482 97.817 1.00 55.52 551 PRO B N 1
ATOM 6099 C CA . PRO B 1 368 ? -1.682 91.497 97.661 1.00 55.05 551 PRO B CA 1
ATOM 6100 C C . PRO B 1 368 ? -0.632 91.430 98.767 1.00 52.94 551 PRO B C 1
ATOM 6101 O O . PRO B 1 368 ? 0.542 91.724 98.546 1.00 55.38 551 PRO B O 1
ATOM 6105 N N . GLN B 1 369 ? -1.060 91.019 99.955 1.00 50.06 552 GLN B N 1
ATOM 6106 C CA . GLN B 1 369 ? -0.172 90.920 101.102 1.00 46.49 552 GLN B CA 1
ATOM 6107 C C . GLN B 1 369 ? 0.580 89.591 101.197 1.00 44.72 552 GLN B C 1
ATOM 6108 O O . GLN B 1 369 ? 1.544 89.486 101.950 1.00 44.34 552 GLN B O 1
ATOM 6114 N N . ASP B 1 370 ? 0.148 88.580 100.450 1.00 42.03 553 ASP B N 1
ATOM 6115 C CA . ASP B 1 370 ? 0.804 87.269 100.507 1.00 43.72 553 ASP B CA 1
ATOM 6116 C C . ASP B 1 370 ? 1.712 86.969 99.309 1.00 42.68 553 ASP B C 1
ATOM 6117 O O . ASP B 1 370 ? 2.303 85.891 99.212 1.00 38.88 553 ASP B O 1
ATOM 6122 N N . VAL B 1 371 ? 1.819 87.933 98.408 1.00 41.58 554 VAL B N 1
ATOM 6123 C CA . VAL B 1 371 ? 2.628 87.803 97.210 1.00 42.94 554 VAL B CA 1
ATOM 6124 C C . VAL B 1 371 ? 3.993 87.112 97.396 1.00 41.90 554 VAL B C 1
ATOM 6125 O O . VAL B 1 371 ? 4.407 86.313 96.557 1.00 40.47 554 VAL B O 1
ATOM 6129 N N . LYS B 1 372 ? 4.682 87.406 98.492 1.00 43.62 555 LYS B N 1
ATOM 6130 C CA . LYS B 1 372 ? 5.995 86.815 98.750 1.00 41.84 555 LYS B CA 1
ATOM 6131 C C . LYS B 1 372 ? 5.960 85.361 99.234 1.00 40.58 555 LYS B C 1
ATOM 6132 O O . LYS B 1 372 ? 6.997 84.805 99.592 1.00 39.88 555 LYS B O 1
ATOM 6138 N N . CYS B 1 373 ? 4.783 84.740 99.242 1.00 40.42 556 CYS B N 1
ATOM 6139 C CA . CYS B 1 373 ? 4.686 83.361 99.712 1.00 38.86 556 CYS B CA 1
ATOM 6140 C C . CYS B 1 373 ? 4.241 82.330 98.688 1.00 37.58 556 CYS B C 1
ATOM 6141 O O . CYS B 1 373 ? 4.014 81.169 99.035 1.00 36.20 556 CYS B O 1
ATOM 6144 N N . GLY B 1 374 ? 4.118 82.749 97.430 1.00 35.55 557 GLY B N 1
ATOM 6145 C CA . GLY B 1 374 ? 3.719 81.830 96.380 1.00 30.31 557 GLY B CA 1
ATOM 6146 C C . GLY B 1 374 ? 4.935 81.319 95.625 1.00 30.75 557 GLY B C 1
ATOM 6147 O O . GLY B 1 374 ? 5.870 80.781 96.222 1.00 29.86 557 GLY B O 1
ATOM 6148 N N . ARG B 1 375 ? 4.932 81.485 94.308 1.00 30.24 558 ARG B N 1
ATOM 6149 C CA . ARG B 1 375 ? 6.052 81.040 93.489 1.00 31.52 558 ARG B CA 1
ATOM 6150 C C . ARG B 1 375 ? 7.264 81.958 93.732 1.00 32.92 558 ARG B C 1
ATOM 6151 O O . ARG B 1 375 ? 7.119 83.180 93.819 1.00 32.56 558 ARG B O 1
ATOM 6159 N N . LEU B 1 376 ? 8.449 81.367 93.862 1.00 30.46 559 LEU B N 1
ATOM 6160 C CA . LEU B 1 376 ? 9.670 82.138 94.079 1.00 32.53 559 LEU B CA 1
ATOM 6161 C C . LEU B 1 376 ? 10.182 82.663 92.746 1.00 35.43 559 LEU B C 1
ATOM 6162 O O . LEU B 1 376 ? 10.243 81.924 91.765 1.00 41.06 559 LEU B O 1
ATOM 6167 N N . TYR B 1 377 ? 10.541 83.940 92.699 1.00 35.48 560 TYR B N 1
ATOM 6168 C CA . TYR B 1 377 ? 11.064 84.515 91.469 1.00 35.30 560 TYR B CA 1
ATOM 6169 C C . TYR B 1 377 ? 12.534 84.852 91.658 1.00 34.55 560 TYR B C 1
ATOM 6170 O O . TYR B 1 377 ? 12.892 85.610 92.558 1.00 35.73 560 TYR B O 1
ATOM 6179 N N . CYS B 1 378 ? 13.383 84.277 90.819 1.00 34.49 561 CYS B N 1
ATOM 6180 C CA . CYS B 1 378 ? 14.812 84.533 90.914 1.00 38.43 561 CYS B CA 1
ATOM 6181 C C . CYS B 1 378 ? 15.375 85.160 89.657 1.00 38.16 561 CYS B C 1
ATOM 6182 O O . CYS B 1 378 ? 14.753 85.163 88.595 1.00 36.82 561 CYS B O 1
ATOM 6185 N N . PHE B 1 379 ? 16.583 85.677 89.800 1.00 45.17 562 PHE B N 1
ATOM 6186 C CA . PHE B 1 379 ? 17.284 86.330 88.711 1.00 48.35 562 PHE B CA 1
ATOM 6187 C C . PHE B 1 379 ? 18.750 85.922 88.742 1.00 49.74 562 PHE B C 1
ATOM 6188 O O . PHE B 1 379 ? 19.457 86.206 89.707 1.00 48.24 562 PHE B O 1
ATOM 6196 N N . PRO B 1 380 ? 19.222 85.208 87.716 1.00 54.01 563 PRO B N 1
ATOM 6197 C CA . PRO B 1 380 ? 20.642 84.846 87.755 1.00 59.42 563 PRO B CA 1
ATOM 6198 C C . PRO B 1 380 ? 21.408 86.146 87.480 1.00 63.74 563 PRO B C 1
ATOM 6199 O O . PRO B 1 380 ? 21.371 86.665 86.363 1.00 63.87 563 PRO B O 1
ATOM 6203 N N . ASN B 1 381 ? 22.072 86.680 88.504 1.00 69.05 564 ASN B N 1
ATOM 6204 C CA . ASN B 1 381 ? 22.804 87.945 88.384 1.00 72.32 564 ASN B CA 1
ATOM 6205 C C . ASN B 1 381 ? 24.069 87.865 87.528 1.00 73.19 564 ASN B C 1
ATOM 6206 O O . ASN B 1 381 ? 25.122 87.415 87.988 1.00 73.59 564 ASN B O 1
ATOM 6211 N N . SER B 1 382 ? 23.948 88.309 86.280 1.00 73.00 565 SER B N 1
ATOM 6212 C CA . SER B 1 382 ? 25.063 88.319 85.338 1.00 72.46 565 SER B CA 1
ATOM 6213 C C . SER B 1 382 ? 24.778 89.383 84.283 1.00 72.52 565 SER B C 1
ATOM 6214 O O . SER B 1 382 ? 23.652 89.869 84.168 1.00 71.97 565 SER B O 1
ATOM 6217 N N . PRO B 1 383 ? 25.802 89.768 83.505 1.00 73.03 566 PRO B N 1
ATOM 6218 C CA . PRO B 1 383 ? 25.624 90.783 82.462 1.00 73.21 566 PRO B CA 1
ATOM 6219 C C . PRO B 1 383 ? 24.687 90.286 81.358 1.00 74.02 566 PRO B C 1
ATOM 6220 O O . PRO B 1 383 ? 23.898 91.049 80.797 1.00 74.16 566 PRO B O 1
ATOM 6224 N N . GLU B 1 384 ? 24.785 88.991 81.069 1.00 74.15 567 GLU B N 1
ATOM 6225 C CA . GLU B 1 384 ? 23.995 88.335 80.033 1.00 74.31 567 GLU B CA 1
ATOM 6226 C C . GLU B 1 384 ? 22.478 88.455 80.227 1.00 72.36 567 GLU B C 1
ATOM 6227 O O . GLU B 1 384 ? 21.843 89.339 79.654 1.00 71.95 567 GLU B O 1
ATOM 6233 N N . ASN B 1 385 ? 21.913 87.558 81.038 1.00 70.39 568 ASN B N 1
ATOM 6234 C CA . ASN B 1 385 ? 20.474 87.504 81.318 1.00 66.89 568 ASN B CA 1
ATOM 6235 C C . ASN B 1 385 ? 19.718 88.828 81.207 1.00 64.02 568 ASN B C 1
ATOM 6236 O O . ASN B 1 385 ? 20.150 89.852 81.730 1.00 66.39 568 ASN B O 1
ATOM 6241 N N . LYS B 1 386 ? 18.568 88.790 80.541 1.00 59.52 569 LYS B N 1
ATOM 6242 C CA . LYS B 1 386 ? 17.771 89.989 80.339 1.00 56.60 569 LYS B CA 1
ATOM 6243 C C . LYS B 1 386 ? 16.358 89.927 80.914 1.00 53.09 569 LYS B C 1
ATOM 6244 O O . LYS B 1 386 ? 15.529 90.781 80.597 1.00 52.46 569 LYS B O 1
ATOM 6250 N N . ASN B 1 387 ? 16.072 88.930 81.746 1.00 48.19 570 ASN B N 1
ATOM 6251 C CA . ASN B 1 387 ? 14.732 88.808 82.325 1.00 43.08 570 ASN B CA 1
ATOM 6252 C C . ASN B 1 387 ? 14.762 88.897 83.845 1.00 40.16 570 ASN B C 1
ATOM 6253 O O . ASN B 1 387 ? 15.250 87.989 84.517 1.00 40.71 570 ASN B O 1
ATOM 6258 N N . PRO B 1 388 ? 14.243 89.998 84.408 1.00 38.03 571 PRO B N 1
ATOM 6259 C CA . PRO B 1 388 ? 14.251 90.124 85.871 1.00 36.66 571 PRO B CA 1
ATOM 6260 C C . PRO B 1 388 ? 13.461 89.042 86.617 1.00 35.23 571 PRO B C 1
ATOM 6261 O O . PRO B 1 388 ? 13.817 88.691 87.742 1.00 31.18 571 PRO B O 1
ATOM 6265 N N . CYS B 1 389 ? 12.413 88.502 85.994 1.00 34.62 572 CYS B N 1
ATOM 6266 C CA . CYS B 1 389 ? 11.598 87.471 86.638 1.00 36.78 572 CYS B CA 1
ATOM 6267 C C . CYS B 1 389 ? 11.777 86.084 86.018 1.00 35.07 572 CYS B C 1
ATOM 6268 O O . CYS B 1 389 ? 11.593 85.902 84.813 1.00 32.50 572 CYS B O 1
ATOM 6271 N N . ASN B 1 390 ? 12.121 85.110 86.859 1.00 33.56 573 ASN B N 1
ATOM 6272 C CA . ASN B 1 390 ? 12.326 83.731 86.421 1.00 30.54 573 ASN B CA 1
ATOM 6273 C C . ASN B 1 390 ? 11.864 82.776 87.509 1.00 33.27 573 ASN B C 1
ATOM 6274 O O . ASN B 1 390 ? 12.093 83.014 88.697 1.00 30.50 573 ASN B O 1
ATOM 6279 N N . ILE B 1 391 ? 11.227 81.684 87.100 1.00 33.89 574 ILE B N 1
ATOM 6280 C CA . ILE B 1 391 ? 10.739 80.707 88.061 1.00 31.10 574 ILE B CA 1
ATOM 6281 C C . ILE B 1 391 ? 11.241 79.305 87.758 1.00 29.55 574 ILE B C 1
ATOM 6282 O O . ILE B 1 391 ? 11.597 78.997 86.623 1.00 31.06 574 ILE B O 1
ATOM 6287 N N . TYR B 1 392 ? 11.277 78.472 88.791 1.00 28.06 575 TYR B N 1
ATOM 6288 C CA . TYR B 1 392 ? 11.711 77.083 88.692 1.00 28.34 575 TYR B CA 1
ATOM 6289 C C . TYR B 1 392 ? 10.446 76.216 88.793 1.00 31.73 575 TYR B C 1
ATOM 6290 O O . TYR B 1 392 ? 9.699 76.321 89.767 1.00 30.58 575 TYR B O 1
ATOM 6299 N N . TYR B 1 393 ? 10.206 75.359 87.805 1.00 30.10 576 TYR B N 1
ATOM 6300 C CA . TYR B 1 393 ? 9.003 74.530 87.818 1.00 34.40 576 TYR B CA 1
ATOM 6301 C C . TYR B 1 393 ? 9.211 73.067 87.439 1.00 36.58 576 TYR B C 1
ATOM 6302 O O . TYR B 1 393 ? 10.003 72.740 86.552 1.00 38.85 576 TYR B O 1
ATOM 6311 N N . SER B 1 394 ? 8.470 72.191 88.109 1.00 35.75 577 SER B N 1
ATOM 6312 C CA . SER B 1 394 ? 8.536 70.763 87.841 1.00 38.68 577 SER B CA 1
ATOM 6313 C C . SER B 1 394 ? 7.138 70.190 87.636 1.00 40.15 577 SER B C 1
ATOM 6314 O O . SER B 1 394 ? 6.276 70.303 88.505 1.00 38.75 577 SER B O 1
ATOM 6317 N N . PRO B 1 395 ? 6.895 69.569 86.472 1.00 41.13 578 PRO B N 1
ATOM 6318 C CA . PRO B 1 395 ? 5.587 68.975 86.168 1.00 42.21 578 PRO B CA 1
ATOM 6319 C C . PRO B 1 395 ? 5.268 67.831 87.138 1.00 44.03 578 PRO B C 1
ATOM 6320 O O . PRO B 1 395 ? 4.113 67.442 87.305 1.00 44.07 578 PRO B O 1
ATOM 6324 N N . ASN B 1 396 ? 6.308 67.301 87.774 1.00 44.43 579 ASN B N 1
ATOM 6325 C CA . ASN B 1 396 ? 6.164 66.200 88.717 1.00 46.13 579 ASN B CA 1
ATOM 6326 C C . ASN B 1 396 ? 5.611 66.654 90.060 1.00 49.75 579 ASN B C 1
ATOM 6327 O O . ASN B 1 396 ? 4.842 65.930 90.703 1.00 50.36 579 ASN B O 1
ATOM 6332 N N . ASP B 1 397 ? 6.002 67.858 90.476 1.00 49.14 580 ASP B N 1
ATOM 6333 C CA . ASP B 1 397 ? 5.583 68.412 91.757 1.00 46.10 580 ASP B CA 1
ATOM 6334 C C . ASP B 1 397 ? 5.527 69.931 91.644 1.00 45.68 580 ASP B C 1
ATOM 6335 O O . ASP B 1 397 ? 6.557 70.603 91.725 1.00 43.59 580 ASP B O 1
ATOM 6340 N N . GLU B 1 398 ? 4.323 70.470 91.472 1.00 46.05 581 GLU B N 1
ATOM 6341 C CA . GLU B 1 398 ? 4.138 71.907 91.322 1.00 43.72 581 GLU B CA 1
ATOM 6342 C C . GLU B 1 398 ? 4.500 72.710 92.567 1.00 43.77 581 GLU B C 1
ATOM 6343 O O . GLU B 1 398 ? 4.598 73.936 92.513 1.00 42.45 581 GLU B O 1
ATOM 6349 N N . ASP B 1 399 ? 4.714 72.015 93.678 1.00 43.70 582 ASP B N 1
ATOM 6350 C CA . ASP B 1 399 ? 5.076 72.662 94.934 1.00 45.97 582 ASP B CA 1
ATOM 6351 C C . ASP B 1 399 ? 6.559 73.038 94.891 1.00 43.99 582 ASP B C 1
ATOM 6352 O O . ASP B 1 399 ? 6.999 73.981 95.552 1.00 43.96 582 ASP B O 1
ATOM 6357 N N . LYS B 1 400 ? 7.318 72.287 94.097 1.00 39.66 583 LYS B N 1
ATOM 6358 C CA . LYS B 1 400 ? 8.748 72.507 93.928 1.00 36.46 583 LYS B CA 1
ATOM 6359 C C . LYS B 1 400 ? 9.010 73.844 93.233 1.00 36.37 583 LYS B C 1
ATOM 6360 O O . LYS B 1 400 ? 8.538 74.077 92.115 1.00 32.84 583 LYS B O 1
ATOM 6366 N N . GLY B 1 401 ? 9.770 74.716 93.888 1.00 32.73 584 GLY B N 1
ATOM 6367 C CA . GLY B 1 401 ? 10.055 76.010 93.302 1.00 31.79 584 GLY B CA 1
ATOM 6368 C C . GLY B 1 401 ? 9.206 77.083 93.954 1.00 34.53 584 GLY B C 1
ATOM 6369 O O . GLY B 1 401 ? 9.296 78.261 93.597 1.00 32.68 584 GLY B O 1
ATOM 6370 N N . MET B 1 402 ? 8.359 76.666 94.892 1.00 34.05 585 MET B N 1
ATOM 6371 C CA . MET B 1 402 ? 7.507 77.593 95.635 1.00 35.15 585 MET B CA 1
ATOM 6372 C C . MET B 1 402 ? 8.331 78.017 96.846 1.00 35.38 585 MET B C 1
ATOM 6373 O O . MET B 1 402 ? 9.175 77.248 97.320 1.00 34.41 585 MET B O 1
ATOM 6378 N N . VAL B 1 403 ? 8.107 79.235 97.335 1.00 34.34 586 VAL B N 1
ATOM 6379 C CA . VAL B 1 403 ? 8.836 79.721 98.509 1.00 35.22 586 VAL B CA 1
ATOM 6380 C C . VAL B 1 403 ? 8.664 78.695 99.632 1.00 35.49 586 VAL B C 1
ATOM 6381 O O . VAL B 1 403 ? 7.559 78.209 99.864 1.00 37.31 586 VAL B O 1
ATOM 6385 N N . LEU B 1 404 ? 9.751 78.369 100.321 1.00 36.75 587 LEU B N 1
ATOM 6386 C CA . LEU B 1 404 ? 9.701 77.388 101.402 1.00 40.30 587 LEU B CA 1
ATOM 6387 C C . LEU B 1 404 ? 9.003 77.917 102.652 1.00 41.45 587 LEU B C 1
ATOM 6388 O O . LEU B 1 404 ? 9.135 79.092 103.004 1.00 39.66 587 LEU B O 1
ATOM 6393 N N . PRO B 1 405 ? 8.244 77.052 103.342 1.00 41.79 588 PRO B N 1
ATOM 6394 C CA . PRO B 1 405 ? 7.541 77.472 104.557 1.00 42.28 588 PRO B CA 1
ATOM 6395 C C . PRO B 1 405 ? 8.515 77.956 105.634 1.00 44.10 588 PRO B C 1
ATOM 6396 O O . PRO B 1 405 ? 9.579 77.366 105.841 1.00 44.21 588 PRO B O 1
ATOM 6400 N N . GLY B 1 406 ? 8.152 79.041 106.305 1.00 42.22 589 GLY B N 1
ATOM 6401 C CA . GLY B 1 406 ? 9.008 79.582 107.343 1.00 40.98 589 GLY B CA 1
ATOM 6402 C C . GLY B 1 406 ? 9.937 80.663 106.830 1.00 41.45 589 GLY B C 1
ATOM 6403 O O . GLY B 1 406 ? 10.715 81.235 107.593 1.00 39.76 589 GLY B O 1
ATOM 6404 N N . THR B 1 407 ? 9.852 80.948 105.533 1.00 40.79 590 THR B N 1
ATOM 6405 C CA . THR B 1 407 ? 10.696 81.959 104.910 1.00 39.93 590 THR B CA 1
ATOM 6406 C C . THR B 1 407 ? 10.208 83.374 105.203 1.00 40.84 590 THR B C 1
ATOM 6407 O O . THR B 1 407 ? 9.034 83.691 105.018 1.00 41.62 590 THR B O 1
ATOM 6411 N N . LYS B 1 408 ? 11.125 84.221 105.657 1.00 42.12 591 LYS B N 1
ATOM 6412 C CA . LYS B 1 408 ? 10.812 85.608 105.964 1.00 41.75 591 LYS B CA 1
ATOM 6413 C C . LYS B 1 408 ? 10.262 86.285 104.708 1.00 44.71 591 LYS B C 1
ATOM 6414 O O . LYS B 1 408 ? 10.920 86.301 103.662 1.00 43.11 591 LYS B O 1
ATOM 6420 N N . CYS B 1 409 ? 9.055 86.833 104.819 1.00 45.39 592 CYS B N 1
ATOM 6421 C CA . CYS B 1 409 ? 8.388 87.501 103.703 1.00 47.20 592 CYS B CA 1
ATOM 6422 C C . CYS B 1 409 ? 8.204 88.991 103.971 1.00 46.90 592 CYS B C 1
ATOM 6423 O O . CYS B 1 409 ? 7.657 89.720 103.143 1.00 47.55 592 CYS B O 1
ATOM 6426 N N . ALA B 1 410 ? 8.668 89.436 105.133 1.00 47.29 593 ALA B N 1
ATOM 6427 C CA . ALA B 1 410 ? 8.571 90.836 105.530 1.00 49.01 593 ALA B CA 1
ATOM 6428 C C . ALA B 1 410 ? 9.001 90.938 106.987 1.00 50.67 593 ALA B C 1
ATOM 6429 O O . ALA B 1 410 ? 9.272 89.921 107.623 1.00 52.15 593 ALA B O 1
ATOM 6431 N N . ASP B 1 411 ? 9.072 92.151 107.523 1.00 52.27 594 ASP B N 1
ATOM 6432 C CA . ASP B 1 411 ? 9.479 92.305 108.913 1.00 53.98 594 ASP B CA 1
ATOM 6433 C C . ASP B 1 411 ? 8.508 91.573 109.837 1.00 52.81 594 ASP B C 1
ATOM 6434 O O . ASP B 1 411 ? 7.296 91.750 109.742 1.00 50.11 594 ASP B O 1
ATOM 6439 N N . ARG B 1 412 ? 9.055 90.750 110.725 1.00 54.25 595 ARG B N 1
ATOM 6440 C CA . ARG B 1 412 ? 8.260 89.988 111.686 1.00 58.44 595 ARG B CA 1
ATOM 6441 C C . ARG B 1 412 ? 7.203 89.100 111.027 1.00 57.56 595 ARG B C 1
ATOM 6442 O O . ARG B 1 412 ? 6.164 88.810 111.625 1.00 56.85 595 ARG B O 1
ATOM 6450 N N . LYS B 1 413 ? 7.472 88.669 109.799 1.00 56.29 596 LYS B N 1
ATOM 6451 C CA . LYS B 1 413 ? 6.546 87.808 109.069 1.00 53.81 596 LYS B CA 1
ATOM 6452 C C . LYS B 1 413 ? 7.250 86.717 108.272 1.00 50.36 596 LYS B C 1
ATOM 6453 O O . LYS B 1 413 ? 8.324 86.925 107.708 1.00 50.08 596 LYS B O 1
ATOM 6459 N N . ALA B 1 414 ? 6.629 85.546 108.230 1.00 47.27 597 ALA B N 1
ATOM 6460 C CA . ALA B 1 414 ? 7.172 84.413 107.500 1.00 43.91 597 ALA B CA 1
ATOM 6461 C C . ALA B 1 414 ? 6.020 83.654 106.841 1.00 44.76 597 ALA B C 1
ATOM 6462 O O . ALA B 1 414 ? 4.868 83.796 107.242 1.00 42.56 597 ALA B O 1
ATOM 6464 N N . CYS B 1 415 ? 6.330 82.855 105.825 1.00 45.86 598 CYS B N 1
ATOM 6465 C CA . CYS B 1 415 ? 5.302 82.101 105.124 1.00 47.87 598 CYS B CA 1
ATOM 6466 C C . CYS B 1 415 ? 4.828 80.872 105.891 1.00 49.39 598 CYS B C 1
ATOM 6467 O O . CYS B 1 415 ? 5.636 80.105 106.422 1.00 45.19 598 CYS B O 1
ATOM 6470 N N . SER B 1 416 ? 3.513 80.684 105.938 1.00 50.70 599 SER B N 1
ATOM 6471 C CA . SER B 1 416 ? 2.941 79.545 106.640 1.00 54.70 599 SER B CA 1
ATOM 6472 C C . SER B 1 416 ? 2.372 78.543 105.640 1.00 55.01 599 SER B C 1
ATOM 6473 O O . SER B 1 416 ? 2.924 77.457 105.440 1.00 56.07 599 SER B O 1
ATOM 6476 N N . ASN B 1 417 ? 1.264 78.912 105.015 1.00 53.88 600 ASN B N 1
ATOM 6477 C CA . ASN B 1 417 ? 0.646 78.041 104.032 1.00 55.07 600 ASN B CA 1
ATOM 6478 C C . ASN B 1 417 ? 0.233 78.892 102.851 1.00 54.58 600 ASN B C 1
ATOM 6479 O O . ASN B 1 417 ? -0.921 78.878 102.425 1.00 53.29 600 ASN B O 1
ATOM 6484 N N . GLY B 1 418 ? 1.200 79.641 102.332 1.00 53.32 601 GLY B N 1
ATOM 6485 C CA . GLY B 1 418 ? 0.939 80.508 101.200 1.00 52.13 601 GLY B CA 1
ATOM 6486 C C . GLY B 1 418 ? 0.542 81.883 101.688 1.00 52.17 601 GLY B C 1
ATOM 6487 O O . GLY B 1 418 ? 0.097 82.728 100.913 1.00 51.39 601 GLY B O 1
ATOM 6488 N N . GLN B 1 419 ? 0.707 82.105 102.986 1.00 51.64 602 GLN B N 1
ATOM 6489 C CA . GLN B 1 419 ? 0.363 83.386 103.577 1.00 53.14 602 GLN B CA 1
ATOM 6490 C C . GLN B 1 419 ? 1.521 83.944 104.383 1.00 52.26 602 GLN B C 1
ATOM 6491 O O . GLN B 1 419 ? 2.253 83.199 105.040 1.00 50.41 602 GLN B O 1
ATOM 6497 N N . CYS B 1 420 ? 1.689 85.262 104.319 1.00 53.64 603 CYS B N 1
ATOM 6498 C CA . CYS B 1 420 ? 2.739 85.928 105.073 1.00 56.09 603 CYS B CA 1
ATOM 6499 C C . CYS B 1 420 ? 2.088 86.252 106.416 1.00 56.59 603 CYS B C 1
ATOM 6500 O O . CYS B 1 420 ? 1.125 87.018 106.476 1.00 55.35 603 CYS B O 1
ATOM 6503 N N . VAL B 1 421 ? 2.599 85.649 107.486 1.00 57.00 604 VAL B N 1
ATOM 6504 C CA . VAL B 1 421 ? 2.033 85.857 108.814 1.00 56.57 604 VAL B CA 1
ATOM 6505 C C . VAL B 1 421 ? 3.052 86.203 109.898 1.00 56.11 604 VAL B C 1
ATOM 6506 O O . VAL B 1 421 ? 4.260 86.054 109.705 1.00 54.32 604 VAL B O 1
ATOM 6510 N N . ASP B 1 422 ? 2.540 86.660 111.039 1.00 56.12 605 ASP B N 1
ATOM 6511 C CA . ASP B 1 422 ? 3.358 87.044 112.189 1.00 55.93 605 ASP B CA 1
ATOM 6512 C C . ASP B 1 422 ? 4.137 85.888 112.805 1.00 53.86 605 ASP B C 1
ATOM 6513 O O . ASP B 1 422 ? 3.569 84.838 113.117 1.00 50.11 605 ASP B O 1
ATOM 6518 N N . VAL B 1 423 ? 5.439 86.098 112.988 1.00 51.30 606 VAL B N 1
ATOM 6519 C CA . VAL B 1 423 ? 6.310 85.085 113.569 1.00 51.26 606 VAL B CA 1
ATOM 6520 C C . VAL B 1 423 ? 6.090 84.977 115.072 1.00 52.50 606 VAL B C 1
ATOM 6521 O O . VAL B 1 423 ? 6.589 84.055 115.719 1.00 53.36 606 VAL B O 1
ATOM 6525 N N . THR B 1 424 ? 5.335 85.916 115.630 1.00 53.29 607 THR B N 1
ATOM 6526 C CA . THR B 1 424 ? 5.076 85.893 117.060 1.00 57.29 607 THR B CA 1
ATOM 6527 C C . THR B 1 424 ? 3.904 84.982 117.430 1.00 56.66 607 THR B C 1
ATOM 6528 O O . THR B 1 424 ? 3.592 84.804 118.606 1.00 56.16 607 THR B O 1
ATOM 6532 N N . THR B 1 425 ? 3.257 84.411 116.417 1.00 58.83 608 THR B N 1
ATOM 6533 C CA . THR B 1 425 ? 2.147 83.486 116.630 1.00 61.10 608 THR B CA 1
ATOM 6534 C C . THR B 1 425 ? 2.690 82.082 116.372 1.00 64.60 608 THR B C 1
ATOM 6535 O O . THR B 1 425 ? 3.148 81.785 115.269 1.00 65.11 608 THR B O 1
ATOM 6539 N N . PRO B 1 426 ? 2.645 81.199 117.387 1.00 68.06 609 PRO B N 1
ATOM 6540 C CA . PRO B 1 426 ? 3.141 79.820 117.273 1.00 69.89 609 PRO B CA 1
ATOM 6541 C C . PRO B 1 426 ? 2.930 79.160 115.910 1.00 70.66 609 PRO B C 1
ATOM 6542 O O . PRO B 1 426 ? 1.817 79.158 115.377 1.00 71.73 609 PRO B O 1
ATOM 6546 N N . TYR B 1 427 ? 4.006 78.608 115.350 1.00 70.94 610 TYR B N 1
ATOM 6547 C CA . TYR B 1 427 ? 3.950 77.930 114.054 1.00 72.41 610 TYR B CA 1
ATOM 6548 C C . TYR B 1 427 ? 5.114 76.950 113.888 1.00 72.83 610 TYR B C 1
ATOM 6549 O O . TYR B 1 427 ? 5.954 76.875 114.811 1.00 71.37 610 TYR B O 1
#

Sequence (852 aa):
SNLTPEQQRYLNAKKYVKLFLVADYIMYLKYGRNLTAVRTRMYDIVNVITPIYHRMNIHVALVGLEIWSNTDKIIVQSSADVTLDLFAKWRATDLLSRKSHDNAQLLTGINFNGPTAGLGYLGGICNTMYSAGIVQDHSKIHHLVAIAMAHEMGHNLGMDHDKDTCTCGTRPCVMAGALSCEASFLFSDCSQKDHREFLIKNMPQCILKKPLKTDVVSPAVCGNYFVEVGEECDCGSPRTCRDPCCDATTCKLRQGAQCAEGLCCDQCRFKGAGTECRAAKDECDMADVCTGRSAECTDRFQRNGQPCKNNNGYCYNGKCPIMADQCIALFGPGATVSQDACFQFNREGNHYGYCRKEQNTKIACEPQDVKCGRLYCFPNSPENKNPCNIYYSPNDEDKGMVLPGTKCADRKACSNGQCVDVTTPYSNLTPEQQRYLNAKKYVKLFLVADYIMYLKYGRNLTAVRTRMYDIVNVITPIYHRMNIHVALVGLEIWSNTDKIIVQSSADVTLDLFAKWRATDLLSRKSHDNAQLLTGINFNGPTAGLGYLGGICNTMYSAGIVQDHSKIHHLVAIAMAHEMGHNLGMDHDKDTCTCGTRPCVMAGALSCEASFLFSDCSQKDHREFLIKNMPQCILKKPLKTDVVSPAVCGNYFVEVGEECDCGSPRTCRDPCCDATTCKLRQGAQCAEGLCCDQCRFKGAGTECRAAKDECDMADVCTGRSAECTDRFQRNGQPCKNNNGYCYNGKCPIMADQCIALFGPGATVSQDACFQFNREGNHYGYCRKEQNTKIACEPQDVKCGRLYCFPNSPENKNPCNIYYSPNDEDKGMVLPGTKCADRKACSNGQCVDVTTPY

Foldseek 3Di:
DDADPVLVVLVPFQFEFAEAEEEFQQLCVVQPVDPVSSLVLVLVLLLLLLVLCVVVSYGYFHLYYYYHNPHGPFDDDLAQVVNLQGVLVCQLPPVCVPDPGFAYEYEYQHHHPDQAFKAAAAQQTNPSRGRYMYGYCPDPPSSQSSLSVSLRNLRNLHFAADDPPWDDDDFDESSHPGGDPSYDSHDTPRSSVRNSVSCSVPVNDVRSDDDDLVSGPRDDDAASQDQHPPAQAHQHAPVPRPFPQADSVRNYGDPPALHGDELQADPRAGHDFFQFRAPFPDPFFHTWTGHRNDRYTDGDTHFWQCQDDVNQATRDRSDTAELQVLQCVQPNPQKGFFDPVQLVCLQVQDDQRAQAAPDPGGHGADPQLSQQFATFIFGNDPPTDDRGDFDADPVDRRPRTRDFRYQPDSAWTHHRSHTGGSVDHD/DPADPVLVVLVPFQFEFAEAEEEFQQLCVVQPVDPVRSLVLVLVLLVLLQVLCVVLRYGYFHLYYYYHNVHDPFPDDQAQVRNFQRVLVCCLPPVCVPDPGFAYEYEYQDHHPDQQFKAAAAQCTSPSRGRYMYGYPPDPPSSQSSLSVSLRNLRNLQFAADDPPWDDDPFHESRHPHDDPSYDSHHTPRSSVRNSVSCSVPVNPPRSDDDDLVSGPRPDDQASQDAHPPAQGHQHACVRRPWPQADSVRNYGDPPAPHTDEQQADPRAGHDFQDFRAPAPFPFFHTWTGHRNDRYTDGGTHAFLCQDDVNQATHDRRDGQHLQVLQCVQPNPQKGFFDPVQLVQLQVLPPQRHQADPPNRGHRADPQLSQQFATFIDRDDPPDDDRGDFDADPVDSCPRTRDFRYQSDRQWTHHRSGTDGRVPHD

GO terms:
  GO:0008270 zinc ion binding (F, IDA)
  GO:0042802 identical protein binding (F, IDA)
  GO:0042803 protein homodimerization activity (F, IDA)

Radius of gyration: 40.63 Å; Cα contacts (8 Å, |Δi|>4): 1866; chains: 2; bounding box: 58×127×88 Å

Solvent-accessible surface area: 42953 Å² total; per-residue (Å²): 168,121,65,55,101,102,32,75,105,10,24,111,35,64,4,12,2,10,0,10,0,0,0,0,55,14,0,30,16,16,15,33,143,72,63,94,33,0,97,64,20,0,50,44,0,12,63,22,0,4,47,2,0,58,150,26,66,0,9,5,5,1,5,2,42,31,25,6,40,130,86,39,104,21,128,18,54,26,38,14,99,65,0,8,55,55,0,3,104,21,2,34,99,54,0,48,102,125,79,80,12,4,1,0,0,0,0,0,4,4,18,0,93,51,116,69,8,9,53,14,53,111,22,5,10,32,64,81,87,98,0,0,0,0,0,3,5,16,9,24,68,64,61,20,0,0,10,10,0,0,21,8,3,0,26,1,3,10,0,71,86,29,158,155,124,12,74,28,58,144,158,49,8,4,0,27,47,82,72,45,39,72,20,10,75,70,11,0,82,42,1,94,100,54,12,99,69,31,10,28,149,83,41,14,115,36,0,55,118,106,4,120,117,115,53,21,69,20,72,63,55,53,17,22,38,5,53,6,104,62,26,93,3,17,17,0,49,81,225,73,28,226,29,95,5,1,51,11,100,68,1,95,44,125,193,56,20,73,8,26,118,42,92,0,18,75,152,17,104,53,66,48,79,50,60,104,20,76,65,49,96,67,99,2,4,62,32,0,65,3,83,26,208,28,19,123,10,110,55,120,74,45,212,40,15,77,70,1,77,133,102,84,0,17,0,61,84,2,156,15,17,20,21,49,62,12,0,79,87,34,80,24,129,26,8,60,45,6,113,91,64,2,1,87,101,0,113,75,20,91,110,61,0,3,5,78,81,120,147,146,75,50,51,32,4,113,76,130,18,18,57,5,0,0,1,3,0,64,58,100,44,127,138,48,179,86,74,39,40,50,73,68,21,108,145,80,36,100,99,5,22,12,88,69,0,0,49,16,35,109,155,38,6,7,54,106,9,68,12,58,72,23,114,68,132,96,150,140,33,70,112,99,30,80,114,12,29,107,37,157,9,27,1,22,0,8,1,0,0,0,66,12,0,34,13,17,17,31,148,69,69,92,32,0,88,65,22,0,38,48,0,6,67,20,0,8,62,1,0,43,134,12,117,1,14,2,3,0,4,4,42,26,28,2,27,141,87,44,103,18,124,20,54,24,34,10,101,62,0,6,54,47,0,4,118,20,3,30,115,47,0,50,89,131,64,94,8,7,1,0,0,0,1,0,2,4,24,0,101,49,117,74,8,8,53,14,51,109,25,4,9,32,68,76,104,104,0,0,0,0,0,3,7,14,12,24,69,67,56,16,0,0,11,10,0,0,22,10,3,0,26,0,1,12,0,74,81,32,136,144,114,21,78,30,50,151,118,53,9,4,0,26,46,86,71,43,29,73,13,3,63,70,15,0,60,34,0,77,127,42,11,116,101,32,9,35,180,82,45,14,121,36,0,55,147,111,5,118,78,108,52,20,71,17,77,50,57,60,22,19,109,6,22,8,90,57,20,89,0,4,19,0,50,94,225,70,34,223,30,107,8,3,31,9,97,74,1,90,45,127,196,54,20,70,7,20,86,49,89,0,17,75,167,24,113,57,52,45,79,53,55,98,25,79,63,51,103,58,95,3,6,67,30,0,53,3,93,18,219,39,36,127,12,105,62,115,81,44,152,18,13,74,73,1,88,138,110,82,0,11,0,57,84,3,142,11,19,17,18,44,65,12,0,75,86,35,74,22,132,43,6,55,50,6,110,95,69,1,1,83,85,0,113,111,22,48,110,72,0,5,8,91,83,93,159,131,73,46,51,36,8,96,80,117,10,11,55,5,0,0,2,2,1,44,50,97,42,138,153,39,172,64,69,38,36,53,75,71,22,112,146,78,32,106,95,6,18,11,92,67,0,0,37,9,49,96,159,76,2,6,42,116,10,87,15,46,72,14,114,87,99,78

Secondary structure (DSSP, 8-state):
----HHHHHHHHS-EEEEEEEEE-HHHHHHTTT-HHHHHHHHHHHHHHHHHHHHTTTEEEEEEEEEE-SS--SS---S-HHHHHHHHHHHIIIIITTT---SEEEEEE-SPPSSS--EEE-TT-TT-TTT-EEEEE--BSSHHHHHHHHHHHHHHHTT-----TT--SSSSPPTT-SS--TT--S---HHHHHHHHHHHHHH--SGGGSPPPTTT--S---TTSSS--TT-S---S-TTT---TTEETTTTEEPTT-S-SSSTTEETTEEPPTT-EEE---STTB--EE--SS-S-----BPPTT-EETTTTEE-BTTB---HHHHHHHHH-TT-EEPPGGGGGGGGS-SSS--SEESSSSEEPPPGGGGGGSB--EE---TT---S-B----SS-TTTTBPPTT-EEETTEEESSSSEEETTS--/--S-HHHHHHHHSPEEEEEEEEE-HHHHHHTTT-HHHHHHHHHHHHHHHHHHHHTTTEEEEEEEEEE--S--SS---S-HHHHHHHHHHHHHHTGGGT---SEEEEEE-S--SSS--EEE-TT-TT-TTT-EEEEE--BSSHHHHHHHHHHHHHHHTT-----TT--SSSS--TT-SS--TT--SPPPHHHHHHHHHHHHHH--SGGGSPPPGGG--SPP-TTSSS--TT-S----STTT---TTEETTTTEE-TT-S--SSTTEETTEEPPTT-EEE---STTEE-EE--SS-SS---EEPPTT-EETTTTEE-BTTB---HHHHHHHHH-TTEEEPPHHHHGGGGS-SSS--SEESSSSEEPPPTTTGGGSB--EEE-SSS---S-B----TT-TTTTBPPTT-EEETTEEESSSSEEETTS--

InterPro domains:
  IPR001590 Peptidase M12B, ADAM/reprolysin [PF01421] (199-395)
  IPR001590 Peptidase M12B, ADAM/reprolysin [PS50215] (199-395)
  IPR001762 Disintegrin domain [PF00200] (412-483)
  IPR001762 Disintegrin domain [PR00289] (443-462)
  IPR001762 Disintegrin domain [PR00289] (472-484)
  IPR001762 Disintegrin domain [PS50214] (403-488)
  IPR001762 Disintegrin domain [SM00050] (412-486)
  IPR002870 Peptidase M12B, propeptide [PF01562] (32-110)
  IPR006586 ADAM, cysteine-rich domain [PF08516] (488-563)
  IPR006586 ADAM, cysteine-rich domain [SM00608] (487-606)
  IPR018358 Disintegrin, conserved site [PS00427] (443-462)
  IPR024079 Metallopeptidase, catalytic domain superfamily [G3DSA:3.40.390.10] (185-394)
  IPR034027 Reprolysin domain, adamalysin-type [cd04269] (199-392)
  IPR036436 Disintegrin domain superfamily [G3DSA:4.10.70.10] (402-485)
  IPR036436 Disintegrin domain superfamily [SSF57552] (412-484)

CATH classification: 3.40.390.10